Protein AF-0000000087370623 (afdb_homodimer)

Solvent-accessible surface area (backbone atoms only — not comparable to full-atom values): 69117 Å² total; per-residue (Å²): 133,81,77,73,74,70,73,73,77,68,74,74,80,70,73,78,69,72,67,78,81,62,71,71,36,22,58,56,44,45,31,29,51,69,20,48,41,69,66,36,56,54,46,58,72,67,51,77,51,55,78,74,78,71,76,76,74,76,74,75,74,69,77,74,76,78,83,73,74,78,64,74,74,72,74,70,51,60,48,44,41,46,88,53,39,34,38,62,57,31,42,25,32,41,54,42,57,48,71,51,22,52,50,28,50,50,53,48,40,74,74,40,61,67,55,59,68,39,56,29,72,63,26,43,30,25,57,29,36,7,28,46,51,65,23,58,60,35,49,54,49,52,46,49,53,33,34,71,73,53,32,69,62,40,34,40,58,55,54,66,48,50,25,74,76,42,39,37,31,66,48,31,24,64,71,44,70,50,65,67,58,27,54,53,41,51,49,54,52,35,74,68,31,70,66,59,48,32,41,38,84,73,79,25,52,8,46,46,25,49,27,42,62,66,66,35,55,71,57,33,51,49,50,44,73,74,32,80,79,44,30,52,29,13,58,70,51,28,40,35,54,47,40,22,37,74,69,33,59,69,55,35,53,50,45,48,73,75,45,62,69,59,58,76,48,37,21,62,85,53,26,46,26,29,57,32,36,15,23,24,71,46,35,53,68,36,43,51,51,50,40,72,75,40,60,69,60,62,76,45,51,25,74,69,28,43,31,27,54,40,36,5,42,75,54,66,19,53,69,38,40,49,50,46,40,68,77,38,57,72,62,59,70,44,53,27,71,64,35,38,29,42,58,35,52,26,23,46,70,44,50,43,80,44,49,62,63,45,49,59,60,37,56,75,42,55,74,58,35,43,53,57,54,56,42,52,25,71,64,30,40,31,31,62,40,32,10,48,69,50,44,32,50,65,40,42,44,61,54,50,28,42,66,66,45,70,54,64,57,51,23,72,84,46,42,9,40,48,42,51,22,48,45,62,30,75,64,71,80,47,89,66,60,25,46,40,55,47,46,37,51,48,37,53,71,69,66,46,44,69,38,97,64,90,78,79,65,64,55,76,68,59,63,68,63,50,49,50,44,48,49,60,27,42,57,52,51,47,53,51,34,51,47,47,35,49,52,34,56,52,46,70,75,54,47,61,29,43,56,28,81,62,61,48,84,87,46,88,86,48,52,50,70,36,51,57,44,63,86,39,66,41,41,52,48,18,53,51,27,29,51,49,17,28,50,27,16,49,52,12,47,54,25,38,54,50,32,58,43,81,86,50,57,67,69,55,22,50,52,24,40,55,49,15,52,53,26,39,52,44,13,55,54,28,38,44,51,18,49,41,29,34,47,40,57,27,30,49,82,70,37,57,66,60,40,50,51,41,48,50,45,47,53,53,62,46,43,53,54,54,45,51,35,42,68,66,28,54,68,43,54,41,36,21,71,48,72,31,58,68,57,22,48,50,51,30,49,49,47,34,48,53,42,45,50,71,62,45,49,62,57,52,53,50,50,51,48,49,50,47,50,59,60,60,73,97,135,77,82,70,80,75,73,79,79,69,78,78,76,72,74,71,74,70,70,80,80,61,70,68,37,66,69,56,44,50,29,27,52,70,19,47,42,68,65,37,55,54,46,58,73,68,49,75,52,51,75,76,75,70,74,81,70,79,76,75,78,70,78,73,72,75,77,75,71,76,63,73,74,70,73,66,48,60,46,42,39,44,94,56,38,33,36,64,54,30,43,25,31,40,55,38,57,45,73,52,24,50,50,26,50,51,53,49,40,75,74,40,62,67,55,58,70,40,54,28,71,65,27,44,29,26,57,29,36,7,29,51,60,63,23,56,58,34,47,54,47,52,45,50,54,33,32,72,72,54,34,69,62,41,35,41,57,55,54,65,47,50,24,72,80,46,39,37,30,67,48,32,24,63,69,43,85,50,65,67,60,27,52,52,43,51,49,54,50,34,74,68,32,71,66,59,46,32,42,38,83,69,78,27,54,7,46,46,26,50,27,44,69,71,66,35,55,69,59,34,52,50,49,43,75,76,32,79,77,45,30,51,28,13,58,71,50,29,40,36,54,49,49,23,40,73,68,33,56,66,57,35,54,51,45,47,72,74,44,62,67,58,56,73,47,39,22,63,83,54,26,46,27,29,56,31,52,17,24,38,70,48,37,52,68,37,41,50,50,50,40,70,73,40,60,38,60,63,58,40,52,26,68,69,26,44,30,25,55,40,38,6,43,76,54,67,20,54,70,38,41,49,48,47,41,69,78,38,58,70,60,59,69,45,54,28,64,63,35,37,30,43,60,35,51,27,24,47,69,45,50,43,80,46,48,63,64,47,49,58,61,37,56,74,41,57,70,57,33,41,42,56,54,56,41,52,26,73,62,30,40,30,30,62,39,32,12,49,71,51,46,34,49,66,40,43,45,62,54,52,28,43,68,52,44,68,55,55,58,50,24,74,84,45,41,8,39,49,41,51,23,45,49,63,30,76,68,72,92,51,89,73,70,36,48,41,54,46,47,39,50,49,38,53,74,68,66,46,44,68,40,86,60,67,69,83,63,69,58,76,67,58,61,67,63,48,51,50,52,48,48,61,48,40,48,60,51,45,54,52,32,49,48,45,33,49,52,34,54,52,47,68,60,57,46,74,76,43,54,28,78,60,61,49,88,86,48,90,66,49,52,48,18,24,51,64,47,59,85,38,67,42,40,51,51,17,51,49,27,28,49,49,16,26,45,27,14,48,51,14,45,54,25,37,53,49,29,39,35,72,53,41,50,66,71,56,21,51,52,24,40,55,49,15,51,54,25,37,53,47,13,55,53,28,38,42,52,17,53,36,30,38,45,35,56,64,30,46,91,80,37,55,66,63,37,50,50,41,46,51,54,43,52,56,60,49,44,56,55,55,50,52,34,43,68,68,29,55,69,44,55,44,36,22,72,47,73,32,60,67,59,24,49,52,53,33,52,51,49,36,50,54,45,47,52,72,64,46,50,64,58,52,53,52,50,52,48,51,51,48,52,59,61,63,74,99

pLDDT: mean 81.1, std 16.25, range [20.83, 96.31]

Sequence (1332 aa):
MESGGKAPSGPPKDKEAKPAVVQQHPKLLMAARKGHWTPLNVLMGATPPVVHAVPPGGLINIVIDDEEADVVDNSATTITLDVELNNVLHVVASSGDGDEFLESARGIYCKAKHLLDARNKKGDTPFHCAARAGMLKMVTHLICLAKAEGGDDRVKAALRKQNEQGETALHAALRLSDKETVRAMVHELWVADPELTRFPLASGTSPLYLAVSLGREDIAEGLHEQDPGLSYSGPNGQNVLHVAVLRSTSMTKNLLKWNKHLSKQGEQTNGSTPLHFAASCGFLETVKCLLDAEESLAYQCDNKGSFPIHEAVKEKQVSVVCTLLKICPDCAQLRDAEGKTFLHVAAKQGYAKLFPPVLQVLLQEKQMFAAIMNMQDDDGNTGLHLAVEAGILETVCFLLWDKEVMLNLSNNERETALDLSQRMRTPGVLFGLGRRVSIHKLLVHADAQYGVHSKTRIPELNEEKEEKRISDSTQTIGVVSALLVTISFAVAFTIPGGYRTDDDPKVDNIKGGMPVLVASHSLQAFIIANNLALLCSAMATISLMYAGVTTVDISMRMKAFVMSIFFLNSSARTLAAAFALGMYATLVPAAGAAVTLTVIGTTITLLDVAWFTYMTSKDQLVLRKRMGVGVALKRFTLLVLRGALACLWPYVIIAGFLAYITLWSKMESGGKAPSGPPKDKEAKPAVVQQHPKLLMAARKGHWTPLNVLMGATPPVVHAVPPGGLINIVIDDEEADVVDNSATTITLDVELNNVLHVVASSGDGDEFLESARGIYCKAKHLLDARNKKGDTPFHCAARAGMLKMVTHLICLAKAEGGDDRVKAALRKQNEQGETALHAALRLSDKETVRAMVHELWVADPELTRFPLASGTSPLYLAVSLGREDIAEGLHEQDPGLSYSGPNGQNVLHVAVLRSTSMTKNLLKWNKHLSKQGEQTNGSTPLHFAASCGFLETVKCLLDAEESLAYQCDNKGSFPIHEAVKEKQVSVVCTLLKICPDCAQLRDAEGKTFLHVAAKQGYAKLFPPVLQVLLQEKQMFAAIMNMQDDDGNTGLHLAVEAGILETVCFLLWDKEVMLNLSNNERETALDLSQRMRTPGVLFGLGRRVSIHKLLVHADAQYGVHSKTRIPELNEEKEEKRISDSTQTIGVVSALLVTISFAVAFTIPGGYRTDDDPKVDNIKGGMPVLVASHSLQAFIIANNLALLCSAMATISLMYAGVTTVDISMRMKAFVMSIFFLNSSARTLAAAFALGMYATLVPAAGAAVTLTVIGTTITLLDVAWFTYMTSKDQLVLRKRMGVGVALKRFTLLVLRGALACLWPYVIIAGFLAYITLWSK

Organism: Triticum turgidum subsp. durum (NCBI:txid4567)

Nearest PDB structures (foldseek):
  5et0-assembly1_A  TM=6.395E-01  e=2.910E-10  Mus musculus
  5et0-assembly2_C  TM=6.408E-01  e=6.650E-10  Mus musculus
  5et1-assembly2_B  TM=5.196E-01  e=4.869E-09  Mus musculus
  7ykr-assembly1_A  TM=4.433E-01  e=1.904E-09  Drosophila melanogaster
  4g8l-assembly3_C  TM=6.796E-01  e=5.020E-05  Homo sapiens

Structure (mmCIF, N/CA/C/O backbone):
data_AF-0000000087370623-model_v1
#
loop_
_entity.id
_entity.type
_entity.pdbx_description
1 polymer 'PGG domain-containing protein'
#
loop_
_atom_site.group_PDB
_atom_site.id
_atom_site.type_symbol
_atom_site.label_atom_id
_atom_site.label_alt_id
_atom_site.label_comp_id
_atom_site.label_asym_id
_atom_site.label_entity_id
_atom_site.label_seq_id
_atom_site.pdbx_PDB_ins_code
_atom_site.Cartn_x
_atom_site.Cartn_y
_atom_site.Cartn_z
_atom_site.occupancy
_atom_site.B_iso_or_equiv
_atom_site.auth_seq_id
_atom_site.auth_comp_id
_atom_site.auth_asym_id
_atom_site.auth_atom_id
_atom_site.pdbx_PDB_model_num
ATOM 1 N N . MET A 1 1 ? 5.391 -9.984 40.344 1 21.62 1 MET A N 1
ATOM 2 C CA . MET A 1 1 ? 5.996 -11.18 39.781 1 21.62 1 MET A CA 1
ATOM 3 C C . MET A 1 1 ? 5.18 -11.672 38.594 1 21.62 1 MET A C 1
ATOM 5 O O . MET A 1 1 ? 4.211 -12.414 38.75 1 21.62 1 MET A O 1
ATOM 9 N N . GLU A 1 2 ? 4.785 -10.805 37.688 1 21.69 2 GLU A N 1
ATOM 10 C CA . GLU A 1 2 ? 3.67 -10.875 36.75 1 21.69 2 GLU A CA 1
ATOM 11 C C . GLU A 1 2 ? 3.889 -11.969 35.688 1 21.69 2 GLU A C 1
ATOM 13 O O . GLU A 1 2 ? 4.93 -12.008 35.031 1 21.69 2 GLU A O 1
ATOM 18 N N . SER A 1 3 ? 3.395 -13.148 36.094 1 23.48 3 SER A N 1
ATOM 19 C CA . SER A 1 3 ? 3.43 -14.422 35.375 1 23.48 3 SER A CA 1
ATOM 20 C C . SER A 1 3 ? 3.006 -14.258 33.938 1 23.48 3 SER A C 1
ATOM 22 O O . SER A 1 3 ? 1.991 -13.617 33.656 1 23.48 3 SER A O 1
ATOM 24 N N . GLY A 1 4 ? 3.936 -14 33.031 1 26.06 4 GLY A N 1
ATOM 25 C CA . GLY A 1 4 ? 3.994 -13.836 31.578 1 26.06 4 GLY A CA 1
ATOM 26 C C . GLY A 1 4 ? 3.273 -14.93 30.828 1 26.06 4 GLY A C 1
ATOM 27 O O . GLY A 1 4 ? 3.766 -16.062 30.734 1 26.06 4 GLY A O 1
ATOM 28 N N . GLY A 1 5 ? 1.977 -15.055 31.188 1 25.7 5 GLY A N 1
ATOM 29 C CA . GLY A 1 5 ? 1.236 -16.156 30.578 1 25.7 5 GLY A CA 1
ATOM 30 C C . GLY A 1 5 ? 1.447 -16.266 29.078 1 25.7 5 GLY A C 1
ATOM 31 O O . GLY A 1 5 ? 1.329 -15.281 28.359 1 25.7 5 GLY A O 1
ATOM 32 N N . LYS A 1 6 ? 2.389 -17.047 28.734 1 27.78 6 LYS A N 1
ATOM 33 C CA . LYS A 1 6 ? 2.77 -17.438 27.391 1 27.78 6 LYS A CA 1
ATOM 34 C C . LYS A 1 6 ? 1.542 -17.797 26.547 1 27.78 6 LYS A C 1
ATOM 36 O O . LYS A 1 6 ? 0.72 -18.609 26.969 1 27.78 6 LYS A O 1
ATOM 41 N N . ALA A 1 7 ? 1.098 -16.812 25.797 1 29.14 7 ALA A N 1
ATOM 42 C CA . ALA A 1 7 ? -0.016 -17.031 24.875 1 29.14 7 ALA A CA 1
ATOM 43 C C . ALA A 1 7 ? 0.122 -18.359 24.156 1 29.14 7 ALA A C 1
ATOM 45 O O . ALA A 1 7 ? 1.219 -18.734 23.734 1 29.14 7 ALA A O 1
ATOM 46 N N . PRO A 1 8 ? -0.734 -19.312 24.547 1 28.23 8 PRO A N 1
ATOM 47 C CA . PRO A 1 8 ? -0.697 -20.672 24 1 28.23 8 PRO A CA 1
ATOM 48 C C . PRO A 1 8 ? -0.451 -20.688 22.484 1 28.23 8 PRO A C 1
ATOM 50 O O . PRO A 1 8 ? -0.753 -19.703 21.797 1 28.23 8 PRO A O 1
ATOM 53 N N . SER A 1 9 ? 0.715 -21.281 22.125 1 30.41 9 SER A N 1
ATOM 54 C CA . SER A 1 9 ? 1.142 -21.688 20.797 1 30.41 9 SER A CA 1
ATOM 55 C C . SER A 1 9 ? -0.034 -22.203 19.969 1 30.41 9 SER A C 1
ATOM 57 O O . SER A 1 9 ? -0.778 -23.078 20.422 1 30.41 9 SER A O 1
ATOM 59 N N . GLY A 1 10 ? -0.792 -21.203 19.344 1 30 10 GLY A N 1
ATOM 60 C CA . GLY A 1 10 ? -1.898 -21.641 18.5 1 30 10 GLY A CA 1
ATOM 61 C C . GLY A 1 10 ? -1.616 -22.938 17.781 1 30 10 GLY A C 1
ATOM 62 O O . GLY A 1 10 ? -0.464 -23.359 17.688 1 30 10 GLY A O 1
ATOM 63 N N . PRO A 1 11 ? -2.592 -23.828 17.875 1 31.52 11 PRO A N 1
ATOM 64 C CA . PRO A 1 11 ? -2.447 -25.172 17.297 1 31.52 11 PRO A CA 1
ATOM 65 C C . PRO A 1 11 ? -1.731 -25.156 15.945 1 31.52 11 PRO A C 1
ATOM 67 O O . PRO A 1 11 ? -1.753 -24.141 15.242 1 31.52 11 PRO A O 1
ATOM 70 N N . PRO A 1 12 ? -0.65 -25.984 15.898 1 32.19 12 PRO A N 1
ATOM 71 C CA . PRO A 1 12 ? 0.064 -26.078 14.625 1 32.19 12 PRO A CA 1
ATOM 72 C C . PRO A 1 12 ? -0.875 -26.078 13.414 1 32.19 12 PRO A C 1
ATOM 74 O O . PRO A 1 12 ? -2.02 -26.531 13.523 1 32.19 12 PRO A O 1
ATOM 77 N N . LYS A 1 13 ? -0.842 -25.078 12.617 1 32.25 13 LYS A N 1
ATOM 78 C CA . LYS A 1 13 ? -1.532 -25.109 11.328 1 32.25 13 LYS A CA 1
ATOM 79 C C . LYS A 1 13 ? -1.542 -26.516 10.75 1 32.25 13 LYS A C 1
ATOM 81 O O . LYS A 1 13 ? -0.484 -27.109 10.508 1 32.25 13 LYS A O 1
ATOM 86 N N . ASP A 1 14 ? -2.514 -27.281 11.328 1 28.83 14 ASP A N 1
ATOM 87 C CA . ASP A 1 14 ? -2.74 -28.609 10.773 1 28.83 14 ASP A CA 1
ATOM 88 C C . ASP A 1 14 ? -2.201 -28.703 9.344 1 28.83 14 ASP A C 1
ATOM 90 O O . ASP A 1 14 ? -2.039 -27.688 8.672 1 28.83 14 ASP A O 1
ATOM 94 N N . LYS A 1 15 ? -1.89 -29.969 8.922 1 32.72 15 LYS A N 1
ATOM 95 C CA . LYS A 1 15 ? -1.456 -30.672 7.719 1 32.72 15 LYS A CA 1
ATOM 96 C C . LYS A 1 15 ? -2.238 -30.188 6.496 1 32.72 15 LYS A C 1
ATOM 98 O O . LYS A 1 15 ? -3.459 -30.031 6.559 1 32.72 15 LYS A O 1
ATOM 103 N N . GLU A 1 16 ? -1.598 -29.625 5.668 1 36.19 16 GLU A N 1
ATOM 104 C CA . GLU A 1 16 ? -2.105 -29.234 4.359 1 36.19 16 GLU A CA 1
ATOM 105 C C . GLU A 1 16 ? -3.137 -30.234 3.842 1 36.19 16 GLU A C 1
ATOM 107 O O . GLU A 1 16 ? -2.824 -31.406 3.648 1 36.19 16 GLU A O 1
ATOM 112 N N . ALA A 1 17 ? -4.254 -30.312 4.344 1 36.81 17 ALA A N 1
ATOM 113 C CA . ALA A 1 17 ? -5.297 -31.125 3.729 1 36.81 17 ALA A CA 1
ATOM 114 C C . ALA A 1 17 ? -5.035 -31.312 2.236 1 36.81 17 ALA A C 1
ATOM 116 O O . ALA A 1 17 ? -4.848 -30.328 1.507 1 36.81 17 ALA A O 1
ATOM 117 N N . LYS A 1 18 ? -4.52 -32.438 1.969 1 40.59 18 LYS A N 1
ATOM 118 C CA . LYS A 1 18 ? -4.383 -32.844 0.571 1 40.59 18 LYS A CA 1
ATOM 119 C C . LYS A 1 18 ? -5.656 -32.531 -0.215 1 40.59 18 LYS A C 1
ATOM 121 O O . LYS A 1 18 ? -6.742 -32.969 0.153 1 40.59 18 LYS A O 1
ATOM 126 N N . PRO A 1 19 ? -5.703 -31.453 -0.919 1 44.84 19 PRO A N 1
ATOM 127 C CA . PRO A 1 19 ? -6.926 -31.172 -1.674 1 44.84 19 PRO A CA 1
ATOM 128 C C . PRO A 1 19 ? -7.477 -32.406 -2.393 1 44.84 19 PRO A C 1
ATOM 130 O O . PRO A 1 19 ? -6.711 -33.281 -2.789 1 44.84 19 PRO A O 1
ATOM 133 N N . ALA A 1 20 ? -8.695 -32.906 -2.1 1 45.09 20 ALA A N 1
ATOM 134 C CA . ALA A 1 20 ? -9.43 -34 -2.721 1 45.09 20 ALA A CA 1
ATOM 135 C C . ALA A 1 20 ? -9.164 -34.062 -4.223 1 45.09 20 ALA A C 1
ATOM 137 O O . ALA A 1 20 ? -9.336 -33.062 -4.93 1 45.09 20 ALA A O 1
ATOM 138 N N . VAL A 1 21 ? -8.312 -35 -4.66 1 48.62 21 VAL A N 1
ATOM 139 C CA . VAL A 1 21 ? -7.984 -35.312 -6.039 1 48.62 21 VAL A CA 1
ATOM 140 C C . VAL A 1 21 ? -9.273 -35.469 -6.852 1 48.62 21 VAL A C 1
ATOM 142 O O . VAL A 1 21 ? -10.047 -36.406 -6.625 1 48.62 21 VAL A O 1
ATOM 145 N N . VAL A 1 22 ? -9.961 -34.375 -7.035 1 55.66 22 VAL A N 1
ATOM 146 C CA . VAL A 1 22 ? -11.156 -34.469 -7.879 1 55.66 22 VAL A CA 1
ATOM 147 C C . VAL A 1 22 ? -10.773 -34.969 -9.266 1 55.66 22 VAL A C 1
ATOM 149 O O . VAL A 1 22 ? -9.742 -34.594 -9.812 1 55.66 22 VAL A O 1
ATOM 152 N N . GLN A 1 23 ? -11.219 -36.188 -9.531 1 59.66 23 GLN A N 1
ATOM 153 C CA . GLN A 1 23 ? -11.031 -36.719 -10.867 1 59.66 23 GLN A CA 1
ATOM 154 C C . GLN A 1 23 ? -11.383 -35.688 -11.938 1 59.66 23 GLN A C 1
ATOM 156 O O . GLN A 1 23 ? -12.461 -35.094 -11.906 1 59.66 23 GLN A O 1
ATOM 161 N N . GLN A 1 24 ? -10.328 -35.219 -12.695 1 70.19 24 GLN A N 1
ATOM 162 C CA . GLN A 1 24 ? -10.523 -34.156 -13.672 1 70.19 24 GLN A CA 1
ATOM 163 C C . GLN A 1 24 ? -10.961 -34.719 -15.023 1 70.19 24 GLN A C 1
ATOM 165 O O . GLN A 1 24 ? -10.586 -35.844 -15.375 1 70.19 24 GLN A O 1
ATOM 170 N N . HIS A 1 25 ? -12.008 -34.188 -15.555 1 79.94 25 HIS A N 1
ATOM 171 C CA . HIS A 1 25 ? -12.453 -34.5 -16.906 1 79.94 25 HIS A CA 1
ATOM 172 C C . HIS A 1 25 ? -12.242 -33.281 -17.828 1 79.94 25 HIS A C 1
ATOM 174 O O . HIS A 1 25 ? -13.195 -32.625 -18.219 1 79.94 25 HIS A O 1
ATOM 180 N N . PRO A 1 26 ? -11.023 -33.156 -18.312 1 84.5 26 PRO A N 1
ATOM 181 C CA . PRO A 1 26 ? -10.719 -31.969 -19.109 1 84.5 26 PRO A CA 1
ATOM 182 C C . PRO A 1 26 ? -11.5 -31.906 -20.422 1 84.5 26 PRO A C 1
ATOM 184 O O . PRO A 1 26 ? -11.891 -30.828 -20.859 1 84.5 26 PRO A O 1
ATOM 187 N N . LYS A 1 27 ? -11.758 -33.094 -21.031 1 86.12 27 LYS A N 1
ATOM 188 C CA . LYS A 1 27 ? -12.508 -33.094 -22.281 1 86.12 27 LYS A CA 1
ATOM 189 C C . LYS A 1 27 ? -13.961 -32.688 -22.062 1 86.12 27 LYS A C 1
ATOM 191 O O . LYS A 1 27 ? -14.531 -31.953 -22.875 1 86.12 27 LYS A O 1
ATOM 196 N N . LEU A 1 28 ? -14.477 -33.188 -20.984 1 85.75 28 LEU A N 1
ATOM 197 C CA . LEU A 1 28 ? -15.852 -32.812 -20.672 1 85.75 28 LEU A CA 1
ATOM 198 C C . LEU A 1 28 ? -15.961 -31.328 -20.344 1 85.75 28 LEU A C 1
ATOM 200 O O . LEU A 1 28 ? -16.922 -30.672 -20.75 1 85.75 28 LEU A O 1
ATOM 204 N N . LEU A 1 29 ? -15.008 -30.844 -19.672 1 86.5 29 LEU A N 1
ATOM 205 C CA . LEU A 1 29 ? -14.992 -29.422 -19.328 1 86.5 29 LEU A CA 1
ATOM 206 C C . LEU A 1 29 ? -14.875 -28.562 -20.578 1 86.5 29 LEU A C 1
ATOM 208 O O . LEU A 1 29 ? -15.578 -27.547 -20.719 1 86.5 29 LEU A O 1
ATOM 212 N N . MET A 1 30 ? -14.023 -28.969 -21.453 1 86.69 30 MET A N 1
ATOM 213 C CA . MET A 1 30 ? -13.852 -28.234 -22.703 1 86.69 30 MET A CA 1
ATOM 214 C C . MET A 1 30 ? -15.133 -28.25 -23.516 1 86.69 30 MET A C 1
ATOM 216 O O . MET A 1 30 ? -15.547 -27.219 -24.047 1 86.69 30 MET A O 1
ATOM 220 N N . ALA A 1 31 ? -15.711 -29.375 -23.594 1 87 31 ALA A N 1
ATOM 221 C CA . ALA A 1 31 ? -16.938 -29.5 -24.359 1 87 31 ALA A CA 1
ATOM 222 C C . ALA A 1 31 ? -18.062 -28.656 -23.766 1 87 31 ALA A C 1
ATOM 224 O O . ALA A 1 31 ? -18.844 -28.047 -24.484 1 87 31 ALA A O 1
ATOM 225 N N . ALA A 1 32 ? -18.125 -28.656 -22.5 1 87.44 32 ALA A N 1
ATOM 226 C CA . ALA A 1 32 ? -19.141 -27.875 -21.812 1 87.44 32 ALA A CA 1
ATOM 227 C C . ALA A 1 32 ? -18.938 -26.375 -22.047 1 87.44 32 ALA A C 1
ATOM 229 O O . ALA A 1 32 ? -19.891 -25.625 -22.188 1 87.44 32 ALA A O 1
ATOM 230 N N . ARG A 1 33 ? -17.734 -26 -22.125 1 87.88 33 ARG A N 1
ATOM 231 C CA . ARG A 1 33 ? -17.422 -24.578 -22.297 1 87.88 33 ARG A CA 1
ATOM 232 C C . ARG A 1 33 ? -17.609 -24.141 -23.734 1 87.88 33 ARG A C 1
ATOM 234 O O . ARG A 1 33 ? -17.938 -22.969 -24 1 87.88 33 ARG A O 1
ATOM 241 N N . LYS A 1 34 ? -17.406 -25.016 -24.656 1 86.81 34 LYS A N 1
ATOM 242 C CA . LYS A 1 34 ? -17.641 -24.703 -26.062 1 86.81 34 LYS A CA 1
ATOM 243 C C . LYS A 1 34 ? -19.125 -24.75 -26.391 1 86.81 34 LYS A C 1
ATOM 245 O O . LYS A 1 34 ? -19.594 -24.062 -27.312 1 86.81 34 LYS A O 1
ATOM 250 N N . GLY A 1 35 ? -19.922 -25.453 -25.656 1 85.81 35 GLY A N 1
ATOM 251 C CA . GLY A 1 35 ? -21.375 -25.375 -25.703 1 85.81 35 GLY A CA 1
ATOM 252 C C . GLY A 1 35 ? -21.969 -26.297 -26.75 1 85.81 35 GLY A C 1
ATOM 253 O O . GLY A 1 35 ? -23.172 -26.25 -27.016 1 85.81 35 GLY A O 1
ATOM 254 N N . HIS A 1 36 ? -21.125 -27.203 -27.406 1 86.12 36 HIS A N 1
ATOM 255 C CA . HIS A 1 36 ? -21.688 -28.109 -28.406 1 86.12 36 HIS A CA 1
ATOM 256 C C . HIS A 1 36 ? -22.312 -29.344 -27.75 1 86.12 36 HIS A C 1
ATOM 258 O O . HIS A 1 36 ? -21.656 -30.016 -26.969 1 86.12 36 HIS A O 1
ATOM 264 N N . TRP A 1 37 ? -23.562 -29.594 -28.141 1 88.38 37 TRP A N 1
ATOM 265 C CA . TRP A 1 37 ? -24.328 -30.641 -27.484 1 88.38 37 TRP A CA 1
ATOM 266 C C . TRP A 1 37 ? -23.844 -32.031 -27.875 1 88.38 37 TRP A C 1
ATOM 268 O O . TRP A 1 37 ? -23.75 -32.906 -27.047 1 88.38 37 TRP A O 1
ATOM 278 N N . THR A 1 38 ? -23.469 -32.25 -29.109 1 87.75 38 THR A N 1
ATOM 279 C CA . THR A 1 38 ? -23.141 -33.562 -29.609 1 87.75 38 THR A CA 1
ATOM 280 C C . THR A 1 38 ? -21.938 -34.156 -28.875 1 87.75 38 THR A C 1
ATOM 282 O O . THR A 1 38 ? -22.016 -35.219 -28.281 1 87.75 38 THR A O 1
ATOM 285 N N . PRO A 1 39 ? -20.906 -33.406 -28.891 1 87.75 39 PRO A N 1
ATOM 286 C CA . PRO A 1 39 ? -19.766 -33.938 -28.141 1 87.75 39 PRO A CA 1
ATOM 287 C C . PRO A 1 39 ? -20.047 -34.062 -26.641 1 87.75 39 PRO A C 1
ATOM 289 O O . PRO A 1 39 ? -19.562 -35 -26 1 87.75 39 PRO A O 1
ATOM 292 N N . LEU A 1 40 ? -20.828 -33.219 -26.125 1 88.38 40 LEU A N 1
ATOM 293 C CA . LEU A 1 40 ? -21.141 -33.25 -24.703 1 88.38 40 LEU A CA 1
ATOM 294 C C . LEU A 1 40 ? -21.969 -34.5 -24.344 1 88.38 40 LEU A C 1
ATOM 296 O O . LEU A 1 40 ? -21.734 -35.125 -23.328 1 88.38 40 LEU A O 1
ATOM 300 N N . ASN A 1 41 ? -22.922 -34.812 -25.172 1 86.25 41 ASN A N 1
ATOM 301 C CA . ASN A 1 41 ? -23.766 -35.969 -24.953 1 86.25 41 ASN A CA 1
ATOM 302 C C . ASN A 1 41 ? -22.969 -37.281 -24.984 1 86.25 41 ASN A C 1
ATOM 304 O O . ASN A 1 41 ? -23.203 -38.156 -24.156 1 86.25 41 ASN A O 1
ATOM 308 N N . VAL A 1 42 ? -22.016 -37.312 -25.812 1 85.44 42 VAL A N 1
ATOM 309 C CA . VAL A 1 42 ? -21.188 -38.5 -25.969 1 85.44 42 VAL A CA 1
ATOM 310 C C . VAL A 1 42 ? -20.281 -38.656 -24.734 1 85.44 42 VAL A C 1
ATOM 312 O O . VAL A 1 42 ? -20.156 -39.75 -24.188 1 85.44 42 VAL A O 1
ATOM 315 N N . LEU A 1 43 ? -19.719 -37.625 -24.359 1 84.56 43 LEU A N 1
ATOM 316 C CA . LEU A 1 43 ? -18.766 -37.656 -23.25 1 84.56 43 LEU A CA 1
ATOM 317 C C . LEU A 1 43 ? -19.469 -37.906 -21.922 1 84.56 43 LEU A C 1
ATOM 319 O O . LEU A 1 43 ? -18.922 -38.562 -21.031 1 84.56 43 LEU A O 1
ATOM 323 N N . MET A 1 44 ? -20.641 -37.375 -21.75 1 82 44 MET A N 1
ATOM 324 C CA . MET A 1 44 ? -21.406 -37.594 -20.531 1 82 44 MET A CA 1
ATOM 325 C C . MET A 1 44 ? -21.812 -39.062 -20.375 1 82 44 MET A C 1
ATOM 327 O O . MET A 1 44 ? -21.844 -39.562 -19.25 1 82 44 MET A O 1
ATOM 331 N N . GLY A 1 45 ? -22.109 -39.625 -21.438 1 76.62 45 GLY A N 1
ATOM 332 C CA . GLY A 1 45 ? -22.453 -41.031 -21.391 1 76.62 45 GLY A CA 1
ATOM 333 C C . GLY A 1 45 ? -21.281 -41.938 -21.078 1 76.62 45 GLY A C 1
ATOM 334 O O . GLY A 1 45 ? -21.438 -43 -20.469 1 76.62 45 GLY A O 1
ATOM 335 N N . ALA A 1 46 ? -20.094 -41.438 -21.438 1 71.25 46 ALA A N 1
ATOM 336 C CA . ALA A 1 46 ? -18.875 -42.25 -21.297 1 71.25 46 ALA A CA 1
ATOM 337 C C . ALA A 1 46 ? -18.234 -42.062 -19.922 1 71.25 46 ALA A C 1
ATOM 339 O O . ALA A 1 46 ? -17.422 -42.844 -19.5 1 71.25 46 ALA A O 1
ATOM 340 N N . THR A 1 47 ? -18.5 -41 -19.25 1 65.12 47 THR A N 1
ATOM 341 C CA . THR A 1 47 ? -17.812 -40.688 -18 1 65.12 47 THR A CA 1
ATOM 342 C C . THR A 1 47 ? -18.531 -41.312 -16.812 1 65.12 47 THR A C 1
ATOM 344 O O . THR A 1 47 ? -19.734 -41.125 -16.641 1 65.12 47 THR A O 1
ATOM 347 N N . PRO A 1 48 ? -17.812 -42.25 -16.094 1 57.84 48 PRO A N 1
ATOM 348 C CA . PRO A 1 48 ? -18.422 -42.875 -14.914 1 57.84 48 PRO A CA 1
ATOM 349 C C . PRO A 1 48 ? -18.703 -41.844 -13.805 1 57.84 48 PRO A C 1
ATOM 351 O O . PRO A 1 48 ? -17.984 -40.875 -13.656 1 57.84 48 PRO A O 1
ATOM 354 N N . PRO A 1 49 ? -19.906 -41.875 -13.141 1 53.09 49 PRO A N 1
ATOM 355 C CA . PRO A 1 49 ? -20.281 -40.938 -12.078 1 53.09 49 PRO A CA 1
ATOM 356 C C . PRO A 1 49 ? -19.328 -41 -10.883 1 53.09 49 PRO A C 1
ATOM 358 O O . PRO A 1 49 ? -18.828 -42.062 -10.547 1 53.09 49 PRO A O 1
ATOM 361 N N . VAL A 1 50 ? -18.438 -40.062 -10.625 1 50.38 50 VAL A N 1
ATOM 362 C CA . VAL A 1 50 ? -17.516 -40.062 -9.492 1 50.38 50 VAL A CA 1
ATOM 363 C C . VAL A 1 50 ? -18.297 -39.906 -8.195 1 50.38 50 VAL A C 1
ATOM 365 O O . VAL A 1 50 ? -19.125 -39 -8.07 1 50.38 50 VAL A O 1
ATOM 368 N N . VAL A 1 51 ? -18.5 -40.906 -7.355 1 41.38 51 VAL A N 1
ATOM 369 C CA . VAL A 1 51 ? -19.016 -40.875 -5.992 1 41.38 51 VAL A CA 1
ATOM 370 C C . VAL A 1 51 ? -18.109 -40 -5.125 1 41.38 51 VAL A C 1
ATOM 372 O O . VAL A 1 51 ? -16.922 -40.281 -4.984 1 41.38 51 VAL A O 1
ATOM 375 N N . HIS A 1 52 ? -18.172 -38.75 -5.102 1 41.62 52 HIS A N 1
ATOM 376 C CA . HIS A 1 52 ? -17.406 -37.938 -4.164 1 41.62 52 HIS A CA 1
ATOM 377 C C . HIS A 1 52 ? -17.562 -38.469 -2.736 1 41.62 52 HIS A C 1
ATOM 379 O O . HIS A 1 52 ? -18.688 -38.656 -2.266 1 41.62 52 HIS A O 1
ATOM 385 N N . ALA A 1 53 ? -16.688 -39.219 -2.156 1 35.47 53 ALA A N 1
ATOM 386 C CA . ALA A 1 53 ? -16.656 -39.438 -0.711 1 35.47 53 ALA A CA 1
ATOM 387 C C . ALA A 1 53 ? -16.734 -38.094 0.04 1 35.47 53 ALA A C 1
ATOM 389 O O . ALA A 1 53 ? -15.906 -37.219 -0.186 1 35.47 53 ALA A O 1
ATOM 390 N N . VAL A 1 54 ? -17.906 -37.625 0.509 1 36.94 54 VAL A N 1
ATOM 391 C CA . VAL A 1 54 ? -18.031 -36.531 1.473 1 36.94 54 VAL A CA 1
ATOM 392 C C . VAL A 1 54 ? -17.031 -36.719 2.604 1 36.94 54 VAL A C 1
ATOM 394 O O . VAL A 1 54 ? -16.891 -37.812 3.145 1 36.94 54 VAL A O 1
ATOM 397 N N . PRO A 1 55 ? -16.094 -36 2.721 1 34.28 55 PRO A N 1
ATOM 398 C CA . PRO A 1 55 ? -15.289 -36.219 3.926 1 34.28 55 PRO A CA 1
ATOM 399 C C . PRO A 1 55 ? -16.141 -36.375 5.188 1 34.28 55 PRO A C 1
ATOM 401 O O . PRO A 1 55 ? -17.25 -35.844 5.254 1 34.28 55 PRO A O 1
ATOM 404 N N . PRO A 1 56 ? -15.953 -37.438 6.098 1 30.36 56 PRO A N 1
ATOM 405 C CA . PRO A 1 56 ? -16.672 -37.719 7.336 1 30.36 56 PRO A CA 1
ATOM 406 C C . PRO A 1 56 ? -16.891 -36.469 8.203 1 30.36 56 PRO A C 1
ATOM 408 O O . PRO A 1 56 ? -17.656 -36.531 9.172 1 30.36 56 PRO A O 1
ATOM 411 N N . GLY A 1 57 ? -16.016 -35.594 8.43 1 32.38 57 GLY A N 1
ATOM 412 C CA . GLY A 1 57 ? -16.125 -34.844 9.672 1 32.38 57 GLY A CA 1
ATOM 413 C C . GLY A 1 57 ? -17.422 -34.031 9.773 1 32.38 57 GLY A C 1
ATOM 414 O O . GLY A 1 57 ? -17.859 -33.688 10.875 1 32.38 57 GLY A O 1
ATOM 415 N N . GLY A 1 58 ? -17.844 -33.094 9.062 1 27.73 58 GLY A N 1
ATOM 416 C CA . GLY A 1 58 ? -19.031 -32.438 9.602 1 27.73 58 GLY A CA 1
ATOM 417 C C . GLY A 1 58 ? -20.281 -33.281 9.508 1 27.73 58 GLY A C 1
ATOM 418 O O . GLY A 1 58 ? -20.469 -34 8.531 1 27.73 58 GLY A O 1
ATOM 419 N N . LEU A 1 59 ? -20.75 -33.75 10.664 1 26.2 59 LEU A N 1
ATOM 420 C CA . LEU A 1 59 ? -22.031 -34.344 11.062 1 26.2 59 LEU A CA 1
ATOM 421 C C . LEU A 1 59 ? -23.172 -33.656 10.305 1 26.2 59 LEU A C 1
ATOM 423 O O . LEU A 1 59 ? -23.531 -32.531 10.578 1 26.2 59 LEU A O 1
ATOM 427 N N . ILE A 1 60 ? -23.281 -33.562 9.047 1 27.28 60 ILE A N 1
ATOM 428 C CA . ILE A 1 60 ? -24.688 -33.281 8.781 1 27.28 60 ILE A CA 1
ATOM 429 C C . ILE A 1 60 ? -25.547 -34.406 9.359 1 27.28 60 ILE A C 1
ATOM 431 O O . ILE A 1 60 ? -25.422 -35.562 8.961 1 27.28 60 ILE A O 1
ATOM 435 N N . ASN A 1 61 ? -25.891 -34.312 10.672 1 27.8 61 ASN A N 1
ATOM 436 C CA . ASN A 1 61 ? -27 -35.031 11.297 1 27.8 61 ASN A CA 1
ATOM 437 C C . ASN A 1 61 ? -28.234 -35.062 10.398 1 27.8 61 ASN A C 1
ATOM 439 O O . ASN A 1 61 ? -29.031 -34.156 10.406 1 27.8 61 ASN A O 1
ATOM 443 N N . ILE A 1 62 ? -28.109 -35.438 9.164 1 26.8 62 ILE A N 1
ATOM 444 C CA . ILE A 1 62 ? -29.438 -35.719 8.594 1 26.8 62 ILE A CA 1
ATOM 445 C C . ILE A 1 62 ? -30.109 -36.812 9.375 1 26.8 62 ILE A C 1
ATOM 447 O O . ILE A 1 62 ? -29.609 -37.969 9.414 1 26.8 62 ILE A O 1
ATOM 451 N N . VAL A 1 63 ? -30.781 -36.469 10.453 1 27.56 63 VAL A N 1
ATOM 452 C CA . VAL A 1 63 ? -31.812 -37.344 11.023 1 27.56 63 VAL A CA 1
ATOM 453 C C . VAL A 1 63 ? -32.688 -37.906 9.906 1 27.56 63 VAL A C 1
ATOM 455 O O . VAL A 1 63 ? -33.375 -37.156 9.211 1 27.56 63 VAL A O 1
ATOM 458 N N . ILE A 1 64 ? -32.219 -38.938 9.219 1 26.48 64 ILE A N 1
ATOM 459 C CA . ILE A 1 64 ? -33.062 -39.781 8.398 1 26.48 64 ILE A CA 1
ATOM 460 C C . ILE A 1 64 ? -34.219 -40.344 9.25 1 26.48 64 ILE A C 1
ATOM 462 O O . ILE A 1 64 ? -34 -41.094 10.188 1 26.48 64 ILE A O 1
ATOM 466 N N . ASP A 1 65 ? -35.25 -39.562 9.586 1 26.89 65 ASP A N 1
ATOM 467 C CA . ASP A 1 65 ? -36.469 -40.281 10 1 26.89 65 ASP A CA 1
ATOM 468 C C . ASP A 1 65 ? -36.656 -41.531 9.164 1 26.89 65 ASP A C 1
ATOM 470 O O . ASP A 1 65 ? -36.125 -41.656 8.047 1 26.89 65 ASP A O 1
ATOM 474 N N . ASP A 1 66 ? -37.469 -42.688 9.672 1 27.84 66 ASP A N 1
ATOM 475 C CA . ASP A 1 66 ? -37.75 -44.094 9.477 1 27.84 66 ASP A CA 1
ATOM 476 C C . ASP A 1 66 ? -38.25 -44.344 8.062 1 27.84 66 ASP A C 1
ATOM 478 O O . ASP A 1 66 ? -38.25 -45.5 7.598 1 27.84 66 ASP A O 1
ATOM 482 N N . GLU A 1 67 ? -39.344 -43.656 7.609 1 29.52 67 GLU A N 1
ATOM 483 C CA . GLU A 1 67 ? -40.156 -44.375 6.629 1 29.52 67 GLU A CA 1
ATOM 484 C C . GLU A 1 67 ? -39.312 -44.812 5.426 1 29.52 67 GLU A C 1
ATOM 486 O O . GLU A 1 67 ? -38.406 -44.062 5.008 1 29.52 67 GLU A O 1
ATOM 491 N N . GLU A 1 68 ? -39.312 -46.188 5.043 1 30.05 68 GLU A N 1
ATOM 492 C CA . GLU A 1 68 ? -38.75 -47.156 4.102 1 30.05 68 GLU A CA 1
ATOM 493 C C . GLU A 1 68 ? -38.781 -46.625 2.676 1 30.05 68 GLU A C 1
ATOM 495 O O . GLU A 1 68 ? -38.562 -47.344 1.715 1 30.05 68 GLU A O 1
ATOM 500 N N . ALA A 1 69 ? -39.531 -45.562 2.381 1 30.92 69 ALA A N 1
ATOM 501 C CA . ALA A 1 69 ? -39.781 -45.562 0.939 1 30.92 69 ALA A CA 1
ATOM 502 C C . ALA A 1 69 ? -38.469 -45.719 0.172 1 30.92 69 ALA A C 1
ATOM 504 O O . ALA A 1 69 ? -37.406 -45.188 0.607 1 30.92 69 ALA A O 1
ATOM 505 N N . ASP A 1 70 ? -38.312 -46.812 -0.689 1 30.31 70 ASP A N 1
ATOM 506 C CA . ASP A 1 70 ? -37.344 -47.188 -1.705 1 30.31 70 ASP A CA 1
ATOM 507 C C . ASP A 1 70 ? -36.75 -45.938 -2.381 1 30.31 70 ASP A C 1
ATOM 509 O O . ASP A 1 70 ? -37.406 -45.312 -3.207 1 30.31 70 ASP A O 1
ATOM 513 N N . VAL A 1 71 ? -36.5 -45 -1.652 1 32.16 71 VAL A N 1
ATOM 514 C CA . VAL A 1 71 ? -35.844 -43.906 -2.361 1 32.16 71 VAL A CA 1
ATOM 515 C C . VAL A 1 71 ? -34.781 -44.469 -3.295 1 32.16 71 VAL A C 1
ATOM 517 O O . VAL A 1 71 ? -33.812 -45.094 -2.842 1 32.16 71 VAL A O 1
ATOM 520 N N . VAL A 1 72 ? -35.344 -45.031 -4.477 1 32.97 72 VAL A N 1
ATOM 521 C CA . VAL A 1 72 ? -34.469 -45.219 -5.621 1 32.97 72 VAL A CA 1
ATOM 522 C C . VAL A 1 72 ? -33.281 -44.281 -5.527 1 32.97 72 VAL A C 1
ATOM 524 O O . VAL A 1 72 ? -33.438 -43.062 -5.414 1 32.97 72 VAL A O 1
ATOM 527 N N . ASP A 1 73 ? -32.281 -44.719 -4.82 1 34.28 73 ASP A N 1
ATOM 528 C CA . ASP A 1 73 ? -30.906 -44.219 -4.715 1 34.28 73 ASP A CA 1
ATOM 529 C C . ASP A 1 73 ? -30.438 -43.594 -6.031 1 34.28 73 ASP A C 1
ATOM 531 O O . ASP A 1 73 ? -29.906 -44.312 -6.898 1 34.28 73 ASP A O 1
ATOM 535 N N . ASN A 1 74 ? -31.375 -43.062 -6.852 1 34.28 74 ASN A N 1
ATOM 536 C CA . ASN A 1 74 ? -30.922 -42.312 -8.008 1 34.28 74 ASN A CA 1
ATOM 537 C C . ASN A 1 74 ? -29.641 -41.562 -7.711 1 34.28 74 ASN A C 1
ATOM 539 O O . ASN A 1 74 ? -29.672 -40.406 -7.281 1 34.28 74 ASN A O 1
ATOM 543 N N . SER A 1 75 ? -28.797 -42.062 -6.926 1 39.81 75 SER A N 1
ATOM 544 C CA . SER A 1 75 ? -27.391 -41.688 -6.75 1 39.81 75 SER A CA 1
ATOM 545 C C . SER A 1 75 ? -26.828 -41.094 -8.031 1 39.81 75 SER A C 1
ATOM 547 O O . SER A 1 75 ? -26.266 -41.812 -8.859 1 39.81 75 SER A O 1
ATOM 549 N N . ALA A 1 76 ? -27.609 -40.531 -8.852 1 41 76 ALA A N 1
ATOM 550 C CA . ALA A 1 76 ? -27.25 -39.781 -10.062 1 41 76 ALA A CA 1
ATOM 551 C C . ALA A 1 76 ? -25.875 -39.156 -9.93 1 41 76 ALA A C 1
ATOM 553 O O . ALA A 1 76 ? -25.562 -38.562 -8.898 1 41 76 ALA A O 1
ATOM 554 N N . THR A 1 77 ? -24.844 -39.562 -10.742 1 49.44 77 THR A N 1
ATOM 555 C CA . THR A 1 77 ? -23.453 -39.375 -11.141 1 49.44 77 THR A CA 1
ATOM 556 C C . THR A 1 77 ? -23.125 -37.906 -11.258 1 49.44 77 THR A C 1
ATOM 558 O O . THR A 1 77 ? -23.562 -37.219 -12.195 1 49.44 77 THR A O 1
ATOM 561 N N . THR A 1 78 ? -23.328 -37.125 -10.266 1 59.28 78 THR A N 1
ATOM 562 C CA . THR A 1 78 ? -22.906 -35.75 -10.352 1 59.28 78 THR A CA 1
ATOM 563 C C . THR A 1 78 ? -21.438 -35.656 -10.773 1 59.28 78 THR A C 1
ATOM 565 O O . THR A 1 78 ? -20.547 -36.062 -10.039 1 59.28 78 THR A O 1
ATOM 568 N N . ILE A 1 79 ? -21.234 -35.719 -12.102 1 67.31 79 ILE A N 1
ATOM 569 C CA . ILE A 1 79 ? -19.891 -35.531 -12.617 1 67.31 79 ILE A CA 1
ATOM 570 C C . ILE A 1 79 ? -19.406 -34.125 -12.297 1 67.31 79 ILE A C 1
ATOM 572 O O . ILE A 1 79 ? -20.047 -33.125 -12.695 1 67.31 79 ILE A O 1
ATOM 576 N N . THR A 1 80 ? -18.562 -34 -11.297 1 74.88 80 THR A N 1
ATOM 577 C CA . THR A 1 80 ? -17.906 -32.719 -11.023 1 74.88 80 THR A CA 1
ATOM 578 C C . THR A 1 80 ? -16.734 -32.5 -11.969 1 74.88 80 THR A C 1
ATOM 580 O O . THR A 1 80 ? -15.984 -33.438 -12.258 1 74.88 80 THR A O 1
ATOM 583 N N . LEU A 1 81 ? -16.703 -31.391 -12.594 1 73.44 81 LEU A N 1
ATOM 584 C CA . LEU A 1 81 ? -15.781 -31.141 -13.695 1 73.44 81 LEU A CA 1
ATOM 585 C C . LEU A 1 81 ? -14.531 -30.422 -13.195 1 73.44 81 LEU A C 1
ATOM 587 O O . LEU A 1 81 ? -13.469 -30.531 -13.812 1 73.44 81 LEU A O 1
ATOM 591 N N . ASP A 1 82 ? -14.68 -29.625 -12.195 1 70.5 82 ASP A N 1
ATOM 592 C CA . ASP A 1 82 ? -13.547 -28.781 -11.82 1 70.5 82 ASP A CA 1
ATOM 593 C C . ASP A 1 82 ? -13.367 -28.75 -10.305 1 70.5 82 ASP A C 1
ATOM 595 O O . ASP A 1 82 ? -14.086 -29.438 -9.578 1 70.5 82 ASP A O 1
ATOM 599 N N . VAL A 1 83 ? -12.281 -28.172 -9.883 1 72.5 83 VAL A N 1
ATOM 600 C CA . VAL A 1 83 ? -11.898 -28.078 -8.484 1 72.5 83 VAL A CA 1
ATOM 601 C C . VAL A 1 83 ? -12.977 -27.328 -7.699 1 72.5 83 VAL A C 1
ATOM 603 O O . VAL A 1 83 ? -13.094 -27.484 -6.48 1 72.5 83 VAL A O 1
ATOM 606 N N . GLU A 1 84 ? -13.82 -26.531 -8.414 1 76.19 84 GLU A N 1
ATOM 607 C CA . GLU A 1 84 ? -14.906 -25.812 -7.758 1 76.19 84 GLU A CA 1
ATOM 608 C C . GLU A 1 84 ? -16.172 -26.656 -7.68 1 76.19 84 GLU A C 1
ATOM 610 O O . GLU A 1 84 ? -17.188 -26.203 -7.16 1 76.19 84 GLU A O 1
ATOM 615 N N . LEU A 1 85 ? -16.156 -27.906 -8.148 1 75.75 85 LEU A N 1
ATOM 616 C CA . LEU A 1 85 ? -17.25 -28.859 -8.109 1 75.75 85 LEU A CA 1
ATOM 617 C C . LEU A 1 85 ? -18.406 -28.406 -8.992 1 75.75 85 LEU A C 1
ATOM 619 O O . LEU A 1 85 ? -19.578 -28.531 -8.609 1 75.75 85 LEU A O 1
ATOM 623 N N . ASN A 1 86 ? -18.031 -27.734 -10.055 1 84 86 ASN A N 1
ATOM 624 C CA . ASN A 1 86 ? -19.062 -27.359 -11.023 1 84 86 ASN A CA 1
ATOM 625 C C . ASN A 1 86 ? -19.562 -28.562 -11.82 1 84 86 ASN A C 1
ATOM 627 O O . ASN A 1 86 ? -18.766 -29.422 -12.195 1 84 86 ASN A O 1
ATOM 631 N N . ASN A 1 87 ? -20.828 -28.641 -11.922 1 84.5 87 ASN A N 1
ATOM 632 C CA . ASN A 1 87 ? -21.375 -29.641 -12.828 1 84.5 87 ASN A CA 1
ATOM 633 C C . ASN A 1 87 ? -21.453 -29.125 -14.266 1 84.5 87 ASN A C 1
ATOM 635 O O . ASN A 1 87 ? -21.062 -27.984 -14.539 1 84.5 87 ASN A O 1
ATOM 639 N N . VAL A 1 88 ? -21.859 -29.922 -15.094 1 87.5 88 VAL A N 1
ATOM 640 C CA . VAL A 1 88 ? -21.859 -29.625 -16.516 1 87.5 88 VAL A CA 1
ATOM 641 C C . VAL A 1 88 ? -22.844 -28.484 -16.797 1 87.5 88 VAL A C 1
ATOM 643 O O . VAL A 1 88 ? -22.578 -27.609 -17.625 1 87.5 88 VAL A O 1
ATOM 646 N N . LEU A 1 89 ? -23.922 -28.406 -16.047 1 90.31 89 LEU A N 1
ATOM 647 C CA . LEU A 1 89 ? -24.922 -27.375 -16.297 1 90.31 89 LEU A CA 1
ATOM 648 C C . LEU A 1 89 ? -24.422 -26.016 -15.789 1 90.31 89 LEU A C 1
ATOM 650 O O . LEU A 1 89 ? -24.75 -24.984 -16.375 1 90.31 89 LEU A O 1
ATOM 654 N N . HIS A 1 90 ? -23.656 -26.031 -14.719 1 91.38 90 HIS A N 1
ATOM 655 C CA . HIS A 1 90 ? -23.047 -24.797 -14.234 1 91.38 90 HIS A CA 1
ATOM 656 C C . HIS A 1 90 ? -22.188 -24.156 -15.312 1 91.38 90 HIS A C 1
ATOM 658 O O . HIS A 1 90 ? -22.297 -22.953 -15.57 1 91.38 90 HIS A O 1
ATOM 664 N N . VAL A 1 91 ? -21.375 -24.969 -15.891 1 90.12 91 VAL A N 1
ATOM 665 C CA . VAL A 1 91 ? -20.375 -24.484 -16.828 1 90.12 91 VAL A CA 1
ATOM 666 C C . VAL A 1 91 ? -21.047 -24.031 -18.125 1 90.12 91 VAL A C 1
ATOM 668 O O . VAL A 1 91 ? -20.75 -22.953 -18.641 1 90.12 91 VAL A O 1
ATOM 671 N N . VAL A 1 92 ? -22 -24.781 -18.594 1 91.12 92 VAL A N 1
ATOM 672 C CA . VAL A 1 92 ? -22.688 -24.438 -19.844 1 91.12 92 VAL A CA 1
ATOM 673 C C . VAL A 1 92 ? -23.484 -23.156 -19.656 1 91.12 92 VAL A C 1
ATOM 675 O O . VAL A 1 92 ? -23.531 -22.297 -20.531 1 91.12 92 VAL A O 1
ATOM 678 N N . ALA A 1 93 ? -24.078 -23.031 -18.484 1 91.81 93 ALA A N 1
ATOM 679 C CA . ALA A 1 93 ? -24.922 -21.875 -18.188 1 91.81 93 ALA A CA 1
ATOM 680 C C . ALA A 1 93 ? -24.094 -20.609 -18.094 1 91.81 93 ALA A C 1
ATOM 682 O O . ALA A 1 93 ? -24.578 -19.516 -18.359 1 91.81 93 ALA A O 1
ATOM 683 N N . SER A 1 94 ? -22.828 -20.719 -17.703 1 89.31 94 SER A N 1
ATOM 684 C CA . SER A 1 94 ? -21.984 -19.547 -17.484 1 89.31 94 SER A CA 1
ATOM 685 C C . SER A 1 94 ? -21.141 -19.234 -18.719 1 89.31 94 SER A C 1
ATOM 687 O O . SER A 1 94 ? -20.516 -18.188 -18.797 1 89.31 94 SER A O 1
ATOM 689 N N . SER A 1 95 ? -21.109 -20.078 -19.703 1 87.38 95 SER A N 1
ATOM 690 C CA . SER A 1 95 ? -20.156 -19.953 -20.812 1 87.38 95 SER A CA 1
ATOM 691 C C . SER A 1 95 ? -20.781 -19.203 -21.984 1 87.38 95 SER A C 1
ATOM 693 O O . SER A 1 95 ? -20.078 -18.531 -22.75 1 87.38 95 SER A O 1
ATOM 695 N N . GLY A 1 96 ? -22.109 -19.375 -22.188 1 85.12 96 GLY A N 1
ATOM 696 C CA . GLY A 1 96 ? -22.656 -18.672 -23.344 1 85.12 96 GLY A CA 1
ATOM 697 C C . GLY A 1 96 ? -24.172 -18.625 -23.359 1 85.12 96 GLY A C 1
ATOM 698 O O . GLY A 1 96 ? -24.828 -19.344 -22.594 1 85.12 96 GLY A O 1
ATOM 699 N N . ASP A 1 97 ? -24.688 -17.703 -24.266 1 87 97 ASP A N 1
ATOM 700 C CA . ASP A 1 97 ? -26.141 -17.516 -24.438 1 87 97 ASP A CA 1
ATOM 701 C C . ASP A 1 97 ? -26.562 -17.781 -25.875 1 87 97 ASP A C 1
ATOM 703 O O . ASP A 1 97 ? -27.672 -17.422 -26.266 1 87 97 ASP A O 1
ATOM 707 N N . GLY A 1 98 ? -25.656 -18.438 -26.609 1 87.94 98 GLY A N 1
ATOM 708 C CA . GLY A 1 98 ? -25.984 -18.734 -27.984 1 87.94 98 GLY A CA 1
ATOM 709 C C . GLY A 1 98 ? -26.906 -19.938 -28.141 1 87.94 98 GLY A C 1
ATOM 710 O O . GLY A 1 98 ? -27.188 -20.625 -27.156 1 87.94 98 GLY A O 1
ATOM 711 N N . ASP A 1 99 ? -27.375 -20.203 -29.281 1 91.88 99 ASP A N 1
ATOM 712 C CA . ASP A 1 99 ? -28.328 -21.266 -29.547 1 91.88 99 ASP A CA 1
ATOM 713 C C . ASP A 1 99 ? -27.734 -22.641 -29.219 1 91.88 99 ASP A C 1
ATOM 715 O O . ASP A 1 99 ? -28.438 -23.516 -28.688 1 91.88 99 ASP A O 1
ATOM 719 N N . GLU A 1 100 ? -26.5 -22.75 -29.5 1 91.31 100 GLU A N 1
ATOM 720 C CA . GLU A 1 100 ? -25.844 -24.016 -29.219 1 91.31 100 GLU A CA 1
ATOM 721 C C . GLU A 1 100 ? -25.781 -24.297 -27.719 1 91.31 100 GLU A C 1
ATOM 723 O O . GLU A 1 100 ? -25.953 -25.438 -27.281 1 91.31 100 GLU A O 1
ATOM 728 N N . PHE A 1 101 ? -25.547 -23.281 -27.031 1 92.75 101 PHE A N 1
ATOM 729 C CA . PHE A 1 101 ? -25.484 -23.422 -25.578 1 92.75 101 PHE A CA 1
ATOM 730 C C . PHE A 1 101 ? -26.859 -23.734 -25 1 92.75 101 PHE A C 1
ATOM 732 O O . PHE A 1 101 ? -26.984 -24.531 -24.062 1 92.75 101 PHE A O 1
ATOM 739 N N . LEU A 1 102 ? -27.922 -23.141 -25.547 1 94.25 102 LEU A N 1
ATOM 740 C CA . LEU A 1 102 ? -29.281 -23.359 -25.078 1 94.25 102 LEU A CA 1
ATOM 741 C C . LEU A 1 102 ? -29.719 -24.797 -25.328 1 94.25 102 LEU A C 1
ATOM 743 O O . LEU A 1 102 ? -30.375 -25.406 -24.484 1 94.25 102 LEU A O 1
ATOM 747 N N . GLU A 1 103 ? -29.312 -25.266 -26.438 1 93.62 103 GLU A N 1
ATOM 748 C CA . GLU A 1 103 ? -29.609 -26.656 -26.781 1 93.62 103 GLU A CA 1
ATOM 749 C C . GLU A 1 103 ? -28.891 -27.625 -25.844 1 93.62 103 GLU A C 1
ATOM 751 O O . GLU A 1 103 ? -29.469 -28.641 -25.438 1 93.62 103 GLU A O 1
ATOM 756 N N . SER A 1 104 ? -27.703 -27.312 -25.609 1 93.5 104 SER A N 1
ATOM 757 C CA . SER A 1 104 ? -26.938 -28.156 -24.703 1 93.5 104 SER A CA 1
ATOM 758 C C . SER A 1 104 ? -27.547 -28.141 -23.297 1 93.5 104 SER A C 1
ATOM 760 O O . SER A 1 104 ? -27.609 -29.188 -22.641 1 93.5 104 SER A O 1
ATOM 762 N N . ALA A 1 105 ? -27.953 -26.953 -22.844 1 93.5 105 ALA A N 1
ATOM 763 C CA . ALA A 1 105 ? -28.578 -26.859 -21.516 1 93.5 105 ALA A CA 1
ATOM 764 C C . ALA A 1 105 ? -29.859 -27.672 -21.453 1 93.5 105 ALA A C 1
ATOM 766 O O . ALA A 1 105 ? -30.141 -28.344 -20.453 1 93.5 105 ALA A O 1
ATOM 767 N N . 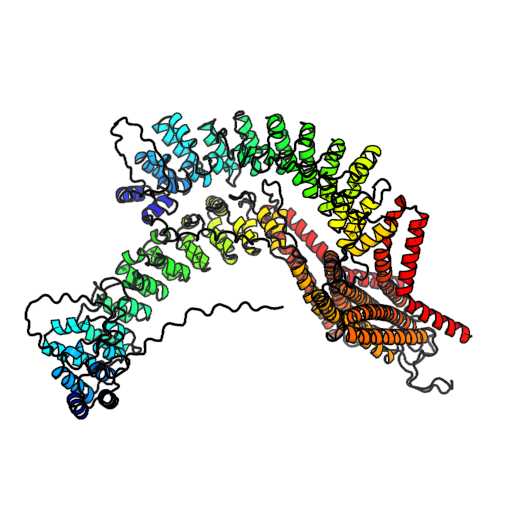ARG A 1 106 ? -30.609 -27.641 -22.547 1 92.69 106 ARG A N 1
ATOM 768 C CA . ARG A 1 106 ? -31.844 -28.438 -22.625 1 92.69 106 ARG A CA 1
ATOM 769 C C . ARG A 1 106 ? -31.547 -29.922 -22.578 1 92.69 106 ARG A C 1
ATOM 771 O O . ARG A 1 106 ? -32.219 -30.672 -21.875 1 92.69 106 ARG A O 1
ATOM 778 N N . GLY A 1 107 ? -30.531 -30.312 -23.359 1 89.94 107 GLY A N 1
ATOM 779 C CA . GLY A 1 107 ? -30.141 -31.719 -23.375 1 89.94 107 GLY A CA 1
ATOM 780 C C . GLY A 1 107 ? -29.688 -32.219 -22.016 1 89.94 107 GLY A C 1
ATOM 781 O O . GLY A 1 107 ? -30.047 -33.344 -21.609 1 89.94 107 GLY A O 1
ATOM 782 N N . ILE A 1 108 ? -28.906 -31.5 -21.328 1 90 108 ILE A N 1
ATOM 783 C CA . ILE A 1 108 ? -28.391 -31.875 -20.016 1 90 108 ILE A CA 1
ATOM 784 C C . ILE A 1 108 ? -29.547 -31.953 -19.016 1 90 108 ILE A C 1
ATOM 786 O O . ILE A 1 108 ? -29.609 -32.875 -18.203 1 90 108 ILE A O 1
ATOM 790 N N . TYR A 1 109 ? -30.438 -30.938 -19.141 1 89.38 109 TYR A N 1
ATOM 791 C CA . TYR A 1 109 ? -31.578 -30.891 -18.219 1 89.38 109 TYR A CA 1
ATOM 792 C C . TYR A 1 109 ? -32.469 -32.094 -18.406 1 89.38 109 TYR A C 1
ATOM 794 O O . TYR A 1 109 ? -32.969 -32.656 -17.422 1 89.38 109 TYR A O 1
ATOM 802 N N . CYS A 1 110 ? -32.688 -32.531 -19.641 1 87.62 110 CYS A N 1
ATOM 803 C CA . CYS A 1 110 ? -33.562 -33.656 -19.922 1 87.62 110 CYS A CA 1
ATOM 804 C C . CYS A 1 110 ? -32.969 -34.938 -19.391 1 87.62 110 CYS A C 1
ATOM 806 O O . CYS A 1 110 ? -33.688 -35.844 -18.938 1 87.62 110 CYS A O 1
ATOM 808 N N . LYS A 1 111 ? -31.672 -34.969 -19.359 1 84.94 111 LYS A N 1
ATOM 809 C CA . LYS A 1 111 ? -31 -36.156 -18.875 1 84.94 111 LYS A CA 1
ATOM 810 C C . LYS A 1 111 ? -30.922 -36.188 -17.359 1 84.94 111 LYS A C 1
ATOM 812 O O . LYS A 1 111 ? -31.016 -37.25 -16.734 1 84.94 111 LYS A O 1
ATOM 817 N N . ALA A 1 112 ? -30.672 -35.062 -16.812 1 86.94 112 ALA A N 1
ATOM 818 C CA . ALA A 1 112 ? -30.5 -34.969 -15.367 1 86.94 112 ALA A CA 1
ATOM 819 C C . ALA A 1 112 ? -31.172 -33.688 -14.836 1 86.94 112 ALA A C 1
ATOM 821 O O . ALA A 1 112 ? -30.516 -32.656 -14.688 1 86.94 112 ALA A O 1
ATOM 822 N N . LYS A 1 113 ? -32.344 -33.719 -14.398 1 87.31 113 LYS A N 1
ATOM 823 C CA . LYS A 1 113 ? -33.125 -32.594 -13.961 1 87.31 113 LYS A CA 1
ATOM 824 C C . LYS A 1 113 ? -32.625 -32.062 -12.609 1 87.31 113 LYS A C 1
ATOM 826 O O . LYS A 1 113 ? -32.75 -30.875 -12.312 1 87.31 113 LYS A O 1
ATOM 831 N N . HIS A 1 114 ? -32 -32.969 -11.844 1 86.38 114 HIS A N 1
ATOM 832 C CA . HIS A 1 114 ? -31.578 -32.594 -10.508 1 86.38 114 HIS A CA 1
ATOM 833 C C . HIS A 1 114 ? -30.375 -31.656 -10.555 1 86.38 114 HIS A C 1
ATOM 835 O O . HIS A 1 114 ? -30.031 -31 -9.562 1 86.38 114 HIS A O 1
ATOM 841 N N . LEU A 1 115 ? -29.719 -31.562 -11.719 1 89.19 115 LEU A N 1
ATOM 842 C CA . LEU A 1 115 ? -28.531 -30.734 -11.859 1 89.19 115 LEU A CA 1
ATOM 843 C C . LEU A 1 115 ? -28.875 -29.25 -11.797 1 89.19 115 LEU A C 1
ATOM 845 O O . LEU A 1 115 ? -28.016 -28.422 -11.547 1 89.19 115 LEU A O 1
ATOM 849 N N . LEU A 1 116 ? -30.125 -28.938 -12.008 1 90.31 116 LEU A N 1
ATOM 850 C CA . LEU A 1 116 ? -30.547 -27.547 -11.945 1 90.31 116 LEU A CA 1
ATOM 851 C C . LEU A 1 116 ? -30.469 -27.016 -10.516 1 90.31 116 LEU A C 1
ATOM 853 O O . LEU A 1 116 ? -30.156 -25.844 -10.289 1 90.31 116 LEU A O 1
ATOM 857 N N . ASP A 1 117 ? -30.672 -27.891 -9.562 1 88.56 117 ASP A N 1
ATOM 858 C CA . ASP A 1 117 ? -30.703 -27.5 -8.156 1 88.56 117 ASP A CA 1
ATOM 859 C C . ASP A 1 117 ? -29.375 -27.828 -7.473 1 88.56 117 ASP A C 1
ATOM 861 O O . ASP A 1 117 ? -29.188 -27.547 -6.285 1 88.56 117 ASP A O 1
ATOM 865 N N . ALA A 1 118 ? -28.5 -28.391 -8.211 1 88.75 118 ALA A N 1
ATOM 866 C CA . ALA A 1 118 ? -27.234 -28.812 -7.621 1 88.75 118 ALA A CA 1
ATOM 867 C C . ALA A 1 118 ? -26.359 -27.609 -7.293 1 88.75 118 ALA A C 1
ATOM 869 O O . ALA A 1 118 ? -26.297 -26.656 -8.062 1 88.75 118 ALA A O 1
ATOM 870 N N . ARG A 1 119 ? -25.75 -27.656 -6.152 1 89.5 119 ARG A N 1
ATOM 871 C CA . ARG A 1 119 ? -24.875 -26.578 -5.684 1 89.5 119 ARG A CA 1
ATOM 872 C C . ARG A 1 119 ? -23.406 -26.938 -5.895 1 89.5 119 ARG A C 1
ATOM 874 O O . ARG A 1 119 ? -23.031 -28.109 -5.82 1 89.5 119 ARG A O 1
ATOM 881 N N . ASN A 1 120 ? -22.656 -26 -6.203 1 87.62 120 ASN A N 1
ATOM 882 C CA . ASN A 1 120 ? -21.219 -26.219 -6.301 1 87.62 120 ASN A CA 1
ATOM 883 C C . ASN A 1 120 ? -20.516 -25.922 -4.973 1 87.62 120 ASN A C 1
ATOM 885 O O . ASN A 1 120 ? -21.156 -25.906 -3.922 1 87.62 120 ASN A O 1
ATOM 889 N N . LYS A 1 121 ? -19.172 -25.797 -5.055 1 84.31 121 LYS A N 1
ATOM 890 C CA . LYS A 1 121 ? -18.359 -25.609 -3.855 1 84.31 121 LYS A CA 1
ATOM 891 C C . LYS A 1 121 ? -18.781 -24.344 -3.113 1 84.31 121 LYS A C 1
ATOM 893 O O . LYS A 1 121 ? -18.812 -24.312 -1.882 1 84.31 121 LYS A O 1
ATOM 898 N N . LYS A 1 122 ? -19.266 -23.344 -3.838 1 86.19 122 LYS A N 1
ATOM 899 C CA . LYS A 1 122 ? -19.656 -22.062 -3.252 1 86.19 122 LYS A CA 1
ATOM 900 C C . LYS A 1 122 ? -21.156 -22 -3.021 1 86.19 122 LYS A C 1
ATOM 902 O O . LYS A 1 122 ? -21.688 -20.984 -2.596 1 86.19 122 LYS A O 1
ATOM 907 N N . GLY A 1 123 ? -21.781 -23.062 -3.297 1 88.12 123 GLY A N 1
ATOM 908 C CA . GLY A 1 123 ? -23.234 -23.109 -3.129 1 88.12 123 GLY A CA 1
ATOM 909 C C . GLY A 1 123 ? -23.984 -22.469 -4.273 1 88.12 123 GLY A C 1
ATOM 910 O O . GLY A 1 123 ? -25.188 -22.172 -4.148 1 88.12 123 GLY A O 1
ATOM 911 N N . ASP A 1 124 ? -23.359 -22.297 -5.328 1 92.12 124 ASP A N 1
ATOM 912 C CA . ASP A 1 124 ? -23.984 -21.656 -6.473 1 92.12 124 ASP A CA 1
ATOM 913 C C . ASP A 1 124 ? -24.766 -22.656 -7.312 1 92.12 124 ASP A C 1
ATOM 915 O O . ASP A 1 124 ? -24.312 -23.797 -7.496 1 92.12 124 ASP A O 1
ATOM 919 N N . THR A 1 125 ? -25.875 -22.25 -7.75 1 94.12 125 THR A N 1
ATOM 920 C CA . THR A 1 125 ? -26.656 -23.031 -8.703 1 94.12 125 THR A CA 1
ATOM 921 C C . THR A 1 125 ? -26.406 -22.547 -10.133 1 94.12 125 THR A C 1
ATOM 923 O O . THR A 1 125 ? -25.75 -21.516 -10.336 1 94.12 125 THR A O 1
ATOM 926 N N . PRO A 1 126 ? -26.812 -23.297 -11.125 1 93.81 126 PRO A N 1
ATOM 927 C CA . PRO A 1 126 ? -26.656 -22.859 -12.508 1 93.81 126 PRO A CA 1
ATOM 928 C C . PRO A 1 126 ? -27.297 -21.5 -12.766 1 93.81 126 PRO A C 1
ATOM 930 O O . PRO A 1 126 ? -26.797 -20.734 -13.602 1 93.81 126 PRO A O 1
ATOM 933 N N . PHE A 1 127 ? -28.328 -21.156 -12 1 94.38 127 PHE A N 1
ATOM 934 C CA . PHE A 1 127 ? -28.938 -19.828 -12.133 1 94.38 127 PHE A CA 1
ATOM 935 C C . PHE A 1 127 ? -27.984 -18.734 -11.68 1 94.38 127 PHE A C 1
ATOM 937 O O . PHE A 1 127 ? -27.859 -17.703 -12.336 1 94.38 127 PHE A O 1
ATOM 944 N N . HIS A 1 128 ? -27.281 -19 -10.562 1 94.06 128 HIS A N 1
ATOM 945 C CA . HIS A 1 128 ? -26.297 -18.047 -10.062 1 94.06 128 HIS A CA 1
ATOM 946 C C . HIS A 1 128 ? -25.203 -17.797 -11.094 1 94.06 128 HIS A C 1
ATOM 948 O O . HIS A 1 128 ? -24.844 -16.641 -11.359 1 94.06 128 HIS A O 1
ATOM 954 N N . CYS A 1 129 ? -24.734 -18.875 -11.641 1 91.94 129 CYS A N 1
ATOM 955 C CA . CYS A 1 129 ? -23.625 -18.797 -12.586 1 91.94 129 CYS A CA 1
ATOM 956 C C . CYS A 1 129 ? -24.047 -18.078 -13.859 1 91.94 129 CYS A C 1
ATOM 958 O O . CYS A 1 129 ? -23.312 -17.234 -14.375 1 91.94 129 CYS A O 1
ATOM 960 N N . ALA A 1 130 ? -25.203 -18.359 -14.359 1 93.06 130 ALA A N 1
ATOM 961 C CA . ALA A 1 130 ? -25.703 -17.734 -15.57 1 93.06 130 ALA A CA 1
ATOM 962 C C . ALA A 1 130 ? -25.938 -16.234 -15.352 1 93.06 130 ALA A C 1
ATOM 964 O O . ALA A 1 130 ? -25.625 -15.414 -16.219 1 93.06 130 ALA A O 1
ATOM 965 N N . ALA A 1 131 ? -26.5 -15.906 -14.211 1 92.44 131 ALA A N 1
ATOM 966 C CA . ALA A 1 131 ? -26.766 -14.508 -13.891 1 92.44 131 ALA A CA 1
ATOM 967 C C . ALA A 1 131 ? -25.469 -13.719 -13.727 1 92.44 131 ALA A C 1
ATOM 969 O O . ALA A 1 131 ? -25.375 -12.578 -14.18 1 92.44 131 ALA A O 1
ATOM 970 N N . ARG A 1 132 ? -24.516 -14.312 -13.078 1 89.81 132 ARG A N 1
ATOM 971 C CA . ARG A 1 132 ? -23.234 -13.656 -12.844 1 89.81 132 ARG A CA 1
ATOM 972 C C . ARG A 1 132 ? -22.5 -13.391 -14.156 1 89.81 132 ARG A C 1
ATOM 974 O O . ARG A 1 132 ? -21.797 -12.391 -14.289 1 89.81 132 ARG A O 1
ATOM 981 N N . ALA A 1 133 ? -22.656 -14.328 -15.062 1 88.62 133 ALA A N 1
ATOM 982 C CA . ALA A 1 133 ? -22 -14.188 -16.359 1 88.62 133 ALA A CA 1
ATOM 983 C C . ALA A 1 133 ? -22.766 -13.234 -17.266 1 88.62 133 ALA A C 1
ATOM 985 O O . ALA A 1 133 ? -22.281 -12.844 -18.328 1 88.62 133 ALA A O 1
ATOM 986 N N . GLY A 1 134 ? -23.984 -12.82 -16.922 1 88.44 134 GLY A N 1
ATOM 987 C CA . GLY A 1 134 ? -24.781 -11.883 -17.688 1 88.44 134 GLY A CA 1
ATOM 988 C C . GLY A 1 134 ? -25.5 -12.523 -18.859 1 88.44 134 GLY A C 1
ATOM 989 O O . GLY A 1 134 ? -25.734 -11.875 -19.875 1 88.44 134 GLY A O 1
ATOM 990 N N . MET A 1 135 ? -25.766 -13.797 -18.766 1 91.56 135 MET A N 1
ATOM 991 C CA . MET A 1 135 ? -26.406 -14.508 -19.844 1 91.56 135 MET A CA 1
ATOM 992 C C . MET A 1 135 ? -27.922 -14.461 -19.703 1 91.56 135 MET A C 1
ATOM 994 O O . MET A 1 135 ? -28.531 -15.359 -19.125 1 91.56 135 MET A O 1
ATOM 998 N N . LEU A 1 136 ? -28.516 -13.445 -20.297 1 92.38 136 LEU A N 1
ATOM 999 C CA . LEU A 1 136 ? -29.938 -13.172 -20.156 1 92.38 136 LEU A CA 1
ATOM 1000 C C . LEU A 1 136 ? -30.781 -14.266 -20.812 1 92.38 136 LEU A C 1
ATOM 1002 O O . LEU A 1 136 ? -31.719 -14.789 -20.219 1 92.38 136 LEU A O 1
ATOM 1006 N N . LYS A 1 137 ? -30.391 -14.711 -22.031 1 94.62 137 LYS A N 1
ATOM 1007 C CA . LYS A 1 137 ? -31.141 -15.727 -22.766 1 94.62 137 LYS A CA 1
ATOM 1008 C C . LYS A 1 137 ? -31.078 -17.078 -22.062 1 94.62 137 LYS A C 1
ATOM 1010 O O . LYS A 1 137 ? -32.062 -17.828 -22.047 1 94.62 137 LYS A O 1
ATOM 1015 N N . MET A 1 138 ? -29.906 -17.312 -21.5 1 94.56 138 MET A N 1
ATOM 1016 C CA . MET A 1 138 ? -29.734 -18.578 -20.797 1 94.56 138 MET A CA 1
ATOM 1017 C C . MET A 1 138 ? -30.625 -18.625 -19.547 1 94.56 138 MET A C 1
ATOM 1019 O O . MET A 1 138 ? -31.25 -19.641 -19.266 1 94.56 138 MET A O 1
ATOM 1023 N N . VAL A 1 139 ? -30.672 -17.516 -18.812 1 95.12 139 VAL A N 1
ATOM 1024 C CA . VAL A 1 139 ? -31.484 -17.453 -17.609 1 95.12 139 VAL A CA 1
ATOM 1025 C C . VAL A 1 139 ? -32.969 -17.641 -17.984 1 95.12 139 VAL A C 1
ATOM 1027 O O . VAL A 1 139 ? -33.688 -18.406 -17.328 1 95.12 139 VAL A O 1
ATOM 1030 N N . THR A 1 140 ? -33.438 -17 -19.031 1 94.94 140 THR A N 1
ATOM 1031 C CA . THR A 1 140 ? -34.812 -17.125 -19.5 1 94.94 140 THR A CA 1
ATOM 1032 C C . THR A 1 140 ? -35.094 -18.562 -19.953 1 94.94 140 THR A C 1
ATOM 1034 O O . THR A 1 140 ? -36.156 -19.094 -19.656 1 94.94 140 THR A O 1
ATOM 1037 N N . HIS A 1 141 ? -34.094 -19.141 -20.594 1 95.38 141 HIS A N 1
ATOM 1038 C CA . HIS A 1 141 ? -34.219 -20.5 -21.078 1 95.38 141 HIS A CA 1
ATOM 1039 C C . HIS A 1 141 ? -34.312 -21.5 -19.922 1 95.38 141 HIS A C 1
ATOM 1041 O O . HIS A 1 141 ? -35.156 -22.406 -19.953 1 95.38 141 HIS A O 1
ATOM 1047 N N . LEU A 1 142 ? -33.531 -21.344 -18.938 1 95.25 142 LEU A N 1
ATOM 1048 C CA . LEU A 1 142 ? -33.562 -22.234 -17.781 1 95.25 142 LEU A CA 1
ATOM 1049 C C . LEU A 1 142 ? -34.906 -22.094 -17.047 1 95.25 142 LEU A C 1
ATOM 1051 O O . LEU A 1 142 ? -35.406 -23.078 -16.516 1 95.25 142 LEU A O 1
ATOM 1055 N N . ILE A 1 143 ? -35.469 -20.891 -16.984 1 94.94 143 ILE A N 1
ATOM 1056 C CA . ILE A 1 143 ? -36.75 -20.656 -16.359 1 94.94 143 ILE A CA 1
ATOM 1057 C C . ILE A 1 143 ? -37.844 -21.406 -17.109 1 94.94 143 ILE A C 1
ATOM 1059 O O . ILE A 1 143 ? -38.719 -22.031 -16.5 1 94.94 143 ILE A O 1
ATOM 1063 N N . CYS A 1 144 ? -37.75 -21.375 -18.438 1 94.56 144 CYS A N 1
ATOM 1064 C CA . CYS A 1 144 ? -38.719 -22.047 -19.266 1 94.56 144 CYS A CA 1
ATOM 1065 C C . CYS A 1 144 ? -38.656 -23.562 -19.078 1 94.56 144 CYS A C 1
ATOM 1067 O O . CYS A 1 144 ? -39.688 -24.234 -19.047 1 94.56 144 CYS A O 1
ATOM 1069 N N . LEU A 1 145 ? -37.469 -24.047 -18.953 1 93.81 145 LEU A N 1
ATOM 1070 C CA . LEU A 1 145 ? -37.281 -25.484 -18.75 1 93.81 145 LEU A CA 1
ATOM 1071 C C . LEU A 1 145 ? -37.844 -25.922 -17.406 1 93.81 145 LEU A C 1
ATOM 1073 O O . LEU A 1 145 ? -38.5 -26.953 -17.312 1 93.81 145 LEU A O 1
ATOM 1077 N N . ALA A 1 146 ? -37.594 -25.172 -16.406 1 93.69 146 ALA A N 1
ATOM 1078 C CA . ALA A 1 146 ? -38.125 -25.469 -15.078 1 93.69 146 ALA A CA 1
ATOM 1079 C C . ALA A 1 146 ? -39.625 -25.359 -15.055 1 93.69 146 ALA A C 1
ATOM 1081 O O . ALA A 1 146 ? -40.312 -26.141 -14.383 1 93.69 146 ALA A O 1
ATOM 1082 N N . LYS A 1 147 ? -40.156 -24.344 -15.766 1 92.75 147 LYS A N 1
ATOM 1083 C CA . LYS A 1 147 ? -41.594 -24.156 -15.836 1 92.75 147 LYS A CA 1
ATOM 1084 C C . LYS A 1 147 ? -42.281 -25.344 -16.516 1 92.75 147 LYS A C 1
ATOM 1086 O O . LYS A 1 147 ? -43.375 -25.766 -16.109 1 92.75 147 LYS A O 1
ATOM 1091 N N . ALA A 1 148 ? -41.625 -25.875 -17.531 1 92.12 148 ALA A N 1
ATOM 1092 C CA . ALA A 1 148 ? -42.156 -27.016 -18.266 1 92.12 148 ALA A CA 1
ATOM 1093 C C . ALA A 1 148 ? -42.156 -28.266 -17.391 1 92.12 148 ALA A C 1
ATOM 1095 O O . ALA A 1 148 ? -43.031 -29.141 -17.562 1 92.12 148 ALA A O 1
ATOM 1096 N N . GLU A 1 149 ? -41.281 -28.391 -16.484 1 89.56 149 GLU A N 1
ATOM 1097 C CA . GLU A 1 149 ? -41.188 -29.562 -15.617 1 89.56 149 GLU A CA 1
ATOM 1098 C C . GLU A 1 149 ? -42.25 -29.531 -14.516 1 89.56 149 GLU A C 1
ATOM 1100 O O . GLU A 1 149 ? -43 -30.5 -14.312 1 89.56 149 GLU A O 1
ATOM 1105 N N . GLY A 1 150 ? -42.312 -28.406 -13.703 1 89.56 150 GLY A N 1
ATOM 1106 C CA . GLY A 1 150 ? -43.156 -28.391 -12.523 1 89.56 150 GLY A CA 1
ATOM 1107 C C . GLY A 1 150 ? -43.969 -27.109 -12.367 1 89.56 150 GLY A C 1
ATOM 1108 O O . GLY A 1 150 ? -44.406 -26.797 -11.266 1 89.56 150 GLY A O 1
ATOM 1109 N N . GLY A 1 151 ? -44.062 -26.406 -13.383 1 88.56 151 GLY A N 1
ATOM 1110 C CA . GLY A 1 151 ? -44.844 -25.188 -13.297 1 88.56 151 GLY A CA 1
ATOM 1111 C C . GLY A 1 151 ? -44.156 -24.062 -12.562 1 88.56 151 GLY A C 1
ATOM 1112 O O . GLY A 1 151 ? -42.906 -24.047 -12.477 1 88.56 151 GLY A O 1
ATOM 1113 N N . ASP A 1 152 ? -44.938 -23.219 -12.023 1 90.88 152 ASP A N 1
ATOM 1114 C CA . ASP A 1 152 ? -44.438 -22.031 -11.367 1 90.88 152 ASP A CA 1
ATOM 1115 C C . ASP A 1 152 ? -43.781 -22.375 -10.031 1 90.88 152 ASP A C 1
ATOM 1117 O O . ASP A 1 152 ? -42.812 -21.719 -9.617 1 90.88 152 ASP A O 1
ATOM 1121 N N . ASP A 1 153 ? -44.188 -23.438 -9.469 1 92.75 153 ASP A N 1
ATOM 1122 C CA . ASP A 1 153 ? -43.656 -23.828 -8.172 1 92.75 153 ASP A CA 1
ATOM 1123 C C . ASP A 1 153 ? -42.219 -24.359 -8.297 1 92.75 153 ASP A C 1
ATOM 1125 O O . ASP A 1 153 ? -41.406 -24.109 -7.43 1 92.75 153 ASP A O 1
ATOM 1129 N N . ARG A 1 154 ? -42 -25 -9.352 1 93.44 154 ARG A N 1
ATOM 1130 C CA . ARG A 1 154 ? -40.656 -25.516 -9.594 1 93.44 154 ARG A CA 1
ATOM 1131 C C . ARG A 1 154 ? -39.688 -24.391 -9.867 1 93.44 154 ARG A C 1
ATOM 1133 O O . ARG A 1 154 ? -38.531 -24.438 -9.414 1 93.44 154 ARG A O 1
ATOM 1140 N N . VAL A 1 155 ? -40.188 -23.422 -10.57 1 93.38 155 VAL A N 1
ATOM 1141 C CA . VAL A 1 155 ? -39.344 -22.266 -10.875 1 93.38 155 VAL A CA 1
ATOM 1142 C C . VAL A 1 155 ? -39.031 -21.516 -9.586 1 93.38 155 VAL A C 1
ATOM 1144 O O . VAL A 1 155 ? -37.875 -21.141 -9.352 1 93.38 155 VAL A O 1
ATOM 1147 N N . LYS A 1 156 ? -39.969 -21.359 -8.734 1 92.56 156 LYS A N 1
ATOM 1148 C CA . LYS A 1 156 ? -39.781 -20.672 -7.473 1 92.56 156 LYS A CA 1
ATOM 1149 C C . LYS A 1 156 ? -38.781 -21.406 -6.582 1 92.56 156 LYS A C 1
ATOM 1151 O O . LYS A 1 156 ? -37.906 -20.797 -5.965 1 92.56 156 LYS A O 1
ATOM 1156 N N . ALA A 1 157 ? -38.875 -22.656 -6.617 1 92 157 ALA A N 1
ATOM 1157 C CA . ALA A 1 157 ? -38 -23.484 -5.797 1 92 157 ALA A CA 1
ATOM 1158 C C . ALA A 1 157 ? -36.562 -23.375 -6.289 1 92 157 ALA A C 1
ATOM 1160 O O . ALA A 1 157 ? -35.625 -23.359 -5.488 1 92 157 ALA A O 1
ATOM 1161 N N . ALA A 1 158 ? -36.406 -23.297 -7.535 1 92.94 158 ALA A N 1
ATOM 1162 C CA . ALA A 1 158 ? -35.062 -23.234 -8.125 1 92.94 158 ALA A CA 1
ATOM 1163 C C . ALA A 1 158 ? -34.438 -21.859 -7.934 1 92.94 158 ALA A C 1
ATOM 1165 O O . ALA A 1 158 ? -33.25 -21.734 -7.648 1 92.94 158 ALA A O 1
ATOM 1166 N N . LEU A 1 159 ? -35.25 -20.859 -8.023 1 93.69 159 LEU A N 1
ATOM 1167 C CA . LEU A 1 159 ? -34.75 -19.5 -7.945 1 93.69 159 LEU A CA 1
ATOM 1168 C C . LEU A 1 159 ? -34.5 -19.078 -6.496 1 93.69 159 LEU A C 1
ATOM 1170 O O . LEU A 1 159 ? -33.656 -18.234 -6.227 1 93.69 159 LEU A O 1
ATOM 1174 N N . ARG A 1 160 ? -35.188 -19.656 -5.598 1 92.25 160 ARG A N 1
ATOM 1175 C CA . ARG A 1 160 ? -35.094 -19.266 -4.195 1 92.25 160 ARG A CA 1
ATOM 1176 C C . ARG A 1 160 ? -33.938 -19.969 -3.508 1 92.25 160 ARG A C 1
ATOM 1178 O O . ARG A 1 160 ? -33.625 -19.688 -2.348 1 92.25 160 ARG A O 1
ATOM 1185 N N . LYS A 1 161 ? -33.281 -20.812 -4.27 1 92.12 161 LYS A N 1
ATOM 1186 C CA . LYS A 1 161 ? -32.094 -21.469 -3.688 1 92.12 161 LYS A CA 1
ATOM 1187 C C . LYS A 1 161 ? -30.984 -20.453 -3.396 1 92.12 161 LYS A C 1
ATOM 1189 O O . LYS A 1 161 ? -30.703 -19.578 -4.215 1 92.12 161 LYS A O 1
ATOM 1194 N N . GLN A 1 162 ? -30.406 -20.547 -2.221 1 91 162 GLN A N 1
ATOM 1195 C CA . GLN A 1 162 ? -29.391 -19.609 -1.779 1 91 162 GLN A CA 1
ATOM 1196 C C . GLN A 1 162 ? -28 -20.266 -1.769 1 91 162 GLN A C 1
ATOM 1198 O O . GLN A 1 162 ? -27.891 -21.469 -1.56 1 91 162 GLN A O 1
ATOM 1203 N N . ASN A 1 163 ? -27.047 -19.547 -2.061 1 90.38 163 ASN A N 1
ATOM 1204 C CA . ASN A 1 163 ? -25.688 -20.047 -1.992 1 90.38 163 ASN A CA 1
ATOM 1205 C C . ASN A 1 163 ? -25.141 -19.984 -0.568 1 90.38 163 ASN A C 1
ATOM 1207 O O . ASN A 1 163 ? -25.891 -19.812 0.386 1 90.38 163 ASN A O 1
ATOM 1211 N N . GLU A 1 164 ? -23.797 -20.203 -0.467 1 86.81 164 GLU A N 1
ATOM 1212 C CA . GLU A 1 164 ? -23.172 -20.266 0.852 1 86.81 164 GLU A CA 1
ATOM 1213 C C . GLU A 1 164 ? -23.234 -18.906 1.554 1 86.81 164 GLU A C 1
ATOM 1215 O O . GLU A 1 164 ? -23.266 -18.844 2.783 1 86.81 164 GLU A O 1
ATOM 1220 N N . GLN A 1 165 ? -23.375 -17.875 0.797 1 85.31 165 GLN A N 1
ATOM 1221 C CA . GLN A 1 165 ? -23.453 -16.531 1.368 1 85.31 165 GLN A CA 1
ATOM 1222 C C . GLN A 1 165 ? -24.906 -16.094 1.566 1 85.31 165 GLN A C 1
ATOM 1224 O O . GLN A 1 165 ? -25.172 -14.961 1.978 1 85.31 165 GLN A O 1
ATOM 1229 N N . GLY A 1 166 ? -25.797 -16.922 1.245 1 87.5 166 GLY A N 1
ATOM 1230 C CA . GLY A 1 166 ? -27.203 -16.641 1.41 1 87.5 166 GLY A CA 1
ATOM 1231 C C . GLY A 1 166 ? -27.766 -15.773 0.298 1 87.5 166 GLY A C 1
ATOM 1232 O O . GLY A 1 166 ? -28.75 -15.047 0.501 1 87.5 166 GLY A O 1
ATOM 1233 N N . GLU A 1 167 ? -27.188 -15.852 -0.83 1 91.38 167 GLU A N 1
ATOM 1234 C CA . GLU A 1 167 ? -27.594 -15 -1.938 1 91.38 167 GLU A CA 1
ATOM 1235 C C . GLU A 1 167 ? -28.312 -15.805 -3.021 1 91.38 167 GLU A C 1
ATOM 1237 O O . GLU A 1 167 ? -28.062 -17 -3.176 1 91.38 167 GLU A O 1
ATOM 1242 N N . THR A 1 168 ? -29.156 -15.133 -3.678 1 93.81 168 THR A N 1
ATOM 1243 C CA . THR A 1 168 ? -29.875 -15.75 -4.781 1 93.81 168 THR A CA 1
ATOM 1244 C C . THR A 1 168 ? -29.328 -15.266 -6.125 1 93.81 168 THR A C 1
ATOM 1246 O O . THR A 1 168 ? -28.359 -14.508 -6.168 1 93.81 168 THR A O 1
ATOM 1249 N N . ALA A 1 169 ? -29.875 -15.766 -7.207 1 94.06 169 ALA A N 1
ATOM 1250 C CA . ALA A 1 169 ? -29.453 -15.398 -8.555 1 94.06 169 ALA A CA 1
ATOM 1251 C C . ALA A 1 169 ? -29.672 -13.914 -8.812 1 94.06 169 ALA A C 1
ATOM 1253 O O . ALA A 1 169 ? -28.953 -13.305 -9.617 1 94.06 169 ALA A O 1
ATOM 1254 N N . LEU A 1 170 ? -30.609 -13.352 -8.086 1 93.62 170 LEU A N 1
ATOM 1255 C CA . LEU A 1 170 ? -30.891 -11.922 -8.227 1 93.62 170 LEU A CA 1
ATOM 1256 C C . LEU A 1 170 ? -29.703 -11.094 -7.758 1 93.62 170 LEU A C 1
ATOM 1258 O O . LEU A 1 170 ? -29.375 -10.07 -8.359 1 93.62 170 LEU A O 1
ATOM 1262 N N . HIS A 1 171 ? -29.062 -11.5 -6.703 1 93.31 171 HIS A N 1
ATOM 1263 C CA . HIS A 1 171 ? -27.891 -10.812 -6.199 1 93.31 171 HIS A CA 1
ATOM 1264 C C . HIS A 1 171 ? -26.766 -10.805 -7.242 1 93.31 171 HIS A C 1
ATOM 1266 O O . HIS A 1 171 ? -26.125 -9.766 -7.461 1 93.31 171 HIS A O 1
ATOM 1272 N N . ALA A 1 172 ? -26.594 -11.938 -7.848 1 92.44 172 ALA A N 1
ATOM 1273 C CA . ALA A 1 172 ? -25.562 -12.055 -8.875 1 92.44 172 ALA A CA 1
ATOM 1274 C C . ALA A 1 172 ? -25.859 -11.141 -10.062 1 92.44 172 ALA A C 1
ATOM 1276 O O . ALA A 1 172 ? -24.953 -10.555 -10.648 1 92.44 172 ALA A O 1
ATOM 1277 N N . ALA A 1 173 ? -27.078 -11.023 -10.414 1 93.44 173 ALA A N 1
ATOM 1278 C CA . ALA A 1 173 ? -27.516 -10.172 -11.523 1 93.44 173 ALA A CA 1
ATOM 1279 C C . ALA A 1 173 ? -27.219 -8.703 -11.227 1 93.44 173 ALA A C 1
ATOM 1281 O O . ALA A 1 173 ? -26.891 -7.934 -12.133 1 93.44 173 ALA A O 1
ATOM 1282 N N . LEU A 1 174 ? -27.297 -8.305 -9.992 1 92.75 174 LEU A N 1
ATOM 1283 C CA . LEU A 1 174 ? -27.109 -6.918 -9.602 1 92.75 174 LEU A CA 1
ATOM 1284 C C . LEU A 1 174 ? -25.641 -6.535 -9.656 1 92.75 174 LEU A C 1
ATOM 1286 O O . LEU A 1 174 ? -25.297 -5.352 -9.727 1 92.75 174 LEU A O 1
ATOM 1290 N N . ARG A 1 175 ? -24.75 -7.516 -9.617 1 90.44 175 ARG A N 1
ATOM 1291 C CA . ARG A 1 175 ? -23.312 -7.254 -9.617 1 90.44 175 ARG A CA 1
ATOM 1292 C C . ARG A 1 175 ? -22.766 -7.137 -11.039 1 90.44 175 ARG A C 1
ATOM 1294 O O . ARG A 1 175 ? -21.562 -6.973 -11.242 1 90.44 175 ARG A O 1
ATOM 1301 N N . LEU A 1 176 ? -23.625 -7.156 -11.961 1 89.19 176 LEU A N 1
ATOM 1302 C CA . LEU A 1 176 ? -23.188 -7 -13.344 1 89.19 176 LEU A CA 1
ATOM 1303 C C . LEU A 1 176 ? -22.828 -5.547 -13.641 1 89.19 176 LEU A C 1
ATOM 1305 O O . LEU A 1 176 ? -23.328 -4.633 -12.984 1 89.19 176 LEU A O 1
ATOM 1309 N N . SER A 1 177 ? -21.922 -5.285 -14.523 1 84.38 177 SER A N 1
ATOM 1310 C CA . SER A 1 177 ? -21.391 -3.951 -14.781 1 84.38 177 SER A CA 1
ATOM 1311 C C . SER A 1 177 ? -22.344 -3.143 -15.664 1 84.38 177 SER A C 1
ATOM 1313 O O . SER A 1 177 ? -22.5 -1.937 -15.461 1 84.38 177 SER A O 1
ATOM 1315 N N . ASP A 1 178 ? -22.953 -3.795 -16.594 1 86.38 178 ASP A N 1
ATOM 1316 C CA . ASP A 1 178 ? -23.812 -3.09 -17.547 1 86.38 178 ASP A CA 1
ATOM 1317 C C . ASP A 1 178 ? -25.203 -2.836 -16.969 1 86.38 178 ASP A C 1
ATOM 1319 O O . ASP A 1 178 ? -25.922 -3.779 -16.641 1 86.38 178 ASP A O 1
ATOM 1323 N N . LYS A 1 179 ? -25.625 -1.64 -16.953 1 87.44 179 LYS A N 1
ATOM 1324 C CA . LYS A 1 179 ? -26.875 -1.222 -16.328 1 87.44 179 LYS A CA 1
ATOM 1325 C C . LYS A 1 179 ? -28.078 -1.784 -17.078 1 87.44 179 LYS A C 1
ATOM 1327 O O . LYS A 1 179 ? -29.062 -2.199 -16.453 1 87.44 179 LYS A O 1
ATOM 1332 N N . GLU A 1 180 ? -27.969 -1.805 -18.328 1 89.94 180 GLU A N 1
ATOM 1333 C CA . GLU A 1 180 ? -29.094 -2.279 -19.125 1 89.94 180 GLU A CA 1
ATOM 1334 C C . GLU A 1 180 ? -29.312 -3.779 -18.953 1 89.94 180 GLU A C 1
ATOM 1336 O O . GLU A 1 180 ? -30.438 -4.242 -18.844 1 89.94 180 GLU A O 1
ATOM 1341 N N . THR A 1 181 ? -28.188 -4.469 -18.891 1 90.19 181 THR A N 1
ATOM 1342 C CA . THR A 1 181 ? -28.281 -5.91 -18.703 1 90.19 181 THR A CA 1
ATOM 1343 C C . THR A 1 181 ? -28.828 -6.234 -17.312 1 90.19 181 THR A C 1
ATOM 1345 O O . THR A 1 181 ? -29.594 -7.188 -17.141 1 90.19 181 THR A O 1
ATOM 1348 N N . VAL A 1 182 ? -28.469 -5.406 -16.359 1 92.69 182 VAL A N 1
ATOM 1349 C CA . VAL A 1 182 ? -28.953 -5.602 -14.984 1 92.69 182 VAL A CA 1
ATOM 1350 C C . VAL A 1 182 ? -30.469 -5.398 -14.938 1 92.69 182 VAL A C 1
ATOM 1352 O O . VAL A 1 182 ? -31.188 -6.223 -14.375 1 92.69 182 VAL A O 1
ATOM 1355 N N . ARG A 1 183 ? -30.938 -4.363 -15.578 1 93.31 183 ARG A N 1
ATOM 1356 C CA . ARG A 1 183 ? -32.375 -4.059 -15.586 1 93.31 183 ARG A CA 1
ATOM 1357 C C . ARG A 1 183 ? -33.156 -5.184 -16.234 1 93.31 183 ARG A C 1
ATOM 1359 O O . ARG A 1 183 ? -34.188 -5.605 -15.719 1 93.31 183 ARG A O 1
ATOM 1366 N N . ALA A 1 184 ? -32.594 -5.648 -17.328 1 93.88 184 ALA A N 1
ATOM 1367 C CA . ALA A 1 184 ? -33.281 -6.719 -18.062 1 93.88 184 ALA A CA 1
ATOM 1368 C C . ALA A 1 184 ? -33.281 -8.008 -17.25 1 93.88 184 ALA A C 1
ATOM 1370 O O . ALA A 1 184 ? -34.312 -8.695 -17.188 1 93.88 184 ALA A O 1
ATOM 1371 N N . MET A 1 185 ? -32.156 -8.32 -16.656 1 93.94 185 MET A N 1
ATOM 1372 C CA . MET A 1 185 ? -32.031 -9.539 -15.867 1 93.94 185 MET A CA 1
ATOM 1373 C C . MET A 1 185 ? -32.938 -9.484 -14.641 1 93.94 185 MET A C 1
ATOM 1375 O O . MET A 1 185 ? -33.625 -10.461 -14.328 1 93.94 185 MET A O 1
ATOM 1379 N N . VAL A 1 186 ? -32.938 -8.375 -13.961 1 93.44 186 VAL A N 1
ATOM 1380 C CA . VAL A 1 186 ? -33.75 -8.188 -12.766 1 93.44 186 VAL A CA 1
ATOM 1381 C C . VAL A 1 186 ? -35.219 -8.305 -13.125 1 93.44 186 VAL A C 1
ATOM 1383 O O . VAL A 1 186 ? -36 -8.938 -12.398 1 93.44 186 VAL A O 1
ATOM 1386 N N . HIS A 1 187 ? -35.594 -7.766 -14.258 1 92.38 187 HIS A N 1
ATOM 1387 C CA . HIS A 1 187 ? -36.969 -7.824 -14.711 1 92.38 187 HIS A CA 1
ATOM 1388 C C . HIS A 1 187 ? -37.406 -9.258 -14.992 1 92.38 187 HIS A C 1
ATOM 1390 O O . HIS A 1 187 ? -38.5 -9.68 -14.594 1 92.38 187 HIS A O 1
ATOM 1396 N N . GLU A 1 188 ? -36.531 -10.047 -15.625 1 93.38 188 GLU A N 1
ATOM 1397 C CA . GLU A 1 188 ? -36.844 -11.438 -15.961 1 93.38 188 GLU A CA 1
ATOM 1398 C C . GLU A 1 188 ? -37 -12.289 -14.703 1 93.38 188 GLU A C 1
ATOM 1400 O O . GLU A 1 188 ? -37.875 -13.148 -14.625 1 93.38 188 GLU A O 1
ATOM 1405 N N . LEU A 1 189 ? -36.125 -12.102 -13.789 1 93.88 189 LEU A N 1
ATOM 1406 C CA . LEU A 1 189 ? -36.156 -12.883 -12.555 1 93.88 189 LEU A CA 1
ATOM 1407 C C . LEU A 1 189 ? -37.375 -12.508 -11.711 1 93.88 189 LEU A C 1
ATOM 1409 O O . LEU A 1 189 ? -37.969 -13.375 -11.07 1 93.88 189 LEU A O 1
ATOM 1413 N N . TRP A 1 190 ? -37.719 -11.281 -11.766 1 89.06 190 TRP A N 1
ATOM 1414 C CA . TRP A 1 190 ? -38.875 -10.805 -11.023 1 89.06 190 TRP A CA 1
ATOM 1415 C C . TRP A 1 190 ? -40.156 -11.359 -11.602 1 89.06 190 TRP A C 1
ATOM 1417 O O . TRP A 1 190 ? -41.062 -11.75 -10.859 1 89.06 190 TRP A O 1
ATOM 1427 N N . VAL A 1 191 ? -40.281 -11.336 -12.914 1 90.69 191 VAL A N 1
ATOM 1428 C CA . VAL A 1 191 ? -41.469 -11.859 -13.578 1 90.69 191 VAL A CA 1
ATOM 1429 C C . VAL A 1 191 ? -41.625 -13.336 -13.242 1 90.69 191 VAL A C 1
ATOM 1431 O O . VAL A 1 191 ? -42.75 -13.82 -13.062 1 90.69 191 VAL A O 1
ATOM 1434 N N . ALA A 1 192 ? -40.5 -14.016 -13.07 1 92.81 192 ALA A N 1
ATOM 1435 C CA . ALA A 1 192 ? -40.531 -15.438 -12.758 1 92.81 192 ALA A CA 1
ATOM 1436 C C . ALA A 1 192 ? -40.938 -15.664 -11.305 1 92.81 192 ALA A C 1
ATOM 1438 O O . ALA A 1 192 ? -41.719 -16.578 -11 1 92.81 192 ALA A O 1
ATOM 1439 N N . ASP A 1 193 ? -40.406 -14.906 -10.391 1 92.69 193 ASP A N 1
ATOM 1440 C CA . ASP A 1 193 ? -40.75 -14.969 -8.977 1 92.69 193 ASP A CA 1
ATOM 1441 C C . ASP A 1 193 ? -40.781 -13.57 -8.359 1 92.69 193 ASP A C 1
ATOM 1443 O O . ASP A 1 193 ? -39.75 -13.055 -7.926 1 92.69 193 ASP A O 1
ATOM 1447 N N . PRO A 1 194 ? -41.906 -13.023 -8.172 1 88.5 194 PRO A N 1
ATOM 1448 C CA . PRO A 1 194 ? -42.062 -11.672 -7.625 1 88.5 194 PRO A CA 1
ATOM 1449 C C . PRO A 1 194 ? -41.625 -11.57 -6.168 1 88.5 194 PRO A C 1
ATOM 1451 O O . PRO A 1 194 ? -41.375 -10.477 -5.664 1 88.5 194 PRO A O 1
ATOM 1454 N N . GLU A 1 195 ? -41.469 -12.695 -5.496 1 89.81 195 GLU A N 1
ATOM 1455 C CA . GLU A 1 195 ? -41.125 -12.664 -4.082 1 89.81 195 GLU A CA 1
ATOM 1456 C C . GLU A 1 195 ? -39.625 -12.93 -3.893 1 89.81 195 GLU A C 1
ATOM 1458 O O . GLU A 1 195 ? -39.156 -13.086 -2.764 1 89.81 195 GLU A O 1
ATOM 1463 N N . LEU A 1 196 ? -38.875 -12.922 -4.914 1 91.31 196 LEU A N 1
ATOM 1464 C CA . LEU A 1 196 ? -37.469 -13.219 -4.848 1 91.31 196 LEU A CA 1
ATOM 1465 C C . LEU A 1 196 ? -36.719 -12.141 -4.066 1 91.31 196 LEU A C 1
ATOM 1467 O O . LEU A 1 196 ? -35.688 -12.406 -3.465 1 91.31 196 LEU A O 1
ATOM 1471 N N . THR A 1 197 ? -37.25 -10.945 -4.051 1 90.25 197 THR A N 1
ATOM 1472 C CA . THR A 1 197 ? -36.594 -9.797 -3.424 1 90.25 197 THR A CA 1
ATOM 1473 C C . THR A 1 197 ? -36.719 -9.875 -1.903 1 90.25 197 THR A C 1
ATOM 1475 O O . THR A 1 197 ? -36.031 -9.148 -1.186 1 90.25 197 THR A O 1
ATOM 1478 N N . ARG A 1 198 ? -37.5 -10.758 -1.401 1 90.06 198 ARG A N 1
ATOM 1479 C CA . ARG A 1 198 ? -37.719 -10.883 0.037 1 90.06 198 ARG A CA 1
ATOM 1480 C C . ARG A 1 198 ? -36.625 -11.75 0.677 1 90.06 198 ARG A C 1
ATOM 1482 O O . ARG A 1 198 ? -36.5 -11.797 1.902 1 90.06 198 ARG A O 1
ATOM 1489 N N . PHE A 1 199 ? -35.812 -12.383 -0.179 1 87.12 199 PHE A N 1
ATOM 1490 C CA . PHE A 1 199 ? -34.75 -13.234 0.321 1 87.12 199 PHE A CA 1
ATOM 1491 C C . PHE A 1 199 ? -33.438 -12.461 0.417 1 87.12 199 PHE A C 1
ATOM 1493 O O . PHE A 1 199 ? -33.156 -11.617 -0.435 1 87.12 199 PHE A O 1
ATOM 1500 N N . PRO A 1 200 ? -32.625 -12.641 1.337 1 81.81 200 PRO A N 1
ATOM 1501 C CA . PRO A 1 200 ? -32.812 -13.641 2.393 1 81.81 200 PRO A CA 1
ATOM 1502 C C . PRO A 1 200 ? -33.844 -13.234 3.438 1 81.81 200 PRO A C 1
ATOM 1504 O O . PRO A 1 200 ? -34.156 -12.047 3.57 1 81.81 200 PRO A O 1
ATOM 1507 N N . LEU A 1 201 ? -34.375 -14.227 4.195 1 70.81 201 LEU A N 1
ATOM 1508 C CA . LEU A 1 201 ? -35.469 -13.984 5.105 1 70.81 201 LEU A CA 1
ATOM 1509 C C . LEU A 1 201 ? -35 -13.367 6.41 1 70.81 201 LEU A C 1
ATOM 1511 O O . LEU A 1 201 ? -35.719 -12.602 7.051 1 70.81 201 LEU A O 1
ATOM 1515 N N . ALA A 1 202 ? -33.875 -13.703 6.926 1 71.88 202 ALA A N 1
ATOM 1516 C CA . ALA A 1 202 ? -33.469 -13.227 8.242 1 71.88 202 ALA A CA 1
ATOM 1517 C C . ALA A 1 202 ? -32.25 -12.312 8.133 1 71.88 202 ALA A C 1
ATOM 1519 O O . ALA A 1 202 ? -32.344 -11.094 8.273 1 71.88 202 ALA A O 1
ATOM 1520 N N . SER A 1 203 ? -31.078 -12.953 8.195 1 78.75 203 SER A N 1
ATOM 1521 C CA . SER A 1 203 ? -29.828 -12.211 8.234 1 78.75 203 SER A CA 1
ATOM 1522 C C . SER A 1 203 ? -29.031 -12.398 6.949 1 78.75 203 SER A C 1
ATOM 1524 O O . SER A 1 203 ? -29.156 -13.422 6.273 1 78.75 203 SER A O 1
ATOM 1526 N N . GLY A 1 204 ? -28.672 -11.266 6.324 1 86.75 204 GLY A N 1
ATOM 1527 C CA . GLY A 1 204 ? -27.844 -11.336 5.121 1 86.75 204 GLY A CA 1
ATOM 1528 C C . GLY A 1 204 ? -28.047 -10.148 4.191 1 86.75 204 GLY A C 1
ATOM 1529 O O . GLY A 1 204 ? -28.812 -9.234 4.5 1 86.75 204 GLY A O 1
ATOM 1530 N N . THR A 1 205 ? -27.453 -10.203 3.096 1 91.25 205 THR A N 1
ATOM 1531 C CA . THR A 1 205 ? -27.484 -9.094 2.15 1 91.25 205 THR A CA 1
ATOM 1532 C C . THR A 1 205 ? -28.719 -9.18 1.252 1 91.25 205 THR A C 1
ATOM 1534 O O . THR A 1 205 ? -28.859 -10.133 0.478 1 91.25 205 THR A O 1
ATOM 1537 N N . SER A 1 206 ? -29.609 -8.258 1.413 1 93.19 206 SER A N 1
ATOM 1538 C CA . SER A 1 206 ? -30.781 -8.203 0.547 1 93.19 206 SER A CA 1
ATOM 1539 C C . SER A 1 206 ? -30.453 -7.594 -0.808 1 93.19 206 SER A C 1
ATOM 1541 O O . SER A 1 206 ? -29.438 -6.891 -0.942 1 93.19 206 SER A O 1
ATOM 1543 N N . PRO A 1 207 ? -31.234 -7.91 -1.836 1 93.38 207 PRO A N 1
ATOM 1544 C CA . PRO A 1 207 ? -31 -7.293 -3.145 1 93.38 207 PRO A CA 1
ATOM 1545 C C . PRO A 1 207 ? -31.109 -5.77 -3.105 1 93.38 207 PRO A C 1
ATOM 1547 O O . PRO A 1 207 ? -30.375 -5.082 -3.818 1 93.38 207 PRO A O 1
ATOM 1550 N N . LEU A 1 208 ? -31.984 -5.281 -2.234 1 93.56 208 LEU A N 1
ATOM 1551 C CA . LEU A 1 208 ? -32.125 -3.836 -2.09 1 93.56 208 LEU A CA 1
ATOM 1552 C C . LEU A 1 208 ? -30.844 -3.23 -1.526 1 93.56 208 LEU A C 1
ATOM 1554 O O . LEU A 1 208 ? -30.359 -2.213 -2.025 1 93.56 208 LEU A O 1
ATOM 1558 N N . TYR A 1 209 ? -30.312 -3.863 -0.465 1 93.56 209 TYR A N 1
ATOM 1559 C CA . TYR A 1 209 ? -29.062 -3.422 0.127 1 93.56 209 TYR A CA 1
ATOM 1560 C C . TYR A 1 209 ? -27.938 -3.398 -0.913 1 93.56 209 TYR A C 1
ATOM 1562 O O . TYR A 1 209 ? -27.188 -2.428 -0.998 1 93.56 209 TYR A O 1
ATOM 1570 N N . LEU A 1 210 ? -27.875 -4.414 -1.691 1 92.75 210 LEU A N 1
ATOM 1571 C CA . LEU A 1 210 ? -26.828 -4.539 -2.695 1 92.75 210 LEU A CA 1
ATOM 1572 C C . LEU A 1 210 ? -26.984 -3.484 -3.785 1 92.75 210 LEU A C 1
ATOM 1574 O O . LEU A 1 210 ? -26 -2.891 -4.23 1 92.75 210 LEU A O 1
ATOM 1578 N N . ALA A 1 211 ? -28.172 -3.312 -4.238 1 93.81 211 ALA A N 1
ATOM 1579 C CA . ALA A 1 211 ? -28.453 -2.314 -5.27 1 93.81 211 ALA A CA 1
ATOM 1580 C C . ALA A 1 211 ? -28.031 -0.922 -4.809 1 93.81 211 ALA A C 1
ATOM 1582 O O . ALA A 1 211 ? -27.406 -0.174 -5.562 1 93.81 211 ALA A O 1
ATOM 1583 N N . VAL A 1 212 ? -28.312 -0.596 -3.58 1 93.44 212 VAL A N 1
ATOM 1584 C CA . VAL A 1 212 ? -27.969 0.708 -3.029 1 93.44 212 VAL A CA 1
ATOM 1585 C C . VAL A 1 212 ? -26.453 0.794 -2.84 1 93.44 212 VAL A C 1
ATOM 1587 O O . VAL A 1 212 ? -25.844 1.828 -3.125 1 93.44 212 VAL A O 1
ATOM 1590 N N . SER A 1 213 ? -25.875 -0.278 -2.354 1 91.81 213 SER A N 1
ATOM 1591 C CA . SER A 1 213 ? -24.422 -0.313 -2.115 1 91.81 213 SER A CA 1
ATOM 1592 C C . SER A 1 213 ? -23.656 -0.109 -3.41 1 91.81 213 SER A C 1
ATOM 1594 O O . SER A 1 213 ? -22.562 0.468 -3.4 1 91.81 213 SER A O 1
ATOM 1596 N N . LEU A 1 214 ? -24.234 -0.547 -4.516 1 90.56 214 LEU A N 1
ATOM 1597 C CA . LEU A 1 214 ? -23.562 -0.453 -5.805 1 90.56 214 LEU A CA 1
ATOM 1598 C C . LEU A 1 214 ? -23.938 0.839 -6.523 1 90.56 214 LEU A C 1
ATOM 1600 O O . LEU A 1 214 ? -23.516 1.07 -7.656 1 90.56 214 LEU A O 1
ATOM 1604 N N . GLY A 1 215 ? -24.766 1.614 -5.922 1 88.44 215 GLY A N 1
ATOM 1605 C CA . GLY A 1 215 ? -25.094 2.926 -6.457 1 88.44 215 GLY A CA 1
ATOM 1606 C C . GLY A 1 215 ? -26.172 2.877 -7.527 1 88.44 215 GLY A C 1
ATOM 1607 O O . GLY A 1 215 ? -26.25 3.771 -8.367 1 88.44 215 GLY A O 1
ATOM 1608 N N . ARG A 1 216 ? -26.859 1.8 -7.57 1 92 216 ARG A N 1
ATOM 1609 C CA . ARG A 1 216 ? -27.922 1.66 -8.547 1 92 216 ARG A CA 1
ATOM 1610 C C . ARG A 1 216 ? -29.266 2.078 -7.949 1 92 216 ARG A C 1
ATOM 1612 O O . ARG A 1 216 ? -30.109 1.231 -7.656 1 92 216 ARG A O 1
ATOM 1619 N N . GLU A 1 217 ? -29.438 3.357 -7.863 1 92.38 217 GLU A N 1
ATOM 1620 C CA . GLU A 1 217 ? -30.609 3.91 -7.203 1 92.38 217 GLU A CA 1
ATOM 1621 C C . GLU A 1 217 ? -31.875 3.639 -8.016 1 92.38 217 GLU A C 1
ATOM 1623 O O . GLU A 1 217 ? -32.938 3.363 -7.445 1 92.38 217 GLU A O 1
ATOM 1628 N N . ASP A 1 218 ? -31.719 3.697 -9.336 1 92.94 218 ASP A N 1
ATOM 1629 C CA . ASP A 1 218 ? -32.875 3.465 -10.203 1 92.94 218 ASP A CA 1
ATOM 1630 C C . ASP A 1 218 ? -33.406 2.045 -10.039 1 92.94 218 ASP A C 1
ATOM 1632 O O . ASP A 1 218 ? -34.625 1.835 -9.969 1 92.94 218 ASP A O 1
ATOM 1636 N N . ILE A 1 219 ? -32.5 1.152 -9.922 1 93.5 219 ILE A N 1
ATOM 1637 C CA . ILE A 1 219 ? -32.875 -0.245 -9.766 1 93.5 219 ILE A CA 1
ATOM 1638 C C . ILE A 1 219 ? -33.469 -0.458 -8.375 1 93.5 219 ILE A C 1
ATOM 1640 O O . ILE A 1 219 ? -34.469 -1.184 -8.227 1 93.5 219 ILE A O 1
ATOM 1644 N N . ALA A 1 220 ? -32.875 0.176 -7.344 1 94.06 220 ALA A N 1
ATOM 1645 C CA . ALA A 1 220 ? -33.406 0.072 -5.977 1 94.06 220 ALA A CA 1
ATOM 1646 C C . ALA A 1 220 ? -34.812 0.582 -5.879 1 94.06 220 ALA A C 1
ATOM 1648 O O . ALA A 1 220 ? -35.688 -0.062 -5.266 1 94.06 220 ALA A O 1
ATOM 1649 N N . GLU A 1 221 ? -35.094 1.671 -6.539 1 94 221 GLU A N 1
ATOM 1650 C CA . GLU A 1 221 ? -36.438 2.234 -6.555 1 94 221 GLU A CA 1
ATOM 1651 C C . GLU A 1 221 ? -37.406 1.322 -7.297 1 94 221 GLU A C 1
ATOM 1653 O O . GLU A 1 221 ? -38.562 1.134 -6.859 1 94 221 GLU A O 1
ATOM 1658 N N . GLY A 1 222 ? -36.906 0.764 -8.383 1 91.94 222 GLY A N 1
ATOM 1659 C CA . GLY A 1 222 ? -37.719 -0.166 -9.141 1 91.94 222 GLY A CA 1
ATOM 1660 C C . GLY A 1 222 ? -38.062 -1.417 -8.359 1 91.94 222 GLY A C 1
ATOM 1661 O O . GLY A 1 222 ? -39.219 -1.902 -8.445 1 91.94 222 GLY A O 1
ATOM 1662 N N . LEU A 1 223 ? -37.125 -1.897 -7.574 1 92.56 223 LEU A N 1
ATOM 1663 C CA . LEU A 1 223 ? -37.375 -3.082 -6.762 1 92.56 223 LEU A CA 1
ATOM 1664 C C . LEU A 1 223 ? -38.469 -2.816 -5.723 1 92.56 223 LEU A C 1
ATOM 1666 O O . LEU A 1 223 ? -39.344 -3.658 -5.504 1 92.56 223 LEU A O 1
ATOM 1670 N N . HIS A 1 224 ? -38.406 -1.677 -5.082 1 92.25 224 HIS A N 1
ATOM 1671 C CA . HIS A 1 224 ? -39.375 -1.329 -4.039 1 92.25 224 HIS A CA 1
ATOM 1672 C C . HIS A 1 224 ? -40.75 -1.103 -4.621 1 92.25 224 HIS A C 1
ATOM 1674 O O . HIS A 1 224 ? -41.75 -1.455 -3.998 1 92.25 224 HIS A O 1
ATOM 1680 N N . GLU A 1 225 ? -40.844 -0.474 -5.809 1 91.06 225 GLU A N 1
ATOM 1681 C CA . GLU A 1 225 ? -42.094 -0.228 -6.465 1 91.06 225 GLU A CA 1
ATOM 1682 C C . GLU A 1 225 ? -42.812 -1.536 -6.82 1 91.06 225 GLU A C 1
ATOM 1684 O O . GLU A 1 225 ? -44.031 -1.636 -6.73 1 91.06 225 GLU A O 1
ATOM 1689 N N . GLN A 1 226 ? -42.062 -2.486 -7.109 1 87.19 226 GLN A N 1
ATOM 1690 C CA . GLN A 1 226 ? -42.625 -3.768 -7.543 1 87.19 226 GLN A CA 1
ATOM 1691 C C . GLN A 1 226 ? -43.062 -4.605 -6.348 1 87.19 226 GLN A C 1
ATOM 1693 O O . GLN A 1 226 ? -44.062 -5.324 -6.426 1 87.19 226 GLN A O 1
ATOM 1698 N N . ASP A 1 227 ? -42.219 -4.586 -5.293 1 89.62 227 ASP A N 1
ATOM 1699 C CA . ASP A 1 227 ? -42.562 -5.34 -4.09 1 89.62 227 ASP A CA 1
ATOM 1700 C C . ASP A 1 227 ? -42.312 -4.523 -2.83 1 89.62 227 ASP A C 1
ATOM 1702 O O . ASP A 1 227 ? -41.188 -4.492 -2.336 1 89.62 227 ASP A O 1
ATOM 1706 N N . PRO A 1 228 ? -43.312 -4.039 -2.225 1 83.25 228 PRO A N 1
ATOM 1707 C CA . PRO A 1 228 ? -43.125 -3.254 -1.003 1 83.25 228 PRO A CA 1
ATOM 1708 C C . PRO A 1 228 ? -42.719 -4.113 0.197 1 83.25 228 PRO A C 1
ATOM 1710 O O . PRO A 1 228 ? -42.219 -3.59 1.202 1 83.25 228 PRO A O 1
ATOM 1713 N N . GLY A 1 229 ? -42.969 -5.453 0.086 1 83.94 229 GLY A N 1
ATOM 1714 C CA . GLY A 1 229 ? -42.594 -6.344 1.175 1 83.94 229 GLY A CA 1
ATOM 1715 C C . GLY A 1 229 ? -41.156 -6.871 1.063 1 83.94 229 GLY A C 1
ATOM 1716 O O . GLY A 1 229 ? -40.812 -7.883 1.68 1 83.94 229 GLY A O 1
ATOM 1717 N N . LEU A 1 230 ? -40.375 -6.125 0.361 1 89.19 230 LEU A N 1
ATOM 1718 C CA . LEU A 1 230 ? -39 -6.562 0.141 1 89.19 230 LEU A CA 1
ATOM 1719 C C . LEU A 1 230 ? -38.188 -6.473 1.429 1 89.19 230 LEU A C 1
ATOM 1721 O O . LEU A 1 230 ? -38.594 -5.797 2.377 1 89.19 230 LEU A O 1
ATOM 1725 N N . SER A 1 231 ? -37.188 -7.227 1.439 1 89.44 231 SER A N 1
ATOM 1726 C CA . SER A 1 231 ? -36.312 -7.25 2.604 1 89.44 231 SER A CA 1
ATOM 1727 C C . SER A 1 231 ? -35.375 -6.055 2.607 1 89.44 231 SER A C 1
ATOM 1729 O O . SER A 1 231 ? -34.844 -5.664 1.561 1 89.44 231 SER A O 1
ATOM 1731 N N . TYR A 1 232 ? -35.156 -5.469 3.795 1 90.81 232 TYR A N 1
ATOM 1732 C CA . TYR A 1 232 ? -34.25 -4.344 3.971 1 90.81 232 TYR A CA 1
ATOM 1733 C C . TYR A 1 232 ? -32.969 -4.785 4.668 1 90.81 232 TYR A C 1
ATOM 1735 O O . TYR A 1 232 ? -32.156 -3.951 5.09 1 90.81 232 TYR A O 1
ATOM 1743 N N . SER A 1 233 ? -32.719 -6.051 4.773 1 89.69 233 SER A N 1
ATOM 1744 C CA . SER A 1 233 ? -31.641 -6.586 5.59 1 89.69 233 SER A CA 1
ATOM 1745 C C . SER A 1 233 ? -30.297 -6.434 4.883 1 89.69 233 SER A C 1
ATOM 1747 O O . SER A 1 233 ? -30.234 -6.418 3.654 1 89.69 233 SER A O 1
ATOM 1749 N N . GLY A 1 234 ? -29.25 -6.184 5.703 1 89.19 234 GLY A N 1
ATOM 1750 C CA . GLY A 1 234 ? -27.875 -6.148 5.242 1 89.19 234 GLY A CA 1
ATOM 1751 C C . GLY A 1 234 ? -26.984 -7.125 5.977 1 89.19 234 GLY A C 1
ATOM 1752 O O . GLY A 1 234 ? -27.438 -7.875 6.84 1 89.19 234 GLY A O 1
ATOM 1753 N N . PRO A 1 235 ? -25.766 -7.09 5.574 1 87.12 235 PRO A N 1
ATOM 1754 C CA . PRO A 1 235 ? -24.828 -8 6.238 1 87.12 235 PRO A CA 1
ATOM 1755 C C . PRO A 1 235 ? -24.531 -7.586 7.68 1 87.12 235 PRO A C 1
ATOM 1757 O O . PRO A 1 235 ? -24.531 -6.395 8 1 87.12 235 PRO A O 1
ATOM 1760 N N . ASN A 1 236 ? -24.297 -8.508 8.617 1 85.44 236 ASN A N 1
ATOM 1761 C CA . ASN A 1 236 ? -23.891 -8.289 10 1 85.44 236 ASN A CA 1
ATOM 1762 C C . ASN A 1 236 ? -24.891 -7.438 10.758 1 85.44 236 ASN A C 1
ATOM 1764 O O . ASN A 1 236 ? -24.5 -6.551 11.523 1 85.44 236 ASN A O 1
ATOM 1768 N N . GLY A 1 237 ? -26.109 -7.582 10.422 1 87.12 237 GLY A N 1
ATOM 1769 C CA . GLY A 1 237 ? -27.141 -6.871 11.148 1 87.12 237 GLY A CA 1
ATOM 1770 C C . GLY A 1 237 ? -27.375 -5.461 10.641 1 87.12 237 GLY A C 1
ATOM 1771 O O . GLY A 1 237 ? -28.156 -4.703 11.211 1 87.12 237 GLY A O 1
ATOM 1772 N N . GLN A 1 238 ? -26.766 -5.141 9.617 1 90.75 238 GLN A N 1
ATOM 1773 C CA . GLN A 1 238 ? -27 -3.836 9 1 90.75 238 GLN A CA 1
ATOM 1774 C C . GLN A 1 238 ? -28.312 -3.828 8.211 1 90.75 238 GLN A C 1
ATOM 1776 O O . GLN A 1 238 ? -28.859 -4.887 7.898 1 90.75 238 GLN A O 1
ATOM 1781 N N . ASN A 1 239 ? -28.812 -2.727 8.062 1 93 239 ASN A N 1
ATOM 1782 C CA . ASN A 1 239 ? -29.953 -2.547 7.156 1 93 239 ASN A CA 1
ATOM 1783 C C . ASN A 1 239 ? -29.594 -1.622 5.996 1 93 239 ASN A C 1
ATOM 1785 O O . ASN A 1 239 ? -28.484 -1.085 5.938 1 93 239 ASN A O 1
ATOM 1789 N N . VAL A 1 240 ? -30.453 -1.474 5.082 1 93.81 240 VAL A N 1
ATOM 1790 C CA . VAL A 1 240 ? -30.188 -0.761 3.836 1 93.81 240 VAL A CA 1
ATOM 1791 C C . VAL A 1 240 ? -29.922 0.712 4.129 1 93.81 240 VAL A C 1
ATOM 1793 O O . VAL A 1 240 ? -29.172 1.37 3.396 1 93.81 240 VAL A O 1
ATOM 1796 N N . LEU A 1 241 ? -30.391 1.221 5.219 1 94.88 241 LEU A N 1
ATOM 1797 C CA . LEU A 1 241 ? -30.203 2.629 5.547 1 94.88 241 LEU A CA 1
ATOM 1798 C C . LEU A 1 241 ? -28.75 2.9 5.926 1 94.88 241 LEU A C 1
ATOM 1800 O O . LEU A 1 241 ? -28.234 3.998 5.688 1 94.88 241 LEU A O 1
ATOM 1804 N N . HIS A 1 242 ? -28.062 1.955 6.5 1 93.19 242 HIS A N 1
ATOM 1805 C CA . HIS A 1 242 ? -26.656 2.096 6.852 1 93.19 242 HIS A CA 1
ATOM 1806 C C . HIS A 1 242 ? -25.812 2.412 5.625 1 93.19 242 HIS A C 1
ATOM 1808 O O . HIS A 1 242 ? -24.875 3.213 5.695 1 93.19 242 HIS A O 1
ATOM 1814 N N . VAL A 1 243 ? -26.156 1.807 4.555 1 92.25 243 VAL A N 1
ATOM 1815 C CA . VAL A 1 243 ? -25.391 2.004 3.334 1 92.25 243 VAL A CA 1
ATOM 1816 C C . VAL A 1 243 ? -25.891 3.248 2.602 1 92.25 243 VAL A C 1
ATOM 1818 O O . VAL A 1 243 ? -25.094 3.982 2.002 1 92.25 243 VAL A O 1
ATOM 1821 N N . ALA A 1 244 ? -27.156 3.426 2.617 1 93.94 244 ALA A N 1
ATOM 1822 C CA . ALA A 1 244 ? -27.766 4.551 1.897 1 93.94 244 ALA A CA 1
ATOM 1823 C C . ALA A 1 244 ? -27.203 5.879 2.408 1 93.94 244 ALA A C 1
ATOM 1825 O O . ALA A 1 244 ? -26.984 6.805 1.626 1 93.94 244 ALA A O 1
ATOM 1826 N N . VAL A 1 245 ? -26.969 5.965 3.691 1 92.69 245 VAL A N 1
ATOM 1827 C CA . VAL A 1 245 ? -26.5 7.211 4.293 1 92.69 245 VAL A CA 1
ATOM 1828 C C . VAL A 1 245 ? -25.109 7.547 3.775 1 92.69 245 VAL A C 1
ATOM 1830 O O . VAL A 1 245 ? -24.703 8.711 3.746 1 92.69 245 VAL A O 1
ATOM 1833 N N . LEU A 1 246 ? -24.391 6.559 3.324 1 89.81 246 LEU A N 1
ATOM 1834 C CA . LEU A 1 246 ? -23.016 6.758 2.859 1 89.81 246 LEU A CA 1
ATOM 1835 C C . LEU A 1 246 ? -22.984 6.973 1.35 1 89.81 246 LEU A C 1
ATOM 1837 O O . LEU A 1 246 ? -21.969 7.414 0.804 1 89.81 246 LEU A O 1
ATOM 1841 N N . ARG A 1 247 ? -24.078 6.684 0.666 1 89.5 247 ARG A N 1
ATOM 1842 C CA . ARG A 1 247 ? -24.047 6.684 -0.794 1 89.5 247 ARG A CA 1
ATOM 1843 C C . ARG A 1 247 ? -24.812 7.883 -1.355 1 89.5 247 ARG A C 1
ATOM 1845 O O . ARG A 1 247 ? -24.328 8.547 -2.273 1 89.5 247 ARG A O 1
ATOM 1852 N N . SER A 1 248 ? -26.031 8.047 -0.851 1 90.56 248 SER A N 1
ATOM 1853 C CA . SER A 1 248 ? -26.875 9.062 -1.49 1 90.56 248 SER A CA 1
ATOM 1854 C C . SER A 1 248 ? -27.875 9.648 -0.506 1 90.56 248 SER A C 1
ATOM 1856 O O . SER A 1 248 ? -28.516 8.914 0.248 1 90.56 248 SER A O 1
ATOM 1858 N N . THR A 1 249 ? -27.984 10.938 -0.624 1 92.5 249 THR A N 1
ATOM 1859 C CA . THR A 1 249 ? -28.969 11.633 0.204 1 92.5 249 THR A CA 1
ATOM 1860 C C . THR A 1 249 ? -30.375 11.359 -0.29 1 92.5 249 THR A C 1
ATOM 1862 O O . THR A 1 249 ? -31.297 11.195 0.512 1 92.5 249 THR A O 1
ATOM 1865 N N . SER A 1 250 ? -30.469 11.266 -1.6 1 93.88 250 SER A N 1
ATOM 1866 C CA . SER A 1 250 ? -31.797 11.023 -2.184 1 93.88 250 SER A CA 1
ATOM 1867 C C . SER A 1 250 ? -32.312 9.648 -1.778 1 93.88 250 SER A C 1
ATOM 1869 O O . SER A 1 250 ? -33.5 9.523 -1.405 1 93.88 250 SER A O 1
ATOM 1871 N N . MET A 1 251 ? -31.484 8.688 -1.798 1 94.31 251 MET A N 1
ATOM 1872 C CA . MET A 1 251 ? -31.906 7.336 -1.424 1 94.31 251 MET A CA 1
ATOM 1873 C C . MET A 1 251 ? -32.219 7.258 0.067 1 94.31 251 MET A C 1
ATOM 1875 O O . MET A 1 251 ? -33.094 6.508 0.48 1 94.31 251 MET A O 1
ATOM 1879 N N . THR A 1 252 ? -31.469 7.996 0.886 1 95.5 252 THR A N 1
ATOM 1880 C CA . THR A 1 252 ? -31.719 8.055 2.32 1 95.5 252 THR A CA 1
ATOM 1881 C C . THR A 1 252 ? -33.125 8.602 2.604 1 95.5 252 THR A C 1
ATOM 1883 O O . THR A 1 252 ? -33.844 8.031 3.398 1 95.5 252 THR A O 1
ATOM 1886 N N . LYS A 1 253 ? -33.469 9.633 1.896 1 94.62 253 LYS A N 1
ATOM 1887 C CA . LYS A 1 253 ? -34.812 10.234 2.061 1 94.62 253 LYS A CA 1
ATOM 1888 C C . LYS A 1 253 ? -35.906 9.273 1.652 1 94.62 253 LYS A C 1
ATOM 1890 O O . LYS A 1 253 ? -36.906 9.133 2.354 1 94.62 253 LYS A O 1
ATOM 1895 N N . ASN A 1 254 ? -35.719 8.562 0.565 1 94.44 254 ASN A N 1
ATOM 1896 C CA . ASN A 1 254 ? -36.719 7.598 0.081 1 94.44 254 ASN A CA 1
ATOM 1897 C C . ASN A 1 254 ? -36.906 6.453 1.068 1 94.44 254 ASN A C 1
ATOM 1899 O O . ASN A 1 254 ? -38.031 6.062 1.356 1 94.44 254 ASN A O 1
ATOM 1903 N N . LEU A 1 255 ? -35.812 5.984 1.605 1 95.06 255 LEU A N 1
ATOM 1904 C CA . LEU A 1 255 ? -35.875 4.848 2.518 1 95.06 255 LEU A CA 1
ATOM 1905 C C . LEU A 1 255 ? -36.562 5.234 3.822 1 95.06 255 LEU A C 1
ATOM 1907 O O . LEU A 1 255 ? -37.281 4.43 4.41 1 95.06 255 LEU A O 1
ATOM 1911 N N . LEU A 1 256 ? -36.344 6.488 4.281 1 94.81 256 LEU A N 1
ATOM 1912 C CA . LEU A 1 256 ? -37 6.977 5.488 1 94.81 256 LEU A CA 1
ATOM 1913 C C . LEU A 1 256 ? -38.5 7.113 5.273 1 94.81 256 LEU A C 1
ATOM 1915 O O . LEU A 1 256 ? -39.281 6.891 6.199 1 94.81 256 LEU A O 1
ATOM 1919 N N . LYS A 1 257 ? -38.875 7.445 4.016 1 93.31 257 LYS A N 1
ATOM 1920 C CA . LYS A 1 257 ? -40.312 7.535 3.666 1 93.31 257 LYS A CA 1
ATOM 1921 C C . LYS A 1 257 ? -40.938 6.152 3.596 1 93.31 257 LYS A C 1
ATOM 1923 O O . LYS A 1 257 ? -42.094 5.973 3.994 1 93.31 257 LYS A O 1
ATOM 1928 N N . TRP A 1 258 ? -40.156 5.145 3.139 1 93.56 258 TRP A N 1
ATOM 1929 C CA . TRP A 1 258 ? -40.656 3.787 2.963 1 93.56 258 TRP A CA 1
ATOM 1930 C C . TRP A 1 258 ? -40.781 3.08 4.309 1 93.56 258 TRP A C 1
ATOM 1932 O O . TRP A 1 258 ? -41.75 2.354 4.535 1 93.56 258 TRP A O 1
ATOM 1942 N N . ASN A 1 259 ? -39.75 3.225 5.18 1 92.31 259 ASN A N 1
ATOM 1943 C CA . ASN A 1 259 ? -39.719 2.564 6.48 1 92.31 259 ASN A CA 1
ATOM 1944 C C . ASN A 1 259 ? -38.938 3.387 7.504 1 92.31 259 ASN A C 1
ATOM 1946 O O . ASN A 1 259 ? -37.719 3.295 7.574 1 92.31 259 ASN A O 1
ATOM 1950 N N . LYS A 1 260 ? -39.531 4.012 8.391 1 88.94 260 LYS A N 1
ATOM 1951 C CA . LYS A 1 260 ? -38.906 4.914 9.367 1 88.94 260 LYS A CA 1
ATOM 1952 C C . LYS A 1 260 ? -38.219 4.133 10.477 1 88.94 260 LYS A C 1
ATOM 1954 O O . LYS A 1 260 ? -37.312 4.648 11.141 1 88.94 260 LYS A O 1
ATOM 1959 N N . HIS A 1 261 ? -38.531 2.928 10.656 1 91.56 261 HIS A N 1
ATOM 1960 C CA . HIS A 1 261 ? -38.031 2.135 11.766 1 91.56 261 HIS A CA 1
ATOM 1961 C C . HIS A 1 261 ? -36.594 1.701 11.5 1 91.56 261 HIS A C 1
ATOM 1963 O O . HIS A 1 261 ? -35.875 1.307 12.422 1 91.56 261 HIS A O 1
ATOM 1969 N N . LEU A 1 262 ? -36.156 1.785 10.32 1 93.12 262 LEU A N 1
ATOM 1970 C CA . LEU A 1 262 ? -34.812 1.365 9.938 1 93.12 262 LEU A CA 1
ATOM 1971 C C . LEU A 1 262 ? -33.75 2.256 10.594 1 93.12 262 LEU A C 1
ATOM 1973 O O . LEU A 1 262 ? -32.625 1.823 10.82 1 93.12 262 LEU A O 1
ATOM 1977 N N . SER A 1 263 ? -34.125 3.461 10.922 1 93.31 263 SER A N 1
ATOM 1978 C CA . SER A 1 263 ? -33.188 4.441 11.438 1 93.31 263 SER A CA 1
ATOM 1979 C C . SER A 1 263 ? -32.781 4.113 12.867 1 93.31 263 SER A C 1
ATOM 1981 O O . SER A 1 263 ? -31.688 4.488 13.312 1 93.31 263 SER A O 1
ATOM 1983 N N . LYS A 1 264 ? -33.531 3.393 13.594 1 92.38 264 LYS A N 1
ATOM 1984 C CA . LYS A 1 264 ? -33.281 3.123 15.008 1 92.38 264 LYS A CA 1
ATOM 1985 C C . LYS A 1 264 ? -32.562 1.797 15.195 1 92.38 264 LYS A C 1
ATOM 1987 O O . LYS A 1 264 ? -32.062 1.507 16.281 1 92.38 264 LYS A O 1
ATOM 1992 N N . GLN A 1 265 ? -32.469 1.057 14.117 1 90.5 265 GLN A N 1
ATOM 1993 C CA . GLN A 1 265 ? -31.859 -0.264 14.227 1 90.5 265 GLN A CA 1
ATOM 1994 C C . GLN A 1 265 ? -30.344 -0.183 14.078 1 90.5 265 GLN A C 1
ATOM 1996 O O . GLN A 1 265 ? -29.828 0.408 13.125 1 90.5 265 GLN A O 1
ATOM 2001 N N . GLY A 1 266 ? -29.594 -0.775 15.094 1 87.5 266 GLY A N 1
ATOM 2002 C CA . GLY A 1 266 ? -28.141 -0.824 15.047 1 87.5 266 GLY A CA 1
ATOM 2003 C C . GLY A 1 266 ? -27.609 -2.117 14.461 1 87.5 266 GLY A C 1
ATOM 2004 O O . GLY A 1 266 ? -28.297 -3.141 14.469 1 87.5 266 GLY A O 1
ATOM 2005 N N . GLU A 1 267 ? -26.484 -2.023 13.93 1 86.62 267 GLU A N 1
ATOM 2006 C CA . GLU A 1 267 ? -25.844 -3.225 13.398 1 86.62 267 GLU A CA 1
ATOM 2007 C C . GLU A 1 267 ? -25.438 -4.172 14.516 1 86.62 267 GLU A C 1
ATOM 2009 O O . GLU A 1 267 ? -25.516 -3.816 15.695 1 86.62 267 GLU A O 1
ATOM 2014 N N . GLN A 1 268 ? -25.062 -5.297 14.164 1 83.75 268 GLN A N 1
ATOM 2015 C CA . GLN A 1 268 ? -24.859 -6.371 15.133 1 83.75 268 GLN A CA 1
ATOM 2016 C C . GLN A 1 268 ? -23.5 -6.246 15.812 1 83.75 268 GLN A C 1
ATOM 2018 O O . GLN A 1 268 ? -23.359 -6.555 17 1 83.75 268 GLN A O 1
ATOM 2023 N N . THR A 1 269 ? -22.484 -5.809 15.203 1 83.12 269 THR A N 1
ATOM 2024 C CA . THR A 1 269 ? -21.125 -5.832 15.734 1 83.12 269 THR A CA 1
ATOM 2025 C C . THR A 1 269 ? -20.938 -4.754 16.797 1 83.12 269 THR A C 1
ATOM 2027 O O . THR A 1 269 ? -20.609 -5.059 17.938 1 83.12 269 THR A O 1
ATOM 2030 N N . ASN A 1 270 ? -21.219 -3.543 16.5 1 86.56 270 ASN A N 1
ATOM 2031 C CA . ASN A 1 270 ? -20.984 -2.424 17.406 1 86.56 270 ASN A CA 1
ATOM 2032 C C . ASN A 1 270 ? -22.281 -1.752 17.828 1 86.56 270 ASN A C 1
ATOM 2034 O O . ASN A 1 270 ? -22.297 -0.89 18.703 1 86.56 270 ASN A O 1
ATOM 2038 N N . GLY A 1 271 ? -23.391 -2.176 17.203 1 90.5 271 GLY A N 1
ATOM 2039 C CA . GLY A 1 271 ? -24.672 -1.547 17.516 1 90.5 271 GLY A CA 1
ATOM 2040 C C . GLY A 1 271 ? -24.797 -0.149 16.938 1 90.5 271 GLY A C 1
ATOM 2041 O O . GLY A 1 271 ? -25.562 0.67 17.438 1 90.5 271 GLY A O 1
ATOM 2042 N N . SER A 1 272 ? -24.047 0.136 15.969 1 92.44 272 SER A N 1
ATOM 2043 C CA . SER A 1 272 ? -24.047 1.469 15.375 1 92.44 272 SER A CA 1
ATOM 2044 C C . SER A 1 272 ? -25.266 1.685 14.492 1 92.44 272 SER A C 1
ATOM 2046 O O . SER A 1 272 ? -25.609 0.83 13.672 1 92.44 272 SER A O 1
ATOM 2048 N N . THR A 1 273 ? -25.938 2.758 14.734 1 94.56 273 THR A N 1
ATOM 2049 C CA . THR A 1 273 ? -27.094 3.145 13.938 1 94.56 273 THR A CA 1
ATOM 2050 C C . THR A 1 273 ? -26.656 3.859 12.664 1 94.56 273 THR A C 1
ATOM 2052 O O . THR A 1 273 ? -25.484 4.211 12.516 1 94.56 273 THR A O 1
ATOM 2055 N N . PRO A 1 274 ? -27.578 4.016 11.695 1 94.25 274 PRO A N 1
ATOM 2056 C CA . PRO A 1 274 ? -27.234 4.738 10.469 1 94.25 274 PRO A CA 1
ATOM 2057 C C . PRO A 1 274 ? -26.703 6.148 10.75 1 94.25 274 PRO A C 1
ATOM 2059 O O . PRO A 1 274 ? -25.812 6.629 10.039 1 94.25 274 PRO A O 1
ATOM 2062 N N . LEU A 1 275 ? -27.156 6.734 11.828 1 95.25 275 LEU A N 1
ATOM 2063 C CA . LEU A 1 275 ? -26.672 8.062 12.18 1 95.25 275 LEU A CA 1
ATOM 2064 C C . LEU A 1 275 ? -25.203 8.008 12.617 1 95.25 275 LEU A C 1
ATOM 2066 O O . LEU A 1 275 ? -24.422 8.914 12.312 1 95.25 275 LEU A O 1
ATOM 2070 N N . HIS A 1 276 ? -24.875 6.969 13.312 1 94.25 276 HIS A N 1
ATOM 2071 C CA . HIS A 1 276 ? -23.469 6.773 13.672 1 94.25 276 HIS A CA 1
ATOM 2072 C C . HIS A 1 276 ? -22.578 6.73 12.438 1 94.25 276 HIS A C 1
ATOM 2074 O O . HIS A 1 276 ? -21.516 7.352 12.406 1 94.25 276 HIS A O 1
ATOM 2080 N N . PHE A 1 277 ? -23.078 6.031 11.406 1 92 277 PHE A N 1
ATOM 2081 C CA . PHE A 1 277 ? -22.312 5.887 10.172 1 92 277 PHE A CA 1
ATOM 2082 C C . PHE A 1 277 ? -22.172 7.227 9.469 1 92 277 PHE A C 1
ATOM 2084 O O . PHE A 1 277 ? -21.078 7.602 9.047 1 92 277 PHE A O 1
ATOM 2091 N N . ALA A 1 278 ? -23.266 7.879 9.336 1 93.06 278 ALA A N 1
ATOM 2092 C CA . ALA A 1 278 ? -23.266 9.18 8.672 1 93.06 278 ALA A CA 1
ATOM 2093 C C . ALA A 1 278 ? -22.359 10.172 9.406 1 93.06 278 ALA A C 1
ATOM 2095 O O . ALA A 1 278 ? -21.625 10.93 8.773 1 93.06 278 ALA A O 1
ATOM 2096 N N . ALA A 1 279 ? -22.406 10.133 10.719 1 93 279 ALA A N 1
ATOM 2097 C CA . ALA A 1 279 ? -21.594 11.039 11.547 1 93 279 ALA A CA 1
ATOM 2098 C C . ALA A 1 279 ? -20.109 10.727 11.422 1 93 279 ALA A C 1
ATOM 2100 O O . ALA A 1 279 ? -19.281 11.633 11.359 1 93 279 ALA A O 1
ATOM 2101 N N . SER A 1 280 ? -19.812 9.477 11.375 1 90.69 280 SER A N 1
ATOM 2102 C CA . SER A 1 280 ? -18.422 9.039 11.305 1 90.69 280 SER A CA 1
ATOM 2103 C C . SER A 1 280 ? -17.797 9.383 9.953 1 90.69 280 SER A C 1
ATOM 2105 O O . SER A 1 280 ? -16.625 9.719 9.867 1 90.69 280 SER A O 1
ATOM 2107 N N . CYS A 1 281 ? -18.609 9.344 8.938 1 88.19 281 CYS A N 1
ATOM 2108 C CA . CYS A 1 281 ? -18.078 9.547 7.598 1 88.19 281 CYS A CA 1
ATOM 2109 C C . CYS A 1 281 ? -18.219 11 7.168 1 88.19 281 CYS A C 1
ATOM 2111 O O . CYS A 1 281 ? -17.719 11.398 6.113 1 88.19 281 CYS A O 1
ATOM 2113 N N . GLY A 1 282 ? -18.938 11.828 7.883 1 89.31 282 GLY A N 1
ATOM 2114 C CA . GLY A 1 282 ? -18.969 13.266 7.652 1 89.31 282 GLY A CA 1
ATOM 2115 C C . GLY A 1 282 ? -20 13.68 6.613 1 89.31 282 GLY A C 1
ATOM 2116 O O . GLY A 1 282 ? -19.812 14.688 5.922 1 89.31 282 GLY A O 1
ATOM 2117 N N . PHE A 1 283 ? -20.984 12.914 6.34 1 91 283 PHE A N 1
ATOM 2118 C CA . PHE A 1 283 ? -22.031 13.266 5.391 1 91 283 PHE A CA 1
ATOM 2119 C C . PHE A 1 283 ? -23.078 14.164 6.043 1 91 283 PHE A C 1
ATOM 2121 O O . PHE A 1 283 ? -24.094 13.68 6.551 1 91 283 PHE A O 1
ATOM 2128 N N . LEU A 1 284 ? -22.859 15.414 5.914 1 94.25 284 LEU A N 1
ATOM 2129 C CA . LEU A 1 284 ? -23.641 16.422 6.617 1 94.25 284 LEU A CA 1
ATOM 2130 C C . LEU A 1 284 ? -25.094 16.391 6.188 1 94.25 284 LEU A C 1
ATOM 2132 O O . LEU A 1 284 ? -26 16.453 7.023 1 94.25 284 LEU A O 1
ATOM 2136 N N . GLU A 1 285 ? -25.359 16.281 4.902 1 94.62 285 GLU A N 1
ATOM 2137 C CA . GLU A 1 285 ? -26.719 16.328 4.375 1 94.62 285 GLU A CA 1
ATOM 2138 C C . GLU A 1 285 ? -27.547 15.125 4.852 1 94.62 285 GLU A C 1
ATOM 2140 O O . GLU A 1 285 ? -28.719 15.266 5.176 1 94.62 285 GLU A O 1
ATOM 2145 N N . THR A 1 286 ? -26.891 14.031 4.891 1 95.25 286 THR A N 1
ATOM 2146 C CA . THR A 1 286 ? -27.594 12.836 5.336 1 95.25 286 THR A CA 1
ATOM 2147 C C . THR A 1 286 ? -27.859 12.891 6.84 1 95.25 286 THR A C 1
ATOM 2149 O O . THR A 1 286 ? -28.891 12.398 7.316 1 95.25 286 THR A O 1
ATOM 2152 N N . VAL A 1 287 ? -26.891 13.43 7.582 1 96.19 287 VAL A N 1
ATOM 2153 C CA . VAL A 1 287 ? -27.078 13.609 9.016 1 96.19 287 VAL A CA 1
ATOM 2154 C C . VAL A 1 287 ? -28.297 14.5 9.273 1 96.19 287 VAL A C 1
ATOM 2156 O O . VAL A 1 287 ? -29.156 14.164 10.094 1 96.19 287 VAL A O 1
ATOM 2159 N N . LYS A 1 288 ? -28.438 15.539 8.523 1 95.75 288 LYS A N 1
ATOM 2160 C CA . LYS A 1 288 ? -29.562 16.453 8.656 1 95.75 288 LYS A CA 1
ATOM 2161 C C . LYS A 1 288 ? -30.875 15.766 8.305 1 95.75 288 LYS A C 1
ATOM 2163 O O . LYS A 1 288 ? -31.891 15.945 8.984 1 95.75 288 LYS A O 1
ATOM 2168 N N . CYS A 1 289 ? -30.812 14.945 7.301 1 94.69 289 CYS A N 1
ATOM 2169 C CA . CYS A 1 289 ? -32 14.219 6.855 1 94.69 289 CYS A CA 1
ATOM 2170 C C . CYS A 1 289 ? -32.5 13.266 7.934 1 94.69 289 CYS A C 1
ATOM 2172 O O . CYS A 1 289 ? -33.688 13.18 8.195 1 94.69 289 CYS A O 1
ATOM 2174 N N . LEU A 1 290 ? -31.578 12.594 8.539 1 96.19 290 LEU A N 1
ATOM 2175 C CA . LEU A 1 290 ? -31.922 11.625 9.578 1 96.19 290 LEU A CA 1
ATOM 2176 C C . LEU A 1 290 ? -32.5 12.336 10.805 1 96.19 290 LEU A C 1
ATOM 2178 O O . LEU A 1 290 ? -33.5 11.883 11.375 1 96.19 290 LEU A O 1
ATOM 2182 N N . LEU A 1 291 ? -31.891 13.438 11.18 1 95.44 291 LEU A N 1
ATOM 2183 C CA . LEU A 1 291 ? -32.312 14.18 12.359 1 95.44 291 LEU A CA 1
ATOM 2184 C C . LEU A 1 291 ? -33.656 14.867 12.109 1 95.44 291 LEU A C 1
ATOM 2186 O O . LEU A 1 291 ? -34.469 15.031 13.031 1 95.44 291 LEU A O 1
ATOM 2190 N N . ASP A 1 292 ? -33.875 15.297 10.859 1 94.06 292 ASP A N 1
ATOM 2191 C CA . ASP A 1 292 ? -35.156 15.898 10.492 1 94.06 292 ASP A CA 1
ATOM 2192 C C . ASP A 1 292 ? -36.281 14.875 10.602 1 94.06 292 ASP A C 1
ATOM 2194 O O . ASP A 1 292 ? -37.406 15.219 10.961 1 94.06 292 ASP A O 1
ATOM 2198 N N . ALA A 1 293 ? -35.938 13.672 10.273 1 92.56 293 ALA A N 1
ATOM 2199 C CA . ALA A 1 293 ? -36.938 12.602 10.375 1 92.56 293 ALA A CA 1
ATOM 2200 C C . ALA A 1 293 ? -37.219 12.242 11.828 1 92.56 293 ALA A C 1
ATOM 2202 O O . ALA A 1 293 ? -38.375 12.055 12.219 1 92.56 293 ALA A O 1
ATOM 2203 N N . GLU A 1 294 ? -36.125 12.102 12.633 1 93.5 294 GLU A N 1
ATOM 2204 C CA . GLU A 1 294 ? -36.281 11.758 14.047 1 93.5 294 GLU A CA 1
ATOM 2205 C C . GLU A 1 294 ? -35.094 12.289 14.859 1 93.5 294 GLU A C 1
ATOM 2207 O O . GLU A 1 294 ? -34 11.703 14.844 1 93.5 294 GLU A O 1
ATOM 2212 N N . GLU A 1 295 ? -35.281 13.148 15.68 1 93.31 295 GLU A N 1
ATOM 2213 C CA . GLU A 1 295 ? -34.25 13.797 16.469 1 93.31 295 GLU A CA 1
ATOM 2214 C C . GLU A 1 295 ? -33.719 12.859 17.562 1 93.31 295 GLU A C 1
ATOM 2216 O O . GLU A 1 295 ? -32.594 13 18.016 1 93.31 295 GLU A O 1
ATOM 2221 N N . SER A 1 296 ? -34.531 11.945 18 1 93.5 296 SER A N 1
ATOM 2222 C CA . SER A 1 296 ? -34.188 11.039 19.094 1 93.5 296 SER A CA 1
ATOM 2223 C C . SER A 1 296 ? -33 10.148 18.703 1 93.5 296 SER A C 1
ATOM 2225 O O . SER A 1 296 ? -32.344 9.555 19.562 1 93.5 296 SER A O 1
ATOM 2227 N N . LEU A 1 297 ? -32.688 10.117 17.453 1 94.44 297 LEU A N 1
ATOM 2228 C CA . LEU A 1 297 ? -31.594 9.289 16.953 1 94.44 297 LEU A CA 1
ATOM 2229 C C . LEU A 1 297 ? -30.25 9.773 17.516 1 94.44 297 LEU A C 1
ATOM 2231 O O . LEU A 1 297 ? -29.312 8.984 17.656 1 94.44 297 LEU A O 1
ATOM 2235 N N . ALA A 1 298 ? -30.156 11.031 17.766 1 95.06 298 ALA A N 1
ATOM 2236 C CA . ALA A 1 298 ? -28.922 11.609 18.281 1 95.06 298 ALA A CA 1
ATOM 2237 C C . ALA A 1 298 ? -28.625 11.117 19.688 1 95.06 298 ALA A C 1
ATOM 2239 O O . ALA A 1 298 ? -27.484 11.172 20.156 1 95.06 298 ALA A O 1
ATOM 2240 N N . TYR A 1 299 ? -29.641 10.617 20.375 1 95.31 299 TYR A N 1
ATOM 2241 C CA . TYR A 1 299 ? -29.516 10.234 21.781 1 95.31 299 TYR A CA 1
ATOM 2242 C C . TYR A 1 299 ? -29.453 8.719 21.922 1 95.31 299 TYR A C 1
ATOM 2244 O O . TYR A 1 299 ? -29.625 8.18 23.016 1 95.31 299 TYR A O 1
ATOM 2252 N N . GLN A 1 300 ? -29.297 8.039 20.844 1 93.62 300 GLN A N 1
ATOM 2253 C CA . GLN A 1 300 ? -29.125 6.594 20.875 1 93.62 300 GLN A CA 1
ATOM 2254 C C . GLN A 1 300 ? -27.656 6.203 20.812 1 93.62 300 GLN A C 1
ATOM 2256 O O . GLN A 1 300 ? -26.938 6.617 19.906 1 93.62 300 GLN A O 1
ATOM 2261 N N . CYS A 1 301 ? -27.156 5.457 21.781 1 93 301 CYS A N 1
ATOM 2262 C CA . CYS A 1 301 ? -25.75 5.055 21.828 1 93 301 CYS A CA 1
ATOM 2263 C C . CYS A 1 301 ? -25.578 3.656 21.234 1 93 301 CYS A C 1
ATOM 2265 O O . CYS A 1 301 ? -26.547 2.918 21.078 1 93 301 CYS A O 1
ATOM 2267 N N . ASP A 1 302 ? -24.484 3.365 20.859 1 91.81 302 ASP A N 1
ATOM 2268 C CA . ASP A 1 302 ? -24.156 2.031 20.359 1 91.81 302 ASP A CA 1
ATOM 2269 C C . ASP A 1 302 ? -23.812 1.093 21.516 1 91.81 302 ASP A C 1
ATOM 2271 O O . ASP A 1 302 ? -24.078 1.403 22.688 1 91.81 302 ASP A O 1
ATOM 2275 N N . ASN A 1 303 ? -23.344 -0.071 21.203 1 90.62 303 ASN A N 1
ATOM 2276 C CA . ASN A 1 303 ? -23.062 -1.086 22.219 1 90.62 303 ASN A CA 1
ATOM 2277 C C . ASN A 1 303 ? -21.891 -0.687 23.109 1 90.62 303 ASN A C 1
ATOM 2279 O O . ASN A 1 303 ? -21.734 -1.193 24.219 1 90.62 303 ASN A O 1
ATOM 2283 N N . LYS A 1 304 ? -21.047 0.19 22.672 1 87.62 304 LYS A N 1
ATOM 2284 C CA . LYS A 1 304 ? -19.906 0.674 23.438 1 87.62 304 LYS A CA 1
ATOM 2285 C C . LYS A 1 304 ? -20.266 1.949 24.203 1 87.62 304 LYS A C 1
ATOM 2287 O O . LYS A 1 304 ? -19.422 2.527 24.891 1 87.62 304 LYS A O 1
ATOM 2292 N N . GLY A 1 305 ? -21.453 2.369 24.047 1 92.75 305 GLY A N 1
ATOM 2293 C CA . GLY A 1 305 ? -21.922 3.559 24.734 1 92.75 305 GLY A CA 1
ATOM 2294 C C . GLY A 1 305 ? -21.594 4.844 24 1 92.75 305 GLY A C 1
ATOM 2295 O O . GLY A 1 305 ? -21.766 5.938 24.547 1 92.75 305 GLY A O 1
ATOM 2296 N N . SER A 1 306 ? -21.156 4.727 22.828 1 93.88 306 SER A N 1
ATOM 2297 C CA . SER A 1 306 ? -20.797 5.906 22.047 1 93.88 306 SER A CA 1
ATOM 2298 C C . SER A 1 306 ? -22 6.477 21.312 1 93.88 306 SER A C 1
ATOM 2300 O O . SER A 1 306 ? -22.766 5.73 20.719 1 93.88 306 SER A O 1
ATOM 2302 N N . PHE A 1 307 ? -22.188 7.727 21.438 1 96.31 307 PHE A N 1
ATOM 2303 C CA . PHE A 1 307 ? -23.234 8.43 20.703 1 96.31 307 PHE A CA 1
ATOM 2304 C C . PHE A 1 307 ? -22.703 8.938 19.375 1 96.31 307 PHE A C 1
ATOM 2306 O O . PHE A 1 307 ? -21.5 8.977 19.141 1 96.31 307 PHE A O 1
ATOM 2313 N N . PRO A 1 308 ? -23.609 9.312 18.438 1 95 308 PRO A N 1
ATOM 2314 C CA . PRO A 1 308 ? -23.156 9.797 17.125 1 95 308 PRO A CA 1
ATOM 2315 C C . PRO A 1 308 ? -22.188 10.961 17.234 1 95 308 PRO A C 1
ATOM 2317 O O . PRO A 1 308 ? -21.25 11.062 16.438 1 95 308 PRO A O 1
ATOM 2320 N N . ILE A 1 309 ? -22.297 11.766 18.234 1 95.5 309 ILE A N 1
ATOM 2321 C CA . ILE A 1 309 ? -21.406 12.914 18.391 1 95.5 309 ILE A CA 1
ATOM 2322 C C . ILE A 1 309 ? -20 12.438 18.719 1 95.5 309 ILE A C 1
ATOM 2324 O O . ILE A 1 309 ? -19.016 13.016 18.266 1 95.5 309 ILE A O 1
ATOM 2328 N N . HIS A 1 310 ? -19.906 11.406 19.531 1 94.81 310 HIS A N 1
ATOM 2329 C CA . HIS A 1 310 ? -18.609 10.836 19.859 1 94.81 310 HIS A CA 1
ATOM 2330 C C . HIS A 1 310 ? -17.922 10.289 18.609 1 94.81 310 HIS A C 1
ATOM 2332 O O . HIS A 1 310 ? -16.719 10.5 18.422 1 94.81 310 HIS A O 1
ATOM 2338 N N . GLU A 1 311 ? -18.75 9.641 17.797 1 92.69 311 GLU A N 1
ATOM 2339 C CA . GLU A 1 311 ? -18.188 9.055 16.578 1 92.69 311 GLU A CA 1
ATOM 2340 C C . GLU A 1 311 ? -17.734 10.148 15.609 1 92.69 311 GLU A C 1
ATOM 2342 O O . GLU A 1 311 ? -16.734 9.984 14.906 1 92.69 311 GLU A O 1
ATOM 2347 N N . ALA A 1 312 ? -18.484 11.141 15.516 1 93.38 312 ALA A N 1
ATOM 2348 C CA . ALA A 1 312 ? -18.141 12.266 14.648 1 93.38 312 ALA A CA 1
ATOM 2349 C C . ALA A 1 312 ? -16.797 12.867 15.055 1 93.38 312 ALA A C 1
ATOM 2351 O O . ALA A 1 312 ? -15.984 13.227 14.195 1 93.38 312 ALA A O 1
ATOM 2352 N N . VAL A 1 313 ? -16.5 12.969 16.344 1 93.62 313 VAL A N 1
ATOM 2353 C CA . VAL A 1 313 ? -15.25 13.539 16.844 1 93.62 313 VAL A CA 1
ATOM 2354 C C . VAL A 1 313 ? -14.102 12.562 16.609 1 93.62 313 VAL A C 1
ATOM 2356 O O . VAL A 1 313 ? -13 12.969 16.234 1 93.62 313 VAL A O 1
ATOM 2359 N N . LYS A 1 314 ? -14.43 11.312 16.859 1 90.25 314 LYS A N 1
ATOM 2360 C CA . LYS A 1 314 ? -13.406 10.289 16.672 1 90.25 314 LYS A CA 1
ATOM 2361 C C . LYS A 1 314 ? -12.867 10.305 15.234 1 90.25 314 LYS A C 1
ATOM 2363 O O . LYS A 1 314 ? -11.672 10.102 15.016 1 90.25 314 LYS A O 1
ATOM 2368 N N . GLU A 1 315 ? -13.805 10.578 14.352 1 89.19 315 GLU A N 1
ATOM 2369 C CA . GLU A 1 315 ? -13.406 10.586 12.945 1 89.19 315 GLU A CA 1
ATOM 2370 C C . GLU A 1 315 ? -13.117 12 12.461 1 89.19 315 GLU A C 1
ATOM 2372 O O . GLU A 1 315 ? -13 12.242 11.258 1 89.19 315 GLU A O 1
ATOM 2377 N N . LYS A 1 316 ? -13.133 13 13.305 1 89.56 316 LYS A N 1
ATOM 2378 C CA . LYS A 1 316 ? -12.688 14.367 13.062 1 89.56 316 LYS A CA 1
ATOM 2379 C C . LYS A 1 316 ? -13.609 15.078 12.07 1 89.56 316 LYS A C 1
ATOM 2381 O O . LYS A 1 316 ? -13.133 15.727 11.133 1 89.56 316 LYS A O 1
ATOM 2386 N N . GLN A 1 317 ? -14.844 14.859 12.258 1 92.38 317 GLN A N 1
ATOM 2387 C CA . GLN A 1 317 ? -15.844 15.539 11.43 1 92.38 317 GLN A CA 1
ATOM 2388 C C . GLN A 1 317 ? -16.406 16.766 12.148 1 92.38 317 GLN A C 1
ATOM 2390 O O . GLN A 1 317 ? -17.438 16.672 12.812 1 92.38 317 GLN A O 1
ATOM 2395 N N . VAL A 1 318 ? -15.773 17.906 11.906 1 93.62 318 VAL A N 1
ATOM 2396 C CA . VAL A 1 318 ? -16.062 19.125 12.641 1 93.62 318 VAL A CA 1
ATOM 2397 C C . VAL A 1 318 ? -17.453 19.641 12.258 1 93.62 318 VAL A C 1
ATOM 2399 O O . VAL A 1 318 ? -18.234 20.047 13.117 1 93.62 318 VAL A O 1
ATOM 2402 N N . SER A 1 319 ? -17.75 19.531 10.961 1 94.31 319 SER A N 1
ATOM 2403 C CA . SER A 1 319 ? -19.016 20.078 10.477 1 94.31 319 SER A CA 1
ATOM 2404 C C . SER A 1 319 ? -20.188 19.297 11.055 1 94.31 319 SER A C 1
ATOM 2406 O O . SER A 1 319 ? -21.219 19.891 11.391 1 94.31 319 SER A O 1
ATOM 2408 N N . VAL A 1 320 ? -20.016 18 11.195 1 95.62 320 VAL A N 1
ATOM 2409 C CA . VAL A 1 320 ? -21.078 17.156 11.719 1 95.62 320 VAL A CA 1
ATOM 2410 C C . VAL A 1 320 ? -21.281 17.438 13.203 1 95.62 320 VAL A C 1
ATOM 2412 O O . VAL A 1 320 ? -22.422 17.5 13.688 1 95.62 320 VAL A O 1
ATOM 2415 N N . VAL A 1 321 ? -20.203 17.641 13.938 1 95.62 321 VAL A N 1
ATOM 2416 C CA . VAL A 1 321 ? -20.281 17.938 15.367 1 95.62 321 VAL A CA 1
ATOM 2417 C C . VAL A 1 321 ? -21.031 19.25 15.586 1 95.62 321 VAL A C 1
ATOM 2419 O O . VAL A 1 321 ? -21.938 19.312 16.422 1 95.62 321 VAL A O 1
ATOM 2422 N N . CYS A 1 322 ? -20.703 20.203 14.82 1 94.19 322 CYS A N 1
ATOM 2423 C CA . CYS A 1 322 ? -21.359 21.516 14.945 1 94.19 322 CYS A CA 1
ATOM 2424 C C . CYS A 1 322 ? -22.844 21.422 14.609 1 94.19 322 CYS A C 1
ATOM 2426 O O . CYS A 1 322 ? -23.672 22.031 15.289 1 94.19 322 CYS A O 1
ATOM 2428 N N . THR A 1 323 ? -23.141 20.625 13.617 1 94.62 323 THR A N 1
ATOM 2429 C CA . THR A 1 323 ? -24.531 20.469 13.211 1 94.62 323 THR A CA 1
ATOM 2430 C C . THR A 1 323 ? -25.328 19.766 14.305 1 94.62 323 THR A C 1
ATOM 2432 O O . THR A 1 323 ? -26.469 20.156 14.609 1 94.62 323 THR A O 1
ATOM 2435 N N . LEU A 1 324 ? -24.75 18.734 14.875 1 95.56 324 LEU A N 1
ATOM 2436 C CA . LEU A 1 324 ? -25.406 18.016 15.953 1 95.56 324 LEU A CA 1
ATOM 2437 C C . LEU A 1 324 ? -25.656 18.922 17.156 1 95.56 324 LEU A C 1
ATOM 2439 O O . LEU A 1 324 ? -26.734 18.891 17.75 1 95.56 324 LEU A O 1
ATOM 2443 N N . LEU A 1 325 ? -24.703 19.797 17.453 1 92.75 325 LEU A N 1
ATOM 2444 C CA . LEU A 1 325 ? -24.812 20.703 18.578 1 92.75 325 LEU A CA 1
ATOM 2445 C C . LEU A 1 325 ? -25.828 21.812 18.312 1 92.75 325 LEU A C 1
ATOM 2447 O O . LEU A 1 325 ? -26.484 22.312 19.234 1 92.75 325 LEU A O 1
ATOM 2451 N N . LYS A 1 326 ? -25.984 22.172 17.094 1 91.06 326 LYS A N 1
ATOM 2452 C CA . LYS A 1 326 ? -26.938 23.203 16.719 1 91.06 326 LYS A CA 1
ATOM 2453 C C . LYS A 1 326 ? -28.375 22.672 16.812 1 91.06 326 LYS A C 1
ATOM 2455 O O . LYS A 1 326 ? -29.266 23.359 17.281 1 91.06 326 LYS A O 1
ATOM 2460 N N . ILE A 1 327 ? -28.562 21.469 16.344 1 92.56 327 ILE A N 1
ATOM 2461 C CA . ILE A 1 327 ? -29.891 20.875 16.312 1 92.56 327 ILE A CA 1
ATOM 2462 C C . ILE A 1 327 ? -30.266 20.359 17.703 1 92.56 327 ILE A C 1
ATOM 2464 O O . ILE A 1 327 ? -31.391 20.547 18.156 1 92.56 327 ILE A O 1
ATOM 2468 N N . CYS A 1 328 ? -29.25 19.703 18.328 1 92.31 328 CYS A N 1
ATOM 2469 C CA . CYS A 1 328 ? -29.438 19.156 19.672 1 92.31 328 CYS A CA 1
ATOM 2470 C C . CYS A 1 328 ? -28.344 19.641 20.609 1 92.31 328 CYS A C 1
ATOM 2472 O O . CYS A 1 328 ? -27.406 18.906 20.906 1 92.31 328 CYS A O 1
ATOM 2474 N N . PRO A 1 329 ? -28.469 20.766 21.219 1 88.19 329 PRO A N 1
ATOM 2475 C CA . PRO A 1 329 ? -27.422 21.312 22.078 1 88.19 329 PRO A CA 1
ATOM 2476 C C . PRO A 1 329 ? -27.141 20.453 23.297 1 88.19 329 PRO A C 1
ATOM 2478 O O . PRO A 1 329 ? -26.016 20.422 23.797 1 88.19 329 PRO A O 1
ATOM 2481 N N . ASP A 1 330 ? -28.078 19.703 23.75 1 88.44 330 ASP A N 1
ATOM 2482 C CA . ASP A 1 330 ? -27.906 18.891 24.953 1 88.44 330 ASP A CA 1
ATOM 2483 C C . ASP A 1 330 ? -27.047 17.672 24.688 1 88.44 330 ASP A C 1
ATOM 2485 O O . ASP A 1 330 ? -26.609 16.984 25.625 1 88.44 330 ASP A O 1
ATOM 2489 N N . CYS A 1 331 ? -26.75 17.438 23.422 1 91.31 331 CYS A N 1
ATOM 2490 C CA . CYS A 1 331 ? -25.906 16.312 23.062 1 91.31 331 CYS A CA 1
ATOM 2491 C C . CYS A 1 331 ? -24.484 16.531 23.562 1 91.31 331 CYS A C 1
ATOM 2493 O O . CYS A 1 331 ? -23.703 15.57 23.688 1 91.31 331 CYS A O 1
ATOM 2495 N N . ALA A 1 332 ? -24.172 17.719 23.922 1 90.12 332 ALA A N 1
ATOM 2496 C CA . ALA A 1 332 ? -22.828 18.062 24.391 1 90.12 332 ALA A CA 1
ATOM 2497 C C . ALA A 1 332 ? -22.562 17.438 25.75 1 90.12 332 ALA A C 1
ATOM 2499 O O . ALA A 1 332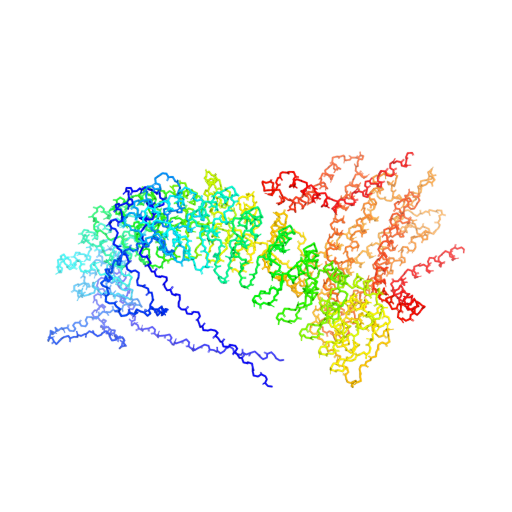 ? -21.406 17.203 26.125 1 90.12 332 ALA A O 1
ATOM 2500 N N . GLN A 1 333 ? -23.594 17.141 26.484 1 91.44 333 GLN A N 1
ATOM 2501 C CA . GLN A 1 333 ? -23.438 16.641 27.844 1 91.44 333 GLN A CA 1
ATOM 2502 C C . GLN A 1 333 ? -23.5 15.117 27.875 1 91.44 333 GLN A C 1
ATOM 2504 O O . GLN A 1 333 ? -23.312 14.5 28.922 1 91.44 333 GLN A O 1
ATOM 2509 N N . LEU A 1 334 ? -23.688 14.531 26.734 1 93.94 334 LEU A N 1
ATOM 2510 C CA . LEU A 1 334 ? -23.797 13.078 26.672 1 93.94 334 LEU A CA 1
ATOM 2511 C C . LEU A 1 334 ? -22.438 12.43 26.969 1 93.94 334 LEU A C 1
ATOM 2513 O O . LEU A 1 334 ? -21.406 12.93 26.547 1 93.94 334 LEU A O 1
ATOM 2517 N N . ARG A 1 335 ? -22.484 11.336 27.734 1 94.56 335 ARG A N 1
ATOM 2518 C CA . ARG A 1 335 ? -21.266 10.617 28.125 1 94.56 335 ARG A CA 1
ATOM 2519 C C . ARG A 1 335 ? -21.281 9.195 27.562 1 94.56 335 ARG A C 1
ATOM 2521 O O . ARG A 1 335 ? -22.328 8.547 27.516 1 94.56 335 ARG A O 1
ATOM 2528 N N . ASP A 1 336 ? -20.203 8.742 27.141 1 93.5 336 ASP A N 1
ATOM 2529 C CA . ASP A 1 336 ? -20.078 7.367 26.656 1 93.5 336 ASP A CA 1
ATOM 2530 C C . ASP A 1 336 ? -19.906 6.387 27.812 1 93.5 336 ASP A C 1
ATOM 2532 O O . ASP A 1 336 ? -20.109 6.746 28.984 1 93.5 336 ASP A O 1
ATOM 2536 N N . ALA A 1 337 ? -19.609 5.145 27.531 1 92.81 337 ALA A N 1
ATOM 2537 C CA . ALA A 1 337 ? -19.5 4.09 28.547 1 92.81 337 ALA A CA 1
ATOM 2538 C C . ALA A 1 337 ? -18.359 4.371 29.516 1 92.81 337 ALA A C 1
ATOM 2540 O O . ALA A 1 337 ? -18.391 3.926 30.656 1 92.81 337 ALA A O 1
ATOM 2541 N N . GLU A 1 338 ? -17.375 5.125 29.141 1 93.56 338 GLU A N 1
ATOM 2542 C CA . GLU A 1 338 ? -16.234 5.461 30 1 93.56 338 GLU A CA 1
ATOM 2543 C C . GLU A 1 338 ? -16.438 6.816 30.672 1 93.56 338 GLU A C 1
ATOM 2545 O O . GLU A 1 338 ? -15.516 7.34 31.297 1 93.56 338 GLU A O 1
ATOM 2550 N N . GLY A 1 339 ? -17.562 7.379 30.438 1 94.12 339 GLY A N 1
ATOM 2551 C CA . GLY A 1 339 ? -17.875 8.664 31.047 1 94.12 339 GLY A CA 1
ATOM 2552 C C . GLY A 1 339 ? -17.312 9.844 30.281 1 94.12 339 GLY A C 1
ATOM 2553 O O . GLY A 1 339 ? -17.219 10.953 30.812 1 94.12 339 GLY A O 1
ATOM 2554 N N . LYS A 1 340 ? -16.922 9.594 29.125 1 94.94 340 LYS A N 1
ATOM 2555 C CA . LYS A 1 340 ? -16.266 10.648 28.344 1 94.94 340 LYS A CA 1
ATOM 2556 C C . LYS A 1 340 ? -17.297 11.398 27.484 1 94.94 340 LYS A C 1
ATOM 2558 O O . LYS A 1 340 ? -18.172 10.797 26.891 1 94.94 340 LYS A O 1
ATOM 2563 N N . THR A 1 341 ? -17.234 12.672 27.531 1 94.5 341 THR A N 1
ATOM 2564 C CA . THR A 1 341 ? -18 13.508 26.609 1 94.5 341 THR A CA 1
ATOM 2565 C C . THR A 1 341 ? -17.281 13.625 25.266 1 94.5 341 THR A C 1
ATOM 2567 O O . THR A 1 341 ? -16.172 13.102 25.109 1 94.5 341 THR A O 1
ATOM 2570 N N . PHE A 1 342 ? -17.953 14.32 24.266 1 93.56 342 PHE A N 1
ATOM 2571 C CA . PHE A 1 342 ? -17.328 14.492 22.969 1 93.56 342 PHE A CA 1
ATOM 2572 C C . PHE A 1 342 ? -16.047 15.312 23.078 1 93.56 342 PHE A C 1
ATOM 2574 O O . PHE A 1 342 ? -15.086 15.094 22.344 1 93.56 342 PHE A O 1
ATOM 2581 N N . LEU A 1 343 ? -15.969 16.188 24.109 1 92.38 343 LEU A N 1
ATOM 2582 C CA . LEU A 1 343 ? -14.797 17.031 24.328 1 92.38 343 LEU A CA 1
ATOM 2583 C C . LEU A 1 343 ? -13.625 16.203 24.859 1 92.38 343 LEU A C 1
ATOM 2585 O O . LEU A 1 343 ? -12.477 16.453 24.5 1 92.38 343 LEU A O 1
ATOM 2589 N N . HIS A 1 344 ? -13.914 15.32 25.734 1 94.06 344 HIS A N 1
ATOM 2590 C CA . HIS A 1 344 ? -12.875 14.438 26.25 1 94.06 344 HIS A CA 1
ATOM 2591 C C . HIS A 1 344 ? -12.219 13.648 25.109 1 94.06 344 HIS A C 1
ATOM 2593 O O . HIS A 1 344 ? -10.992 13.531 25.062 1 94.06 344 HIS A O 1
ATOM 2599 N N . VAL A 1 345 ? -13.094 13.188 24.281 1 93.88 345 VAL A N 1
ATOM 2600 C CA . VAL A 1 345 ? -12.602 12.383 23.172 1 93.88 345 VAL A CA 1
ATOM 2601 C C . VAL A 1 345 ? -11.75 13.242 22.234 1 93.88 345 VAL A C 1
ATOM 2603 O O . VAL A 1 345 ? -10.688 12.812 21.781 1 93.88 345 VAL A O 1
ATOM 2606 N N . ALA A 1 346 ? -12.195 14.359 21.922 1 93.5 346 ALA A N 1
ATOM 2607 C CA . ALA A 1 346 ? -11.469 15.289 21.062 1 93.5 346 ALA A CA 1
ATOM 2608 C C . ALA A 1 346 ? -10.117 15.648 21.672 1 93.5 346 ALA A C 1
ATOM 2610 O O . ALA A 1 346 ? -9.109 15.727 20.969 1 93.5 346 ALA A O 1
ATOM 2611 N N . ALA A 1 347 ? -10.094 15.93 22.953 1 92.62 347 ALA A N 1
ATOM 2612 C CA . ALA A 1 347 ? -8.875 16.297 23.656 1 92.62 347 ALA A CA 1
ATOM 2613 C C . ALA A 1 347 ? -7.875 15.141 23.672 1 92.62 347 ALA A C 1
ATOM 2615 O O . ALA A 1 347 ? -6.676 15.344 23.469 1 92.62 347 ALA A O 1
ATOM 2616 N N . LYS A 1 348 ? -8.391 14.023 23.875 1 92.69 348 LYS A N 1
ATOM 2617 C CA . LYS A 1 348 ? -7.535 12.844 23.922 1 92.69 348 LYS A CA 1
ATOM 2618 C C . LYS A 1 348 ? -6.898 12.57 22.562 1 92.69 348 LYS A C 1
ATOM 2620 O O . LYS A 1 348 ? -5.738 12.164 22.484 1 92.69 348 LYS A O 1
ATOM 2625 N N . GLN A 1 349 ? -7.656 12.781 21.547 1 88.81 349 GLN A N 1
ATOM 2626 C CA . GLN A 1 349 ? -7.152 12.547 20.188 1 88.81 349 GLN A CA 1
ATOM 2627 C C . GLN A 1 349 ? -6.281 13.711 19.719 1 88.81 349 GLN A C 1
ATOM 2629 O O . GLN A 1 349 ? -5.535 13.578 18.75 1 88.81 349 GLN A O 1
ATOM 2634 N N . GLY A 1 350 ? -6.363 14.789 20.422 1 87.06 350 GLY A N 1
ATOM 2635 C CA . GLY A 1 350 ? -5.566 15.945 20.031 1 87.06 350 GLY A CA 1
ATOM 2636 C C . GLY A 1 350 ? -6.098 16.656 18.812 1 87.06 350 GLY A C 1
ATOM 2637 O O . GLY A 1 350 ? -5.32 17.125 17.969 1 87.06 350 GLY A O 1
ATOM 2638 N N . TYR A 1 351 ? -7.332 16.641 18.625 1 86.5 351 TYR A N 1
ATOM 2639 C CA . TYR A 1 351 ? -7.934 17.297 17.453 1 86.5 351 TYR A CA 1
ATOM 2640 C C . TYR A 1 351 ? -8.211 18.766 17.75 1 86.5 351 TYR A C 1
ATOM 2642 O O . TYR A 1 351 ? -9.359 19.141 18 1 86.5 351 TYR A O 1
ATOM 2650 N N . ALA A 1 352 ? -7.336 19.562 17.453 1 87 352 ALA A N 1
ATOM 2651 C CA . ALA A 1 352 ? -7.367 20.969 17.844 1 87 352 ALA A CA 1
ATOM 2652 C C . ALA A 1 352 ? -8.336 21.766 16.969 1 87 352 ALA A C 1
ATOM 2654 O O . ALA A 1 352 ? -8.945 22.734 17.422 1 87 352 ALA A O 1
ATOM 2655 N N . LYS A 1 353 ? -8.594 21.344 15.773 1 87.94 353 LYS A N 1
ATOM 2656 C CA . LYS A 1 353 ? -9.391 22.094 14.82 1 87.94 353 LYS A CA 1
ATOM 2657 C C . LYS A 1 353 ? -10.867 22.094 15.219 1 87.94 353 LYS A C 1
ATOM 2659 O O . LYS A 1 353 ? -11.641 22.922 14.742 1 87.94 353 LYS A O 1
ATOM 2664 N N . LEU A 1 354 ? -11.18 21.25 16.062 1 90.44 354 LEU A N 1
ATOM 2665 C CA . LEU A 1 354 ? -12.57 21.094 16.484 1 90.44 354 LEU A CA 1
ATOM 2666 C C . LEU A 1 354 ? -12.953 22.188 17.484 1 90.44 354 LEU A C 1
ATOM 2668 O O . LEU A 1 354 ? -14.117 22.578 17.547 1 90.44 354 LEU A O 1
ATOM 2672 N N . PHE A 1 355 ? -12.055 22.781 18.188 1 87.31 355 PHE A N 1
ATOM 2673 C CA . PHE A 1 355 ? -12.352 23.547 19.391 1 87.31 355 PHE A CA 1
ATOM 2674 C C . PHE A 1 355 ? -12.844 24.938 19.031 1 87.31 355 PHE A C 1
ATOM 2676 O O . PHE A 1 355 ? -13.836 25.422 19.594 1 87.31 355 PHE A O 1
ATOM 2683 N N . PRO A 1 356 ? -12.305 25.484 18 1 87.12 356 PRO A N 1
ATOM 2684 C CA . PRO A 1 356 ? -12.766 26.844 17.734 1 87.12 356 PRO A CA 1
ATOM 2685 C C . PRO A 1 356 ? -14.234 26.906 17.312 1 87.12 356 PRO A C 1
ATOM 2687 O O . PRO A 1 356 ? -15.016 27.641 17.922 1 87.12 356 PRO A O 1
ATOM 2690 N N . PRO A 1 357 ? -14.625 26.141 16.391 1 88.94 357 PRO A N 1
ATOM 2691 C CA . PRO A 1 357 ? -16.031 26.203 16.016 1 88.94 357 PRO A CA 1
ATOM 2692 C C . PRO A 1 357 ? -16.969 25.719 17.109 1 88.94 357 PRO A C 1
ATOM 2694 O O . PRO A 1 357 ? -18.078 26.234 17.266 1 88.94 357 PRO A O 1
ATOM 2697 N N . VAL A 1 358 ? -16.594 24.734 17.828 1 87.5 358 VAL A N 1
ATOM 2698 C CA . VAL A 1 358 ? -17.422 24.156 18.875 1 87.5 358 VAL A CA 1
ATOM 2699 C C . VAL A 1 358 ? -17.578 25.141 20.031 1 87.5 358 VAL A C 1
ATOM 2701 O O . VAL A 1 358 ? -18.656 25.281 20.594 1 87.5 358 VAL A O 1
ATOM 2704 N N . LEU A 1 359 ? -16.453 25.812 20.344 1 83.12 359 LEU A N 1
ATOM 2705 C CA . LEU A 1 359 ? -16.5 26.797 21.406 1 83.12 359 LEU A CA 1
ATOM 2706 C C . LEU A 1 359 ? -17.422 27.969 21.031 1 83.12 359 LEU A C 1
ATOM 2708 O O . LEU A 1 359 ? -18.109 28.516 21.906 1 83.12 359 LEU A O 1
ATOM 2712 N N . GLN A 1 360 ? -17.469 28.234 19.797 1 84.25 360 GLN A N 1
ATOM 2713 C CA . GLN A 1 360 ? -18.344 29.312 19.328 1 84.25 360 GLN A CA 1
ATOM 2714 C C . GLN A 1 360 ? -19.812 28.922 19.469 1 84.25 360 GLN A C 1
ATOM 2716 O O . GLN A 1 360 ? -20.641 29.766 19.828 1 84.25 360 GLN A O 1
ATOM 2721 N N . VAL A 1 361 ? -20.078 27.703 19.25 1 85.38 361 VAL A N 1
ATOM 2722 C CA . VAL A 1 361 ? -21.453 27.219 19.344 1 85.38 361 VAL A CA 1
ATOM 2723 C C . VAL A 1 361 ? -21.844 27.109 20.812 1 85.38 361 VAL A C 1
ATOM 2725 O O . VAL A 1 361 ? -22.969 27.469 21.188 1 85.38 361 VAL A O 1
ATOM 2728 N N . LEU A 1 362 ? -20.953 26.672 21.672 1 83.5 362 LEU A N 1
ATOM 2729 C CA . LEU A 1 362 ? -21.25 26.438 23.078 1 83.5 362 LEU A CA 1
ATOM 2730 C C . LEU A 1 362 ? -21.297 27.734 23.859 1 83.5 362 LEU A C 1
ATOM 2732 O O . LEU A 1 362 ? -22.016 27.844 24.859 1 83.5 362 LEU A O 1
ATOM 2736 N N . LEU A 1 363 ? -20.516 28.734 23.469 1 77.88 363 LEU A N 1
ATOM 2737 C CA . LEU A 1 363 ? -20.438 30.016 24.156 1 77.88 363 LEU A CA 1
ATOM 2738 C C . LEU A 1 363 ? -21.781 30.75 24.062 1 77.88 363 LEU A C 1
ATOM 2740 O O . LEU A 1 363 ? -22.047 31.656 24.859 1 77.88 363 LEU A O 1
ATOM 2744 N N . GLN A 1 364 ? -22.562 30.375 23.062 1 79.12 364 GLN A N 1
ATOM 2745 C CA . GLN A 1 364 ? -23.891 30.984 22.969 1 79.12 364 GLN A CA 1
ATOM 2746 C C . GLN A 1 364 ? -24.734 30.609 24.188 1 79.12 364 GLN A C 1
ATOM 2748 O O . GLN A 1 364 ? -25.609 31.375 24.578 1 79.12 364 GLN A O 1
ATOM 2753 N N . GLU A 1 365 ? -24.406 29.547 24.797 1 77.75 365 GLU A N 1
ATOM 2754 C CA . GLU A 1 365 ? -25.031 29.125 26.047 1 77.75 365 GLU A CA 1
ATOM 2755 C C . GLU A 1 365 ? -24 29.062 27.172 1 77.75 365 GLU A C 1
ATOM 2757 O O . GLU A 1 365 ? -23.438 28 27.453 1 77.75 365 GLU A O 1
ATOM 2762 N N . LYS A 1 366 ? -23.703 30.172 27.875 1 71.62 366 LYS A N 1
ATOM 2763 C CA . LYS A 1 366 ? -22.609 30.359 28.812 1 71.62 366 LYS A CA 1
ATOM 2764 C C . LYS A 1 366 ? -22.672 29.328 29.938 1 71.62 366 LYS A C 1
ATOM 2766 O O . LYS A 1 366 ? -21.641 28.766 30.328 1 71.62 366 LYS A O 1
ATOM 2771 N N . GLN A 1 367 ? -23.828 29.188 30.469 1 75.69 367 GLN A N 1
ATOM 2772 C CA . GLN A 1 367 ? -23.938 28.297 31.625 1 75.69 367 GLN A CA 1
ATOM 2773 C C . GLN A 1 367 ? -23.609 26.859 31.234 1 75.69 367 GLN A C 1
ATOM 2775 O O . GLN A 1 367 ? -22.938 26.141 31.984 1 75.69 367 GLN A O 1
ATOM 2780 N N . MET A 1 368 ? -23.953 26.547 30.125 1 80.12 368 MET A N 1
ATOM 2781 C CA . MET A 1 368 ? -23.734 25.188 29.656 1 80.12 368 MET A CA 1
ATOM 2782 C C . MET A 1 368 ? -22.266 24.969 29.281 1 80.12 368 MET A C 1
ATOM 2784 O O . MET A 1 368 ? -21.719 23.891 29.5 1 80.12 368 MET A O 1
ATOM 2788 N N . PHE A 1 369 ? -21.719 26.047 28.969 1 82.62 369 PHE A N 1
ATOM 2789 C CA . PHE A 1 369 ? -20.328 25.984 28.531 1 82.62 369 PHE A CA 1
ATOM 2790 C C . PHE A 1 369 ? -19.422 25.594 29.688 1 82.62 369 PHE A C 1
ATOM 2792 O O . PHE A 1 369 ? -18.625 24.656 29.578 1 82.62 369 PHE A O 1
ATOM 2799 N N . ALA A 1 370 ? -19.516 26.25 30.781 1 84.25 370 ALA A N 1
ATOM 2800 C CA . ALA A 1 370 ? -18.641 26.016 31.938 1 84.25 370 ALA A CA 1
ATOM 2801 C C . ALA A 1 370 ? -18.828 24.594 32.469 1 84.25 370 ALA A C 1
ATOM 2803 O O . ALA A 1 370 ? -17.844 23.938 32.844 1 84.25 370 ALA A O 1
ATOM 2804 N N . ALA A 1 371 ? -20 24.156 32.438 1 86.31 371 ALA A N 1
ATOM 2805 C CA . ALA A 1 371 ? -20.312 22.828 32.969 1 86.31 371 ALA A CA 1
ATOM 2806 C C . ALA A 1 371 ? -19.734 21.734 32.062 1 86.31 371 ALA A C 1
ATOM 2808 O O . ALA A 1 371 ? -19.172 20.75 32.562 1 86.31 371 ALA A O 1
ATOM 2809 N N . ILE A 1 372 ? -19.797 21.906 30.844 1 87.44 372 ILE A N 1
ATOM 2810 C CA . ILE A 1 372 ? -19.344 20.906 29.891 1 87.44 372 ILE A CA 1
ATOM 2811 C C . ILE A 1 372 ? -17.828 20.828 29.891 1 87.44 372 ILE A C 1
ATOM 2813 O O . ILE A 1 372 ? -17.25 19.734 29.812 1 87.44 372 ILE A O 1
ATOM 2817 N N . MET A 1 373 ? -17.219 21.938 30.031 1 87.62 373 MET A N 1
ATOM 2818 C CA . MET A 1 373 ? -15.758 21.984 29.969 1 87.62 373 MET A CA 1
ATOM 2819 C C . MET A 1 373 ? -15.133 21.375 31.219 1 87.62 373 MET A C 1
ATOM 2821 O O . MET A 1 373 ? -14.016 20.859 31.156 1 87.62 373 MET A O 1
ATOM 2825 N N . ASN A 1 374 ? -15.789 21.453 32.312 1 91.38 374 ASN A N 1
ATOM 2826 C CA . ASN A 1 374 ? -15.219 20.969 33.594 1 91.38 374 ASN A CA 1
ATOM 2827 C C . ASN A 1 374 ? -15.773 19.609 33.969 1 91.38 374 ASN A C 1
ATOM 2829 O O . ASN A 1 374 ? -15.57 19.141 35.094 1 91.38 374 ASN A O 1
ATOM 2833 N N . MET A 1 375 ? -16.484 18.984 33.062 1 92.31 375 MET A N 1
ATOM 2834 C CA . MET A 1 375 ? -17 17.656 33.312 1 92.31 375 MET A CA 1
ATOM 2835 C C . MET A 1 375 ? -15.859 16.641 33.438 1 92.31 375 MET A C 1
ATOM 2837 O O . MET A 1 375 ? -14.859 16.734 32.719 1 92.31 375 MET A O 1
ATOM 2841 N N . GLN A 1 376 ? -15.984 15.734 34.312 1 94.5 376 GLN A N 1
ATOM 2842 C CA . GLN A 1 376 ? -14.953 14.727 34.531 1 94.5 376 GLN A CA 1
ATOM 2843 C C . GLN A 1 376 ? -15.414 13.344 34.062 1 94.5 376 GLN A C 1
ATOM 2845 O O . GLN A 1 376 ? -16.594 13 34.219 1 94.5 376 GLN A O 1
ATOM 2850 N N . ASP A 1 377 ? -14.578 12.617 33.5 1 94.62 377 ASP A N 1
ATOM 2851 C CA . ASP A 1 377 ? -14.898 11.258 33.062 1 94.62 377 ASP A CA 1
ATOM 2852 C C . ASP A 1 377 ? -14.844 10.289 34.25 1 94.62 377 ASP A C 1
ATOM 2854 O O . ASP A 1 377 ? -14.828 10.711 35.406 1 94.62 377 ASP A O 1
ATOM 2858 N N . ASP A 1 378 ? -14.977 9.039 34 1 94.25 378 ASP A N 1
ATOM 2859 C CA . ASP A 1 378 ? -15.039 8.039 35.062 1 94.25 378 ASP A CA 1
ATOM 2860 C C . ASP A 1 378 ? -13.727 7.965 35.812 1 94.25 378 ASP A C 1
ATOM 2862 O O . ASP A 1 378 ? -13.711 7.586 37 1 94.25 378 ASP A O 1
ATOM 2866 N N . ASP A 1 379 ? -12.633 8.336 35.219 1 94.31 379 ASP A N 1
ATOM 2867 C CA . ASP A 1 379 ? -11.328 8.352 35.875 1 94.31 379 ASP A CA 1
ATOM 2868 C C . ASP A 1 379 ? -11.062 9.711 36.531 1 94.31 379 ASP A C 1
ATOM 2870 O O . ASP A 1 379 ? -9.977 9.938 37.062 1 94.31 379 ASP A O 1
ATOM 2874 N N . GLY A 1 380 ? -11.977 10.562 36.406 1 94.06 380 GLY A N 1
ATOM 2875 C CA . GLY A 1 380 ? -11.859 11.883 37 1 94.06 380 GLY A CA 1
ATOM 2876 C C . GLY A 1 380 ? -11.109 12.875 36.125 1 94.06 380 GLY A C 1
ATOM 2877 O O . GLY A 1 380 ? -10.719 13.945 36.594 1 94.06 380 GLY A O 1
ATOM 2878 N N . ASN A 1 381 ? -10.852 12.5 34.969 1 95 381 ASN A N 1
ATOM 2879 C CA . ASN A 1 381 ? -10.109 13.383 34.062 1 95 381 ASN A CA 1
ATOM 2880 C C . ASN A 1 381 ? -11.023 14.414 33.438 1 95 381 ASN A C 1
ATOM 2882 O O . ASN A 1 381 ? -12.164 14.109 33.062 1 95 381 ASN A O 1
ATOM 2886 N N . THR A 1 382 ? -10.57 15.602 33.406 1 94.31 382 THR A N 1
ATOM 2887 C CA . THR A 1 382 ? -11.25 16.656 32.656 1 94.31 382 THR A CA 1
ATOM 2888 C C . THR A 1 382 ? -10.688 16.734 31.234 1 94.31 382 THR A C 1
ATOM 2890 O O . THR A 1 382 ? -9.742 16.031 30.891 1 94.31 382 THR A O 1
ATOM 2893 N N . GLY A 1 383 ? -11.336 17.516 30.375 1 92.38 383 GLY A N 1
ATOM 2894 C CA . GLY A 1 383 ? -10.805 17.734 29.047 1 92.38 383 GLY A CA 1
ATOM 2895 C C . GLY A 1 383 ? -9.383 18.25 29.047 1 92.38 383 GLY A C 1
ATOM 2896 O O . GLY A 1 383 ? -8.578 17.859 28.188 1 92.38 383 GLY A O 1
ATOM 2897 N N . LEU A 1 384 ? -9.016 19.031 30.031 1 93.38 384 LEU A N 1
ATOM 2898 C CA . LEU A 1 384 ? -7.672 19.594 30.141 1 93.38 384 LEU A CA 1
ATOM 2899 C C . LEU A 1 384 ? -6.656 18.516 30.484 1 93.38 384 LEU A C 1
ATOM 2901 O O . LEU A 1 384 ? -5.559 18.484 29.922 1 93.38 384 LEU A O 1
ATOM 2905 N N . HIS A 1 385 ? -7.016 17.641 31.391 1 94.31 385 HIS A N 1
ATOM 2906 C CA . HIS A 1 385 ? -6.141 16.531 31.734 1 94.31 385 HIS A CA 1
ATOM 2907 C C . HIS A 1 385 ? -5.77 15.727 30.484 1 94.31 385 HIS A C 1
ATOM 2909 O O . HIS A 1 385 ? -4.59 15.453 30.25 1 94.31 385 HIS A O 1
ATOM 2915 N N . LEU A 1 386 ? -6.773 15.422 29.766 1 94.5 386 LEU A N 1
ATOM 2916 C CA . LEU A 1 386 ? -6.578 14.578 28.594 1 94.5 386 LEU A CA 1
ATOM 2917 C C . LEU A 1 386 ? -5.801 15.32 27.5 1 94.5 386 LEU A C 1
ATOM 2919 O O . LEU A 1 386 ? -5.008 14.711 26.781 1 94.5 386 LEU A O 1
ATOM 2923 N N . ALA A 1 387 ? -6.066 16.531 27.312 1 93.69 387 ALA A N 1
ATOM 2924 C CA . ALA A 1 387 ? -5.324 17.344 26.344 1 93.69 387 ALA A CA 1
ATOM 2925 C C . ALA A 1 387 ? -3.84 17.375 26.703 1 93.69 387 ALA A C 1
ATOM 2927 O O . ALA A 1 387 ? -2.986 17.297 25.812 1 93.69 387 ALA A O 1
ATOM 2928 N N . VAL A 1 388 ? -3.547 17.547 27.969 1 93.44 388 VAL A N 1
ATOM 2929 C CA . VAL A 1 388 ? -2.164 17.578 28.438 1 93.44 388 VAL A CA 1
ATOM 2930 C C . VAL A 1 388 ? -1.512 16.219 28.203 1 93.44 388 VAL A C 1
ATOM 2932 O O . VAL A 1 388 ? -0.35 16.141 27.797 1 93.44 388 VAL A O 1
ATOM 2935 N N . GLU A 1 389 ? -2.279 15.258 28.469 1 91.62 389 GLU A N 1
ATOM 2936 C CA . GLU A 1 389 ? -1.76 13.914 28.25 1 91.62 389 GLU A CA 1
ATOM 2937 C C . GLU A 1 389 ? -1.486 13.656 26.781 1 91.62 389 GLU A C 1
ATOM 2939 O O . GLU A 1 389 ? -0.513 12.992 26.422 1 91.62 389 GLU A O 1
ATOM 2944 N N . ALA A 1 390 ? -2.391 14.055 25.938 1 89.62 390 ALA A N 1
ATOM 2945 C CA . ALA A 1 390 ? -2.203 13.898 24.5 1 89.62 390 ALA A CA 1
ATOM 2946 C C . ALA A 1 390 ? -1.007 14.703 24 1 89.62 390 ALA A C 1
ATOM 2948 O O . ALA A 1 390 ? -0.354 14.328 23.031 1 89.62 390 ALA A O 1
ATOM 2949 N N . GLY A 1 391 ? -0.78 15.852 24.625 1 88 391 GLY A N 1
ATOM 2950 C CA . GLY A 1 391 ? 0.424 16.609 24.328 1 88 391 GLY A CA 1
ATOM 2951 C C . GLY A 1 391 ? 0.274 17.531 23.141 1 88 391 GLY A C 1
ATOM 2952 O O . GLY A 1 391 ? 1.253 17.844 22.453 1 88 391 GLY A O 1
ATOM 2953 N N . ILE A 1 392 ? -0.895 17.828 22.797 1 85.62 392 ILE A N 1
ATOM 2954 C CA . ILE A 1 392 ? -1.114 18.766 21.703 1 85.62 392 ILE A CA 1
ATOM 2955 C C . ILE A 1 392 ? -1.316 20.172 22.266 1 85.62 392 ILE A C 1
ATOM 2957 O O . ILE A 1 392 ? -2.318 20.438 22.938 1 85.62 392 ILE A O 1
ATOM 2961 N N . LEU A 1 393 ? -0.417 21.031 21.922 1 87.12 393 LEU A N 1
ATOM 2962 C CA . LEU A 1 393 ? -0.356 22.375 22.484 1 87.12 393 LEU A CA 1
ATOM 2963 C C . LEU A 1 393 ? -1.581 23.188 22.094 1 87.12 393 LEU A C 1
ATOM 2965 O O . LEU A 1 393 ? -2.145 23.922 22.906 1 87.12 393 LEU A O 1
ATOM 2969 N N . GLU A 1 394 ? -2.018 23.031 20.891 1 87.81 394 GLU A N 1
ATOM 2970 C CA . GLU A 1 394 ? -3.131 23.828 20.391 1 87.81 394 GLU A CA 1
ATOM 2971 C C . GLU A 1 394 ? -4.414 23.547 21.156 1 87.81 394 GLU A C 1
ATOM 2973 O O . GLU A 1 394 ? -5.176 24.469 21.469 1 87.81 394 GLU A O 1
ATOM 2978 N N . THR A 1 395 ? -4.586 22.312 21.453 1 89.75 395 THR A N 1
ATOM 2979 C CA . THR A 1 395 ? -5.781 21.922 22.188 1 89.75 395 THR A CA 1
ATOM 2980 C C . THR A 1 395 ? -5.75 22.5 23.609 1 89.75 395 THR A C 1
ATOM 2982 O O . THR A 1 395 ? -6.766 22.984 24.109 1 89.75 395 THR A O 1
ATOM 2985 N N . VAL A 1 396 ? -4.625 22.5 24.25 1 91.62 396 VAL A N 1
ATOM 2986 C CA . VAL A 1 396 ? -4.473 23.016 25.609 1 91.62 396 VAL A CA 1
ATOM 2987 C C . VAL A 1 396 ? -4.684 24.531 25.609 1 91.62 396 VAL A C 1
ATOM 2989 O O . VAL A 1 396 ? -5.301 25.078 26.531 1 91.62 396 VAL A O 1
ATOM 2992 N N . CYS A 1 397 ? -4.223 25.141 24.562 1 89.69 397 CYS A N 1
ATOM 2993 C CA . CYS A 1 397 ? -4.359 26.594 24.453 1 89.69 397 CYS A CA 1
ATOM 2994 C C . CYS A 1 397 ? -5.828 27 24.359 1 89.69 397 CYS A C 1
ATOM 2996 O O . CYS A 1 397 ? -6.242 27.984 24.969 1 89.69 397 CYS A O 1
ATOM 2998 N N . PHE A 1 398 ? -6.57 26.25 23.703 1 88.25 398 PHE A N 1
ATOM 2999 C CA . PHE A 1 398 ? -7.984 26.562 23.562 1 88.25 398 PHE A CA 1
ATOM 3000 C C . PHE A 1 398 ? -8.719 26.375 24.875 1 88.25 398 PHE A C 1
ATOM 3002 O O . PHE A 1 398 ? -9.656 27.125 25.188 1 88.25 398 PHE A O 1
ATOM 3009 N N . LEU A 1 399 ? -8.312 25.391 25.609 1 88.75 399 LEU A N 1
ATOM 3010 C CA . LEU A 1 399 ? -8.977 25.125 26.875 1 88.75 399 LEU A CA 1
ATOM 3011 C C . LEU A 1 399 ? -8.555 26.125 27.938 1 88.75 399 LEU A C 1
ATOM 3013 O O . LEU A 1 399 ? -9.328 26.438 28.859 1 88.75 399 LEU A O 1
ATOM 3017 N N . LEU A 1 400 ? -7.367 26.641 27.812 1 89.81 400 LEU A N 1
ATOM 3018 C CA . LEU A 1 400 ? -6.848 27.594 28.797 1 89.81 400 LEU A CA 1
ATOM 3019 C C . LEU A 1 400 ? -7.367 29 28.516 1 89.81 400 LEU A C 1
ATOM 3021 O O . LEU A 1 400 ? -7.297 29.875 29.391 1 89.81 400 LEU A O 1
ATOM 3025 N N . TRP A 1 401 ? -7.848 29.156 27.391 1 84 401 TRP A N 1
ATOM 3026 C CA . TRP A 1 401 ? -8.266 30.484 26.938 1 84 401 TRP A CA 1
ATOM 3027 C C . TRP A 1 401 ? -9.391 31.016 27.812 1 84 401 TRP A C 1
ATOM 3029 O O . TRP A 1 401 ? -9.422 32.219 28.125 1 84 401 TRP A O 1
ATOM 3039 N N . ASP A 1 402 ? -10.211 30.172 28.188 1 81.81 402 ASP A N 1
ATOM 3040 C CA . ASP A 1 402 ? -11.391 30.625 28.938 1 81.81 402 ASP A CA 1
ATOM 3041 C C . ASP A 1 402 ? -11.172 30.484 30.438 1 81.81 402 ASP A C 1
ATOM 3043 O O . ASP A 1 402 ? -10.617 29.484 30.906 1 81.81 402 ASP A O 1
ATOM 3047 N N . LYS A 1 403 ? -11.625 31.484 31.203 1 84.19 403 LYS A N 1
ATOM 3048 C CA . LYS A 1 403 ? -11.438 31.531 32.656 1 84.19 403 LYS A CA 1
ATOM 3049 C C . LYS A 1 403 ? -12.359 30.531 33.375 1 84.19 403 LYS A C 1
ATOM 3051 O O . LYS A 1 403 ? -12.109 30.156 34.5 1 84.19 403 LYS A O 1
ATOM 3056 N N . GLU A 1 404 ? -13.352 30.141 32.656 1 84.81 404 GLU A N 1
ATOM 3057 C CA . GLU A 1 404 ? -14.344 29.266 33.281 1 84.81 404 GLU A CA 1
ATOM 3058 C C . GLU A 1 404 ? -13.82 27.844 33.406 1 84.81 404 GLU A C 1
ATOM 3060 O O . GLU A 1 404 ? -14.375 27.031 34.156 1 84.81 404 GLU A O 1
ATOM 3065 N N . VAL A 1 405 ? -12.789 27.547 32.719 1 88.81 405 VAL A N 1
ATOM 3066 C CA . VAL A 1 405 ? -12.195 26.219 32.812 1 88.81 405 VAL A CA 1
ATOM 3067 C C . VAL A 1 405 ? -11.359 26.125 34.094 1 88.81 405 VAL A C 1
ATOM 3069 O O . VAL A 1 405 ? -10.43 26.906 34.281 1 88.81 405 VAL A O 1
ATOM 3072 N N . MET A 1 406 ? -11.664 25.203 34.906 1 90.06 406 MET A N 1
ATOM 3073 C CA . MET A 1 406 ? -10.953 25.016 36.156 1 90.06 406 MET A CA 1
ATOM 3074 C C . MET A 1 406 ? -9.641 24.266 35.938 1 90.06 406 MET A C 1
ATOM 3076 O O . MET A 1 406 ? -9.641 23.156 35.406 1 90.06 406 MET A O 1
ATOM 3080 N N . LEU A 1 407 ? -8.609 24.828 36.406 1 91.69 407 LEU A N 1
ATOM 3081 C CA . LEU A 1 407 ? -7.289 24.266 36.156 1 91.69 407 LEU A CA 1
ATOM 3082 C C . LEU A 1 407 ? -6.891 23.312 37.25 1 91.69 407 LEU A C 1
ATOM 3084 O O . LEU A 1 407 ? -6.074 22.406 37.031 1 91.69 407 LEU A O 1
ATOM 3088 N N . ASN A 1 408 ? -7.434 23.484 38.438 1 90.81 408 ASN A N 1
ATOM 3089 C CA . ASN A 1 408 ? -6.898 22.781 39.594 1 90.81 408 ASN A CA 1
ATOM 3090 C C . ASN A 1 408 ? -7.805 21.625 40.031 1 90.81 408 ASN A C 1
ATOM 3092 O O . ASN A 1 408 ? -7.781 21.203 41.188 1 90.81 408 ASN A O 1
ATOM 3096 N N . LEU A 1 409 ? -8.617 21.141 39.125 1 92.12 409 LEU A N 1
ATOM 3097 C CA . LEU A 1 409 ? -9.406 19.953 39.438 1 92.12 409 LEU A CA 1
ATOM 3098 C C . LEU A 1 409 ? -8.523 18.703 39.438 1 92.12 409 LEU A C 1
ATOM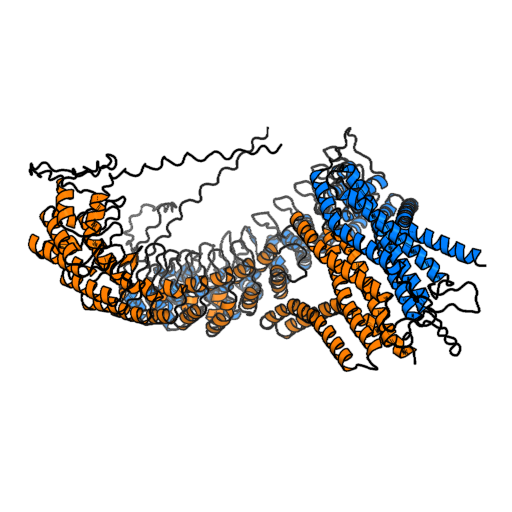 3100 O O . LEU A 1 409 ? -7.641 18.547 38.594 1 92.12 409 LEU A O 1
ATOM 3104 N N . SER A 1 410 ? -8.641 17.922 40.375 1 91.88 410 SER A N 1
ATOM 3105 C CA . SER A 1 410 ? -7.836 16.703 40.5 1 91.88 410 SER A CA 1
ATOM 3106 C C . SER A 1 410 ? -8.594 15.492 40 1 91.88 410 SER A C 1
ATOM 3108 O O . SER A 1 410 ? -9.82 15.422 40.094 1 91.88 410 SER A O 1
ATOM 3110 N N . ASN A 1 411 ? -7.934 14.617 39.406 1 92.62 411 ASN A N 1
ATOM 3111 C CA . ASN A 1 411 ? -8.539 13.367 38.938 1 92.62 411 ASN A CA 1
ATOM 3112 C C . ASN A 1 411 ? -8.555 12.32 40.062 1 92.62 411 ASN A C 1
ATOM 3114 O O . ASN A 1 411 ? -8.336 12.648 41.219 1 92.62 411 ASN A O 1
ATOM 3118 N N . ASN A 1 412 ? -8.93 11.125 39.719 1 91.81 412 ASN A N 1
ATOM 3119 C CA . ASN A 1 412 ? -9.055 10.086 40.719 1 91.81 412 ASN A CA 1
ATOM 3120 C C . ASN A 1 412 ? -7.695 9.711 41.312 1 91.81 412 ASN A C 1
ATOM 3122 O O . ASN A 1 412 ? -7.621 9.227 42.438 1 91.81 412 ASN A O 1
ATOM 3126 N N . GLU A 1 413 ? -6.672 9.914 40.625 1 87.75 413 GLU A N 1
ATOM 3127 C CA . GLU A 1 413 ? -5.32 9.68 41.125 1 87.75 413 GLU A CA 1
ATOM 3128 C C . GLU A 1 413 ? -4.781 10.898 41.875 1 87.75 413 GLU A C 1
ATOM 3130 O O . GLU A 1 413 ? -3.596 10.945 42.219 1 87.75 413 GLU A O 1
ATOM 3135 N N . ARG A 1 414 ? -5.578 11.93 41.969 1 88.25 414 ARG A N 1
ATOM 3136 C CA . ARG A 1 414 ? -5.254 13.148 42.719 1 88.25 414 ARG A CA 1
ATOM 3137 C C . ARG A 1 414 ? -4.215 13.984 41.969 1 88.25 414 ARG A C 1
ATOM 3139 O O . ARG A 1 414 ? -3.346 14.594 42.594 1 88.25 414 ARG A O 1
ATOM 3146 N N . GLU A 1 415 ? -4.258 13.828 40.688 1 90.94 415 GLU A N 1
ATOM 3147 C CA . GLU A 1 415 ? -3.336 14.594 39.875 1 90.94 415 GLU A CA 1
ATOM 3148 C C . GLU A 1 415 ? -4.051 15.75 39.188 1 90.94 415 GLU A C 1
ATOM 3150 O O . GLU A 1 415 ? -5.164 15.586 38.688 1 90.94 415 GLU A O 1
ATOM 3155 N N . THR A 1 416 ? -3.428 16.875 39.281 1 92.69 416 THR A N 1
ATOM 3156 C CA . THR A 1 416 ? -3.926 18.016 38.531 1 92.69 416 THR A CA 1
ATOM 3157 C C . THR A 1 416 ? -3.316 18.047 37.125 1 92.69 416 THR A C 1
ATOM 3159 O O . THR A 1 416 ? -2.451 17.234 36.812 1 92.69 416 THR A O 1
ATOM 3162 N N . ALA A 1 417 ? -3.807 18.984 36.312 1 93.12 417 ALA A N 1
ATOM 3163 C CA . ALA A 1 417 ? -3.264 19.094 34.969 1 93.12 417 ALA A CA 1
ATOM 3164 C C . ALA A 1 417 ? -1.777 19.438 35 1 93.12 417 ALA A C 1
ATOM 3166 O O . ALA A 1 417 ? -1.013 18.984 34.125 1 93.12 417 ALA A O 1
ATOM 3167 N N . LEU A 1 418 ? -1.35 20.203 35.938 1 91.44 418 LEU A N 1
ATOM 3168 C CA . LEU A 1 418 ? 0.056 20.562 36.062 1 91.44 418 LEU A CA 1
ATOM 3169 C C . LEU A 1 418 ? 0.898 19.359 36.438 1 91.44 418 LEU A C 1
ATOM 3171 O O . LEU A 1 418 ? 2.021 19.188 35.969 1 91.44 418 LEU A O 1
ATOM 3175 N N . ASP A 1 419 ? 0.388 18.562 37.344 1 90.62 419 ASP A N 1
ATOM 3176 C CA . ASP A 1 419 ? 1.091 17.344 37.719 1 90.62 419 ASP A CA 1
ATOM 3177 C C . ASP A 1 419 ? 1.315 16.438 36.5 1 90.62 419 ASP A C 1
ATOM 3179 O O . ASP A 1 419 ? 2.398 15.883 36.344 1 90.62 419 ASP A O 1
ATOM 3183 N N . LEU A 1 420 ? 0.315 16.297 35.719 1 90.62 420 LEU A N 1
ATOM 3184 C CA . LEU A 1 420 ? 0.398 15.461 34.531 1 90.62 420 LEU A CA 1
ATOM 3185 C C . LEU A 1 420 ? 1.412 16.031 33.562 1 90.62 420 LEU A C 1
ATOM 3187 O O . LEU A 1 420 ? 2.129 15.273 32.875 1 90.62 420 LEU A O 1
ATOM 3191 N N . SER A 1 421 ? 1.372 17.328 33.344 1 90.94 421 SER A N 1
ATOM 3192 C CA . SER A 1 421 ? 2.312 17.969 32.438 1 90.94 421 SER A CA 1
ATOM 3193 C C . SER A 1 421 ? 3.754 17.734 32.875 1 90.94 421 SER A C 1
ATOM 3195 O O . SER A 1 421 ? 4.645 17.578 32.031 1 90.94 421 SER A O 1
ATOM 3197 N N . GLN A 1 422 ? 3.986 17.75 34.156 1 87.56 422 GLN A N 1
ATOM 3198 C CA . GLN A 1 422 ? 5.328 17.516 34.656 1 87.56 422 GLN A CA 1
ATOM 3199 C C . GLN A 1 422 ? 5.754 16.062 34.469 1 87.56 422 GLN A C 1
ATOM 3201 O O . GLN A 1 422 ? 6.914 15.797 34.125 1 87.56 422 GLN A O 1
ATOM 3206 N N . ARG A 1 423 ? 4.82 15.273 34.656 1 85.62 423 ARG A N 1
ATOM 3207 C CA . ARG A 1 423 ? 5.113 13.852 34.469 1 85.62 423 ARG A CA 1
ATOM 3208 C C . ARG A 1 423 ? 5.41 13.539 33 1 85.62 423 ARG A C 1
ATOM 3210 O O . ARG A 1 423 ? 6.238 12.672 32.719 1 85.62 423 ARG A O 1
ATOM 3217 N N . MET A 1 424 ? 4.746 14.227 32.125 1 85.69 424 MET A N 1
ATOM 3218 C CA . MET A 1 424 ? 4.875 13.922 30.719 1 85.69 424 MET A CA 1
ATOM 3219 C C . MET A 1 424 ? 5.996 14.734 30.078 1 85.69 424 MET A C 1
ATOM 3221 O O . MET A 1 424 ? 6.285 14.578 28.891 1 85.69 424 MET A O 1
ATOM 3225 N N . ARG A 1 425 ? 6.566 15.539 30.781 1 81.31 425 ARG A N 1
ATOM 3226 C CA . ARG A 1 425 ? 7.629 16.391 30.25 1 81.31 425 ARG A CA 1
ATOM 3227 C C . ARG A 1 425 ? 8.844 15.562 29.859 1 81.31 425 ARG A C 1
ATOM 3229 O O . ARG A 1 425 ? 9.25 14.648 30.578 1 81.31 425 ARG A O 1
ATOM 3236 N N . THR A 1 426 ? 9.242 15.641 28.625 1 73.38 426 THR A N 1
ATOM 3237 C CA . THR A 1 426 ? 10.43 14.953 28.156 1 73.38 426 THR A CA 1
ATOM 3238 C C . THR A 1 426 ? 11.695 15.68 28.609 1 73.38 426 THR A C 1
ATOM 3240 O O . THR A 1 426 ? 11.891 16.844 28.266 1 73.38 426 THR A O 1
ATOM 3243 N N . PRO A 1 427 ? 12.484 14.867 29.359 1 73.62 427 PRO A N 1
ATOM 3244 C CA . PRO A 1 427 ? 13.742 15.5 29.766 1 73.62 427 PRO A CA 1
ATOM 3245 C C . PRO A 1 427 ? 14.766 15.547 28.641 1 73.62 427 PRO A C 1
ATOM 3247 O O . PRO A 1 427 ? 14.727 14.719 27.734 1 73.62 427 PRO A O 1
ATOM 3250 N N . GLY A 1 428 ? 15.477 16.688 28.453 1 73.38 428 GLY A N 1
ATOM 3251 C CA . GLY A 1 428 ? 16.516 16.812 27.453 1 73.38 428 GLY A CA 1
ATOM 3252 C C . GLY A 1 428 ? 16.609 18.203 26.859 1 73.38 428 GLY A C 1
ATOM 3253 O O . GLY A 1 428 ? 16.047 19.156 27.391 1 73.38 428 GLY A O 1
ATOM 3254 N N . VAL A 1 429 ? 17.5 18.188 25.906 1 72.62 429 VAL A N 1
ATOM 3255 C CA . VAL A 1 429 ? 17.734 19.469 25.25 1 72.62 429 VAL A CA 1
ATOM 3256 C C . VAL A 1 429 ? 16.578 19.781 24.297 1 72.62 429 VAL A C 1
ATOM 3258 O O . VAL A 1 429 ? 16.328 19.031 23.359 1 72.62 429 VAL A O 1
ATOM 3261 N N . LEU A 1 430 ? 15.633 20.625 24.859 1 70.44 430 LEU A N 1
ATOM 3262 C CA . LEU A 1 430 ? 14.531 21.062 24 1 70.44 430 LEU A CA 1
ATOM 3263 C C . LEU A 1 430 ? 14.633 22.547 23.688 1 70.44 430 LEU A C 1
ATOM 3265 O O . LEU A 1 430 ? 15.109 23.328 24.516 1 70.44 430 LEU A O 1
ATOM 3269 N N . PHE A 1 431 ? 14.992 23.047 22.594 1 66.94 431 PHE A N 1
ATOM 3270 C CA . PHE A 1 431 ? 15.148 24.438 22.203 1 66.94 431 PHE A CA 1
ATOM 3271 C C . PHE A 1 431 ? 13.844 25.203 22.375 1 66.94 431 PHE A C 1
ATOM 3273 O O . PHE A 1 431 ? 13.492 26.031 21.531 1 66.94 431 PHE A O 1
ATOM 3280 N N . GLY A 1 432 ? 13.133 24.875 23.516 1 64.38 432 GLY A N 1
ATOM 3281 C CA . GLY A 1 432 ? 11.922 25.594 23.828 1 64.38 432 GLY A CA 1
ATOM 3282 C C . GLY A 1 432 ? 10.781 25.297 22.875 1 64.38 432 GLY A C 1
ATOM 3283 O O . GLY A 1 432 ? 9.688 25.844 23.016 1 64.38 432 GLY A O 1
ATOM 3284 N N . LEU A 1 433 ? 11.055 24.516 21.953 1 69.5 433 LEU A N 1
ATOM 3285 C CA . LEU A 1 433 ? 10.008 24.266 20.969 1 69.5 433 LEU A CA 1
ATOM 3286 C C . LEU A 1 433 ? 9.336 22.922 21.234 1 69.5 433 LEU A C 1
ATOM 3288 O O . LEU A 1 433 ? 8.539 22.453 20.422 1 69.5 433 LEU A O 1
ATOM 3292 N N . GLY A 1 434 ? 9.68 22.516 22.328 1 74.69 434 GLY A N 1
ATOM 3293 C CA . GLY A 1 434 ? 8.992 21.281 22.672 1 74.69 434 GLY A CA 1
ATOM 3294 C C . GLY A 1 434 ? 7.551 21.484 23.109 1 74.69 434 GLY A C 1
ATOM 3295 O O . GLY A 1 434 ? 7.266 22.359 23.922 1 74.69 434 GLY A O 1
ATOM 3296 N N . ARG A 1 435 ? 6.645 20.812 22.594 1 79.19 435 ARG A N 1
ATOM 3297 C CA . ARG A 1 435 ? 5.223 20.969 22.875 1 79.19 435 ARG A CA 1
ATOM 3298 C C . ARG A 1 435 ? 4.91 20.703 24.344 1 79.19 435 ARG A C 1
ATOM 3300 O O . ARG A 1 435 ? 4.18 21.469 24.969 1 79.19 435 ARG A O 1
ATOM 3307 N N . ARG A 1 436 ? 5.578 19.734 24.828 1 84.69 436 ARG A N 1
ATOM 3308 C CA . ARG A 1 436 ? 5.266 19.328 26.203 1 84.69 436 ARG A CA 1
ATOM 3309 C C . ARG A 1 436 ? 5.84 20.328 27.203 1 84.69 436 ARG A C 1
ATOM 3311 O O . ARG A 1 436 ? 5.246 20.578 28.25 1 84.69 436 ARG A O 1
ATOM 3318 N N . VAL A 1 437 ? 6.961 20.891 26.844 1 83.25 437 VAL A N 1
ATOM 3319 C CA . VAL A 1 437 ? 7.559 21.891 27.719 1 83.25 437 VAL A CA 1
ATOM 3320 C C . VAL A 1 437 ? 6.734 23.172 27.672 1 83.25 437 VAL A C 1
ATOM 3322 O O . VAL A 1 437 ? 6.539 23.828 28.703 1 83.25 437 VAL A O 1
ATOM 3325 N N . SER A 1 438 ? 6.297 23.469 26.516 1 85.38 438 SER A N 1
ATOM 3326 C CA . SER A 1 438 ? 5.469 24.656 26.359 1 85.38 438 SER A CA 1
ATOM 3327 C C . SER A 1 438 ? 4.16 24.531 27.141 1 85.38 438 SER A C 1
ATOM 3329 O O . SER A 1 438 ? 3.676 25.5 27.719 1 85.38 438 SER A O 1
ATOM 3331 N N . ILE A 1 439 ? 3.629 23.344 27.156 1 90.31 439 ILE A N 1
ATOM 3332 C CA . ILE A 1 439 ? 2.391 23.078 27.875 1 90.31 439 ILE A CA 1
ATOM 3333 C C . ILE A 1 439 ? 2.619 23.281 29.375 1 90.31 439 ILE A C 1
ATOM 3335 O O . ILE A 1 439 ? 1.811 23.922 30.047 1 90.31 439 ILE A O 1
ATOM 3339 N N . HIS A 1 440 ? 3.688 22.812 29.828 1 89.19 440 HIS A N 1
ATOM 3340 C CA . HIS A 1 440 ? 3.998 22.953 31.25 1 89.19 440 HIS A CA 1
ATOM 3341 C C . HIS A 1 440 ? 4.203 24.406 31.625 1 89.19 440 HIS A C 1
ATOM 3343 O O . HIS A 1 440 ? 3.688 24.859 32.656 1 89.19 440 HIS A O 1
ATOM 3349 N N . LYS A 1 441 ? 4.938 25.094 30.844 1 87 441 LYS A N 1
ATOM 3350 C CA . LYS A 1 441 ? 5.191 26.516 31.094 1 87 441 LYS A CA 1
ATOM 3351 C C . LYS A 1 441 ? 3.896 27.312 31.094 1 87 441 LYS A C 1
ATOM 3353 O O . LYS A 1 441 ? 3.715 28.219 31.906 1 87 441 LYS A O 1
ATOM 3358 N N . LEU A 1 442 ? 3.061 26.953 30.234 1 89.69 442 LEU A N 1
ATOM 3359 C CA . LEU A 1 442 ? 1.792 27.656 30.125 1 89.69 442 LEU A CA 1
ATOM 3360 C C . LEU A 1 442 ? 0.923 27.438 31.344 1 89.69 442 LEU A C 1
ATOM 3362 O O . LEU A 1 442 ? 0.27 28.359 31.828 1 89.69 442 LEU A O 1
ATOM 3366 N N . LEU A 1 443 ? 0.901 26.25 31.766 1 91.62 443 LEU A N 1
ATOM 3367 C CA . LEU A 1 443 ? 0.097 25.938 32.938 1 91.62 443 LEU A CA 1
ATOM 3368 C C . LEU A 1 443 ? 0.649 26.625 34.188 1 91.62 443 LEU A C 1
ATOM 3370 O O . LEU A 1 443 ? -0.115 27.094 35.031 1 91.62 443 LEU A O 1
ATOM 3374 N N . VAL A 1 444 ? 1.931 26.672 34.281 1 89 444 VAL A N 1
ATOM 3375 C CA . VAL A 1 444 ? 2.559 27.359 35.406 1 89 444 VAL A CA 1
ATOM 3376 C C . VAL A 1 444 ? 2.244 28.859 35.344 1 89 444 VAL A C 1
ATOM 3378 O O . VAL A 1 444 ? 1.932 29.469 36.375 1 89 444 VAL A O 1
ATOM 3381 N N . HIS A 1 445 ? 2.326 29.359 34.156 1 88.44 445 HIS A N 1
ATOM 3382 C CA . HIS A 1 445 ? 2.074 30.797 33.969 1 88.44 445 HIS A CA 1
ATOM 3383 C C . HIS A 1 445 ? 0.603 31.125 34.219 1 88.44 445 HIS A C 1
ATOM 3385 O O . HIS A 1 445 ? 0.262 32.25 34.531 1 88.44 445 HIS A O 1
ATOM 3391 N N . ALA A 1 446 ? -0.284 30.188 33.969 1 90.19 446 ALA A N 1
ATOM 3392 C CA . ALA A 1 446 ? -1.71 30.375 34.219 1 90.19 446 ALA A CA 1
ATOM 3393 C C . ALA A 1 446 ? -2.027 30.219 35.719 1 90.19 446 ALA A C 1
ATOM 3395 O O . ALA A 1 446 ? -3.188 30.312 36.125 1 90.19 446 ALA A O 1
ATOM 3396 N N . ASP A 1 447 ? -1.074 30.031 36.5 1 86.75 447 ASP A N 1
ATOM 3397 C CA . ASP A 1 447 ? -1.181 29.922 37.969 1 86.75 447 ASP A CA 1
ATOM 3398 C C . ASP A 1 447 ? -1.871 28.625 38.344 1 86.75 447 ASP A C 1
ATOM 3400 O O . ASP A 1 447 ? -2.734 28.625 39.25 1 86.75 447 ASP A O 1
ATOM 3404 N N . ALA A 1 448 ? -1.586 27.609 37.531 1 91.12 448 ALA A N 1
ATOM 3405 C CA . ALA A 1 448 ? -2.084 26.297 37.938 1 91.12 448 ALA A CA 1
ATOM 3406 C C . ALA A 1 448 ? -1.318 25.75 39.125 1 91.12 448 ALA A C 1
ATOM 3408 O O . ALA A 1 448 ? -0.15 26.094 39.344 1 91.12 448 ALA A O 1
ATOM 3409 N N . GLN A 1 449 ? -1.985 24.984 39.906 1 88.88 449 GLN A N 1
ATOM 3410 C CA . GLN A 1 449 ? -1.366 24.484 41.125 1 88.88 449 GLN A CA 1
ATOM 3411 C C . GLN A 1 449 ? -1.229 22.969 41.094 1 88.88 449 GLN A C 1
ATOM 3413 O O . GLN A 1 449 ? -2.002 22.281 40.438 1 88.88 449 GLN A O 1
ATOM 3418 N N . TYR A 1 450 ? -0.139 22.5 41.719 1 87 450 TYR A N 1
ATOM 3419 C CA . TYR A 1 450 ? 0.09 21.062 41.844 1 87 450 TYR A CA 1
ATOM 3420 C C . TYR A 1 450 ? -0.926 20.422 42.781 1 87 450 TYR A C 1
ATOM 3422 O O . TYR A 1 450 ? -1.503 21.109 43.625 1 87 450 TYR A O 1
ATOM 3430 N N . GLY A 1 451 ? -1.137 19.172 42.469 1 80.94 451 GLY A N 1
ATOM 3431 C CA . GLY A 1 451 ? -1.985 18.422 43.375 1 80.94 451 GLY A CA 1
ATOM 3432 C C . GLY A 1 451 ? -1.344 18.188 44.75 1 80.94 451 GLY A C 1
ATOM 3433 O O . GLY A 1 451 ? -0.162 18.484 44.938 1 80.94 451 GLY A O 1
ATOM 3434 N N . VAL A 1 452 ? -2.238 17.859 45.719 1 79.69 452 VAL A N 1
ATOM 3435 C CA . VAL A 1 452 ? -1.768 17.672 47.094 1 79.69 452 VAL A CA 1
ATOM 3436 C C . VAL A 1 452 ? -1.112 16.297 47.219 1 79.69 452 VAL A C 1
ATOM 3438 O O . VAL A 1 452 ? -1.752 15.336 47.656 1 79.69 452 VAL A O 1
ATOM 3441 N N . HIS A 1 453 ? 0.082 16.125 46.531 1 74.44 453 HIS A N 1
ATOM 3442 C CA . HIS A 1 453 ? 0.854 14.898 46.656 1 74.44 453 HIS A CA 1
ATOM 3443 C C . HIS A 1 453 ? 2.332 15.195 46.875 1 74.44 453 HIS A C 1
ATOM 3445 O O . HIS A 1 453 ? 2.799 16.297 46.594 1 74.44 453 HIS A O 1
ATOM 3451 N N . SER A 1 454 ? 3.113 14.422 47.656 1 62.19 454 SER A N 1
ATOM 3452 C CA . SER A 1 454 ? 4.504 14.68 48.031 1 62.19 454 SER A CA 1
ATOM 3453 C C . SER A 1 454 ? 5.383 14.75 46.781 1 62.19 454 SER A C 1
ATOM 3455 O O . SER A 1 454 ? 6.301 15.57 46.719 1 62.19 454 SER A O 1
ATOM 3457 N N . LYS A 1 455 ? 5.738 13.57 46 1 58.38 455 LYS A N 1
ATOM 3458 C CA . LYS A 1 455 ? 6.828 13.453 45.031 1 58.38 455 LYS A CA 1
ATOM 3459 C C . LYS A 1 455 ? 6.312 13.602 43.594 1 58.38 455 LYS A C 1
ATOM 3461 O O . LYS A 1 455 ? 5.344 12.945 43.219 1 58.38 455 LYS A O 1
ATOM 3466 N N . THR A 1 456 ? 6.488 14.727 43.031 1 61.09 456 THR A N 1
ATOM 3467 C CA . THR A 1 456 ? 6.203 14.789 41.594 1 61.09 456 THR A CA 1
ATOM 3468 C C . THR A 1 456 ? 7.191 13.93 40.812 1 61.09 456 THR A C 1
ATOM 3470 O O . THR A 1 456 ? 8.398 14.008 41.031 1 61.09 456 THR A O 1
ATOM 3473 N N . ARG A 1 457 ? 6.77 12.711 40.25 1 64.88 457 ARG A N 1
ATOM 3474 C CA . ARG A 1 457 ? 7.602 11.82 39.438 1 64.88 457 ARG A CA 1
ATOM 3475 C C . ARG A 1 457 ? 8.203 12.555 38.25 1 64.88 457 ARG A C 1
ATOM 3477 O O . ARG A 1 457 ? 7.477 12.984 37.344 1 64.88 457 ARG A O 1
ATOM 3484 N N . ILE A 1 458 ? 9.344 13.203 38.406 1 69.81 458 ILE A N 1
ATOM 3485 C CA . ILE A 1 458 ? 10.086 13.789 37.312 1 69.81 458 ILE A CA 1
ATOM 3486 C C . ILE A 1 458 ? 10.727 12.68 36.469 1 69.81 458 ILE A C 1
ATOM 3488 O O . ILE A 1 458 ? 11.406 11.805 37.031 1 69.81 458 ILE A O 1
ATOM 3492 N N . PRO A 1 459 ? 10.312 12.672 35.25 1 75.75 459 PRO A N 1
ATOM 3493 C CA . PRO A 1 459 ? 10.898 11.633 34.406 1 75.75 459 PRO A CA 1
ATOM 3494 C C . PRO A 1 459 ? 12.43 11.695 34.344 1 75.75 459 PRO A C 1
ATOM 3496 O O . PRO A 1 459 ? 13.008 12.781 34.375 1 75.75 459 PRO A O 1
ATOM 3499 N N . GLU A 1 460 ? 13.078 10.531 34.469 1 77.38 460 GLU A N 1
ATOM 3500 C CA . GLU A 1 460 ? 14.531 10.438 34.375 1 77.38 460 GLU A CA 1
ATOM 3501 C C . GLU A 1 460 ? 15.008 10.484 32.938 1 77.38 460 GLU A C 1
ATOM 3503 O O . GLU A 1 460 ? 14.328 9.992 32.031 1 77.38 460 GLU A O 1
ATOM 3508 N N . LEU A 1 461 ? 16.031 11.242 32.75 1 78.5 461 LEU A N 1
ATOM 3509 C CA . LEU A 1 461 ? 16.625 11.375 31.406 1 78.5 461 LEU A CA 1
ATOM 3510 C C . LEU A 1 461 ? 17.203 10.047 30.938 1 78.5 461 LEU A C 1
ATOM 3512 O O . LEU A 1 461 ? 17.938 9.383 31.672 1 78.5 461 LEU A O 1
ATOM 3516 N N . ASN A 1 462 ? 16.719 9.578 29.875 1 77.88 462 ASN A N 1
ATOM 3517 C CA . ASN A 1 462 ? 17.375 8.461 29.203 1 77.88 462 ASN A CA 1
ATOM 3518 C C . ASN A 1 462 ? 18.672 8.891 28.531 1 77.88 462 ASN A C 1
ATOM 3520 O O . ASN A 1 462 ? 18.656 9.461 27.438 1 77.88 462 ASN A O 1
ATOM 3524 N N . GLU A 1 463 ? 19.766 8.562 29.109 1 78.25 463 GLU A N 1
ATOM 3525 C CA . GLU A 1 463 ? 21.062 9.062 28.672 1 78.25 463 GLU A CA 1
ATOM 3526 C C . GLU A 1 463 ? 21.438 8.5 27.297 1 78.25 463 GLU A C 1
ATOM 3528 O O . GLU A 1 463 ? 22 9.211 26.453 1 78.25 463 GLU A O 1
ATOM 3533 N N . GLU A 1 464 ? 21.078 7.301 27.031 1 77.31 464 GLU A N 1
ATOM 3534 C CA . GLU A 1 464 ? 21.453 6.676 25.766 1 77.31 464 GLU A CA 1
ATOM 3535 C C . GLU A 1 464 ? 20.719 7.309 24.594 1 77.31 464 GLU A C 1
ATOM 3537 O O . GLU A 1 464 ? 21.297 7.551 23.531 1 77.31 464 GLU A O 1
ATOM 3542 N N . LYS A 1 465 ? 19.531 7.512 24.844 1 77.88 465 LYS A N 1
ATOM 3543 C CA . LYS A 1 465 ? 18.734 8.109 23.766 1 77.88 465 LYS A CA 1
ATOM 3544 C C . LYS A 1 465 ? 19.172 9.547 23.5 1 77.88 465 LYS A C 1
ATOM 3546 O O . LYS A 1 465 ? 19.219 9.984 22.359 1 77.88 465 LYS A O 1
ATOM 3551 N N . GLU A 1 466 ? 19.516 10.188 24.578 1 80.62 466 GLU A N 1
ATOM 3552 C CA . GLU A 1 466 ? 19.938 11.578 24.422 1 80.62 466 GLU A CA 1
ATOM 3553 C C . GLU A 1 466 ? 21.297 11.672 23.75 1 80.62 466 GLU A C 1
ATOM 3555 O O . GLU A 1 466 ? 21.531 12.586 22.953 1 80.62 466 GLU A O 1
ATOM 3560 N N . GLU A 1 467 ? 22.094 10.75 24.047 1 77.12 467 GLU A N 1
ATOM 3561 C CA . GLU A 1 467 ? 23.406 10.734 23.406 1 77.12 467 GLU A CA 1
ATOM 3562 C C . GLU A 1 467 ? 23.297 10.492 21.906 1 77.12 467 GLU A C 1
ATOM 3564 O O . GLU A 1 467 ? 24.016 11.117 21.125 1 77.12 467 GLU A O 1
ATOM 3569 N N . LYS A 1 468 ? 22.453 9.695 21.594 1 76.69 468 LYS A N 1
ATOM 3570 C CA . LYS A 1 468 ? 22.266 9.406 20.188 1 76.69 468 LYS A CA 1
ATOM 3571 C C . LYS A 1 468 ? 21.672 10.609 19.453 1 76.69 468 LYS A C 1
ATOM 3573 O O . LYS A 1 468 ? 22.047 10.914 18.312 1 76.69 468 LYS A O 1
ATOM 3578 N N . ARG A 1 469 ? 20.844 11.227 20.109 1 77.44 469 ARG A N 1
ATOM 3579 C CA . ARG A 1 469 ? 20.219 12.398 19.516 1 77.44 469 ARG A CA 1
ATOM 3580 C C . ARG A 1 469 ? 21.234 13.508 19.266 1 77.44 469 ARG A C 1
ATOM 3582 O O . ARG A 1 469 ? 21.219 14.148 18.203 1 77.44 469 ARG A O 1
ATOM 3589 N N . ILE A 1 470 ? 22.062 13.688 20.25 1 77 470 ILE A N 1
ATOM 3590 C CA . ILE A 1 470 ? 23.062 14.742 20.141 1 77 470 ILE A CA 1
ATOM 3591 C C . ILE A 1 470 ? 24.078 14.383 19.047 1 77 470 ILE A C 1
ATOM 3593 O O . ILE A 1 470 ? 24.469 15.234 18.25 1 77 470 ILE A O 1
ATOM 3597 N N . SER A 1 471 ? 24.359 13.133 18.922 1 77 471 SER A N 1
ATOM 3598 C CA . SER A 1 471 ? 25.344 12.695 17.938 1 77 471 SER A CA 1
ATOM 3599 C C . SER A 1 471 ? 24.797 12.836 16.516 1 77 471 SER A C 1
ATOM 3601 O O . SER A 1 471 ? 25.5 13.258 15.609 1 77 471 SER A O 1
ATOM 3603 N N . ASP A 1 472 ? 23.609 12.586 16.375 1 76.06 472 ASP A N 1
ATOM 3604 C CA . ASP A 1 472 ? 22.984 12.695 15.055 1 76.06 472 ASP A CA 1
ATOM 3605 C C . ASP A 1 472 ? 22.844 14.156 14.641 1 76.06 472 ASP A C 1
ATOM 3607 O O . ASP A 1 472 ? 23.016 14.492 13.469 1 76.06 472 ASP A O 1
ATOM 3611 N N . SER A 1 473 ? 22.625 14.938 15.602 1 77.44 473 SER A N 1
ATOM 3612 C CA . SER A 1 473 ? 22.422 16.359 15.312 1 77.44 473 SER A CA 1
ATOM 3613 C C . SER A 1 473 ? 23.75 17.062 15.07 1 77.44 473 SER A C 1
ATOM 3615 O O . SER A 1 473 ? 23.812 18.016 14.297 1 77.44 473 SER A O 1
ATOM 3617 N N . THR A 1 474 ? 24.766 16.609 15.711 1 76.38 474 THR A N 1
ATOM 3618 C CA . THR A 1 474 ? 26.062 17.266 15.617 1 76.38 474 THR A CA 1
ATOM 3619 C C . THR A 1 474 ? 26.641 17.125 14.211 1 76.38 474 THR A C 1
ATOM 3621 O O . THR A 1 474 ? 27.359 18.016 13.742 1 76.38 474 THR A O 1
ATOM 3624 N N . GLN A 1 475 ? 26.219 16.172 13.508 1 75.19 475 GLN A N 1
ATOM 3625 C CA . GLN A 1 475 ? 26.734 15.984 12.156 1 75.19 475 GLN A CA 1
ATOM 3626 C C . GLN A 1 475 ? 26.172 17.047 11.203 1 75.19 475 GLN A C 1
ATOM 3628 O O . GLN A 1 475 ? 26.922 17.656 10.445 1 75.19 475 GLN A O 1
ATOM 3633 N N . THR A 1 476 ? 24.984 17.312 11.359 1 75.12 476 THR A N 1
ATOM 3634 C CA . THR A 1 476 ? 24.375 18.312 10.492 1 75.12 476 THR A CA 1
ATOM 3635 C C . THR A 1 476 ? 24.844 19.719 10.883 1 75.12 476 THR A C 1
ATOM 3637 O O . THR A 1 476 ? 25.188 20.531 10.016 1 75.12 476 THR A O 1
ATOM 3640 N N . ILE A 1 477 ? 24.906 19.953 12.133 1 80.5 477 ILE A N 1
ATOM 3641 C CA . ILE A 1 477 ? 25.297 21.266 12.625 1 80.5 477 ILE A CA 1
ATOM 3642 C C . ILE A 1 477 ? 26.781 21.5 12.352 1 80.5 477 ILE A C 1
ATOM 3644 O O . ILE A 1 477 ? 27.188 22.641 12.062 1 80.5 477 ILE A O 1
ATOM 3648 N N . GLY A 1 478 ? 27.453 20.375 12.367 1 78.69 478 GLY A N 1
ATOM 3649 C CA . GLY A 1 478 ? 28.875 20.484 12.078 1 78.69 478 GLY A CA 1
ATOM 3650 C C . GLY A 1 478 ? 29.172 20.938 10.664 1 78.69 478 GLY A C 1
ATOM 3651 O O . GLY A 1 478 ? 30.047 21.766 10.438 1 78.69 478 GLY A O 1
ATOM 3652 N N . VAL A 1 479 ? 28.406 20.578 9.75 1 81.19 479 VAL A N 1
ATOM 3653 C CA . VAL A 1 479 ? 28.594 20.984 8.359 1 81.19 479 VAL A CA 1
ATOM 3654 C C . VAL A 1 479 ? 28.297 22.469 8.203 1 81.19 479 VAL A C 1
ATOM 3656 O O . VAL A 1 479 ? 29.031 23.188 7.512 1 81.19 479 VAL A O 1
ATOM 3659 N N . VAL A 1 480 ? 27.359 22.875 8.867 1 82.62 480 VAL A N 1
ATOM 3660 C CA . VAL A 1 480 ? 26.969 24.281 8.758 1 82.62 480 VAL A CA 1
ATOM 3661 C C . VAL A 1 480 ? 28.031 25.156 9.438 1 82.62 480 VAL A C 1
ATOM 3663 O O . VAL A 1 480 ? 28.391 26.219 8.922 1 82.62 480 VAL A O 1
ATOM 3666 N N . SER A 1 481 ? 28.469 24.641 10.547 1 81.31 481 SER A N 1
ATOM 3667 C CA . SER A 1 481 ? 29.5 25.391 11.25 1 81.31 481 SER A CA 1
ATOM 3668 C C . SER A 1 481 ? 30.766 25.516 10.422 1 81.31 481 SER A C 1
ATOM 3670 O O . SER A 1 481 ? 31.359 26.594 10.32 1 81.31 481 SER A O 1
ATOM 3672 N N . ALA A 1 482 ? 31.094 24.438 9.781 1 82.06 482 ALA A N 1
ATOM 3673 C CA . ALA A 1 482 ? 32.281 24.453 8.938 1 82.06 482 ALA A CA 1
ATOM 3674 C C . ALA A 1 482 ? 32.094 25.391 7.754 1 82.06 482 ALA A C 1
ATOM 3676 O O . ALA A 1 482 ? 33.062 26.078 7.352 1 82.06 482 ALA A O 1
ATOM 3677 N N . LEU A 1 483 ? 30.984 25.453 7.32 1 84.88 483 LEU A N 1
ATOM 3678 C CA . LEU A 1 483 ? 30.672 26.344 6.203 1 84.88 483 LEU A CA 1
ATOM 3679 C C . LEU A 1 483 ? 30.812 27.797 6.613 1 84.88 483 LEU A C 1
ATOM 3681 O O . LEU A 1 483 ? 31.406 28.609 5.887 1 84.88 483 LEU A O 1
ATOM 3685 N N . LEU A 1 484 ? 30.359 28.125 7.727 1 86.81 484 LEU A N 1
ATOM 3686 C CA . LEU A 1 484 ? 30.359 29.5 8.18 1 86.81 484 LEU A CA 1
ATOM 3687 C C . LEU A 1 484 ? 31.781 29.969 8.477 1 86.81 484 LEU A C 1
ATOM 3689 O O . LEU A 1 484 ? 32.156 31.109 8.156 1 86.81 484 LEU A O 1
ATOM 3693 N N . VAL A 1 485 ? 32.562 29.047 9 1 76.69 485 VAL A N 1
ATOM 3694 C CA . VAL A 1 485 ? 33.938 29.391 9.273 1 76.69 485 VAL A CA 1
ATOM 3695 C C . VAL A 1 485 ? 34.688 29.609 7.965 1 76.69 485 VAL A C 1
ATOM 3697 O O . VAL A 1 485 ? 35.469 30.562 7.836 1 76.69 485 VAL A O 1
ATOM 3700 N N . THR A 1 486 ? 34.312 28.828 7.012 1 82.38 486 THR A N 1
ATOM 3701 C CA . THR A 1 486 ? 35.031 28.891 5.738 1 82.38 486 THR A CA 1
ATOM 3702 C C . THR A 1 486 ? 34.688 30.156 4.984 1 82.38 486 THR A C 1
ATOM 3704 O O . THR A 1 486 ? 35.562 30.859 4.488 1 82.38 486 THR A O 1
ATOM 3707 N N . ILE A 1 487 ? 33.469 30.484 4.953 1 86.44 487 ILE A N 1
ATOM 3708 C CA . ILE A 1 487 ? 33 31.656 4.215 1 86.44 487 ILE A CA 1
ATOM 3709 C C . ILE A 1 487 ? 33.531 32.906 4.883 1 86.44 487 ILE A C 1
ATOM 3711 O O . ILE A 1 487 ? 34.062 33.812 4.211 1 86.44 487 ILE A O 1
ATOM 3715 N N . SER A 1 488 ? 33.406 32.969 6.238 1 80.94 488 SER A N 1
ATOM 3716 C CA . SER A 1 488 ? 33.844 34.156 6.957 1 80.94 488 SER A CA 1
ATOM 3717 C C . SER A 1 488 ? 35.344 34.375 6.867 1 80.94 488 SER A C 1
ATOM 3719 O O . SER A 1 488 ? 35.812 35.5 6.77 1 80.94 488 SER A O 1
ATOM 3721 N N . PHE A 1 489 ? 36.062 33.281 6.832 1 68.38 489 PHE A N 1
ATOM 3722 C CA . PHE A 1 489 ? 37.5 33.406 6.715 1 68.38 489 PHE A CA 1
ATOM 3723 C C . PHE A 1 489 ? 37.906 33.812 5.309 1 68.38 489 PHE A C 1
ATOM 3725 O O . PHE A 1 489 ? 38.781 34.688 5.137 1 68.38 489 PHE A O 1
ATOM 3732 N N . ALA A 1 490 ? 37.219 33.344 4.293 1 79.25 490 ALA A N 1
ATOM 3733 C CA . ALA A 1 490 ? 37.562 33.625 2.906 1 79.25 490 ALA A CA 1
ATOM 3734 C C . ALA A 1 490 ? 37.25 35.094 2.559 1 79.25 490 ALA A C 1
ATOM 3736 O O . ALA A 1 490 ? 38.031 35.75 1.888 1 79.25 490 ALA A O 1
ATOM 3737 N N . VAL A 1 491 ? 36.25 35.594 3.027 1 82.69 491 VAL A N 1
ATOM 3738 C CA . VAL A 1 491 ? 35.812 36.938 2.65 1 82.69 491 VAL A CA 1
ATOM 3739 C C . VAL A 1 491 ? 36.656 38 3.391 1 82.69 491 VAL A C 1
ATOM 3741 O O . VAL A 1 491 ? 36.719 39.125 2.963 1 82.69 491 VAL A O 1
ATOM 3744 N N . ALA A 1 492 ? 37.281 37.562 4.48 1 72.25 492 ALA A N 1
ATOM 3745 C CA . ALA A 1 492 ? 38.156 38.5 5.227 1 72.25 492 ALA A CA 1
ATOM 3746 C C . ALA A 1 492 ? 39.312 39 4.363 1 72.25 492 ALA A C 1
ATOM 3748 O O . ALA A 1 492 ? 39.75 40.125 4.527 1 72.25 492 ALA A O 1
ATOM 3749 N N . PHE A 1 493 ? 39.656 38.219 3.344 1 70.06 493 PHE A N 1
ATOM 3750 C CA . PHE A 1 493 ? 40.812 38.562 2.537 1 70.06 493 PHE A CA 1
ATOM 3751 C C . PHE A 1 493 ? 40.375 38.875 1.103 1 70.06 493 PHE A C 1
ATOM 3753 O O . PHE A 1 493 ? 41.188 39.375 0.311 1 70.06 493 PHE A O 1
ATOM 3760 N N . THR A 1 494 ? 39.125 38.5 0.701 1 78.81 494 THR A N 1
ATOM 3761 C CA . THR A 1 494 ? 38.531 38.938 -0.561 1 78.81 494 THR A CA 1
ATOM 3762 C C . THR A 1 494 ? 37.594 40.156 -0.34 1 78.81 494 THR A C 1
ATOM 3764 O O . THR A 1 494 ? 36.406 40.062 -0.561 1 78.81 494 THR A O 1
ATOM 3767 N N . ILE A 1 495 ? 38.219 41.188 0.056 1 74.12 495 ILE A N 1
ATOM 3768 C CA . ILE A 1 495 ? 37.5 42.375 0.519 1 74.12 495 ILE A CA 1
ATOM 3769 C C . ILE A 1 495 ? 36.719 43 -0.638 1 74.12 495 ILE A C 1
ATOM 3771 O O . ILE A 1 495 ? 37.219 43.062 -1.767 1 74.12 495 ILE A O 1
ATOM 3775 N N . PRO A 1 496 ? 35.531 43.375 -0.377 1 77.31 496 PRO A N 1
ATOM 3776 C CA . PRO A 1 496 ? 34.719 44.062 -1.403 1 77.31 496 PRO A CA 1
ATOM 3777 C C . PRO A 1 496 ? 35.406 45.344 -1.899 1 77.31 496 PRO A C 1
ATOM 3779 O O . PRO A 1 496 ? 35.812 46.188 -1.093 1 77.31 496 PRO A O 1
ATOM 3782 N N . GLY A 1 497 ? 35.531 45.531 -3.146 1 77.5 497 GLY A N 1
ATOM 3783 C CA . GLY A 1 497 ? 36.125 46.719 -3.736 1 77.5 497 GLY A CA 1
ATOM 3784 C C . GLY A 1 497 ? 37.562 46.5 -4.199 1 77.5 497 GLY A C 1
ATOM 3785 O O . GLY A 1 497 ? 38.094 47.281 -4.992 1 77.5 497 GLY A O 1
ATOM 3786 N N . GLY A 1 498 ? 38.188 45.438 -3.756 1 76.75 498 GLY A N 1
ATOM 3787 C CA . GLY A 1 498 ? 39.531 45.125 -4.203 1 76.75 498 GLY A CA 1
ATOM 3788 C C . GLY A 1 498 ? 40.594 45.906 -3.482 1 76.75 498 GLY A C 1
ATOM 3789 O O . GLY A 1 498 ? 40.312 46.656 -2.535 1 76.75 498 GLY A O 1
ATOM 3790 N N . TYR A 1 499 ? 41.812 45.719 -3.812 1 74.69 499 TYR A N 1
ATOM 3791 C CA . TYR A 1 499 ? 42.969 46.375 -3.215 1 74.69 499 TYR A CA 1
ATOM 3792 C C . TYR A 1 499 ? 43.562 47.406 -4.156 1 74.69 499 TYR A C 1
ATOM 3794 O O . TYR A 1 499 ? 43.438 47.281 -5.379 1 74.69 499 TYR A O 1
ATOM 3802 N N . ARG A 1 500 ? 44.062 48.469 -3.539 1 75.81 500 ARG A N 1
ATOM 3803 C CA . ARG A 1 500 ? 44.781 49.469 -4.312 1 75.81 500 ARG A CA 1
ATOM 3804 C C . ARG A 1 500 ? 46.094 48.938 -4.84 1 75.81 500 ARG A C 1
ATOM 3806 O O . ARG A 1 500 ? 46.812 48.219 -4.137 1 75.81 500 ARG A O 1
ATOM 3813 N N . THR A 1 501 ? 46.281 49 -6.117 1 69.31 501 THR A N 1
ATOM 3814 C CA . THR A 1 501 ? 47.5 48.469 -6.723 1 69.31 501 THR A CA 1
ATOM 3815 C C . THR A 1 501 ? 48.656 49.469 -6.574 1 69.31 501 THR A C 1
ATOM 3817 O O . THR A 1 501 ? 49.812 49.062 -6.469 1 69.31 501 THR A O 1
ATOM 3820 N N . ASP A 1 502 ? 48.406 50.844 -6.684 1 65.81 502 ASP A N 1
ATOM 3821 C CA . ASP A 1 502 ? 49.5 51.812 -6.75 1 65.81 502 ASP A CA 1
ATOM 3822 C C . ASP A 1 502 ? 49.438 52.75 -5.559 1 65.81 502 ASP A C 1
ATOM 3824 O O . ASP A 1 502 ? 48.406 52.938 -4.93 1 65.81 502 ASP A O 1
ATOM 3828 N N . ASP A 1 503 ? 50.625 53.219 -4.949 1 59.66 503 ASP A N 1
ATOM 3829 C CA . ASP A 1 503 ? 50.75 54.219 -3.893 1 59.66 503 ASP A CA 1
ATOM 3830 C C . ASP A 1 503 ? 50.25 55.594 -4.371 1 59.66 503 ASP A C 1
ATOM 3832 O O . ASP A 1 503 ? 50.469 55.938 -5.535 1 59.66 503 ASP A O 1
ATOM 3836 N N . ASP A 1 504 ? 49.219 56.125 -3.99 1 56.84 504 ASP A N 1
ATOM 3837 C CA . ASP A 1 504 ? 48.844 57.469 -4.371 1 56.84 504 ASP A CA 1
ATOM 3838 C C . ASP A 1 504 ? 49.875 58.5 -3.859 1 56.84 504 ASP A C 1
ATOM 3840 O O . ASP A 1 504 ? 50.125 58.562 -2.656 1 56.84 504 ASP A O 1
ATOM 3844 N N . PRO A 1 505 ? 50.688 59.031 -4.707 1 56.19 505 PRO A N 1
ATOM 3845 C CA . PRO A 1 505 ? 51.719 59.969 -4.285 1 56.19 505 PRO A CA 1
ATOM 3846 C C . PRO A 1 505 ? 51.156 61.156 -3.49 1 56.19 505 PRO A C 1
ATOM 3848 O O . PRO A 1 505 ? 51.906 61.812 -2.756 1 56.19 505 PRO A O 1
ATOM 3851 N N . LYS A 1 506 ? 50 61.594 -3.662 1 60 506 LYS A N 1
ATOM 3852 C CA . LYS A 1 506 ? 49.562 62.875 -3.074 1 60 506 LYS A CA 1
ATOM 3853 C C . LYS A 1 506 ? 49.031 62.656 -1.659 1 60 506 LYS A C 1
ATOM 3855 O O . LYS A 1 506 ? 48.844 63.625 -0.918 1 60 506 LYS A O 1
ATOM 3860 N N . VAL A 1 507 ? 48.531 61.469 -1.416 1 54.84 507 VAL A N 1
ATOM 3861 C CA . VAL A 1 507 ? 47.938 61.344 -0.085 1 54.84 507 VAL A CA 1
ATOM 3862 C C . VAL A 1 507 ? 48.75 60.344 0.731 1 54.84 507 VAL A C 1
ATOM 3864 O O . VAL A 1 507 ? 48.938 59.188 0.311 1 54.84 507 VAL A O 1
ATOM 3867 N N . ASP A 1 508 ? 49.594 60.781 1.585 1 53.69 508 ASP A N 1
ATOM 3868 C CA . ASP A 1 508 ? 50.562 60.125 2.424 1 53.69 508 ASP A CA 1
ATOM 3869 C C . ASP A 1 508 ? 50.031 58.812 3.023 1 53.69 508 ASP A C 1
ATOM 3871 O O . ASP A 1 508 ? 50.781 57.875 3.238 1 53.69 508 ASP A O 1
ATOM 3875 N N . ASN A 1 509 ? 48.75 58.688 3.314 1 58 509 ASN A N 1
ATOM 3876 C CA . ASN A 1 509 ? 48.312 57.594 4.168 1 58 509 ASN A CA 1
ATOM 3877 C C . ASN A 1 509 ? 47.688 56.469 3.359 1 58 509 ASN A C 1
ATOM 3879 O O . ASN A 1 509 ? 47.188 55.5 3.926 1 58 509 ASN A O 1
ATOM 3883 N N . ILE A 1 510 ? 47.625 56.562 2.086 1 62.97 510 ILE A N 1
ATOM 3884 C CA . ILE A 1 510 ? 46.969 55.531 1.291 1 62.97 510 ILE A CA 1
ATOM 3885 C C . ILE A 1 510 ? 48.031 54.781 0.476 1 62.97 510 ILE A C 1
ATOM 3887 O O . ILE A 1 510 ? 48.594 55.344 -0.463 1 62.97 510 ILE A O 1
ATOM 3891 N N . LYS A 1 511 ? 48.469 53.719 1.021 1 61.41 511 LYS A N 1
ATOM 3892 C CA . LYS A 1 511 ? 49.531 52.906 0.407 1 61.41 511 LYS A CA 1
ATOM 3893 C C . LYS A 1 511 ? 48.938 51.75 -0.41 1 61.41 511 LYS A C 1
ATOM 3895 O O . LYS A 1 511 ? 47.781 51.406 -0.241 1 61.41 511 LYS A O 1
ATOM 3900 N N . GLY A 1 512 ? 49.688 51.281 -1.27 1 65.62 512 GLY A N 1
ATOM 3901 C CA . GLY A 1 512 ? 49.375 50.094 -2.041 1 65.62 512 GLY A CA 1
ATOM 3902 C C . GLY A 1 512 ? 49.156 48.875 -1.178 1 65.62 512 GLY A C 1
ATOM 3903 O O . GLY A 1 512 ? 49.844 48.688 -0.167 1 65.62 512 GLY A O 1
ATOM 3904 N N . GLY A 1 513 ? 48.125 48.062 -1.434 1 66.06 513 GLY A N 1
ATOM 3905 C CA . GLY A 1 513 ? 47.75 46.906 -0.661 1 66.06 513 GLY A CA 1
ATOM 3906 C C . GLY A 1 513 ? 46.562 47.125 0.256 1 66.06 513 GLY A C 1
ATOM 3907 O O . GLY A 1 513 ? 46 46.156 0.785 1 66.06 513 GLY A O 1
ATOM 3908 N N . MET A 1 514 ? 46.281 48.406 0.427 1 72.69 514 MET A N 1
ATOM 3909 C CA . MET A 1 514 ? 45.125 48.75 1.237 1 72.69 514 MET A CA 1
ATOM 3910 C C . MET A 1 514 ? 43.844 48.625 0.415 1 72.69 514 MET A C 1
ATOM 3912 O O . MET A 1 514 ? 43.844 48.844 -0.799 1 72.69 514 MET A O 1
ATOM 3916 N N . PRO A 1 515 ? 42.844 48.281 1.119 1 76 515 PRO A N 1
ATOM 3917 C CA . PRO A 1 515 ? 41.562 48.25 0.381 1 76 515 PRO A CA 1
ATOM 3918 C C . PRO A 1 515 ? 41.188 49.594 -0.19 1 76 515 PRO A C 1
ATOM 3920 O O . PRO A 1 515 ? 41.406 50.625 0.449 1 76 515 PRO A O 1
ATOM 3923 N N . VAL A 1 516 ? 40.656 49.625 -1.362 1 78.31 516 VAL A N 1
ATOM 3924 C CA . VAL A 1 516 ? 40.312 50.844 -2.084 1 78.31 516 VAL A CA 1
ATOM 3925 C C . VAL A 1 516 ? 39.312 51.656 -1.291 1 78.31 516 VAL A C 1
ATOM 3927 O O . VAL A 1 516 ? 39.375 52.875 -1.234 1 78.31 516 VAL A O 1
ATOM 3930 N N . LEU A 1 517 ? 38.469 50.938 -0.533 1 77.81 517 LEU A N 1
ATOM 3931 C CA . LEU A 1 517 ? 37.375 51.625 0.136 1 77.81 517 LEU A CA 1
ATOM 3932 C C . LEU A 1 517 ? 37.594 51.688 1.64 1 77.81 517 LEU A C 1
ATOM 3934 O O . LEU A 1 517 ? 36.656 51.75 2.422 1 77.81 517 LEU A O 1
ATOM 3938 N N . VAL A 1 518 ? 38.812 51.688 2.047 1 72.06 518 VAL A N 1
ATOM 3939 C CA . VAL A 1 518 ? 39.156 51.594 3.461 1 72.06 518 VAL A CA 1
ATOM 3940 C C . VAL A 1 518 ? 38.594 52.781 4.211 1 72.06 518 VAL A C 1
ATOM 3942 O O . VAL A 1 518 ? 38.25 52.688 5.395 1 72.06 518 VAL A O 1
ATOM 3945 N N . ALA A 1 519 ? 38.406 53.938 3.545 1 70.44 519 ALA A N 1
ATOM 3946 C CA . ALA A 1 519 ? 37.969 55.156 4.211 1 70.44 519 ALA A CA 1
ATOM 3947 C C . ALA A 1 519 ? 36.438 55.188 4.34 1 70.44 519 ALA A C 1
ATOM 3949 O O . ALA A 1 519 ? 35.875 55.969 5.117 1 70.44 519 ALA A O 1
ATOM 3950 N N . SER A 1 520 ? 35.844 54.281 3.703 1 79 520 SER A N 1
ATOM 3951 C CA . SER A 1 520 ? 34.406 54.219 3.76 1 79 520 SER A CA 1
ATOM 3952 C C . SER A 1 520 ? 33.906 53.562 5.047 1 79 520 SER A C 1
ATOM 3954 O O . SER A 1 520 ? 34.438 52.531 5.465 1 79 520 SER A O 1
ATOM 3956 N N . HIS A 1 521 ? 32.969 54.156 5.734 1 80.38 521 HIS A N 1
ATOM 3957 C CA . HIS A 1 521 ? 32.406 53.656 6.977 1 80.38 521 HIS A CA 1
ATOM 3958 C C . HIS A 1 521 ? 31.719 52.312 6.746 1 80.38 521 HIS A C 1
ATOM 3960 O O . HIS A 1 521 ? 31.703 51.469 7.637 1 80.38 521 HIS A O 1
ATOM 3966 N N . SER A 1 522 ? 31.234 52.156 5.609 1 82.12 522 SER A N 1
ATOM 3967 C CA . SER A 1 522 ? 30.531 50.906 5.316 1 82.12 522 SER A CA 1
ATOM 3968 C C . SER A 1 522 ? 31.5 49.719 5.23 1 82.12 522 SER A C 1
ATOM 3970 O O . SER A 1 522 ? 31.172 48.625 5.656 1 82.12 522 SER A O 1
ATOM 3972 N N . LEU A 1 523 ? 32.656 49.938 4.734 1 83.12 523 LEU A N 1
ATOM 3973 C CA . LEU A 1 523 ? 33.625 48.844 4.66 1 83.12 523 LEU A CA 1
ATOM 3974 C C . LEU A 1 523 ? 34.156 48.5 6.047 1 83.12 523 LEU A C 1
ATOM 3976 O O . LEU A 1 523 ? 34.406 47.344 6.344 1 83.12 523 LEU A O 1
ATOM 3980 N N . GLN A 1 524 ? 34.406 49.531 6.871 1 81.19 524 GLN A N 1
ATOM 3981 C CA . GLN A 1 524 ? 34.844 49.25 8.234 1 81.19 524 GLN A CA 1
ATOM 3982 C C . GLN A 1 524 ? 33.812 48.438 9 1 81.19 524 GLN A C 1
ATOM 3984 O O . GLN A 1 524 ? 34.156 47.531 9.758 1 81.19 524 GLN A O 1
ATOM 3989 N N . ALA A 1 525 ? 32.625 48.781 8.797 1 84.06 525 ALA A N 1
ATOM 3990 C CA . ALA A 1 525 ? 31.547 48.031 9.43 1 84.06 525 ALA A CA 1
ATOM 3991 C C . ALA A 1 525 ? 31.516 46.594 8.906 1 84.06 525 ALA A C 1
ATOM 3993 O O . ALA A 1 525 ? 31.188 45.656 9.641 1 84.06 525 ALA A O 1
ATOM 3994 N N . PHE A 1 526 ? 31.781 46.406 7.672 1 87 526 PHE A N 1
ATOM 3995 C CA . PHE A 1 526 ? 31.859 45.062 7.078 1 87 526 PHE A CA 1
ATOM 3996 C C . PHE A 1 526 ? 32.938 44.25 7.762 1 87 526 PHE A C 1
ATOM 3998 O O . PHE A 1 526 ? 32.719 43.062 8.086 1 87 526 PHE A O 1
ATOM 4005 N N . ILE A 1 527 ? 34.094 44.844 7.914 1 81.25 527 ILE A N 1
ATOM 4006 C CA . ILE A 1 527 ? 35.219 44.125 8.508 1 81.25 527 ILE A CA 1
ATOM 4007 C C . ILE A 1 527 ? 34.875 43.719 9.93 1 81.25 527 ILE A C 1
ATOM 4009 O O . ILE A 1 527 ? 35.156 42.562 10.344 1 81.25 527 ILE A O 1
ATOM 4013 N N . ILE A 1 528 ? 34.219 44.531 10.664 1 82.19 528 ILE A N 1
ATOM 4014 C CA . ILE A 1 528 ? 33.844 44.219 12.031 1 82.19 528 ILE A CA 1
ATOM 4015 C C . ILE A 1 528 ? 32.812 43.094 12.039 1 82.19 528 ILE A C 1
ATOM 4017 O O . ILE A 1 528 ? 32.875 42.156 12.836 1 82.19 528 ILE A O 1
ATOM 4021 N N . ALA A 1 529 ? 31.859 43.219 11.258 1 88.62 529 ALA A N 1
ATOM 4022 C CA . ALA A 1 529 ? 30.797 42.219 11.188 1 88.62 529 ALA A CA 1
ATOM 4023 C C . ALA A 1 529 ? 31.344 40.844 10.789 1 88.62 529 ALA A C 1
ATOM 4025 O O . ALA A 1 529 ? 30.969 39.844 11.359 1 88.62 529 ALA A O 1
ATOM 4026 N N . ASN A 1 530 ? 32.25 40.844 9.812 1 87.81 530 ASN A N 1
ATOM 4027 C CA . ASN A 1 530 ? 32.844 39.594 9.367 1 87.81 530 ASN A CA 1
ATOM 4028 C C . ASN A 1 530 ? 33.719 38.969 10.445 1 87.81 530 ASN A C 1
ATOM 4030 O O . ASN A 1 530 ? 33.719 37.75 10.617 1 87.81 530 ASN A O 1
ATOM 4034 N N . ASN A 1 531 ? 34.531 39.844 11.094 1 82.31 531 ASN A N 1
ATOM 4035 C CA . ASN A 1 531 ? 35.344 39.312 12.172 1 82.31 531 ASN A CA 1
ATOM 4036 C C . ASN A 1 531 ? 34.531 38.75 13.312 1 82.31 531 ASN A C 1
ATOM 4038 O O . ASN A 1 531 ? 34.875 37.75 13.914 1 82.31 531 ASN A O 1
ATOM 4042 N N . LEU A 1 532 ? 33.5 39.406 13.602 1 85.25 532 LEU A N 1
ATOM 4043 C CA . LEU A 1 532 ? 32.562 38.906 14.633 1 85.25 532 LEU A CA 1
ATOM 4044 C C . LEU A 1 532 ? 31.938 37.594 14.195 1 85.25 532 LEU A C 1
ATOM 4046 O O . LEU A 1 532 ? 31.75 36.688 15.016 1 85.25 532 LEU A O 1
ATOM 4050 N N . ALA A 1 533 ? 31.547 37.469 13 1 90.06 533 ALA A N 1
ATOM 4051 C CA . ALA A 1 533 ? 30.984 36.25 12.469 1 90.06 533 ALA A CA 1
ATOM 4052 C C . ALA A 1 533 ? 31.984 35.094 12.57 1 90.06 533 ALA A C 1
ATOM 4054 O O . ALA A 1 533 ? 31.625 33.969 12.906 1 90.06 533 ALA A O 1
ATOM 4055 N N . LEU A 1 534 ? 33.219 35.406 12.234 1 82.69 534 LEU A N 1
ATOM 4056 C CA . LEU A 1 534 ? 34.25 34.375 12.312 1 82.69 534 LEU A CA 1
ATOM 4057 C C . LEU A 1 534 ? 34.469 33.969 13.758 1 82.69 534 LEU A C 1
ATOM 4059 O O . LEU A 1 534 ? 34.688 32.781 14.039 1 82.69 534 LEU A O 1
ATOM 4063 N N . LEU A 1 535 ? 34.5 34.906 14.648 1 81.94 535 LEU A N 1
ATOM 4064 C CA . LEU A 1 535 ? 34.656 34.562 16.062 1 81.94 535 LEU A CA 1
ATOM 4065 C C . LEU A 1 535 ? 33.531 33.688 16.562 1 81.94 535 LEU A C 1
ATOM 4067 O O . LEU A 1 535 ? 33.781 32.688 17.234 1 81.94 535 LEU A O 1
ATOM 4071 N N . CYS A 1 536 ? 32.406 34.031 16.297 1 88.12 536 CYS A N 1
ATOM 4072 C CA . CYS A 1 536 ? 31.234 33.281 16.734 1 88.12 536 CYS A CA 1
ATOM 4073 C C . CYS A 1 536 ? 31.25 31.891 16.109 1 88.12 536 CYS A C 1
ATOM 4075 O O . CYS A 1 536 ? 30.906 30.906 16.766 1 88.12 536 CYS A O 1
ATOM 4077 N N . SER A 1 537 ? 31.547 31.797 14.875 1 89.06 537 SER A N 1
ATOM 4078 C CA . SER A 1 537 ? 31.578 30.484 14.227 1 89.06 537 SER A CA 1
ATOM 4079 C C . SER A 1 537 ? 32.688 29.609 14.797 1 89.06 537 SER A C 1
ATOM 4081 O O . SER A 1 537 ? 32.531 28.391 14.922 1 89.06 537 SER A O 1
ATOM 4083 N N . ALA A 1 538 ? 33.812 30.188 15.102 1 81.19 538 ALA A N 1
ATOM 4084 C CA . ALA A 1 538 ? 34.906 29.438 15.727 1 81.19 538 ALA A CA 1
ATOM 4085 C C . ALA A 1 538 ? 34.5 28.922 17.109 1 81.19 538 ALA A C 1
ATOM 4087 O O . ALA A 1 538 ? 34.781 27.781 17.469 1 81.19 538 ALA A O 1
ATOM 4088 N N . MET A 1 539 ? 33.844 29.766 17.844 1 81.81 539 MET A N 1
ATOM 4089 C CA . MET A 1 539 ? 33.344 29.359 19.172 1 81.81 539 MET A CA 1
ATOM 4090 C C . MET A 1 539 ? 32.312 28.234 19.047 1 81.81 539 MET A C 1
ATOM 4092 O O . MET A 1 539 ? 32.281 27.328 19.875 1 81.81 539 MET A O 1
ATOM 4096 N N . ALA A 1 540 ? 31.531 28.359 18.047 1 88.75 540 ALA A N 1
ATOM 4097 C CA . ALA A 1 540 ? 30.531 27.328 17.812 1 88.75 540 ALA A CA 1
ATOM 4098 C C . ALA A 1 540 ? 31.203 25.984 17.484 1 88.75 540 ALA A C 1
ATOM 4100 O O . ALA A 1 540 ? 30.781 24.938 17.969 1 88.75 540 ALA A O 1
ATOM 4101 N N . THR A 1 541 ? 32.219 26 16.703 1 83.81 541 THR A N 1
ATOM 4102 C CA . THR A 1 541 ? 32.938 24.781 16.312 1 83.81 541 THR A CA 1
ATOM 4103 C C . THR A 1 541 ? 33.656 24.156 17.516 1 83.81 541 THR A C 1
ATOM 4105 O O . THR A 1 541 ? 33.656 22.938 17.672 1 83.81 541 THR A O 1
ATOM 4108 N N . ILE A 1 542 ? 34.156 24.984 18.312 1 77.69 542 ILE A N 1
ATOM 4109 C CA . ILE A 1 542 ? 34.812 24.484 19.516 1 77.69 542 ILE A CA 1
ATOM 4110 C C . ILE A 1 542 ? 33.812 23.828 20.438 1 77.69 542 ILE A C 1
ATOM 4112 O O . ILE A 1 542 ? 34.031 22.734 20.969 1 77.69 542 ILE A O 1
ATOM 4116 N N . SER A 1 543 ? 32.781 24.438 20.609 1 83.25 543 SER A N 1
ATOM 4117 C CA . SER A 1 543 ? 31.719 23.875 21.453 1 83.25 543 SER A CA 1
ATOM 4118 C C . SER A 1 543 ? 31.188 22.578 20.859 1 83.25 543 SER A C 1
ATOM 4120 O O . SER A 1 543 ? 30.844 21.656 21.609 1 83.25 543 SER A O 1
ATOM 4122 N N . LEU A 1 544 ? 31.109 22.531 19.578 1 84.56 544 LEU A N 1
ATOM 4123 C CA . LEU A 1 544 ? 30.609 21.328 18.906 1 84.56 544 LEU A CA 1
ATOM 4124 C C . LEU A 1 544 ? 31.578 20.172 19.094 1 84.56 544 LEU A C 1
ATOM 4126 O O . LEU A 1 544 ? 31.156 19.016 19.172 1 84.56 544 LEU A O 1
ATOM 4130 N N . MET A 1 545 ? 32.812 20.453 19.109 1 76.69 545 MET A N 1
ATOM 4131 C CA . MET A 1 545 ? 33.812 19.406 19.359 1 76.69 545 MET A CA 1
ATOM 4132 C C . MET A 1 545 ? 33.625 18.781 20.734 1 76.69 545 MET A C 1
ATOM 4134 O O . MET A 1 545 ? 33.781 17.578 20.891 1 76.69 545 MET A O 1
ATOM 4138 N N . TYR A 1 546 ? 33.188 19.641 21.641 1 73.69 546 TYR A N 1
ATOM 4139 C CA . TYR A 1 546 ? 32.938 19.125 22.984 1 73.69 546 TYR A CA 1
ATOM 4140 C C . TYR A 1 546 ? 31.625 18.328 23 1 73.69 546 TYR A C 1
ATOM 4142 O O . TYR A 1 546 ? 31.516 17.328 23.703 1 73.69 546 TYR A O 1
ATOM 4150 N N . ALA A 1 547 ? 30.688 18.703 22.234 1 79 547 ALA A N 1
ATOM 4151 C CA . ALA A 1 547 ? 29.391 18.031 22.188 1 79 547 ALA A CA 1
ATOM 4152 C C . ALA A 1 547 ? 29.516 16.703 21.438 1 79 547 ALA A C 1
ATOM 4154 O O . ALA A 1 547 ? 28.766 15.75 21.719 1 79 547 ALA A O 1
ATOM 4155 N N . GLY A 1 548 ? 30.328 16.578 20.469 1 73.75 548 GLY A N 1
ATOM 4156 C CA . GLY A 1 548 ? 30.453 15.406 19.609 1 73.75 548 GLY A CA 1
ATOM 4157 C C . GLY A 1 548 ? 31.297 14.305 20.203 1 73.75 548 GLY A C 1
ATOM 4158 O O . GLY A 1 548 ? 31.141 13.133 19.859 1 73.75 548 GLY A O 1
ATOM 4159 N N . VAL A 1 549 ? 32.219 14.727 21.094 1 61.94 549 VAL A N 1
ATOM 4160 C CA . VAL A 1 549 ? 33.094 13.742 21.688 1 61.94 549 VAL A CA 1
ATOM 4161 C C . VAL A 1 549 ? 32.375 12.977 22.797 1 61.94 549 VAL A C 1
ATOM 4163 O O . VAL A 1 549 ? 31.875 13.578 23.75 1 61.94 549 VAL A O 1
ATOM 4166 N N . THR A 1 550 ? 32.125 11.664 22.609 1 67.31 550 THR A N 1
ATOM 4167 C CA . THR A 1 550 ? 31.312 10.781 23.438 1 67.31 550 THR A CA 1
ATOM 4168 C C . THR A 1 550 ? 31.969 10.539 24.797 1 67.31 550 THR A C 1
ATOM 4170 O O . THR A 1 550 ? 31.328 10.008 25.719 1 67.31 550 THR A O 1
ATOM 4173 N N . THR A 1 551 ? 33.156 10.977 25.016 1 60.97 551 THR A N 1
ATOM 4174 C CA . THR A 1 551 ? 33.812 10.688 26.281 1 60.97 551 THR A CA 1
ATOM 4175 C C . THR A 1 551 ? 33.469 11.734 27.328 1 60.97 551 THR A C 1
ATOM 4177 O O . THR A 1 551 ? 33.781 11.57 28.516 1 60.97 551 THR A O 1
ATOM 4180 N N . VAL A 1 552 ? 32.75 12.719 27.016 1 62.81 552 VAL A N 1
ATOM 4181 C CA . VAL A 1 552 ? 32.344 13.789 27.922 1 62.81 552 VAL A CA 1
ATOM 4182 C C . VAL A 1 552 ? 31 13.477 28.562 1 62.81 552 VAL A C 1
ATOM 4184 O O . VAL A 1 552 ? 30.188 12.75 27.984 1 62.81 552 VAL A O 1
ATOM 4187 N N . ASP A 1 553 ? 30.922 13.922 29.859 1 75.06 553 ASP A N 1
ATOM 4188 C CA . ASP A 1 553 ? 29.672 13.727 30.578 1 75.06 553 ASP A CA 1
ATOM 4189 C C . ASP A 1 553 ? 28.5 14.281 29.797 1 75.06 553 ASP A C 1
ATOM 4191 O O . ASP A 1 553 ? 28.641 15.242 29.047 1 75.06 553 ASP A O 1
ATOM 4195 N N . ILE A 1 554 ? 27.438 13.625 29.938 1 80.94 554 ILE A N 1
ATOM 4196 C CA . ILE A 1 554 ? 26.25 13.945 29.141 1 80.94 554 ILE A CA 1
ATOM 4197 C C . ILE A 1 554 ? 25.766 15.352 29.469 1 80.94 554 ILE A C 1
ATOM 4199 O O . ILE A 1 554 ? 25.281 16.078 28.594 1 80.94 554 ILE A O 1
ATOM 4203 N N . SER A 1 555 ? 25.906 15.719 30.719 1 78.62 555 SER A N 1
ATOM 4204 C CA . SER A 1 555 ? 25.453 17.062 31.094 1 78.62 555 SER A CA 1
ATOM 4205 C C . SER A 1 555 ? 26.281 18.141 30.406 1 78.62 555 SER A C 1
ATOM 4207 O O . SER A 1 555 ? 25.75 19.156 29.953 1 78.62 555 SER A O 1
ATOM 4209 N N . MET A 1 556 ? 27.453 17.922 30.328 1 76.81 556 MET A N 1
ATOM 4210 C CA . MET A 1 556 ? 28.344 18.875 29.656 1 76.81 556 MET A CA 1
ATOM 4211 C C . MET A 1 556 ? 28.109 18.844 28.141 1 76.81 556 MET A C 1
ATOM 4213 O O . MET A 1 556 ? 28.188 19.891 27.484 1 76.81 556 MET A O 1
ATOM 4217 N N . ARG A 1 557 ? 27.922 17.766 27.672 1 81.25 557 ARG A N 1
ATOM 4218 C CA . ARG A 1 557 ? 27.672 17.656 26.234 1 81.25 557 ARG A CA 1
ATOM 4219 C C . ARG A 1 557 ? 26.422 18.438 25.844 1 81.25 557 ARG A C 1
ATOM 4221 O O . ARG A 1 557 ? 26.391 19.078 24.797 1 81.25 557 ARG A O 1
ATOM 4228 N N . MET A 1 558 ? 25.531 18.328 26.719 1 82.88 558 MET A N 1
ATOM 4229 C CA . MET A 1 558 ? 24.266 19.031 26.438 1 82.88 558 MET A CA 1
ATOM 4230 C C . MET A 1 558 ? 24.469 20.547 26.469 1 82.88 558 MET A C 1
ATOM 4232 O O . MET A 1 558 ? 23.984 21.25 25.594 1 82.88 558 MET A O 1
ATOM 4236 N N . LYS A 1 559 ? 25.156 20.984 27.438 1 80.75 559 LYS A N 1
ATOM 4237 C CA . LYS A 1 559 ? 25.422 22.422 27.547 1 80.75 559 LYS A CA 1
ATOM 4238 C C . LYS A 1 559 ? 26.25 22.906 26.359 1 80.75 559 LYS A C 1
ATOM 4240 O O . LYS A 1 559 ? 26 23.984 25.812 1 80.75 559 LYS A O 1
ATOM 4245 N N . ALA A 1 560 ? 27.234 22.109 26.047 1 80.5 560 ALA A N 1
ATOM 4246 C CA . ALA A 1 560 ? 28.078 22.469 24.906 1 80.5 560 ALA A CA 1
ATOM 4247 C C . ALA A 1 560 ? 27.266 22.5 23.609 1 80.5 560 ALA A C 1
ATOM 4249 O O . ALA A 1 560 ? 27.516 23.344 22.75 1 80.5 560 ALA A O 1
ATOM 4250 N N . PHE A 1 561 ? 26.438 21.688 23.516 1 85.62 561 PHE A N 1
ATOM 4251 C CA . PHE A 1 561 ? 25.594 21.609 22.328 1 85.62 561 PHE A CA 1
ATOM 4252 C C . PHE A 1 561 ? 24.719 22.859 22.219 1 85.62 561 PHE A C 1
ATOM 4254 O O . PHE A 1 561 ? 24.609 23.453 21.141 1 85.62 561 PHE A O 1
ATOM 4261 N N . VAL A 1 562 ? 24.125 23.219 23.344 1 82.44 562 VAL A N 1
ATOM 4262 C CA . VAL A 1 562 ? 23.25 24.391 23.359 1 82.44 562 VAL A CA 1
ATOM 4263 C C . VAL A 1 562 ? 24.078 25.641 23.047 1 82.44 562 VAL A C 1
ATOM 4265 O O . VAL A 1 562 ? 23.641 26.5 22.281 1 82.44 562 VAL A O 1
ATOM 4268 N N . MET A 1 563 ? 25.219 25.688 23.562 1 83.06 563 MET A N 1
ATOM 4269 C CA . MET A 1 563 ? 26.094 26.812 23.312 1 83.06 563 MET A CA 1
ATOM 4270 C C . MET A 1 563 ? 26.516 26.875 21.844 1 83.06 563 MET A C 1
ATOM 4272 O O . MET A 1 563 ? 26.625 27.953 21.266 1 83.06 563 MET A O 1
ATOM 4276 N N . SER A 1 564 ? 26.766 25.75 21.328 1 84.69 564 SER A N 1
ATOM 4277 C CA . SER A 1 564 ? 27.172 25.719 19.922 1 84.69 564 SER A CA 1
ATOM 4278 C C . SER A 1 564 ? 26.062 26.266 19.016 1 84.69 564 SER A C 1
ATOM 4280 O O . SER A 1 564 ? 26.344 27 18.062 1 84.69 564 SER A O 1
ATOM 4282 N N . ILE A 1 565 ? 24.875 25.969 19.281 1 84.38 565 ILE A N 1
ATOM 4283 C CA . ILE A 1 565 ? 23.766 26.438 18.469 1 84.38 565 ILE A CA 1
ATOM 4284 C C . ILE A 1 565 ? 23.594 27.953 18.625 1 84.38 565 ILE A C 1
ATOM 4286 O O . ILE A 1 565 ? 23.297 28.656 17.656 1 84.38 565 ILE A O 1
ATOM 4290 N N . PHE A 1 566 ? 23.828 28.438 19.812 1 84.81 566 PHE A N 1
ATOM 4291 C CA . PHE A 1 566 ? 23.734 29.875 20.078 1 84.81 566 PHE A CA 1
ATOM 4292 C C . PHE A 1 566 ? 24.75 30.641 19.25 1 84.81 566 PHE A C 1
ATOM 4294 O O . PHE A 1 566 ? 24.406 31.625 18.578 1 84.81 566 PHE A O 1
ATOM 4301 N N . PHE A 1 567 ? 25.875 30.172 19.266 1 85.56 567 PHE A N 1
ATOM 4302 C CA . PHE A 1 567 ? 26.938 30.859 18.562 1 85.56 567 PHE A CA 1
ATOM 4303 C C . PHE A 1 567 ? 26.781 30.688 17.047 1 85.56 567 PHE A C 1
ATOM 4305 O O . PHE A 1 567 ? 27.109 31.578 16.281 1 85.56 567 PHE A O 1
ATOM 4312 N N . LEU A 1 568 ? 26.344 29.578 16.656 1 87.12 568 LEU A N 1
ATOM 4313 C CA . LEU A 1 568 ? 26.141 29.328 15.242 1 87.12 568 LEU A CA 1
ATOM 4314 C C . LEU A 1 568 ? 25.094 30.281 14.664 1 87.12 568 LEU A C 1
ATOM 4316 O O . LEU A 1 568 ? 25.297 30.859 13.594 1 87.12 568 LEU A O 1
ATOM 4320 N N . ASN A 1 569 ? 24.062 30.438 15.391 1 87.12 569 ASN A N 1
ATOM 4321 C CA . ASN A 1 569 ? 23.016 31.359 14.961 1 87.12 569 ASN A CA 1
ATOM 4322 C C . ASN A 1 569 ? 23.516 32.812 14.938 1 87.12 569 ASN A C 1
ATOM 4324 O O . ASN A 1 569 ? 23.172 33.562 14.031 1 87.12 569 ASN A O 1
ATOM 4328 N N . SER A 1 570 ? 24.234 33.125 15.891 1 86.31 570 SER A N 1
ATOM 4329 C CA . SER A 1 570 ? 24.797 34.469 15.945 1 86.31 570 SER A CA 1
ATOM 4330 C C . SER A 1 570 ? 25.734 34.719 14.773 1 86.31 570 SER A C 1
ATOM 4332 O O . SER A 1 570 ? 25.75 35.812 14.188 1 86.31 570 SER A O 1
ATOM 4334 N N . SER A 1 571 ? 26.484 33.688 14.453 1 86.44 571 SER A N 1
ATOM 4335 C CA . SER A 1 571 ? 27.422 33.812 13.336 1 86.44 571 SER A CA 1
ATOM 4336 C C . SER A 1 571 ? 26.672 33.969 12.008 1 86.44 571 SER A C 1
ATOM 4338 O O . SER A 1 571 ? 27.031 34.812 11.188 1 86.44 571 SER A O 1
ATOM 4340 N N . ALA A 1 572 ? 25.703 33.219 11.812 1 86.94 572 ALA A N 1
ATOM 4341 C CA . ALA A 1 572 ? 24.922 33.281 10.57 1 86.94 572 ALA A CA 1
ATOM 4342 C C . ALA A 1 572 ? 24.266 34.625 10.398 1 86.94 572 ALA A C 1
ATOM 4344 O O . ALA A 1 572 ? 24.266 35.188 9.305 1 86.94 572 ALA A O 1
ATOM 4345 N N . ARG A 1 573 ? 23.797 35.219 11.391 1 86.75 573 ARG A N 1
ATOM 4346 C CA . ARG A 1 573 ? 23.125 36.5 11.328 1 86.75 573 ARG A CA 1
ATOM 4347 C C . ARG A 1 573 ? 24.141 37.625 11.086 1 86.75 573 ARG A C 1
ATOM 4349 O O . ARG A 1 573 ? 23.859 38.562 10.328 1 86.75 573 ARG A O 1
ATOM 4356 N N . THR A 1 574 ? 25.219 37.531 11.789 1 86.56 574 THR A N 1
ATOM 4357 C CA . THR A 1 574 ? 26.25 38.531 11.609 1 86.56 574 THR A CA 1
ATOM 4358 C C . THR A 1 574 ? 26.844 38.469 10.203 1 86.56 574 THR A C 1
ATOM 4360 O O . THR A 1 574 ? 27.188 39.5 9.625 1 86.56 574 THR A O 1
ATOM 4363 N N . LEU A 1 575 ? 26.891 37.25 9.688 1 87 575 LEU A N 1
ATOM 4364 C CA . LEU A 1 575 ? 27.406 37.062 8.328 1 87 575 LEU A CA 1
ATOM 4365 C C . LEU A 1 575 ? 26.438 37.688 7.312 1 87 575 LEU A C 1
ATOM 4367 O O . LEU A 1 575 ? 26.875 38.219 6.297 1 87 575 LEU A O 1
ATOM 4371 N N . ALA A 1 576 ? 25.203 37.562 7.547 1 86.81 576 ALA A N 1
ATOM 4372 C CA . ALA A 1 576 ? 24.203 38.188 6.68 1 86.81 576 ALA A CA 1
ATOM 4373 C C . ALA A 1 576 ? 24.344 39.719 6.695 1 86.81 576 ALA A C 1
ATOM 4375 O O . ALA A 1 576 ? 24.203 40.375 5.656 1 86.81 576 ALA A O 1
ATOM 4376 N N . ALA A 1 577 ? 24.609 40.25 7.844 1 85.31 577 ALA A N 1
ATOM 4377 C CA . ALA A 1 577 ? 24.844 41.688 7.945 1 85.31 577 ALA A CA 1
ATOM 4378 C C . ALA A 1 577 ? 26.109 42.094 7.211 1 85.31 577 ALA A C 1
ATOM 4380 O O . ALA A 1 577 ? 26.141 43.156 6.555 1 85.31 577 ALA A O 1
ATOM 4381 N N . ALA A 1 578 ? 27.125 41.25 7.352 1 85.25 578 ALA A N 1
ATOM 4382 C CA . ALA A 1 578 ? 28.375 41.531 6.645 1 85.25 578 ALA A CA 1
ATOM 4383 C C . ALA A 1 578 ? 28.172 41.531 5.137 1 85.25 578 ALA A C 1
ATOM 4385 O O . ALA A 1 578 ? 28.75 42.344 4.422 1 85.25 578 ALA A O 1
ATOM 4386 N N . PHE A 1 579 ? 27.375 40.656 4.73 1 85.88 579 PHE A N 1
ATOM 4387 C CA . PHE A 1 579 ? 27.078 40.562 3.307 1 85.88 579 PHE A CA 1
ATOM 4388 C C . PHE A 1 579 ? 26.359 41.812 2.824 1 85.88 579 PHE A C 1
ATOM 4390 O O . PHE A 1 579 ? 26.703 42.375 1.778 1 85.88 579 PHE A O 1
ATOM 4397 N N . ALA A 1 580 ? 25.406 42.281 3.521 1 85.88 580 ALA A N 1
ATOM 4398 C CA . ALA A 1 580 ? 24.656 43.5 3.145 1 85.88 580 ALA A CA 1
ATOM 4399 C C . ALA A 1 580 ? 25.562 44.719 3.162 1 85.88 580 ALA A C 1
ATOM 4401 O O . ALA A 1 580 ? 25.5 45.562 2.256 1 85.88 580 ALA A O 1
ATOM 4402 N N . LEU A 1 581 ? 26.391 44.844 4.164 1 83.69 581 LEU A N 1
ATOM 4403 C CA . LEU A 1 581 ? 27.281 46 4.293 1 83.69 581 LEU A CA 1
ATOM 4404 C C . LEU A 1 581 ? 28.359 45.969 3.201 1 83.69 581 LEU A C 1
ATOM 4406 O O . LEU A 1 581 ? 28.719 47.031 2.676 1 83.69 581 LEU A O 1
ATOM 4410 N N . GLY A 1 582 ? 28.812 44.75 2.879 1 82 582 GLY A N 1
ATOM 4411 C CA . GLY A 1 582 ? 29.766 44.656 1.797 1 82 582 GLY A CA 1
ATOM 4412 C C . GLY A 1 582 ? 29.203 45.062 0.448 1 82 582 GLY A C 1
ATOM 4413 O O . GLY A 1 582 ? 29.859 45.781 -0.312 1 82 582 GLY A O 1
ATOM 4414 N N . MET A 1 583 ? 28.078 44.656 0.156 1 83.31 583 MET A N 1
ATOM 4415 C CA . MET A 1 583 ? 27.438 45 -1.104 1 83.31 583 MET A CA 1
ATOM 4416 C C . MET A 1 583 ? 27.109 46.5 -1.148 1 83.31 583 MET A C 1
ATOM 4418 O O . MET A 1 583 ? 27.219 47.125 -2.201 1 83.31 583 MET A O 1
ATOM 4422 N N . TYR A 1 584 ? 26.719 46.969 -0.005 1 82.81 584 TYR A N 1
ATOM 4423 C CA . TYR A 1 584 ? 26.438 48.406 0.077 1 82.81 584 TYR A CA 1
ATOM 4424 C C . TYR A 1 584 ? 27.703 49.219 -0.181 1 82.81 584 TYR A C 1
ATOM 4426 O O . TYR A 1 584 ? 27.656 50.25 -0.882 1 82.81 584 TYR A O 1
ATOM 4434 N N . ALA A 1 585 ? 28.766 48.875 0.279 1 80.31 585 ALA A N 1
ATOM 4435 C CA . ALA A 1 585 ? 30.016 49.594 0.14 1 80.31 585 ALA A CA 1
ATOM 4436 C C . ALA A 1 585 ? 30.484 49.594 -1.312 1 80.31 585 ALA A C 1
ATOM 4438 O O . ALA A 1 585 ? 31.031 50.594 -1.783 1 80.31 585 ALA A O 1
ATOM 4439 N N . THR A 1 586 ? 30.141 48.562 -2.051 1 80.31 586 THR A N 1
ATOM 4440 C CA . THR A 1 586 ? 30.672 48.469 -3.398 1 80.31 586 THR A CA 1
ATOM 4441 C C . THR A 1 586 ? 29.688 49 -4.43 1 80.31 586 THR A C 1
ATOM 4443 O O . THR A 1 586 ? 30.094 49.531 -5.473 1 80.31 586 THR A O 1
ATOM 4446 N N . LEU A 1 587 ? 28.375 48.938 -4.137 1 77 587 LEU A N 1
ATOM 4447 C CA . LEU A 1 587 ? 27.422 49.156 -5.219 1 77 587 LEU A CA 1
ATOM 4448 C C . LEU A 1 587 ? 26.672 50.469 -5.012 1 77 587 LEU A C 1
ATOM 4450 O O . LEU A 1 587 ? 26 50.938 -5.934 1 77 587 LEU A O 1
ATOM 4454 N N . VAL A 1 588 ? 26.531 51.031 -3.818 1 69.12 588 VAL A N 1
ATOM 4455 C CA . VAL A 1 588 ? 25.609 52.125 -3.494 1 69.12 588 VAL A CA 1
ATOM 4456 C C . VAL A 1 588 ? 25.797 53.281 -4.492 1 69.12 588 VAL A C 1
ATOM 4458 O O . VAL A 1 588 ? 24.828 53.812 -4.996 1 69.12 588 VAL A O 1
ATOM 4461 N N . PRO A 1 589 ? 27.016 53.594 -4.938 1 64.06 589 PRO A N 1
ATOM 4462 C CA . PRO A 1 589 ? 27.062 54.781 -5.812 1 64.06 589 PRO A CA 1
ATOM 4463 C C . PRO A 1 589 ? 26.484 54.5 -7.199 1 64.06 589 PRO A C 1
ATOM 4465 O O . PRO A 1 589 ? 25.984 55.406 -7.859 1 64.06 589 PRO A O 1
ATOM 4468 N N . ALA A 1 590 ? 26.297 53.219 -7.633 1 66.44 590 ALA A N 1
ATOM 4469 C CA . ALA A 1 590 ? 25.938 52.969 -9.023 1 66.44 590 ALA A CA 1
ATOM 4470 C C . ALA A 1 590 ? 24.656 52.156 -9.117 1 66.44 590 ALA A C 1
ATOM 4472 O O . ALA A 1 590 ? 23.875 52.312 -10.055 1 66.44 590 ALA A O 1
ATOM 4473 N N . ALA A 1 591 ? 24.359 51.281 -8.148 1 72.19 591 ALA A N 1
ATOM 4474 C CA . ALA A 1 591 ? 23.234 50.375 -8.289 1 72.19 591 ALA A CA 1
ATOM 4475 C C . ALA A 1 591 ? 22.375 50.344 -7.023 1 72.19 591 ALA A C 1
ATOM 4477 O O . ALA A 1 591 ? 22.422 49.406 -6.246 1 72.19 591 ALA A O 1
ATOM 4478 N N . GLY A 1 592 ? 21.516 51.344 -6.781 1 72.56 592 GLY A N 1
ATOM 4479 C CA . GLY A 1 592 ? 20.703 51.531 -5.586 1 72.56 592 GLY A CA 1
ATOM 4480 C C . GLY A 1 592 ? 19.641 50.438 -5.445 1 72.56 592 GLY A C 1
ATOM 4481 O O . GLY A 1 592 ? 19.359 49.969 -4.336 1 72.56 592 GLY A O 1
ATOM 4482 N N . ALA A 1 593 ? 19.172 49.969 -6.562 1 74.69 593 ALA A N 1
ATOM 4483 C CA . ALA A 1 593 ? 18.078 49 -6.516 1 74.69 593 ALA A CA 1
ATOM 4484 C C . ALA A 1 593 ? 18.594 47.625 -6.055 1 74.69 593 ALA A C 1
ATOM 4486 O O . ALA A 1 593 ? 17.922 46.938 -5.266 1 74.69 593 ALA A O 1
ATOM 4487 N N . ALA A 1 594 ? 19.781 47.281 -6.527 1 71.75 594 ALA A N 1
ATOM 4488 C CA . ALA A 1 594 ? 20.359 46 -6.137 1 71.75 594 ALA A CA 1
ATOM 4489 C C . ALA A 1 594 ? 20.703 45.969 -4.648 1 71.75 594 ALA A C 1
ATOM 4491 O O . ALA A 1 594 ? 20.5 44.969 -3.973 1 71.75 594 ALA A O 1
ATOM 4492 N N . VAL A 1 595 ? 21.094 47.094 -4.223 1 77.81 595 VAL A N 1
ATOM 4493 C CA . VAL A 1 595 ? 21.453 47.219 -2.812 1 77.81 595 VAL A CA 1
ATOM 4494 C C . VAL A 1 595 ? 20.188 47.156 -1.953 1 77.81 595 VAL A C 1
ATOM 4496 O O . VAL A 1 595 ? 20.172 46.469 -0.919 1 77.81 595 VAL A O 1
ATOM 4499 N N . THR A 1 596 ? 19.156 47.719 -2.412 1 78.44 596 THR A N 1
ATOM 4500 C CA . THR A 1 596 ? 17.906 47.719 -1.652 1 78.44 596 THR A CA 1
ATOM 4501 C C . THR A 1 596 ? 17.328 46.281 -1.586 1 78.44 596 THR A C 1
ATOM 4503 O O . THR A 1 596 ? 16.859 45.875 -0.534 1 78.44 596 THR A O 1
ATOM 4506 N N . LEU A 1 597 ? 17.531 45.594 -2.623 1 74.38 597 LEU A N 1
ATOM 4507 C CA . LEU A 1 597 ? 17 44.219 -2.652 1 74.38 597 LEU A CA 1
ATOM 4508 C C . LEU A 1 597 ? 17.828 43.312 -1.755 1 74.38 597 LEU A C 1
ATOM 4510 O O . LEU A 1 597 ? 17.281 42.375 -1.14 1 74.38 597 LEU A O 1
ATOM 4514 N N . THR A 1 598 ? 19.062 43.594 -1.714 1 78.81 598 THR A N 1
ATOM 4515 C CA . THR A 1 598 ? 19.922 42.812 -0.839 1 78.81 598 THR A CA 1
ATOM 4516 C C . THR A 1 598 ? 19.594 43.062 0.627 1 78.81 598 THR A C 1
ATOM 4518 O O . THR A 1 598 ? 19.562 42.156 1.441 1 78.81 598 THR A O 1
ATOM 4521 N N . VAL A 1 599 ? 19.297 44.312 0.845 1 79.69 599 VAL A N 1
ATOM 4522 C CA . VAL A 1 599 ? 18.969 44.688 2.221 1 79.69 599 VAL A CA 1
ATOM 4523 C C . VAL A 1 599 ? 17.625 44.062 2.604 1 79.69 599 VAL A C 1
ATOM 4525 O O . VAL A 1 599 ? 17.453 43.531 3.709 1 79.69 599 VAL A O 1
ATOM 4528 N N . ILE A 1 600 ? 16.781 44 1.709 1 76.06 600 ILE A N 1
ATOM 4529 C CA . ILE A 1 600 ? 15.484 43.375 1.957 1 76.06 600 ILE A CA 1
ATOM 4530 C C . ILE A 1 600 ? 15.656 41.875 2.146 1 76.06 600 ILE A C 1
ATOM 4532 O O . ILE A 1 600 ? 15.047 41.281 3.039 1 76.06 600 ILE A O 1
ATOM 4536 N N . GLY A 1 601 ? 16.516 41.344 1.389 1 76.88 601 GLY A N 1
ATOM 4537 C CA . GLY A 1 601 ? 16.781 39.906 1.513 1 76.88 601 GLY A CA 1
ATOM 4538 C C . GLY A 1 601 ? 17.375 39.531 2.859 1 76.88 601 GLY A C 1
ATOM 4539 O O . GLY A 1 601 ? 16.953 38.531 3.459 1 76.88 601 GLY A O 1
ATOM 4540 N N . THR A 1 602 ? 18.266 40.281 3.299 1 79.69 602 THR A N 1
ATOM 4541 C CA . THR A 1 602 ? 18.875 40 4.594 1 79.69 602 THR A CA 1
ATOM 4542 C C . THR A 1 602 ? 17.875 40.219 5.723 1 79.69 602 THR A C 1
ATOM 4544 O O . THR A 1 602 ? 17.906 39.5 6.723 1 79.69 602 THR A O 1
ATOM 4547 N N . THR A 1 603 ? 16.969 41.094 5.48 1 78.88 603 THR A N 1
ATOM 4548 C CA . THR A 1 603 ? 15.938 41.312 6.496 1 78.88 603 THR A CA 1
ATOM 4549 C C . THR A 1 603 ? 14.977 40.125 6.543 1 78.88 603 THR A C 1
ATOM 4551 O O . THR A 1 603 ? 14.469 39.781 7.613 1 78.88 603 THR A O 1
ATOM 4554 N N . ILE A 1 604 ? 14.891 39.438 5.48 1 75.56 604 ILE A N 1
ATOM 4555 C CA . ILE A 1 604 ? 14.008 38.281 5.418 1 75.56 604 ILE A CA 1
ATOM 4556 C C . ILE A 1 604 ? 14.609 37.125 6.215 1 75.56 604 ILE A C 1
ATOM 4558 O O . ILE A 1 604 ? 13.883 36.375 6.863 1 75.56 604 ILE A O 1
ATOM 4562 N N . THR A 1 605 ? 15.883 37.125 6.262 1 74.81 605 THR A N 1
ATOM 4563 C CA . THR A 1 605 ? 16.516 36.094 7.059 1 74.81 605 THR A CA 1
ATOM 4564 C C . THR A 1 605 ? 16.297 36.344 8.547 1 74.81 605 THR A C 1
ATOM 4566 O O . THR A 1 605 ? 16.344 35.406 9.352 1 74.81 605 THR A O 1
ATOM 4569 N N . LEU A 1 606 ? 16 37.656 8.836 1 77.31 606 LEU A N 1
ATOM 4570 C CA . LEU A 1 606 ? 15.727 37.969 10.227 1 77.31 606 LEU A CA 1
ATOM 4571 C C . LEU A 1 606 ? 14.297 37.594 10.602 1 77.31 606 LEU A C 1
ATOM 4573 O O . LEU A 1 606 ? 13.945 37.562 11.789 1 77.31 606 LEU A O 1
ATOM 4577 N N . LEU A 1 607 ? 13.625 37.156 9.555 1 77.75 607 LEU A N 1
ATOM 4578 C CA . LEU A 1 607 ? 12.273 36.688 9.812 1 77.75 607 LEU A CA 1
ATOM 4579 C C . LEU A 1 607 ? 12.297 35.406 10.625 1 77.75 607 LEU A C 1
ATOM 4581 O O . LEU A 1 607 ? 11.344 35.094 11.352 1 77.75 607 LEU A O 1
ATOM 4585 N N . ASP A 1 608 ? 13.438 34.781 10.578 1 78 608 ASP A N 1
ATOM 4586 C CA . ASP A 1 608 ? 13.586 33.562 11.391 1 78 608 ASP A CA 1
ATOM 4587 C C . ASP A 1 608 ? 13.57 33.906 12.883 1 78 608 ASP A C 1
ATOM 4589 O O . ASP A 1 608 ? 13 33.156 13.688 1 78 608 ASP A O 1
ATOM 4593 N N . VAL A 1 609 ? 14.188 35.031 13.133 1 80.38 609 VAL A N 1
ATOM 4594 C CA . VAL A 1 609 ? 14.203 35.469 14.523 1 80.38 609 VAL A CA 1
ATOM 4595 C C . VAL A 1 609 ? 12.789 35.875 14.961 1 80.38 609 VAL A C 1
ATOM 4597 O O . VAL A 1 609 ? 12.359 35.5 16.062 1 80.38 609 VAL A O 1
ATOM 4600 N N . ALA A 1 610 ? 12.172 36.562 14.047 1 80.31 610 ALA A N 1
ATOM 4601 C CA . ALA A 1 610 ? 10.797 36.938 14.352 1 80.31 610 ALA A CA 1
ATOM 4602 C C . ALA A 1 610 ? 9.906 35.719 14.5 1 80.31 610 ALA A C 1
ATOM 4604 O O . ALA A 1 610 ? 9.07 35.656 15.406 1 80.31 610 ALA A O 1
ATOM 4605 N N . TRP A 1 611 ? 10.195 34.844 13.719 1 77 611 TRP A N 1
ATOM 4606 C CA . TRP A 1 611 ? 9.414 33.594 13.766 1 77 611 TRP A CA 1
ATOM 4607 C C . TRP A 1 611 ? 9.703 32.844 15.047 1 77 611 TRP A C 1
ATOM 4609 O O . TRP A 1 611 ? 8.773 32.344 15.695 1 77 611 TRP A O 1
ATOM 4619 N N . PHE A 1 612 ? 10.914 32.656 15.344 1 77.19 612 PHE A N 1
ATOM 4620 C CA . PHE A 1 612 ? 11.305 31.906 16.531 1 77.19 612 PHE A CA 1
ATOM 4621 C C . PHE A 1 612 ? 10.766 32.594 17.797 1 77.19 612 PHE A C 1
ATOM 4623 O O . PHE A 1 612 ? 10.219 31.906 18.672 1 77.19 612 PHE A O 1
ATOM 4630 N N . THR A 1 613 ? 10.969 33.906 17.891 1 81 613 THR A N 1
ATOM 4631 C CA . THR A 1 613 ? 10.508 34.625 19.078 1 81 613 THR A CA 1
ATOM 4632 C C . THR A 1 613 ? 8.984 34.594 19.156 1 81 613 THR A C 1
ATOM 4634 O O . THR A 1 613 ? 8.422 34.469 20.25 1 81 613 THR A O 1
ATOM 4637 N N . TYR A 1 614 ? 8.453 34.688 18.016 1 80.44 614 TYR A N 1
ATOM 4638 C CA . TYR A 1 614 ? 6.992 34.625 18 1 80.44 614 TYR A CA 1
ATOM 4639 C C . TYR A 1 614 ? 6.504 33.25 18.422 1 80.44 614 TYR A C 1
ATOM 4641 O O . TYR A 1 614 ? 5.57 33.125 19.203 1 80.44 614 TYR A O 1
ATOM 4649 N N . MET A 1 615 ? 7.121 32.25 17.906 1 77.06 615 MET A N 1
ATOM 4650 C CA . MET A 1 615 ? 6.695 30.891 18.172 1 77.06 615 MET A CA 1
ATOM 4651 C C . MET A 1 615 ? 6.891 30.531 19.641 1 77.06 615 MET A C 1
ATOM 4653 O O . MET A 1 615 ? 6.109 29.766 20.219 1 77.06 615 MET A O 1
ATOM 4657 N N . THR A 1 616 ? 7.828 31.078 20.219 1 77.25 616 THR A N 1
ATOM 4658 C CA . THR A 1 616 ? 8.102 30.766 21.609 1 77.25 616 THR A CA 1
ATOM 4659 C C . THR A 1 616 ? 7.234 31.609 22.547 1 77.25 616 THR A C 1
ATOM 4661 O O . THR A 1 616 ? 7.012 31.234 23.703 1 77.25 616 THR A O 1
ATOM 4664 N N . SER A 1 617 ? 6.691 32.75 22.031 1 84.19 617 SER A N 1
ATOM 4665 C CA . SER A 1 617 ? 6 33.656 22.938 1 84.19 617 SER A CA 1
ATOM 4666 C C . SER A 1 617 ? 4.512 33.75 22.625 1 84.19 617 SER A C 1
ATOM 4668 O O . SER A 1 617 ? 3.717 34.188 23.453 1 84.19 617 SER A O 1
ATOM 4670 N N . LYS A 1 618 ? 4.133 33.312 21.484 1 82.62 618 LYS A N 1
ATOM 4671 C CA . LYS A 1 618 ? 2.754 33.5 21.047 1 82.62 618 LYS A CA 1
ATOM 4672 C C . LYS A 1 618 ? 1.776 32.781 21.984 1 82.62 618 LYS A C 1
ATOM 4674 O O . LYS A 1 618 ? 0.651 33.25 22.172 1 82.62 618 LYS A O 1
ATOM 4679 N N . ASP A 1 619 ? 2.275 31.781 22.578 1 83.69 619 ASP A N 1
ATOM 4680 C CA . ASP A 1 619 ? 1.373 30.969 23.406 1 83.69 619 ASP A CA 1
ATOM 4681 C C . ASP A 1 619 ? 0.979 31.719 24.672 1 83.69 619 ASP A C 1
ATOM 4683 O O . ASP A 1 619 ? -0.056 31.422 25.281 1 83.69 619 ASP A O 1
ATOM 4687 N N . GLN A 1 620 ? 1.764 32.656 24.984 1 83.88 620 GLN A N 1
ATOM 4688 C CA . GLN A 1 620 ? 1.454 33.438 26.188 1 83.88 620 GLN A CA 1
ATOM 4689 C C . GLN A 1 620 ? 0.257 34.344 25.969 1 83.88 620 GLN A C 1
ATOM 4691 O O . GLN A 1 620 ? -0.408 34.75 26.938 1 83.88 620 GLN A O 1
ATOM 4696 N N . LEU A 1 621 ? 0.001 34.625 24.781 1 85.81 621 LEU A N 1
ATOM 4697 C CA . LEU A 1 621 ? -1.097 35.531 24.469 1 85.81 621 LEU A CA 1
ATOM 4698 C C . LEU A 1 621 ? -2.443 34.844 24.688 1 85.81 621 LEU A C 1
ATOM 4700 O O . LEU A 1 621 ? -3.471 35.5 24.797 1 85.81 621 LEU A O 1
ATOM 4704 N N . VAL A 1 622 ? -2.393 33.562 24.719 1 86.75 622 VAL A N 1
ATOM 4705 C CA . VAL A 1 622 ? -3.625 32.812 24.922 1 86.75 622 VAL A CA 1
ATOM 4706 C C . VAL A 1 622 ? -4.168 33.062 26.328 1 86.75 622 VAL A C 1
ATOM 4708 O O . VAL A 1 622 ? -5.375 32.938 26.562 1 86.75 622 VAL A O 1
ATOM 4711 N N . LEU A 1 623 ? -3.34 33.469 27.219 1 88.06 623 LEU A N 1
ATOM 4712 C CA . LEU A 1 623 ? -3.732 33.656 28.609 1 88.06 623 LEU A CA 1
ATOM 4713 C C . LEU A 1 623 ? -4.312 35.062 28.828 1 88.06 623 LEU A C 1
ATOM 4715 O O . LEU A 1 623 ? -4.613 35.438 29.953 1 88.06 623 LEU A O 1
ATOM 4719 N N . ARG A 1 624 ? -4.59 35.812 27.781 1 86.5 624 ARG A N 1
ATOM 4720 C CA . ARG A 1 624 ? -5.047 37.188 27.891 1 86.5 624 ARG A CA 1
ATOM 4721 C C . ARG A 1 624 ? -6.418 37.281 28.562 1 86.5 624 ARG A C 1
ATOM 4723 O O . ARG A 1 624 ? -6.664 38.156 29.375 1 86.5 624 ARG A O 1
ATOM 4730 N N . LYS A 1 625 ? -7.312 36.344 28.188 1 83.12 625 LYS A N 1
ATOM 4731 C CA . LYS A 1 625 ? -8.672 36.375 28.734 1 83.12 625 LYS A CA 1
ATOM 4732 C C . LYS A 1 625 ? -8.695 35.875 30.156 1 83.12 625 LYS A C 1
ATOM 4734 O O . LYS A 1 625 ? -9.523 36.281 30.969 1 83.12 625 LYS A O 1
ATOM 4739 N N . ARG A 1 626 ? -7.789 35.062 30.469 1 86.06 626 ARG A N 1
ATOM 4740 C CA . ARG A 1 626 ? -7.785 34.438 31.781 1 86.06 626 ARG A CA 1
ATOM 4741 C C . ARG A 1 626 ? -7.059 35.312 32.812 1 86.06 626 ARG A C 1
ATOM 4743 O O . ARG A 1 626 ? -7.539 35.5 33.906 1 86.06 626 ARG A O 1
ATOM 4750 N N . MET A 1 627 ? -5.922 35.812 32.469 1 86.06 627 MET A N 1
ATOM 4751 C CA . MET A 1 627 ? -5.09 36.562 33.438 1 86.06 627 MET A CA 1
ATOM 4752 C C . MET A 1 627 ? -5.234 38.062 33.25 1 86.06 627 MET A C 1
ATOM 4754 O O . MET A 1 627 ? -4.867 38.844 34.125 1 86.06 627 MET A O 1
ATOM 4758 N N . GLY A 1 628 ? -5.828 38.5 32.188 1 85.81 628 GLY A N 1
ATOM 4759 C CA . GLY A 1 628 ? -5.902 39.906 31.875 1 85.81 628 GLY A CA 1
ATOM 4760 C C . GLY A 1 628 ? -4.996 40.312 30.734 1 85.81 628 GLY A C 1
ATOM 4761 O O . GLY A 1 628 ? -3.914 39.75 30.562 1 85.81 628 GLY A O 1
ATOM 4762 N N . VAL A 1 629 ? -5.332 41.25 30.016 1 87.31 629 VAL A N 1
ATOM 4763 C CA . VAL A 1 629 ? -4.621 41.688 28.828 1 87.31 629 VAL A CA 1
ATOM 4764 C C . VAL A 1 629 ? -3.289 42.312 29.234 1 87.31 629 VAL A C 1
ATOM 4766 O O . VAL A 1 629 ? -2.271 42.094 28.562 1 87.31 629 VAL A O 1
ATOM 4769 N N . GLY A 1 630 ? -3.223 43 30.328 1 87.94 630 GLY A N 1
ATOM 4770 C CA . GLY A 1 630 ? -2.004 43.688 30.75 1 87.94 630 GLY A CA 1
ATOM 4771 C C . GLY A 1 630 ? -0.901 42.719 31.141 1 87.94 630 GLY A C 1
ATOM 4772 O O . GLY A 1 630 ? 0.241 42.875 30.703 1 87.94 630 GLY A O 1
ATOM 4773 N N . VAL A 1 631 ? -1.24 41.688 31.922 1 86.69 631 VAL A N 1
ATOM 4774 C CA . VAL A 1 631 ? -0.252 40.75 32.406 1 86.69 631 VAL A CA 1
ATOM 4775 C C . VAL A 1 631 ? 0.256 39.875 31.25 1 86.69 631 VAL A C 1
ATOM 4777 O O . VAL A 1 631 ? 1.456 39.625 31.141 1 86.69 631 VAL A O 1
ATOM 4780 N N . ALA A 1 632 ? -0.614 39.5 30.453 1 87.38 632 ALA A N 1
ATOM 4781 C CA . ALA A 1 632 ? -0.242 38.625 29.328 1 87.38 632 ALA A CA 1
ATOM 4782 C C . ALA A 1 632 ? 0.657 39.375 28.344 1 87.38 632 ALA A C 1
ATOM 4784 O O . ALA A 1 632 ? 1.628 38.844 27.828 1 87.38 632 ALA A O 1
ATOM 4785 N N . LEU A 1 633 ? 0.334 40.656 28.141 1 88 633 LEU A N 1
ATOM 4786 C CA . LEU A 1 633 ? 1.128 41.469 27.219 1 88 633 LEU A CA 1
ATOM 4787 C C . LEU A 1 633 ? 2.506 41.75 27.797 1 88 633 LEU A C 1
ATOM 4789 O O . LEU A 1 633 ? 3.498 41.812 27.062 1 88 633 LEU A O 1
ATOM 4793 N N . LYS A 1 634 ? 2.512 42 29.047 1 88.5 634 LYS A N 1
ATOM 4794 C CA . LYS A 1 634 ? 3.797 42.25 29.703 1 88.5 634 LYS A CA 1
ATOM 4795 C C . LYS A 1 634 ? 4.703 41.031 29.594 1 88.5 634 LYS A C 1
ATOM 4797 O O . LYS A 1 634 ? 5.891 41.156 29.281 1 88.5 634 LYS A O 1
ATOM 4802 N N . ARG A 1 635 ? 4.188 39.969 29.828 1 86.81 635 ARG A N 1
ATOM 4803 C CA . ARG A 1 635 ? 4.977 38.75 29.75 1 86.81 635 ARG A CA 1
ATOM 4804 C C . ARG A 1 635 ? 5.398 38.438 28.312 1 86.81 635 ARG A C 1
ATOM 4806 O O . ARG A 1 635 ? 6.52 38 28.062 1 86.81 635 ARG A O 1
ATOM 4813 N N . PHE A 1 636 ? 4.457 38.625 27.5 1 88.44 636 PHE A N 1
ATOM 4814 C CA . PHE A 1 636 ? 4.762 38.469 26.078 1 88.44 636 PHE A CA 1
ATOM 4815 C C . PHE A 1 636 ? 5.91 39.375 25.656 1 88.44 636 PHE A C 1
ATOM 4817 O O . PHE A 1 636 ? 6.859 38.906 25.016 1 88.44 636 PHE A O 1
ATOM 4824 N N . THR A 1 637 ? 5.797 40.594 26.031 1 88.69 637 THR A N 1
ATOM 4825 C CA . THR A 1 637 ? 6.812 41.562 25.641 1 88.69 637 THR A CA 1
ATOM 4826 C C . THR A 1 637 ? 8.156 41.219 26.281 1 88.69 637 THR A C 1
ATOM 4828 O O . THR A 1 637 ? 9.203 41.375 25.656 1 88.69 637 THR A O 1
ATOM 4831 N N . LEU A 1 638 ? 8.125 40.75 27.453 1 87.56 638 LEU A N 1
ATOM 4832 C CA . LEU A 1 638 ? 9.359 40.375 28.141 1 87.56 638 LEU A CA 1
ATOM 4833 C C . LEU A 1 638 ? 10.023 39.188 27.453 1 87.56 638 LEU A C 1
ATOM 4835 O O . LEU A 1 638 ? 11.242 39.156 27.297 1 87.56 638 LEU A O 1
ATOM 4839 N N . LEU A 1 639 ? 9.258 38.281 27.109 1 86.12 639 LEU A N 1
ATOM 4840 C CA . LEU A 1 639 ? 9.805 37.094 26.438 1 86.12 639 LEU A CA 1
ATOM 4841 C C . LEU A 1 639 ? 10.328 37.438 25.047 1 86.12 639 LEU A C 1
ATOM 4843 O O . LEU A 1 639 ? 11.352 36.906 24.625 1 86.12 639 LEU A O 1
ATOM 4847 N N . VAL A 1 640 ? 9.617 38.281 24.469 1 87.44 640 VAL A N 1
ATOM 4848 C CA . VAL A 1 640 ? 10.047 38.719 23.141 1 87.44 640 VAL A CA 1
ATOM 4849 C C . VAL A 1 640 ? 11.352 39.5 23.25 1 87.44 640 VAL A C 1
ATOM 4851 O O . VAL A 1 640 ? 12.273 39.281 22.469 1 87.44 640 VAL A O 1
ATOM 4854 N N . LEU A 1 641 ? 11.367 40.344 24.25 1 86.5 641 LEU A N 1
ATOM 4855 C CA . LEU A 1 641 ? 12.562 41.156 24.438 1 86.5 641 LEU A CA 1
ATOM 4856 C C . LEU A 1 641 ? 13.758 40.281 24.797 1 86.5 641 LEU A C 1
ATOM 4858 O O . LEU A 1 641 ? 14.867 40.5 24.297 1 86.5 641 LEU A O 1
ATOM 4862 N N . ARG A 1 642 ? 13.539 39.375 25.609 1 83.81 642 ARG A N 1
ATOM 4863 C CA . ARG A 1 642 ? 14.609 38.469 25.984 1 83.81 642 ARG A CA 1
ATOM 4864 C C . ARG A 1 642 ? 15.07 37.656 24.797 1 83.81 642 ARG A C 1
ATOM 4866 O O . ARG A 1 642 ? 16.266 37.438 24.594 1 83.81 642 ARG A O 1
ATOM 4873 N N . GLY A 1 643 ? 14.156 37.188 24.094 1 84.06 643 GLY A N 1
ATOM 4874 C CA . GLY A 1 643 ? 14.492 36.438 22.891 1 84.06 643 GLY A CA 1
ATOM 4875 C C . GLY A 1 643 ? 15.195 37.281 21.828 1 84.06 643 GLY A C 1
ATOM 4876 O O . GLY A 1 643 ? 16.172 36.844 21.219 1 84.06 643 GLY A O 1
ATOM 4877 N N . ALA A 1 644 ? 14.672 38.438 21.688 1 85.31 644 ALA A N 1
ATOM 4878 C CA . ALA A 1 644 ? 15.266 39.344 20.719 1 85.31 644 ALA A CA 1
ATOM 4879 C C . ALA A 1 644 ? 16.688 39.75 21.125 1 85.31 644 ALA A C 1
ATOM 4881 O O . ALA A 1 644 ? 17.594 39.812 20.281 1 85.31 644 ALA A O 1
ATOM 4882 N N . LEU A 1 645 ? 16.828 39.969 22.391 1 82.44 645 LEU A N 1
ATOM 4883 C CA . LEU A 1 645 ? 18.156 40.344 22.875 1 82.44 645 LEU A CA 1
ATOM 4884 C C . LEU A 1 645 ? 19.141 39.188 22.688 1 82.44 645 LEU A C 1
ATOM 4886 O O . LEU A 1 645 ? 20.297 39.438 22.344 1 82.44 645 LEU A O 1
ATOM 4890 N N . ALA A 1 646 ? 18.688 38.062 22.875 1 83.88 646 ALA A N 1
ATOM 4891 C CA . ALA A 1 646 ? 19.531 36.875 22.734 1 83.88 646 ALA A CA 1
ATOM 4892 C C . ALA A 1 646 ? 19.891 36.625 21.281 1 83.88 646 ALA A C 1
ATOM 4894 O O . ALA A 1 646 ? 20.984 36.125 20.969 1 83.88 646 ALA A O 1
ATOM 4895 N N . CYS A 1 647 ? 19.078 37.094 20.422 1 84.56 647 CYS A N 1
ATOM 4896 C CA . CYS A 1 647 ? 19.312 36.781 19.016 1 84.56 647 CYS A CA 1
ATOM 4897 C C . CYS A 1 647 ? 19.984 37.969 18.312 1 84.56 647 CYS A C 1
ATOM 4899 O O . CYS A 1 647 ? 20.734 37.781 17.344 1 84.56 647 CYS A O 1
ATOM 4901 N N . LEU A 1 648 ? 19.75 39.25 18.812 1 86.62 648 LEU A N 1
ATOM 4902 C CA . LEU A 1 648 ? 20.188 40.406 18.047 1 86.62 648 LEU A CA 1
ATOM 4903 C C . LEU A 1 648 ? 21.391 41.062 18.734 1 86.62 648 LEU A C 1
ATOM 4905 O O . LEU A 1 648 ? 21.781 42.188 18.359 1 86.62 648 LEU A O 1
ATOM 4909 N N . TRP A 1 649 ? 22.047 40.438 19.641 1 85.25 649 TRP A N 1
ATOM 4910 C CA . TRP A 1 649 ? 23.172 41.062 20.344 1 85.25 649 TRP A CA 1
ATOM 4911 C C . TRP A 1 649 ? 24.297 41.375 19.391 1 85.25 649 TRP A C 1
ATOM 4913 O O . TRP A 1 649 ? 24.969 42.406 19.531 1 85.25 649 TRP A O 1
ATOM 4923 N N . PRO A 1 650 ? 24.531 40.594 18.266 1 85.12 650 PRO A N 1
ATOM 4924 C CA . PRO A 1 650 ? 25.609 40.969 17.344 1 85.12 650 PRO A CA 1
ATOM 4925 C C . PRO A 1 650 ? 25.328 42.281 16.609 1 85.12 650 PRO A C 1
ATOM 4927 O O . PRO A 1 650 ? 26.25 43.031 16.328 1 85.12 650 PRO A O 1
ATOM 4930 N N . TYR A 1 651 ? 24.141 42.531 16.359 1 85.94 651 TYR A N 1
ATOM 4931 C CA . TYR A 1 651 ? 23.797 43.781 15.648 1 85.94 651 TYR A CA 1
ATOM 4932 C C . TYR A 1 651 ? 23.969 45 16.531 1 85.94 651 TYR A C 1
ATOM 4934 O O . TYR A 1 651 ? 24.25 46.094 16.047 1 85.94 651 TYR A O 1
ATOM 4942 N N . VAL A 1 652 ? 23.812 44.812 17.859 1 84.69 652 VAL A N 1
ATOM 4943 C CA . VAL A 1 652 ? 24.047 45.875 18.812 1 84.69 652 VAL A CA 1
ATOM 4944 C C . VAL A 1 652 ? 25.531 46.25 18.828 1 84.69 652 VAL A C 1
ATOM 4946 O O . VAL A 1 652 ? 25.891 47.438 18.906 1 84.69 652 VAL A O 1
ATOM 4949 N N . ILE A 1 653 ? 26.312 45.281 18.703 1 80.06 653 ILE A N 1
ATOM 4950 C CA . ILE A 1 653 ? 27.766 45.5 18.703 1 80.06 653 ILE A CA 1
ATOM 4951 C C . ILE A 1 653 ? 28.156 46.219 17.406 1 80.06 653 ILE A C 1
ATOM 4953 O O . ILE A 1 653 ? 28.938 47.188 17.438 1 80.06 653 ILE A O 1
ATOM 4957 N N . ILE A 1 654 ? 27.625 45.781 16.297 1 84.44 654 ILE A N 1
ATOM 4958 C CA . ILE A 1 654 ? 27.953 46.375 15.008 1 84.44 654 ILE A CA 1
ATOM 4959 C C . ILE A 1 654 ? 27.453 47.844 14.969 1 84.44 654 ILE A C 1
ATOM 4961 O O . ILE A 1 654 ? 28.188 48.719 14.523 1 84.44 654 ILE A O 1
ATOM 4965 N N . ALA A 1 655 ? 26.281 48.062 15.453 1 85.06 655 ALA A N 1
ATOM 4966 C CA . ALA A 1 655 ? 25.719 49.438 15.477 1 85.06 655 ALA A CA 1
ATOM 4967 C C . ALA A 1 655 ? 26.5 50.312 16.422 1 85.06 655 ALA A C 1
ATOM 4969 O O . ALA A 1 655 ? 26.703 51.5 16.156 1 85.06 655 ALA A O 1
ATOM 4970 N N . GLY A 1 656 ? 26.906 49.812 17.562 1 79.94 656 GLY A N 1
ATOM 4971 C CA . GLY A 1 656 ? 27.719 50.562 18.5 1 79.94 656 GLY A CA 1
ATOM 4972 C C . GLY A 1 656 ? 29.031 51.031 17.906 1 79.94 656 GLY A C 1
ATOM 4973 O O . GLY A 1 656 ? 29.453 52.156 18.094 1 79.94 656 GLY A O 1
ATOM 4974 N N . PHE A 1 657 ? 29.625 50.156 17.125 1 77.25 657 PHE A N 1
ATOM 4975 C CA . PHE A 1 657 ? 30.891 50.469 16.484 1 77.25 657 PHE A CA 1
ATOM 4976 C C . PHE A 1 657 ? 30.688 51.5 15.375 1 77.25 657 PHE A C 1
ATOM 4978 O O . PHE A 1 657 ? 31.516 52.406 15.203 1 77.25 657 PHE A O 1
ATOM 4985 N N . LEU A 1 658 ? 29.656 51.344 14.602 1 81.38 658 LEU A N 1
ATOM 4986 C CA . LEU A 1 658 ? 29.359 52.281 13.547 1 81.38 658 LEU A CA 1
ATOM 4987 C C . LEU A 1 658 ? 29.109 53.688 14.133 1 81.38 658 LEU A C 1
ATOM 4989 O O . LEU A 1 658 ? 29.531 54.688 13.562 1 81.38 658 LEU A O 1
ATOM 4993 N N . ALA A 1 659 ? 28.484 53.656 15.234 1 80.06 659 ALA A N 1
ATOM 4994 C CA . ALA A 1 659 ? 28.25 54.938 15.914 1 80.06 659 ALA A CA 1
ATOM 4995 C C . ALA A 1 659 ? 29.562 55.531 16.422 1 80.06 659 ALA A C 1
ATOM 4997 O O . ALA A 1 659 ? 29.766 56.75 16.344 1 80.06 659 ALA A O 1
ATOM 4998 N N . TYR A 1 660 ? 30.406 54.688 16.828 1 72.56 660 TYR A N 1
ATOM 4999 C CA . TYR A 1 660 ? 31.703 55.125 17.328 1 72.56 660 TYR A CA 1
ATOM 5000 C C . TYR A 1 660 ? 32.531 55.75 16.203 1 72.56 660 TYR A C 1
ATOM 5002 O O . TYR A 1 660 ? 33.125 56.812 16.375 1 72.56 660 TYR A O 1
ATOM 5010 N N . ILE A 1 661 ? 32.5 55.094 15.031 1 75.44 661 ILE A N 1
ATOM 5011 C CA . ILE A 1 661 ? 33.312 55.562 13.906 1 75.44 661 ILE A CA 1
ATOM 5012 C C . ILE A 1 661 ? 32.75 56.875 13.359 1 75.44 661 ILE A C 1
ATOM 5014 O O . ILE A 1 661 ? 33.5 57.781 13 1 75.44 661 ILE A O 1
ATOM 5018 N N . THR A 1 662 ? 31.484 56.938 13.328 1 74.38 662 THR A N 1
ATOM 5019 C CA . THR A 1 662 ? 30.844 58.156 12.797 1 74.38 662 THR A CA 1
ATOM 5020 C C . THR A 1 662 ? 31.062 59.312 13.75 1 74.38 662 THR A C 1
ATOM 5022 O O . THR A 1 662 ? 31.219 60.469 13.305 1 74.38 662 THR A O 1
ATOM 5025 N N . LEU A 1 663 ? 31.016 59.094 14.984 1 68.19 663 LEU A N 1
ATOM 5026 C CA . LEU A 1 663 ? 31.172 60.156 15.961 1 68.19 663 LEU A CA 1
ATOM 5027 C C . LEU A 1 663 ? 32.625 60.594 16.062 1 68.19 663 LEU A C 1
ATOM 5029 O O . LEU A 1 663 ? 32.938 61.781 16.219 1 68.19 663 LEU A O 1
ATOM 5033 N N . TRP A 1 664 ? 33.5 59.656 16 1 57.53 664 TRP A N 1
ATOM 5034 C CA . TRP A 1 664 ? 34.875 60 16.172 1 57.53 664 TRP A CA 1
ATOM 5035 C C . TRP A 1 664 ? 35.5 60.5 14.852 1 57.53 664 TRP A C 1
ATOM 5037 O O . TRP A 1 664 ? 36.5 61.188 14.844 1 57.53 664 TRP A O 1
ATOM 5047 N N . SER A 1 665 ? 35.062 60 13.711 1 54.75 665 SER A N 1
ATOM 5048 C CA . SER A 1 665 ? 35.625 60.531 12.461 1 54.75 665 SER A CA 1
ATOM 5049 C C . SER A 1 665 ? 35.156 61.969 12.211 1 54.75 665 SER A C 1
ATOM 5051 O O . SER A 1 665 ? 35.531 62.562 11.211 1 54.75 665 SER A O 1
ATOM 5053 N N . LYS A 1 666 ? 34.281 62.531 12.961 1 47.12 666 LYS A N 1
ATOM 5054 C CA . LYS A 1 666 ? 34.125 64 12.883 1 47.12 666 LYS A CA 1
ATOM 5055 C C . LYS A 1 666 ? 35.188 64.688 13.719 1 47.12 666 LYS A C 1
ATOM 5057 O O . LYS A 1 666 ? 35.5 64.25 14.828 1 47.12 666 LYS A O 1
ATOM 5062 N N . MET B 1 1 ? 22.516 -4.656 32.344 1 20.83 1 MET B N 1
ATOM 5063 C CA . MET B 1 1 ? 23.359 -5.824 32.125 1 20.83 1 MET B CA 1
ATOM 5064 C C . MET B 1 1 ? 22.719 -6.785 31.125 1 20.83 1 MET B C 1
ATOM 5066 O O . MET B 1 1 ? 21.5 -6.973 31.125 1 20.83 1 MET B O 1
ATOM 5070 N N . GLU B 1 2 ? 23.391 -7.055 29.969 1 21.97 2 GLU B N 1
ATOM 5071 C CA . GLU B 1 2 ? 23.359 -7.723 28.672 1 21.97 2 GLU B CA 1
ATOM 5072 C C . GLU B 1 2 ? 23.172 -9.227 28.828 1 21.97 2 GLU B C 1
ATOM 5074 O O . GLU B 1 2 ? 23.609 -10.008 27.984 1 21.97 2 GLU B O 1
ATOM 5079 N N . SER B 1 3 ? 22.516 -9.617 29.984 1 25.14 3 SER B N 1
ATOM 5080 C CA . SER B 1 3 ? 22.828 -11.039 30.109 1 25.14 3 SER B CA 1
ATOM 5081 C C . SER B 1 3 ? 22.344 -11.82 28.891 1 25.14 3 SER B C 1
ATOM 5083 O O . SER B 1 3 ? 21.219 -11.609 28.422 1 25.14 3 SER B O 1
ATOM 5085 N N . GLY B 1 4 ? 23.266 -12.211 28 1 25.53 4 GLY B N 1
ATOM 5086 C CA . GLY B 1 4 ? 23.484 -12.992 26.797 1 25.53 4 GLY B CA 1
ATOM 5087 C C . GLY B 1 4 ? 22.922 -14.398 26.891 1 25.53 4 GLY B C 1
ATOM 5088 O O . GLY B 1 4 ? 23.375 -15.211 27.688 1 25.53 4 GLY B O 1
ATOM 5089 N N . GLY B 1 5 ? 21.594 -14.508 26.969 1 25.39 5 GLY B N 1
ATOM 5090 C CA . GLY B 1 5 ? 21.016 -15.836 27.094 1 25.39 5 GLY B CA 1
ATOM 5091 C C . GLY B 1 5 ? 21.625 -16.844 26.125 1 25.39 5 GLY B C 1
ATOM 5092 O O . GLY B 1 5 ? 21.75 -16.562 24.938 1 25.39 5 GLY B O 1
ATOM 5093 N N . LYS B 1 6 ? 22.578 -17.625 26.609 1 27.34 6 LYS B N 1
ATOM 5094 C CA . LYS B 1 6 ? 23.359 -18.688 26 1 27.34 6 LYS B CA 1
ATOM 5095 C C . LYS B 1 6 ? 22.469 -19.656 25.234 1 27.34 6 LYS B C 1
ATOM 5097 O O . LYS B 1 6 ? 21.453 -20.125 25.766 1 27.34 6 LYS B O 1
ATOM 5102 N N . ALA B 1 7 ? 22.453 -19.547 23.938 1 27.45 7 ALA B N 1
ATOM 5103 C CA . ALA B 1 7 ? 21.781 -20.359 22.922 1 27.45 7 ALA B CA 1
ATOM 5104 C C . ALA B 1 7 ? 22 -21.844 23.172 1 27.45 7 ALA B C 1
ATOM 5106 O O . ALA B 1 7 ? 23.125 -22.281 23.391 1 27.45 7 ALA B O 1
ATOM 5107 N N . PRO B 1 8 ? 21.016 -22.531 23.859 1 30.64 8 PRO B N 1
ATOM 5108 C CA . PRO B 1 8 ? 21.234 -23.953 24.203 1 30.64 8 PRO B CA 1
ATOM 5109 C C . PRO B 1 8 ? 21.812 -24.75 23.047 1 30.64 8 PRO B C 1
ATOM 5111 O O . PRO B 1 8 ? 21.562 -24.438 21.875 1 30.64 8 PRO B O 1
ATOM 5114 N N . SER B 1 9 ? 23.141 -25.156 23.188 1 31.3 9 SER B N 1
ATOM 5115 C CA . SER B 1 9 ? 23.953 -25.984 22.312 1 31.3 9 SER B CA 1
ATOM 5116 C C . SER B 1 9 ? 23.188 -27.203 21.812 1 31.3 9 SER B C 1
ATOM 5118 O O . SER B 1 9 ? 22.469 -27.844 22.578 1 31.3 9 SER B O 1
ATOM 5120 N N . GLY B 1 10 ? 22.562 -27.141 20.547 1 30.69 10 GLY B N 1
ATOM 5121 C CA . GLY B 1 10 ? 21.906 -28.219 19.828 1 30.69 10 GLY B CA 1
ATOM 5122 C C . GLY B 1 10 ? 22.578 -29.562 20.031 1 30.69 10 GLY B C 1
ATOM 5123 O O . GLY B 1 10 ? 23.719 -29.641 20.484 1 30.69 10 GLY B O 1
ATOM 5124 N N . PRO B 1 11 ? 21.734 -30.625 20.281 1 35.34 11 PRO B N 1
ATOM 5125 C CA . PRO B 1 11 ? 22.234 -31.969 20.578 1 35.34 11 PRO B CA 1
ATOM 5126 C C . PRO B 1 11 ? 23.438 -32.344 19.703 1 35.34 11 PRO B C 1
ATOM 5128 O O . PRO B 1 11 ? 23.609 -31.812 18.609 1 35.34 11 PRO B O 1
ATOM 5131 N N . PRO B 1 12 ? 24.531 -32.719 20.438 1 33.56 12 PRO B N 1
ATOM 5132 C CA . PRO B 1 12 ? 25.75 -33.062 19.688 1 33.56 12 PRO B CA 1
ATOM 5133 C C . PRO B 1 12 ? 25.453 -33.875 18.422 1 33.56 12 PRO B C 1
ATOM 5135 O O . PRO B 1 12 ? 24.453 -34.594 18.375 1 33.56 12 PRO B O 1
ATOM 5138 N N . LYS B 1 13 ? 25.812 -33.344 17.234 1 30.39 13 LYS B N 1
ATOM 5139 C CA . LYS B 1 13 ? 25.922 -34.031 15.938 1 30.39 13 LYS B CA 1
ATOM 5140 C C . LYS B 1 13 ? 26.375 -35.469 16.125 1 30.39 13 LYS B C 1
ATOM 5142 O O . LYS B 1 13 ? 27.375 -35.75 16.781 1 30.39 13 LYS B O 1
ATOM 5147 N N . ASP B 1 14 ? 25.312 -36.344 16.281 1 30.17 14 ASP B N 1
ATOM 5148 C CA . ASP B 1 14 ? 25.594 -37.781 16.281 1 30.17 14 ASP B CA 1
ATOM 5149 C C . ASP B 1 14 ? 26.906 -38.094 15.594 1 30.17 14 ASP B C 1
ATOM 5151 O O . ASP B 1 14 ? 27.297 -37.406 14.633 1 30.17 14 ASP B O 1
ATOM 5155 N N . LYS B 1 15 ? 27.812 -38.781 16.297 1 32.62 15 LYS B N 1
ATOM 5156 C CA . LYS B 1 15 ? 29.125 -39.312 15.93 1 32.62 15 LYS B CA 1
ATOM 5157 C C . LYS B 1 15 ? 29.141 -39.781 14.477 1 32.62 15 LYS B C 1
ATOM 5159 O O . LYS B 1 15 ? 28.219 -40.469 14.023 1 32.62 15 LYS B O 1
ATOM 5164 N N . GLU B 1 16 ? 29.781 -39.031 13.688 1 33.69 16 GLU B N 1
ATOM 5165 C CA . GLU B 1 16 ? 30.156 -39.406 12.32 1 33.69 16 GLU B CA 1
ATOM 5166 C C . GLU B 1 16 ? 30.344 -40.906 12.18 1 33.69 16 GLU B C 1
ATOM 5168 O O . GLU B 1 16 ? 31.109 -41.5 12.938 1 33.69 16 GLU B O 1
ATOM 5173 N N . ALA B 1 17 ? 29.375 -41.75 12.086 1 34.62 17 ALA B N 1
ATOM 5174 C CA . ALA B 1 17 ? 29.641 -43.125 11.758 1 34.62 17 ALA B CA 1
ATOM 5175 C C . ALA B 1 17 ? 31 -43.281 11.078 1 34.62 17 ALA B C 1
ATOM 5177 O O . ALA B 1 17 ? 31.281 -42.625 10.086 1 34.62 17 ALA B O 1
ATOM 5178 N N . LYS B 1 18 ? 31.906 -43.625 11.945 1 38.56 18 LYS B N 1
ATOM 5179 C CA . LYS B 1 18 ? 33.25 -43.875 11.422 1 38.56 18 LYS B CA 1
ATOM 5180 C C . LYS B 1 18 ? 33.188 -44.656 10.102 1 38.56 18 LYS B C 1
ATOM 5182 O O . LYS B 1 18 ? 32.469 -45.625 9.984 1 38.56 18 LYS B O 1
ATOM 5187 N N . PRO B 1 19 ? 33.562 -44.094 9.023 1 40.16 19 PRO B N 1
ATOM 5188 C CA . PRO B 1 19 ? 33.562 -44.781 7.734 1 40.16 19 PRO B CA 1
ATOM 5189 C C . PRO B 1 19 ? 34.094 -46.188 7.828 1 40.16 19 PRO B C 1
ATOM 5191 O O . PRO B 1 19 ? 34.938 -46.5 8.688 1 40.16 19 PRO B O 1
ATOM 5194 N N . ALA B 1 20 ? 33.344 -47.281 7.672 1 42.72 20 ALA B N 1
ATOM 5195 C CA . ALA B 1 20 ? 33.875 -48.656 7.578 1 42.72 20 ALA B CA 1
ATOM 5196 C C . ALA B 1 20 ? 35.281 -48.656 6.996 1 42.72 20 ALA B C 1
ATOM 5198 O O . ALA B 1 20 ? 35.531 -48.094 5.926 1 42.72 20 ALA B O 1
ATOM 5199 N N . VAL B 1 21 ? 36.312 -48.688 7.832 1 45.72 21 VAL B N 1
ATOM 5200 C CA . VAL B 1 21 ? 37.719 -48.781 7.5 1 45.72 21 VAL B CA 1
ATOM 5201 C C . VAL B 1 21 ? 37.938 -49.906 6.484 1 45.72 21 VAL B C 1
ATOM 5203 O O . VAL B 1 21 ? 37.75 -51.062 6.801 1 45.72 21 VAL B O 1
ATOM 5206 N N . VAL B 1 22 ? 37.438 -49.875 5.262 1 53.5 22 VAL B N 1
ATOM 5207 C CA . VAL B 1 22 ? 37.719 -50.812 4.191 1 53.5 22 VAL B CA 1
ATOM 5208 C C . VAL B 1 22 ? 39.219 -51 4.07 1 53.5 22 VAL B C 1
ATOM 5210 O O . VAL B 1 22 ? 40 -50.031 4.156 1 53.5 22 VAL B O 1
ATOM 5213 N N . GLN B 1 23 ? 39.781 -52.062 4.531 1 55.66 23 GLN B N 1
ATOM 5214 C CA . GLN B 1 23 ? 41.188 -52.406 4.348 1 55.66 23 GLN B CA 1
ATOM 5215 C C . GLN B 1 23 ? 41.625 -52.125 2.924 1 55.66 23 GLN B C 1
ATOM 5217 O O . GLN B 1 23 ? 41.031 -52.625 1.961 1 55.66 23 GLN B O 1
ATOM 5222 N N . GLN B 1 24 ? 42.344 -51.031 2.748 1 61.16 24 GLN B N 1
ATOM 5223 C CA . GLN B 1 24 ? 42.844 -50.562 1.46 1 61.16 24 GLN B CA 1
ATOM 5224 C C . GLN B 1 24 ? 43.969 -51.469 0.959 1 61.16 24 GLN B C 1
ATOM 5226 O O . GLN B 1 24 ? 44.812 -51.906 1.746 1 61.16 24 GLN B O 1
ATOM 5231 N N . HIS B 1 25 ? 43.781 -52.062 -0.099 1 73.56 25 HIS B N 1
ATOM 5232 C CA . HIS B 1 25 ? 44.844 -52.812 -0.769 1 73.56 25 HIS B CA 1
ATOM 5233 C C . HIS B 1 25 ? 45.438 -52 -1.919 1 73.56 25 HIS B C 1
ATOM 5235 O O . HIS B 1 25 ? 45.156 -52.281 -3.086 1 73.56 25 HIS B O 1
ATOM 5241 N N . PRO B 1 26 ? 46.375 -51.156 -1.612 1 78.06 26 PRO B N 1
ATOM 5242 C CA . PRO B 1 26 ? 46.875 -50.219 -2.643 1 78.06 26 PRO B CA 1
ATOM 5243 C C . PRO B 1 26 ? 47.594 -50.969 -3.775 1 78.06 26 PRO B C 1
ATOM 5245 O O . PRO B 1 26 ? 47.5 -50.531 -4.934 1 78.06 26 PRO B O 1
ATOM 5248 N N . LYS B 1 27 ? 48.281 -52.062 -3.387 1 78.06 27 LYS B N 1
ATOM 5249 C CA . LYS B 1 27 ? 49 -52.781 -4.426 1 78.06 27 LYS B CA 1
ATOM 5250 C C . LYS B 1 27 ? 48.062 -53.469 -5.387 1 78.06 27 LYS B C 1
ATOM 5252 O O . LYS B 1 27 ? 48.281 -53.5 -6.598 1 78.06 27 LYS B O 1
ATOM 5257 N N . LEU B 1 28 ? 47.094 -53.938 -4.781 1 80.69 28 LEU B N 1
ATOM 5258 C CA . LEU B 1 28 ? 46.062 -54.594 -5.613 1 80.69 28 LEU B CA 1
ATOM 5259 C C . LEU B 1 28 ? 45.344 -53.594 -6.484 1 80.69 28 LEU B C 1
ATOM 5261 O O . LEU B 1 28 ? 45.062 -53.844 -7.656 1 80.69 28 LEU B O 1
ATOM 5265 N N . LEU B 1 29 ? 45.125 -52.469 -5.992 1 82.44 29 LEU B N 1
ATOM 5266 C CA . LEU B 1 29 ? 44.438 -51.406 -6.727 1 82.44 29 LEU B CA 1
ATOM 5267 C C . LEU B 1 29 ? 45.312 -50.906 -7.879 1 82.44 29 LEU B C 1
ATOM 5269 O O . LEU B 1 29 ? 44.812 -50.688 -8.984 1 82.44 29 LEU B O 1
ATOM 5273 N N . MET B 1 30 ? 46.562 -50.812 -7.559 1 82.94 30 MET B N 1
ATOM 5274 C CA . MET B 1 30 ? 47.5 -50.375 -8.594 1 82.94 30 MET B CA 1
ATOM 5275 C C . MET B 1 30 ? 47.594 -51.406 -9.719 1 82.94 30 MET B C 1
ATOM 5277 O O . MET B 1 30 ? 47.562 -51.031 -10.898 1 82.94 30 MET B O 1
ATOM 5281 N N . ALA B 1 31 ? 47.625 -52.594 -9.32 1 82.62 31 ALA B N 1
ATOM 5282 C CA . ALA B 1 31 ? 47.75 -53.625 -10.32 1 82.62 31 ALA B CA 1
ATOM 5283 C C . ALA B 1 31 ? 46.469 -53.719 -11.172 1 82.62 31 ALA B C 1
ATOM 5285 O O . ALA B 1 31 ? 46.531 -53.938 -12.383 1 82.62 31 ALA B O 1
ATOM 5286 N N . ALA B 1 32 ? 45.406 -53.5 -10.547 1 83.62 32 ALA B N 1
ATOM 5287 C CA . ALA B 1 32 ? 44.125 -53.531 -11.258 1 83.62 32 ALA B CA 1
ATOM 5288 C C . ALA B 1 32 ? 44.031 -52.375 -12.234 1 83.62 32 ALA B C 1
ATOM 5290 O O . ALA B 1 32 ? 43.469 -52.531 -13.336 1 83.62 32 ALA B O 1
ATOM 5291 N N . ARG B 1 33 ? 44.531 -51.281 -11.891 1 86.56 33 ARG B N 1
ATOM 5292 C CA . ARG B 1 33 ? 44.438 -50.094 -12.734 1 86.56 33 ARG B CA 1
ATOM 5293 C C . ARG B 1 33 ? 45.406 -50.156 -13.906 1 86.56 33 ARG B C 1
ATOM 5295 O O . ARG B 1 33 ? 45.156 -49.625 -14.977 1 86.56 33 ARG B O 1
ATOM 5302 N N . LYS B 1 34 ? 46.5 -50.875 -13.688 1 85.81 34 LYS B N 1
ATOM 5303 C CA . LYS B 1 34 ? 47.469 -51.031 -14.766 1 85.81 34 LYS B CA 1
ATOM 5304 C C . LYS B 1 34 ? 47.062 -52.156 -15.719 1 85.81 34 LYS B C 1
ATOM 5306 O O . LYS B 1 34 ? 47.469 -52.156 -16.891 1 85.81 34 LYS B O 1
ATOM 5311 N N . GLY B 1 35 ? 46.312 -53.031 -15.281 1 81.38 35 GLY B N 1
ATOM 5312 C CA . GLY B 1 35 ? 45.625 -54 -16.156 1 81.38 35 GLY B CA 1
ATOM 5313 C C . GLY B 1 35 ? 46.469 -55.25 -16.422 1 81.38 35 GLY B C 1
ATOM 5314 O O . GLY B 1 35 ? 46.094 -56.062 -17.281 1 81.38 35 GLY B O 1
ATOM 5315 N N . HIS B 1 36 ? 47.656 -55.438 -15.75 1 83 36 HIS B N 1
ATOM 5316 C CA . HIS B 1 36 ? 48.438 -56.625 -16 1 83 36 HIS B CA 1
ATOM 5317 C C . HIS B 1 36 ? 47.938 -57.812 -15.195 1 83 36 HIS B C 1
ATOM 5319 O O . HIS B 1 36 ? 47.75 -57.688 -13.977 1 83 36 HIS B O 1
ATOM 5325 N N . TRP B 1 37 ? 47.781 -58.906 -15.883 1 84.44 37 TRP B N 1
ATOM 5326 C CA . TRP B 1 37 ? 47.125 -60.094 -15.273 1 84.44 37 TRP B CA 1
ATOM 5327 C C . TRP B 1 37 ? 48.094 -60.781 -14.312 1 84.44 37 TRP B C 1
ATOM 5329 O O . TRP B 1 37 ? 47.688 -61.219 -13.227 1 84.44 37 TRP B O 1
ATOM 5339 N N . THR B 1 38 ? 49.375 -60.875 -14.656 1 84.06 38 THR B N 1
ATOM 5340 C CA . THR B 1 38 ? 50.312 -61.688 -13.883 1 84.06 38 THR B CA 1
ATOM 5341 C C . THR B 1 38 ? 50.438 -61.156 -12.453 1 84.06 38 THR B C 1
ATOM 5343 O O . THR B 1 38 ? 50.219 -61.906 -11.492 1 84.06 38 THR B O 1
ATOM 5346 N N . PRO B 1 39 ? 50.688 -59.875 -12.344 1 82.75 39 PRO B N 1
ATOM 5347 C CA . PRO B 1 39 ? 50.781 -59.375 -10.977 1 82.75 39 PRO B CA 1
ATOM 5348 C C . PRO B 1 39 ? 49.438 -59.438 -10.25 1 82.75 39 PRO B C 1
ATOM 5350 O O . PRO B 1 39 ? 49.375 -59.656 -9.039 1 82.75 39 PRO B O 1
ATOM 5353 N N . LEU B 1 40 ? 48.375 -59.25 -10.945 1 84.25 40 LEU B N 1
ATOM 5354 C CA . LEU B 1 40 ? 47.062 -59.25 -10.352 1 84.25 40 LEU B CA 1
ATOM 5355 C C . LEU B 1 40 ? 46.688 -60.625 -9.82 1 84.25 40 LEU B C 1
ATOM 5357 O O . LEU B 1 40 ? 46.125 -60.75 -8.734 1 84.25 40 LEU B O 1
ATOM 5361 N N . ASN B 1 41 ? 47.031 -61.688 -10.602 1 81.69 41 ASN B N 1
ATOM 5362 C CA . ASN B 1 41 ? 46.75 -63.062 -10.195 1 81.69 41 ASN B CA 1
ATOM 5363 C C . ASN B 1 41 ? 47.5 -63.438 -8.93 1 81.69 41 ASN B C 1
ATOM 5365 O O . ASN B 1 41 ? 46.969 -64.125 -8.055 1 81.69 41 ASN B O 1
ATOM 5369 N N . VAL B 1 42 ? 48.719 -62.938 -8.844 1 79.75 42 VAL B N 1
ATOM 5370 C CA . VAL B 1 42 ? 49.562 -63.25 -7.691 1 79.75 42 VAL B CA 1
ATOM 5371 C C . VAL B 1 42 ? 49 -62.531 -6.453 1 79.75 42 VAL B C 1
ATOM 5373 O O . VAL B 1 42 ? 48.906 -63.156 -5.379 1 79.75 42 VAL B O 1
ATOM 5376 N N . LEU B 1 43 ? 48.625 -61.344 -6.684 1 80.12 43 LEU B N 1
ATOM 5377 C CA . LEU B 1 43 ? 48.188 -60.531 -5.551 1 80.12 43 LEU B CA 1
ATOM 5378 C C . LEU B 1 43 ? 46.812 -61 -5.082 1 80.12 43 LEU B C 1
ATOM 5380 O O . LEU B 1 43 ? 46.5 -60.938 -3.889 1 80.12 43 LEU B O 1
ATOM 5384 N N . MET B 1 44 ? 45.969 -61.406 -5.938 1 76.25 44 MET B N 1
ATOM 5385 C CA . MET B 1 44 ? 44.625 -61.906 -5.586 1 76.25 44 MET B CA 1
ATOM 5386 C C . MET B 1 44 ? 44.688 -63.188 -4.785 1 76.25 44 MET B C 1
ATOM 5388 O O . MET B 1 44 ? 43.875 -63.438 -3.898 1 76.25 44 MET B O 1
ATOM 5392 N N . GLY B 1 45 ? 45.625 -64.062 -5.156 1 70.94 45 GLY B N 1
ATOM 5393 C CA . GLY B 1 45 ? 45.812 -65.312 -4.426 1 70.94 45 GLY B CA 1
ATOM 5394 C C . GLY B 1 45 ? 46.375 -65.062 -3.033 1 70.94 45 GLY B C 1
ATOM 5395 O O . GLY B 1 45 ? 46.094 -65.875 -2.123 1 70.94 45 GLY B O 1
ATOM 5396 N N . ALA B 1 46 ? 47.219 -64 -2.898 1 64.56 46 ALA B N 1
ATOM 5397 C CA . ALA B 1 46 ? 47.906 -63.719 -1.631 1 64.56 46 ALA B CA 1
ATOM 5398 C C . ALA B 1 46 ? 47 -62.906 -0.69 1 64.56 46 ALA B C 1
ATOM 5400 O O . ALA B 1 46 ? 47.281 -62.812 0.507 1 64.56 46 ALA B O 1
ATOM 5401 N N . THR B 1 47 ? 46.094 -62.125 -1.204 1 60.41 47 THR B N 1
ATOM 5402 C CA . THR B 1 47 ? 45.312 -61.219 -0.362 1 60.41 47 THR B CA 1
ATOM 5403 C C . THR B 1 47 ? 44.156 -61.969 0.303 1 60.41 47 THR B C 1
ATOM 5405 O O . THR B 1 47 ? 43.375 -62.625 -0.372 1 60.41 47 THR B O 1
ATOM 5408 N N . PRO B 1 48 ? 44.156 -62.125 1.606 1 54.38 48 PRO B N 1
ATOM 5409 C CA . PRO B 1 48 ? 43.062 -62.812 2.332 1 54.38 48 PRO B CA 1
ATOM 5410 C C . PRO B 1 48 ? 41.719 -62.188 2.094 1 54.38 48 PRO B C 1
ATOM 5412 O O . PRO B 1 48 ? 41.625 -60.969 1.896 1 54.38 48 PRO B O 1
ATOM 5415 N N . PRO B 1 49 ? 40.656 -62.875 1.686 1 51.34 49 PRO B N 1
ATOM 5416 C CA . PRO B 1 49 ? 39.312 -62.375 1.447 1 51.34 49 PRO B CA 1
ATOM 5417 C C . PRO B 1 49 ? 38.781 -61.562 2.623 1 51.34 49 PRO B C 1
ATOM 5419 O O . PRO B 1 49 ? 38.938 -61.938 3.779 1 51.34 49 PRO B O 1
ATOM 5422 N N . VAL B 1 50 ? 38.906 -60.281 2.65 1 45.84 50 VAL B N 1
ATOM 5423 C CA . VAL B 1 50 ? 38.344 -59.5 3.75 1 45.84 50 VAL B CA 1
ATOM 5424 C C . VAL B 1 50 ? 36.844 -59.75 3.854 1 45.84 50 VAL B C 1
ATOM 5426 O O . VAL B 1 50 ? 36.094 -59.625 2.871 1 45.84 50 VAL B O 1
ATOM 5429 N N . VAL B 1 51 ? 36.344 -60.594 4.699 1 40.88 51 VAL B N 1
ATOM 5430 C CA . VAL B 1 51 ? 34.938 -60.781 5.062 1 40.88 51 VAL B CA 1
ATOM 5431 C C . VAL B 1 51 ? 34.344 -59.438 5.508 1 40.88 51 VAL B C 1
ATOM 5433 O O . VAL B 1 51 ? 34.844 -58.812 6.445 1 40.88 51 VAL B O 1
ATOM 5436 N N . HIS B 1 52 ? 33.938 -58.531 4.629 1 39.38 52 HIS B N 1
ATOM 5437 C CA . HIS B 1 52 ? 33.219 -57.375 5.117 1 39.38 52 HIS B CA 1
ATOM 5438 C C . HIS B 1 52 ? 32.156 -57.781 6.137 1 39.38 52 HIS B C 1
ATOM 5440 O O . HIS B 1 52 ? 31.359 -58.688 5.879 1 39.38 52 HIS B O 1
ATOM 5446 N N . ALA B 1 53 ? 32.375 -57.719 7.398 1 33.97 53 ALA B N 1
ATOM 5447 C CA . ALA B 1 53 ? 31.359 -57.781 8.438 1 33.97 53 ALA B CA 1
ATOM 5448 C C . ALA B 1 53 ? 30.156 -56.906 8.07 1 33.97 53 ALA B C 1
ATOM 5450 O O . ALA B 1 53 ? 30.297 -55.719 7.781 1 33.97 53 ALA B O 1
ATOM 5451 N N . VAL B 1 54 ? 29.094 -57.406 7.418 1 36.06 54 VAL B N 1
ATOM 5452 C CA . VAL B 1 54 ? 27.812 -56.719 7.336 1 36.06 54 VAL B CA 1
ATOM 5453 C C . VAL B 1 54 ? 27.484 -56.062 8.672 1 36.06 54 VAL B C 1
ATOM 5455 O O . VAL B 1 54 ? 27.625 -56.688 9.727 1 36.06 54 VAL B O 1
ATOM 5458 N N . PRO B 1 55 ? 27.547 -54.812 8.797 1 35.19 55 PRO B N 1
ATOM 5459 C CA . PRO B 1 55 ? 27.094 -54.312 10.086 1 35.19 55 PRO B CA 1
ATOM 5460 C C . PRO B 1 55 ? 25.797 -54.969 10.57 1 35.19 55 PRO B C 1
ATOM 5462 O O . PRO B 1 55 ? 25 -55.438 9.758 1 35.19 55 PRO B O 1
ATOM 5465 N N . PRO B 1 56 ? 25.703 -55.625 11.797 1 32.22 56 PRO B N 1
ATOM 5466 C CA . PRO B 1 56 ? 24.531 -56.312 12.359 1 32.22 56 PRO B CA 1
ATOM 5467 C C . PRO B 1 56 ? 23.234 -55.531 12.117 1 32.22 56 PRO B C 1
ATOM 5469 O O . PRO B 1 56 ? 22.156 -56.031 12.453 1 32.22 56 PRO B O 1
ATOM 5472 N N . GLY B 1 57 ? 23.188 -54.219 12.156 1 33.41 57 GLY B N 1
ATOM 5473 C CA . GLY B 1 57 ? 21.891 -53.625 12.453 1 33.41 57 GLY B CA 1
ATOM 5474 C C . GLY B 1 57 ? 20.828 -53.969 11.43 1 33.41 57 GLY B C 1
ATOM 5475 O O . GLY B 1 57 ? 19.641 -54.062 11.766 1 33.41 57 GLY B O 1
ATOM 5476 N N . GLY B 1 58 ? 20.75 -53.531 10.25 1 29.25 58 GLY B N 1
ATOM 5477 C CA . GLY B 1 58 ? 19.469 -53.656 9.578 1 29.25 58 GLY B CA 1
ATOM 5478 C C . GLY B 1 58 ? 19.141 -55.094 9.188 1 29.25 58 GLY B C 1
ATOM 5479 O O . GLY B 1 58 ? 20.016 -55.812 8.734 1 29.25 58 GLY B O 1
ATOM 5480 N N . LEU B 1 59 ? 18.203 -55.75 9.922 1 27.25 59 LEU B N 1
ATOM 5481 C CA . LEU B 1 59 ? 17.469 -57 9.789 1 27.25 59 LEU B CA 1
ATOM 5482 C C . LEU B 1 59 ? 17.156 -57.312 8.32 1 27.25 59 LEU B C 1
ATOM 5484 O O . LEU B 1 59 ? 16.281 -56.656 7.734 1 27.25 59 LEU B O 1
ATOM 5488 N N . ILE B 1 60 ? 18.047 -57.375 7.402 1 27.77 60 ILE B N 1
ATOM 5489 C CA . ILE B 1 60 ? 17.5 -58.031 6.219 1 27.77 60 ILE B CA 1
ATOM 5490 C C . ILE B 1 60 ? 17.016 -59.438 6.59 1 27.77 60 ILE B C 1
ATOM 5492 O O . ILE B 1 60 ? 17.797 -60.281 7.035 1 27.77 60 ILE B O 1
ATOM 5496 N N . ASN B 1 61 ? 15.758 -59.594 7.098 1 28.61 61 ASN B N 1
ATOM 5497 C CA . ASN B 1 61 ? 15.008 -60.812 7.285 1 28.61 61 ASN B CA 1
ATOM 5498 C C . ASN B 1 61 ? 15.195 -61.781 6.102 1 28.61 61 ASN B C 1
ATOM 5500 O O . ASN B 1 61 ? 14.5 -61.656 5.09 1 28.61 61 ASN B O 1
ATOM 5504 N N . ILE B 1 62 ? 16.375 -62.062 5.691 1 27.14 62 ILE B N 1
ATOM 5505 C CA . ILE B 1 62 ? 16.438 -63.188 4.734 1 27.14 62 ILE B CA 1
ATOM 5506 C C . ILE B 1 62 ? 15.883 -64.438 5.375 1 27.14 62 ILE B C 1
ATOM 5508 O O . ILE B 1 62 ? 16.438 -64.938 6.359 1 27.14 62 ILE B O 1
ATOM 5512 N N . VAL B 1 63 ? 14.57 -64.625 5.402 1 28 63 VAL B N 1
ATOM 5513 C CA . VAL B 1 63 ? 13.969 -65.938 5.68 1 28 63 VAL B CA 1
ATOM 5514 C C . VAL B 1 63 ? 14.711 -67 4.91 1 28 63 VAL B C 1
ATOM 5516 O O . VAL B 1 63 ? 14.695 -67 3.676 1 28 63 VAL B O 1
ATOM 5519 N N . ILE B 1 64 ? 15.844 -67.438 5.438 1 26.78 64 ILE B N 1
ATOM 5520 C CA . ILE B 1 64 ? 16.531 -68.688 4.992 1 26.78 64 ILE B CA 1
ATOM 5521 C C . ILE B 1 64 ? 15.617 -69.875 5.172 1 26.78 64 ILE B C 1
ATOM 5523 O O . ILE B 1 64 ? 15.266 -70.25 6.301 1 26.78 64 ILE B O 1
ATOM 5527 N N . ASP B 1 65 ? 14.586 -70.062 4.363 1 27.5 65 ASP B N 1
ATOM 5528 C CA . ASP B 1 65 ? 14.031 -71.438 4.367 1 27.5 65 ASP B CA 1
ATOM 5529 C C . ASP B 1 65 ? 15.141 -72.438 4.453 1 27.5 65 ASP B C 1
ATOM 5531 O O . ASP B 1 65 ? 16.281 -72.188 4.074 1 27.5 65 ASP B O 1
ATOM 5535 N N . ASP B 1 66 ? 14.898 -73.688 5.164 1 28.31 66 ASP B N 1
ATOM 5536 C CA . ASP B 1 66 ? 15.617 -74.812 5.695 1 28.31 66 ASP B CA 1
ATOM 5537 C C . ASP B 1 66 ? 16.438 -75.5 4.605 1 28.31 66 ASP B C 1
ATOM 5539 O O . ASP B 1 66 ? 17.125 -76.5 4.867 1 28.31 66 ASP B O 1
ATOM 5543 N N . GLU B 1 67 ? 15.922 -75.625 3.375 1 28.75 67 GLU B N 1
ATOM 5544 C CA . GLU B 1 67 ? 16.594 -76.688 2.676 1 28.75 67 GLU B CA 1
ATOM 5545 C C . GLU B 1 67 ? 18.109 -76.562 2.727 1 28.75 67 GLU B C 1
ATOM 5547 O O . GLU B 1 67 ? 18.609 -75.438 2.77 1 28.75 67 GLU B O 1
ATOM 5552 N N . GLU B 1 68 ? 18.875 -77.688 3.139 1 29.17 68 GLU B N 1
ATOM 5553 C CA . GLU B 1 68 ? 20.297 -78 3.34 1 29.17 68 GLU B CA 1
ATOM 5554 C C . GLU B 1 68 ? 21.156 -77.438 2.215 1 29.17 68 GLU B C 1
ATOM 5556 O O . GLU B 1 68 ? 22.141 -78 1.814 1 29.17 68 GLU B O 1
ATOM 5561 N N . ALA B 1 69 ? 20.625 -76.688 1.167 1 26.69 69 ALA B N 1
ATOM 5562 C CA . ALA B 1 69 ? 21.641 -76.625 0.115 1 26.69 69 ALA B CA 1
ATOM 5563 C C . ALA B 1 69 ? 22.953 -76.062 0.662 1 26.69 69 ALA B C 1
ATOM 5565 O O . ALA B 1 69 ? 22.969 -75.125 1.483 1 26.69 69 ALA B O 1
ATOM 5566 N N . ASP B 1 70 ? 23.953 -77.125 0.837 1 29.75 70 ASP B N 1
ATOM 5567 C CA . ASP B 1 70 ? 25.375 -76.875 0.998 1 29.75 70 ASP B CA 1
ATOM 5568 C C . ASP B 1 70 ? 25.766 -75.562 0.299 1 29.75 70 ASP B C 1
ATOM 5570 O O . ASP B 1 70 ? 25.953 -75.562 -0.918 1 29.75 70 ASP B O 1
ATOM 5574 N N . VAL B 1 71 ? 24.938 -74.688 0.397 1 31.52 71 VAL B N 1
ATOM 5575 C CA . VAL B 1 71 ? 25.484 -73.438 -0.171 1 31.52 71 VAL B CA 1
ATOM 5576 C C . VAL B 1 71 ? 26.922 -73.25 0.315 1 31.52 71 VAL B C 1
ATOM 5578 O O . VAL B 1 71 ? 27.156 -73.125 1.518 1 31.52 71 VAL B O 1
ATOM 5581 N N . VAL B 1 72 ? 27.859 -74.125 -0.346 1 32.16 72 VAL B N 1
ATOM 5582 C CA . VAL B 1 72 ? 29.25 -73.75 -0.314 1 32.16 72 VAL B CA 1
ATOM 5583 C C . VAL B 1 72 ? 29.328 -72.188 -0.144 1 32.16 72 VAL B C 1
ATOM 5585 O O . VAL B 1 72 ? 28.75 -71.438 -0.923 1 32.16 72 VAL B O 1
ATOM 5588 N N . ASP B 1 73 ? 29.25 -71.75 1.086 1 33.81 73 ASP B N 1
ATOM 5589 C CA . ASP B 1 73 ? 29.688 -70.5 1.575 1 33.81 73 ASP B CA 1
ATOM 5590 C C . ASP B 1 73 ? 30.875 -69.938 0.772 1 33.81 73 ASP B C 1
ATOM 5592 O O . ASP B 1 73 ? 32.031 -70.25 1.106 1 33.81 73 ASP B O 1
ATOM 5596 N N . ASN B 1 74 ? 31.016 -70.438 -0.525 1 33.28 74 ASN B N 1
ATOM 5597 C CA . ASN B 1 74 ? 31.984 -69.625 -1.303 1 33.28 74 ASN B CA 1
ATOM 5598 C C . ASN B 1 74 ? 31.953 -68.188 -0.92 1 33.28 74 ASN B C 1
ATOM 5600 O O . ASN B 1 74 ? 31.188 -67.375 -1.481 1 33.28 74 ASN B O 1
ATOM 5604 N N . SER B 1 75 ? 31.859 -67.875 0.349 1 38.41 75 SER B N 1
ATOM 5605 C CA . SER B 1 75 ? 32.219 -66.562 0.902 1 38.41 75 SER B CA 1
ATOM 5606 C C . SER B 1 75 ? 33.25 -65.875 0.052 1 38.41 75 SER B C 1
ATOM 5608 O O . SER B 1 75 ? 34.469 -66.125 0.222 1 38.41 75 SER B O 1
ATOM 5610 N N . ALA B 1 76 ? 33.25 -66.125 -1.241 1 38 76 ALA B N 1
ATOM 5611 C CA . ALA B 1 76 ? 34.062 -65.438 -2.242 1 38 76 ALA B CA 1
ATOM 5612 C C . ALA B 1 76 ? 34.438 -64.062 -1.785 1 38 76 ALA B C 1
ATOM 5614 O O . ALA B 1 76 ? 33.594 -63.312 -1.294 1 38 76 ALA B O 1
ATOM 5615 N N . THR B 1 77 ? 35.656 -63.938 -1.366 1 45.62 77 THR B N 1
ATOM 5616 C CA . THR B 1 77 ? 36.594 -62.844 -1.043 1 45.62 77 THR B CA 1
ATOM 5617 C C . THR B 1 77 ? 36.312 -61.594 -1.87 1 45.62 77 THR B C 1
ATOM 5619 O O . THR B 1 77 ? 36.594 -61.562 -3.066 1 45.62 77 THR B O 1
ATOM 5622 N N . THR B 1 78 ? 35.125 -61.156 -1.853 1 53.62 78 THR B N 1
ATOM 5623 C CA . THR B 1 78 ? 34.938 -59.844 -2.51 1 53.62 78 THR B CA 1
ATOM 5624 C C . THR B 1 78 ? 35.938 -58.844 -1.963 1 53.62 78 THR B C 1
ATOM 5626 O O . THR B 1 78 ? 35.875 -58.438 -0.8 1 53.62 78 THR B O 1
ATOM 5629 N N . ILE B 1 79 ? 37.156 -59 -2.314 1 58.12 79 ILE B N 1
ATOM 5630 C CA . ILE B 1 79 ? 38.156 -58 -1.953 1 58.12 79 ILE B CA 1
ATOM 5631 C C . ILE B 1 79 ? 37.75 -56.625 -2.449 1 58.12 79 ILE B C 1
ATOM 5633 O O . ILE B 1 79 ? 37.5 -56.438 -3.645 1 58.12 79 ILE B O 1
ATOM 5637 N N . THR B 1 80 ? 37.188 -55.812 -1.577 1 65.88 80 THR B N 1
ATOM 5638 C CA . THR B 1 80 ? 36.906 -54.438 -1.903 1 65.88 80 THR B CA 1
ATOM 5639 C C . THR B 1 80 ? 38.188 -53.594 -1.877 1 65.88 80 THR B C 1
ATOM 5641 O O . THR B 1 80 ? 39 -53.75 -0.982 1 65.88 80 THR B O 1
ATOM 5644 N N . LEU B 1 81 ? 38.469 -52.938 -2.922 1 67.5 81 LEU B N 1
ATOM 5645 C CA . LEU B 1 81 ? 39.75 -52.281 -3.148 1 67.5 81 LEU B CA 1
ATOM 5646 C C . LEU B 1 81 ? 39.75 -50.844 -2.658 1 67.5 81 LEU B C 1
ATOM 5648 O O . LEU B 1 81 ? 40.781 -50.281 -2.318 1 67.5 81 LEU B O 1
ATOM 5652 N N . ASP B 1 82 ? 38.594 -50.219 -2.752 1 65.44 82 ASP B N 1
ATOM 5653 C CA . ASP B 1 82 ? 38.562 -48.781 -2.479 1 65.44 82 ASP B CA 1
ATOM 5654 C C . ASP B 1 82 ? 37.344 -48.406 -1.621 1 65.44 82 ASP B C 1
ATOM 5656 O O . ASP B 1 82 ? 36.562 -49.281 -1.234 1 65.44 82 ASP B O 1
ATOM 5660 N N . VAL B 1 83 ? 37.344 -47.188 -1.153 1 64.31 83 VAL B N 1
ATOM 5661 C CA . VAL B 1 83 ? 36.312 -46.625 -0.281 1 64.31 83 VAL B CA 1
ATOM 5662 C C . VAL B 1 83 ? 34.969 -46.75 -0.955 1 64.31 83 VAL B C 1
ATOM 5664 O O . VAL B 1 83 ? 33.938 -46.781 -0.279 1 64.31 83 VAL B O 1
ATOM 5667 N N . GLU B 1 84 ? 34.969 -46.875 -2.273 1 73.06 84 GLU B N 1
ATOM 5668 C CA . GLU B 1 84 ? 33.688 -47 -3.008 1 73.06 84 GLU B CA 1
ATOM 5669 C C . GLU B 1 84 ? 33.25 -48.469 -3.113 1 73.06 84 GLU B C 1
ATOM 5671 O O . GLU B 1 84 ? 32.219 -48.75 -3.695 1 73.06 84 GLU B O 1
ATOM 5676 N N . LEU B 1 85 ? 34.062 -49.406 -2.432 1 71.62 85 LEU B N 1
ATOM 5677 C CA . LEU B 1 85 ? 33.781 -50.844 -2.375 1 71.62 85 LEU B CA 1
ATOM 5678 C C . LEU B 1 85 ? 33.875 -51.469 -3.764 1 71.62 85 LEU B C 1
ATOM 5680 O O . LEU B 1 85 ? 33.094 -52.344 -4.102 1 71.62 85 LEU B O 1
ATOM 5684 N N . ASN B 1 86 ? 34.688 -50.875 -4.582 1 81.56 86 ASN B N 1
ATOM 5685 C CA . ASN B 1 86 ? 34.906 -51.469 -5.895 1 81.56 86 ASN B CA 1
ATOM 5686 C C . ASN B 1 86 ? 35.688 -52.781 -5.789 1 81.56 86 ASN B C 1
ATOM 5688 O O . ASN B 1 86 ? 36.594 -52.906 -4.984 1 81.56 86 ASN B O 1
ATOM 5692 N N . ASN B 1 87 ? 35.188 -53.75 -6.504 1 82.06 87 ASN B N 1
ATOM 5693 C CA . ASN B 1 87 ? 35.969 -54.969 -6.613 1 82.06 87 ASN B CA 1
ATOM 5694 C C . ASN B 1 87 ? 37 -54.906 -7.73 1 82.06 87 ASN B C 1
ATOM 5696 O O . ASN B 1 87 ? 37.094 -53.875 -8.422 1 82.06 87 ASN B O 1
ATOM 5700 N N . VAL B 1 88 ? 37.75 -55.875 -7.82 1 83.31 88 VAL B N 1
ATOM 5701 C CA . VAL B 1 88 ? 38.875 -55.875 -8.773 1 83.31 88 VAL B CA 1
ATOM 5702 C C . VAL B 1 88 ? 38.312 -55.781 -10.195 1 83.31 88 VAL B C 1
ATOM 5704 O O . VAL B 1 88 ? 38.906 -55.125 -11.047 1 83.31 88 VAL B O 1
ATOM 5707 N N . LEU B 1 89 ? 37.156 -56.344 -10.406 1 87.38 89 LEU B N 1
ATOM 5708 C CA . LEU B 1 89 ? 36.594 -56.312 -11.75 1 87.38 89 LEU B CA 1
ATOM 5709 C C . LEU B 1 89 ? 36.031 -54.938 -12.102 1 87.38 89 LEU B C 1
ATOM 5711 O O . LEU B 1 89 ? 36.094 -54.531 -13.258 1 87.38 89 LEU B O 1
ATOM 5715 N N . HIS B 1 90 ? 35.531 -54.25 -11.156 1 90.31 90 HIS B N 1
ATOM 5716 C CA . HIS B 1 90 ? 35.062 -52.875 -11.367 1 90.31 90 HIS B CA 1
ATOM 5717 C C . HIS B 1 90 ? 36.188 -52 -11.883 1 90.31 90 HIS B C 1
ATOM 5719 O O . HIS B 1 90 ? 36 -51.25 -12.859 1 90.31 90 HIS B O 1
ATOM 5725 N N . VAL B 1 91 ? 37.312 -52.125 -11.227 1 87.44 91 VAL B N 1
ATOM 5726 C CA . VAL B 1 91 ? 38.438 -51.25 -11.492 1 87.44 91 VAL B CA 1
ATOM 5727 C C . VAL B 1 91 ? 39.062 -51.625 -12.844 1 87.44 91 VAL B C 1
ATOM 5729 O O . VAL B 1 91 ? 39.344 -50.75 -13.656 1 87.44 91 VAL B O 1
ATOM 5732 N N . VAL B 1 92 ? 39.188 -52.844 -13.078 1 88.44 92 VAL B N 1
ATOM 5733 C CA . VAL B 1 92 ? 39.812 -53.25 -14.336 1 88.44 92 VAL B CA 1
ATOM 5734 C C . VAL B 1 92 ? 38.906 -52.875 -15.508 1 88.44 92 VAL B C 1
ATOM 5736 O O . VAL B 1 92 ? 39.375 -52.438 -16.547 1 88.44 92 VAL B O 1
ATOM 5739 N N . ALA B 1 93 ? 37.625 -53.031 -15.273 1 90.31 93 ALA B N 1
ATOM 5740 C CA . ALA B 1 93 ? 36.688 -52.781 -16.344 1 90.31 93 ALA B CA 1
ATOM 5741 C C . ALA B 1 93 ? 36.625 -51.281 -16.672 1 90.31 93 ALA B C 1
ATOM 5743 O O . ALA B 1 93 ? 36.344 -50.906 -17.812 1 90.31 93 ALA B O 1
ATOM 5744 N N . SER B 1 94 ? 36.906 -50.406 -15.734 1 89.88 94 SER B N 1
ATOM 5745 C CA . SER B 1 94 ? 36.812 -48.969 -15.938 1 89.88 94 SER B CA 1
ATOM 5746 C C . SER B 1 94 ? 38.156 -48.375 -16.359 1 89.88 94 SER B C 1
ATOM 5748 O O . SER B 1 94 ? 38.219 -47.219 -16.797 1 89.88 94 SER B O 1
ATOM 5750 N N . SER B 1 95 ? 39.219 -49.094 -16.25 1 88.5 95 SER B N 1
ATOM 5751 C CA . SER B 1 95 ? 40.531 -48.531 -16.422 1 88.5 95 SER B CA 1
ATOM 5752 C C . SER B 1 95 ? 41.031 -48.656 -17.859 1 88.5 95 SER B C 1
ATOM 5754 O O . SER B 1 95 ? 41.812 -47.844 -18.344 1 88.5 95 SER B O 1
ATOM 5756 N N . GLY B 1 96 ? 40.594 -49.656 -18.547 1 86.19 96 GLY B N 1
ATOM 5757 C CA . GLY B 1 96 ? 41.125 -49.75 -19.891 1 86.19 96 GLY B CA 1
ATOM 5758 C C . GLY B 1 96 ? 40.375 -50.719 -20.781 1 86.19 96 GLY B C 1
ATOM 5759 O O . GLY B 1 96 ? 39.625 -51.562 -20.281 1 86.19 96 GLY B O 1
ATOM 5760 N N . ASP B 1 97 ? 40.656 -50.625 -22.172 1 85.88 97 ASP B N 1
ATOM 5761 C CA . ASP B 1 97 ? 40.031 -51.469 -23.188 1 85.88 97 ASP B CA 1
ATOM 5762 C C . ASP B 1 97 ? 41.094 -52.188 -24 1 85.88 97 ASP B C 1
ATOM 5764 O O . ASP B 1 97 ? 40.812 -52.781 -25.047 1 85.88 97 ASP B O 1
ATOM 5768 N N . GLY B 1 98 ? 42.344 -52.219 -23.484 1 88 98 GLY B N 1
ATOM 5769 C CA . GLY B 1 98 ? 43.438 -52.875 -24.188 1 88 98 GLY B CA 1
ATOM 5770 C C . GLY B 1 98 ? 43.438 -54.375 -23.969 1 88 98 GLY B C 1
ATOM 5771 O O . GLY B 1 98 ? 42.719 -54.906 -23.141 1 88 98 GLY B O 1
ATOM 5772 N N . ASP B 1 99 ? 44.312 -55.094 -24.688 1 90.25 99 ASP B N 1
ATOM 5773 C CA . ASP B 1 99 ? 44.344 -56.562 -24.656 1 90.25 99 ASP B CA 1
ATOM 5774 C C . ASP B 1 99 ? 44.75 -57.062 -23.266 1 90.25 99 ASP B C 1
ATOM 5776 O O . ASP B 1 99 ? 44.25 -58.062 -22.797 1 90.25 99 ASP B O 1
ATOM 5780 N N . GLU B 1 100 ? 45.625 -56.25 -22.641 1 88.69 100 GLU B N 1
ATOM 5781 C CA . GLU B 1 100 ? 46.062 -56.656 -21.312 1 88.69 100 GLU B CA 1
ATOM 5782 C C . GLU B 1 100 ? 44.906 -56.594 -20.312 1 88.69 100 GLU B C 1
ATOM 5784 O O . GLU B 1 100 ? 44.781 -57.438 -19.438 1 88.69 100 GLU B O 1
ATOM 5789 N N . PHE B 1 101 ? 44.156 -55.562 -20.484 1 91.38 101 PHE B N 1
ATOM 5790 C CA . PHE B 1 101 ? 43.031 -55.375 -19.578 1 91.38 101 PHE B CA 1
ATOM 5791 C C . PHE B 1 101 ? 41.969 -56.469 -19.828 1 91.38 101 PHE B C 1
ATOM 5793 O O . PHE B 1 101 ? 41.344 -56.969 -18.875 1 91.38 101 PHE B O 1
ATOM 5800 N N . LEU B 1 102 ? 41.719 -56.906 -21.031 1 91.88 102 LEU B N 1
ATOM 5801 C CA . LEU B 1 102 ? 40.75 -57.906 -21.391 1 91.88 102 LEU B CA 1
ATOM 5802 C C . LEU B 1 102 ? 41.125 -59.25 -20.828 1 91.88 102 LEU B C 1
ATOM 5804 O O . LEU B 1 102 ? 40.281 -60 -20.344 1 91.88 102 LEU B O 1
ATOM 5808 N N . GLU B 1 103 ? 42.438 -59.5 -20.938 1 90.94 103 GLU B N 1
ATOM 5809 C CA . GLU B 1 103 ? 42.938 -60.75 -20.391 1 90.94 103 GLU B CA 1
ATOM 5810 C C . GLU B 1 103 ? 42.781 -60.812 -18.875 1 90.94 103 GLU B C 1
ATOM 5812 O O . GLU B 1 103 ? 42.438 -61.844 -18.312 1 90.94 103 GLU B O 1
ATOM 5817 N N . SER B 1 104 ? 43.062 -59.656 -18.344 1 90.38 104 SER B N 1
ATOM 5818 C CA . SER B 1 104 ? 42.906 -59.562 -16.891 1 90.38 104 SER B CA 1
ATOM 5819 C C . SER B 1 104 ? 41.469 -59.781 -16.469 1 90.38 104 SER B C 1
ATOM 5821 O O . SER B 1 104 ? 41.188 -60.438 -15.469 1 90.38 104 SER B O 1
ATOM 5823 N N . ALA B 1 105 ? 40.531 -59.156 -17.172 1 90.62 105 ALA B N 1
ATOM 5824 C CA . ALA B 1 105 ? 39.094 -59.312 -16.875 1 90.62 105 ALA B CA 1
ATOM 5825 C C . ALA B 1 105 ? 38.656 -60.75 -17.016 1 90.62 105 ALA B C 1
ATOM 5827 O O . ALA B 1 105 ? 37.875 -61.25 -16.203 1 90.62 105 ALA B O 1
ATOM 5828 N N . ARG B 1 106 ? 39.188 -61.438 -18.062 1 90.38 106 ARG B N 1
ATOM 5829 C CA . ARG B 1 106 ? 38.875 -62.844 -18.266 1 90.38 106 ARG B CA 1
ATOM 5830 C C . ARG B 1 106 ? 39.406 -63.688 -17.109 1 90.38 106 ARG B C 1
ATOM 5832 O O . ARG B 1 106 ? 38.719 -64.562 -16.609 1 90.38 106 ARG B O 1
ATOM 5839 N N . GLY B 1 107 ? 40.656 -63.406 -16.75 1 86.44 107 GLY B N 1
ATOM 5840 C CA . GLY B 1 107 ? 41.25 -64.125 -15.633 1 86.44 107 GLY B CA 1
ATOM 5841 C C . GLY B 1 107 ? 40.5 -63.969 -14.336 1 86.44 107 GLY B C 1
ATOM 5842 O O . GLY B 1 107 ? 40.281 -64.938 -13.609 1 86.44 107 GLY B O 1
ATOM 5843 N N . ILE B 1 108 ? 40.031 -62.75 -14.062 1 87.06 108 ILE B N 1
ATOM 5844 C CA . ILE B 1 108 ? 39.312 -62.469 -12.828 1 87.06 108 ILE B CA 1
ATOM 5845 C C . ILE B 1 108 ? 37.938 -63.156 -12.859 1 87.06 108 ILE B C 1
ATOM 5847 O O . ILE B 1 108 ? 37.5 -63.719 -11.859 1 87.06 108 ILE B O 1
ATOM 5851 N N . TYR B 1 109 ? 37.281 -63.094 -14.008 1 86.88 109 TYR B N 1
ATOM 5852 C CA . TYR B 1 109 ? 35.969 -63.688 -14.18 1 86.88 109 TYR B CA 1
ATOM 5853 C C . TYR B 1 109 ? 36 -65.188 -13.984 1 86.88 109 TYR B C 1
ATOM 5855 O O . TYR B 1 109 ? 35.125 -65.75 -13.383 1 86.88 109 TYR B O 1
ATOM 5863 N N . CYS B 1 110 ? 37.094 -65.875 -14.523 1 84.62 110 CYS B N 1
ATOM 5864 C CA . CYS B 1 110 ? 37.25 -67.312 -14.406 1 84.62 110 CYS B CA 1
ATOM 5865 C C . CYS B 1 110 ? 37.469 -67.75 -12.961 1 84.62 110 CYS B C 1
ATOM 5867 O O . CYS B 1 110 ? 37 -68.812 -12.539 1 84.62 110 CYS B O 1
ATOM 5869 N N . LYS B 1 111 ? 38.062 -66.812 -12.273 1 81.62 111 LYS B N 1
ATOM 5870 C CA . LYS B 1 111 ? 38.312 -67.125 -10.875 1 81.62 111 LYS B CA 1
ATOM 5871 C C . LYS B 1 111 ? 37.094 -66.875 -10.008 1 81.62 111 LYS B C 1
ATOM 5873 O O . LYS B 1 111 ? 36.812 -67.625 -9.055 1 81.62 111 LYS B O 1
ATOM 5878 N N . ALA B 1 112 ? 36.438 -65.812 -10.312 1 83.69 112 ALA B N 1
ATOM 5879 C CA . ALA B 1 112 ? 35.312 -65.375 -9.508 1 83.69 112 ALA B CA 1
ATOM 5880 C C . ALA B 1 112 ? 34.188 -64.875 -10.398 1 83.69 112 ALA B C 1
ATOM 5882 O O . ALA B 1 112 ? 34.094 -63.688 -10.656 1 83.69 112 ALA B O 1
ATOM 5883 N N . LYS B 1 113 ? 33.25 -65.625 -10.758 1 84.62 113 LYS B N 1
ATOM 5884 C CA . LYS B 1 113 ? 32.188 -65.312 -11.695 1 84.62 113 LYS B CA 1
ATOM 5885 C C . LYS B 1 113 ? 31.141 -64.375 -11.047 1 84.62 113 LYS B C 1
ATOM 5887 O O . LYS B 1 113 ? 30.5 -63.594 -11.727 1 84.62 113 LYS B O 1
ATOM 5892 N N . HIS B 1 114 ? 31.094 -64.5 -9.727 1 83.44 114 HIS B N 1
ATOM 5893 C CA . HIS B 1 114 ? 30.078 -63.719 -9.016 1 83.44 114 HIS B CA 1
ATOM 5894 C C . HIS B 1 114 ? 30.422 -62.219 -8.969 1 83.44 114 HIS B C 1
ATOM 5896 O O . HIS B 1 114 ? 29.562 -61.406 -8.672 1 83.44 114 HIS B O 1
ATOM 5902 N N . LEU B 1 115 ? 31.641 -61.844 -9.336 1 86.12 115 LEU B N 1
ATOM 5903 C CA . LEU B 1 115 ? 32.094 -60.469 -9.273 1 86.12 115 LEU B CA 1
ATOM 5904 C C . LEU B 1 115 ? 31.469 -59.656 -10.391 1 86.12 115 LEU B C 1
ATOM 5906 O O . LEU B 1 115 ? 31.438 -58.406 -10.312 1 86.12 115 LEU B O 1
ATOM 5910 N N . LEU B 1 116 ? 30.969 -60.312 -11.383 1 87.12 116 LEU B N 1
ATOM 5911 C CA . LEU B 1 116 ? 30.328 -59.625 -12.477 1 87.12 116 LEU B CA 1
ATOM 5912 C C . LEU B 1 116 ? 29.016 -58.969 -12.016 1 87.12 116 LEU B C 1
ATOM 5914 O O . LEU B 1 116 ? 28.656 -57.875 -12.461 1 87.12 116 LEU B O 1
ATOM 5918 N N . ASP B 1 117 ? 28.375 -59.594 -11.102 1 85.19 117 ASP B N 1
ATOM 5919 C CA . ASP B 1 117 ? 27.078 -59.125 -10.625 1 85.19 117 ASP B CA 1
ATOM 5920 C C . ASP B 1 117 ? 27.219 -58.344 -9.32 1 85.19 117 ASP B C 1
ATOM 5922 O O . ASP B 1 117 ? 26.234 -57.844 -8.781 1 85.19 117 ASP B O 1
ATOM 5926 N N . ALA B 1 118 ? 28.406 -58.25 -8.844 1 84.69 118 ALA B N 1
ATOM 5927 C CA . ALA B 1 118 ? 28.625 -57.594 -7.559 1 84.69 118 ALA B CA 1
ATOM 5928 C C . ALA B 1 118 ? 28.453 -56.094 -7.688 1 84.69 118 ALA B C 1
ATOM 5930 O O . ALA B 1 118 ? 28.875 -55.5 -8.68 1 84.69 118 ALA B O 1
ATOM 5931 N N . ARG B 1 119 ? 27.734 -55.469 -6.727 1 87.5 119 ARG B N 1
ATOM 5932 C CA . ARG B 1 119 ? 27.469 -54.062 -6.703 1 87.5 119 ARG B CA 1
ATOM 5933 C C . ARG B 1 119 ? 28.422 -53.312 -5.77 1 87.5 119 ARG B C 1
ATOM 5935 O O . ARG B 1 119 ? 28.859 -53.875 -4.758 1 87.5 119 ARG B O 1
ATOM 5942 N N . ASN B 1 120 ? 28.812 -52.25 -6.184 1 85.25 120 ASN B N 1
ATOM 5943 C CA . ASN B 1 120 ? 29.625 -51.406 -5.297 1 85.25 120 ASN B CA 1
ATOM 5944 C C . ASN B 1 120 ? 28.766 -50.531 -4.387 1 85.25 120 ASN B C 1
ATOM 5946 O O . ASN B 1 120 ? 27.578 -50.844 -4.188 1 85.25 120 ASN B O 1
ATOM 5950 N N . LYS B 1 121 ? 29.359 -49.562 -3.828 1 81.25 121 LYS B N 1
ATOM 5951 C CA . LYS B 1 121 ? 28.688 -48.688 -2.865 1 81.25 121 LYS B CA 1
ATOM 5952 C C . LYS B 1 121 ? 27.516 -47.938 -3.518 1 81.25 121 LYS B C 1
ATOM 5954 O O . LYS B 1 121 ? 26.453 -47.812 -2.91 1 81.25 121 LYS B O 1
ATOM 5959 N N . LYS B 1 122 ? 27.656 -47.531 -4.75 1 86.25 122 LYS B N 1
ATOM 5960 C CA . LYS B 1 122 ? 26.625 -46.812 -5.477 1 86.25 122 LYS B CA 1
ATOM 5961 C C . LYS B 1 122 ? 25.703 -47.781 -6.23 1 86.25 122 LYS B C 1
ATOM 5963 O O . LYS B 1 122 ? 24.781 -47.344 -6.934 1 86.25 122 LYS B O 1
ATOM 5968 N N . GLY B 1 123 ? 26.016 -49.062 -5.98 1 86.5 123 GLY B N 1
ATOM 5969 C CA . GLY B 1 123 ? 25.219 -50.094 -6.641 1 86.5 123 GLY B CA 1
ATOM 5970 C C . GLY B 1 123 ? 25.641 -50.344 -8.07 1 86.5 123 GLY B C 1
ATOM 5971 O O . GLY B 1 123 ? 24.891 -50.969 -8.844 1 86.5 123 GLY B O 1
ATOM 5972 N N . ASP B 1 124 ? 26.734 -49.906 -8.43 1 91.31 124 ASP B N 1
ATOM 5973 C CA . ASP B 1 124 ? 27.203 -50.062 -9.797 1 91.31 124 ASP B CA 1
ATOM 5974 C C . ASP B 1 124 ? 27.812 -51.438 -10.016 1 91.31 124 ASP B C 1
ATOM 5976 O O . ASP B 1 124 ? 28.5 -51.969 -9.133 1 91.31 124 ASP B O 1
ATOM 5980 N N . THR B 1 125 ? 27.531 -52 -11.102 1 92.06 125 THR B N 1
ATOM 5981 C CA . THR B 1 125 ? 28.172 -53.25 -11.539 1 92.06 125 THR B CA 1
ATOM 5982 C C . THR B 1 125 ? 29.344 -52.969 -12.469 1 92.06 125 THR B C 1
ATOM 5984 O O . THR B 1 125 ? 29.547 -51.812 -12.875 1 92.06 125 THR B O 1
ATOM 5987 N N . PRO B 1 126 ? 30.203 -53.969 -12.695 1 91 126 PRO B N 1
ATOM 5988 C CA . PRO B 1 126 ? 31.312 -53.75 -13.617 1 91 126 PRO B CA 1
ATOM 5989 C C . PRO B 1 126 ? 30.859 -53.281 -15 1 91 126 PRO B C 1
ATOM 5991 O O . PRO B 1 126 ? 31.562 -52.531 -15.672 1 91 126 PRO B O 1
ATOM 5994 N N . PHE B 1 127 ? 29.641 -53.625 -15.367 1 92.81 127 PHE B N 1
ATOM 5995 C CA . PHE B 1 127 ? 29.094 -53.125 -16.625 1 92.81 127 PHE B CA 1
ATOM 5996 C C . PHE B 1 127 ? 28.875 -51.625 -16.578 1 92.81 127 PHE B C 1
ATOM 5998 O O . PHE B 1 127 ? 29.188 -50.906 -17.531 1 92.81 127 PHE B O 1
ATOM 6005 N N . HIS B 1 128 ? 28.344 -51.125 -15.477 1 93.19 128 HIS B N 1
ATOM 6006 C CA . HIS B 1 128 ? 28.125 -49.719 -15.289 1 93.19 128 HIS B CA 1
ATOM 6007 C C . HIS B 1 128 ? 29.438 -48.938 -15.398 1 93.19 128 HIS B C 1
ATOM 6009 O O . HIS B 1 128 ? 29.5 -47.906 -16.094 1 93.19 128 HIS B O 1
ATOM 6015 N N . CYS B 1 129 ? 30.438 -49.469 -14.742 1 91.19 129 CYS B N 1
ATOM 6016 C CA . CYS B 1 129 ? 31.734 -48.781 -14.68 1 91.19 129 CYS B CA 1
ATOM 6017 C C . CYS B 1 129 ? 32.406 -48.781 -16.047 1 91.19 129 CYS B C 1
ATOM 6019 O O . CYS B 1 129 ? 32.969 -47.781 -16.469 1 91.19 129 CYS B O 1
ATOM 6021 N N . ALA B 1 130 ? 32.312 -49.844 -16.719 1 92.12 130 ALA B N 1
ATOM 6022 C CA . ALA B 1 130 ? 32.906 -49.938 -18.047 1 92.12 130 ALA B CA 1
ATOM 6023 C C . ALA B 1 130 ? 32.219 -49.031 -19.031 1 92.12 130 ALA B C 1
ATOM 6025 O O . ALA B 1 130 ? 32.875 -48.344 -19.844 1 92.12 130 ALA B O 1
ATOM 6026 N N . ALA B 1 131 ? 30.906 -49.031 -18.984 1 92.5 131 ALA B N 1
ATOM 6027 C CA . ALA B 1 131 ? 30.125 -48.188 -19.875 1 92.5 131 ALA B CA 1
ATOM 6028 C C . ALA B 1 131 ? 30.359 -46.688 -19.594 1 92.5 131 ALA B C 1
ATOM 6030 O O . ALA B 1 131 ? 30.484 -45.906 -20.516 1 92.5 131 ALA B O 1
ATOM 6031 N N . ARG B 1 132 ? 30.422 -46.312 -18.359 1 90.81 132 ARG B N 1
ATOM 6032 C CA . ARG B 1 132 ? 30.641 -44.938 -17.953 1 90.81 132 ARG B CA 1
ATOM 6033 C C . ARG B 1 132 ? 32 -44.438 -18.406 1 90.81 132 ARG B C 1
ATOM 6035 O O . ARG B 1 132 ? 32.156 -43.25 -18.75 1 90.81 132 ARG B O 1
ATOM 6042 N N . ALA B 1 133 ? 32.969 -45.344 -18.375 1 91 133 ALA B N 1
ATOM 6043 C CA . ALA B 1 133 ? 34.344 -45 -18.797 1 91 133 ALA B CA 1
ATOM 6044 C C . ALA B 1 133 ? 34.469 -45 -20.312 1 91 133 ALA B C 1
ATOM 6046 O O . ALA B 1 133 ? 35.469 -44.531 -20.859 1 91 133 ALA B O 1
ATOM 6047 N N . GLY B 1 134 ? 33.469 -45.5 -21 1 91 134 GLY B N 1
ATOM 6048 C CA . GLY B 1 134 ? 33.469 -45.5 -22.453 1 91 134 GLY B CA 1
ATOM 6049 C C . GLY B 1 134 ? 34.281 -46.625 -23.047 1 91 134 GLY B C 1
ATOM 6050 O O . GLY B 1 134 ? 34.844 -46.5 -24.141 1 91 134 GLY B O 1
ATOM 6051 N N . MET B 1 135 ? 34.438 -47.688 -22.344 1 92.38 135 MET B N 1
ATOM 6052 C CA . MET B 1 135 ? 35.25 -48.812 -22.797 1 92.38 135 MET B CA 1
ATOM 6053 C C . MET B 1 135 ? 34.406 -49.812 -23.578 1 92.38 135 MET B C 1
ATOM 6055 O O . MET B 1 135 ? 33.875 -50.781 -23.016 1 92.38 135 MET B O 1
ATOM 6059 N N . LEU B 1 136 ? 34.312 -49.625 -24.859 1 92.62 136 LEU B N 1
ATOM 6060 C CA . LEU B 1 136 ? 33.438 -50.375 -25.734 1 92.62 136 LEU B CA 1
ATOM 6061 C C . LEU B 1 136 ? 33.875 -51.844 -25.844 1 92.62 136 LEU B C 1
ATOM 6063 O O . LEU B 1 136 ? 33.094 -52.75 -25.703 1 92.62 136 LEU B O 1
ATOM 6067 N N . LYS B 1 137 ? 35.219 -52.062 -25.969 1 93.75 137 LYS B N 1
ATOM 6068 C CA . LYS B 1 137 ? 35.75 -53.438 -26.109 1 93.75 137 LYS B CA 1
ATOM 6069 C C . LYS B 1 137 ? 35.562 -54.219 -24.828 1 93.75 137 LYS B C 1
ATOM 6071 O O . LYS B 1 137 ? 35.281 -55.438 -24.859 1 93.75 137 LYS B O 1
ATOM 6076 N N . MET B 1 138 ? 35.781 -53.469 -23.781 1 93.19 138 MET B N 1
ATOM 6077 C CA . MET B 1 138 ? 35.625 -54.125 -22.484 1 93.19 138 MET B CA 1
ATOM 6078 C C . MET B 1 138 ? 34.156 -54.594 -22.281 1 93.19 138 MET B C 1
ATOM 6080 O O . MET B 1 138 ? 33.938 -55.688 -21.812 1 93.19 138 MET B O 1
ATOM 6084 N N . VAL B 1 139 ? 33.219 -53.75 -22.641 1 93.5 139 VAL B N 1
ATOM 6085 C CA . VAL B 1 139 ? 31.812 -54.094 -22.484 1 93.5 139 VAL B CA 1
ATOM 6086 C C . VAL B 1 139 ? 31.469 -55.281 -23.375 1 93.5 139 VAL B C 1
ATOM 6088 O O . VAL B 1 139 ? 30.797 -56.219 -22.938 1 93.5 139 VAL B O 1
ATOM 6091 N N . THR B 1 140 ? 31.953 -55.281 -24.609 1 93.19 140 THR B N 1
ATOM 6092 C CA . THR B 1 140 ? 31.719 -56.375 -25.516 1 93.19 140 THR B CA 1
ATOM 6093 C C . THR B 1 140 ? 32.344 -57.656 -24.984 1 93.19 140 THR B C 1
ATOM 6095 O O . THR B 1 140 ? 31.75 -58.75 -25.078 1 93.19 140 THR B O 1
ATOM 6098 N N . HIS B 1 141 ? 33.562 -57.469 -24.391 1 93.62 141 HIS B N 1
ATOM 6099 C CA . HIS B 1 141 ? 34.281 -58.594 -23.828 1 93.62 141 HIS B CA 1
ATOM 6100 C C . HIS B 1 141 ? 33.531 -59.219 -22.641 1 93.62 141 HIS B C 1
ATOM 6102 O O . HIS B 1 141 ? 33.406 -60.438 -22.531 1 93.62 141 HIS B O 1
ATOM 6108 N N . LEU B 1 142 ? 33.031 -58.375 -21.812 1 92.94 142 LEU B N 1
ATOM 6109 C CA . LEU B 1 142 ? 32.312 -58.844 -20.641 1 92.94 142 LEU B CA 1
ATOM 6110 C C . LEU B 1 142 ? 31.016 -59.562 -21.062 1 92.94 142 LEU B C 1
ATOM 6112 O O . LEU B 1 142 ? 30.594 -60.531 -20.422 1 92.94 142 LEU B O 1
ATOM 6116 N N . ILE B 1 143 ? 30.359 -59.125 -22.125 1 93.06 143 ILE B N 1
ATOM 6117 C CA . ILE B 1 143 ? 29.156 -59.75 -22.656 1 93.06 143 ILE B CA 1
ATOM 6118 C C . ILE B 1 143 ? 29.469 -61.156 -23.172 1 93.06 143 ILE B C 1
ATOM 6120 O O . ILE B 1 143 ? 28.719 -62.094 -22.922 1 93.06 143 ILE B O 1
ATOM 6124 N N . CYS B 1 144 ? 30.641 -61.25 -23.812 1 92.5 144 CYS B N 1
ATOM 6125 C CA . CYS B 1 144 ? 31.047 -62.531 -24.359 1 92.5 144 CYS B CA 1
ATOM 6126 C C . CYS B 1 144 ? 31.344 -63.531 -23.234 1 92.5 144 CYS B C 1
ATOM 6128 O O . CYS B 1 144 ? 31.016 -64.688 -23.344 1 92.5 144 CYS B O 1
ATOM 6130 N N . LEU B 1 145 ? 31.953 -63 -22.203 1 91.38 145 LEU B N 1
ATOM 6131 C CA . LEU B 1 145 ? 32.281 -63.875 -21.078 1 91.38 145 LEU B CA 1
ATOM 6132 C C . LEU B 1 145 ? 31 -64.375 -20.391 1 91.38 145 LEU B C 1
ATOM 6134 O O . LEU B 1 145 ? 30.906 -65.562 -20.031 1 91.38 145 LEU B O 1
ATOM 6138 N N . ALA B 1 146 ? 30.062 -63.5 -20.234 1 91.5 146 ALA B N 1
ATOM 6139 C CA . ALA B 1 146 ? 28.797 -63.875 -19.609 1 91.5 146 ALA B CA 1
ATOM 6140 C C . ALA B 1 146 ? 28 -64.812 -20.5 1 91.5 146 ALA B C 1
ATOM 6142 O O . ALA B 1 146 ? 27.344 -65.75 -20.016 1 91.5 146 ALA B O 1
ATOM 6143 N N . LYS B 1 147 ? 28.078 -64.625 -21.828 1 91.31 147 LYS B N 1
ATOM 6144 C CA . LYS B 1 147 ? 27.391 -65.438 -22.781 1 91.31 147 LYS B CA 1
ATOM 6145 C C . LYS B 1 147 ? 27.969 -66.875 -22.75 1 91.31 147 LYS B C 1
ATOM 6147 O O . LYS B 1 147 ? 27.219 -67.875 -22.859 1 91.31 147 LYS B O 1
ATOM 6152 N N . ALA B 1 148 ? 29.297 -66.938 -22.562 1 90.31 148 ALA B N 1
ATOM 6153 C CA . ALA B 1 148 ? 29.969 -68.25 -22.5 1 90.31 148 ALA B CA 1
ATOM 6154 C C . ALA B 1 148 ? 29.594 -69 -21.234 1 90.31 148 ALA B C 1
ATOM 6156 O O . ALA B 1 148 ? 29.562 -70.25 -21.219 1 90.31 148 ALA B O 1
ATOM 6157 N N . GLU B 1 149 ? 29.281 -68.312 -20.25 1 88.06 149 GLU B N 1
ATOM 6158 C CA . GLU B 1 149 ? 28.938 -68.938 -18.969 1 88.06 149 GLU B CA 1
ATOM 6159 C C . GLU B 1 149 ? 27.516 -69.5 -18.984 1 88.06 149 GLU B C 1
ATOM 6161 O O . GLU B 1 149 ? 27.281 -70.688 -18.641 1 88.06 149 GLU B O 1
ATOM 6166 N N . GLY B 1 150 ? 26.531 -68.625 -19.312 1 88.06 150 GLY B N 1
ATOM 6167 C CA . GLY B 1 150 ? 25.141 -69.062 -19.156 1 88.06 150 GLY B CA 1
ATOM 6168 C C . GLY B 1 150 ? 24.25 -68.688 -20.312 1 88.06 150 GLY B C 1
ATOM 6169 O O . GLY B 1 150 ? 23.031 -68.625 -20.188 1 88.06 150 GLY B O 1
ATOM 6170 N N . GLY B 1 151 ? 24.797 -68.375 -21.391 1 87 151 GLY B N 1
ATOM 6171 C CA . GLY B 1 151 ? 24 -68.062 -22.562 1 87 151 GLY B CA 1
ATOM 6172 C C . GLY B 1 151 ? 23.422 -66.625 -22.516 1 87 151 GLY B C 1
ATOM 6173 O O . GLY B 1 151 ? 23.922 -65.812 -21.797 1 87 151 GLY B O 1
ATOM 6174 N N . ASP B 1 152 ? 22.359 -66.5 -23.266 1 89.19 152 ASP B N 1
ATOM 6175 C CA . ASP B 1 152 ? 21.734 -65.188 -23.391 1 89.19 152 ASP B CA 1
ATOM 6176 C C . ASP B 1 152 ? 21.031 -64.75 -22.094 1 89.19 152 ASP B C 1
ATOM 6178 O O . ASP B 1 152 ? 20.969 -63.562 -21.766 1 89.19 152 ASP B O 1
ATOM 6182 N N . ASP B 1 153 ? 20.688 -65.688 -21.328 1 91.5 153 ASP B N 1
ATOM 6183 C CA . ASP B 1 153 ? 19.953 -65.438 -20.094 1 91.5 153 ASP B CA 1
ATOM 6184 C C . ASP B 1 153 ? 20.875 -64.812 -19.031 1 91.5 153 ASP B C 1
ATOM 6186 O O . ASP B 1 153 ? 20.469 -63.969 -18.266 1 91.5 153 ASP B O 1
ATOM 6190 N N . ARG B 1 154 ? 22.047 -65.375 -19.047 1 91.69 154 ARG B N 1
ATOM 6191 C CA . ARG B 1 154 ? 23.016 -64.812 -18.094 1 91.69 154 ARG B CA 1
ATOM 6192 C C . ARG B 1 154 ? 23.406 -63.406 -18.438 1 91.69 154 ARG B C 1
ATOM 6194 O O . ARG B 1 154 ? 23.578 -62.562 -17.547 1 91.69 154 ARG B O 1
ATOM 6201 N N . VAL B 1 155 ? 23.453 -63.156 -19.719 1 91.06 155 VAL B N 1
ATOM 6202 C CA . VAL B 1 155 ? 23.781 -61.812 -20.172 1 91.06 155 VAL B CA 1
ATOM 6203 C C . VAL B 1 155 ? 22.672 -60.844 -19.781 1 91.06 155 VAL B C 1
ATOM 6205 O O . VAL B 1 155 ? 22.922 -59.781 -19.25 1 91.06 155 VAL B O 1
ATOM 6208 N N . LYS B 1 156 ? 21.453 -61.25 -19.953 1 90.5 156 LYS B N 1
ATOM 6209 C CA . LYS B 1 156 ? 20.297 -60.406 -19.641 1 90.5 156 LYS B CA 1
ATOM 6210 C C . LYS B 1 156 ? 20.219 -60.125 -18.141 1 90.5 156 LYS B C 1
ATOM 6212 O O . LYS B 1 156 ? 19.953 -59 -17.719 1 90.5 156 LYS B O 1
ATOM 6217 N N . ALA B 1 157 ? 20.547 -61.094 -17.422 1 89.69 157 ALA B N 1
ATOM 6218 C CA . ALA B 1 157 ? 20.5 -60.938 -15.969 1 89.69 157 ALA B CA 1
ATOM 6219 C C . ALA B 1 157 ? 21.578 -59.969 -15.492 1 89.69 157 ALA B C 1
ATOM 6221 O O . ALA B 1 157 ? 21.328 -59.188 -14.562 1 89.69 157 ALA B O 1
ATOM 6222 N N . ALA B 1 158 ? 22.688 -59.969 -16.141 1 90.25 158 ALA B N 1
ATOM 6223 C CA . ALA B 1 158 ? 23.781 -59.094 -15.734 1 90.25 158 ALA B CA 1
ATOM 6224 C C . ALA B 1 158 ? 23.547 -57.656 -16.188 1 90.25 158 ALA B C 1
ATOM 6226 O O . ALA B 1 158 ? 23.828 -56.719 -15.438 1 90.25 158 ALA B O 1
ATOM 6227 N N . LEU B 1 159 ? 22.969 -57.562 -17.312 1 90.88 159 LEU B N 1
ATOM 6228 C CA . LEU B 1 159 ? 22.766 -56.219 -17.875 1 90.88 159 LEU B CA 1
ATOM 6229 C C . LEU B 1 159 ? 21.562 -55.531 -17.219 1 90.88 159 LEU B C 1
ATOM 6231 O O . LEU B 1 159 ? 21.516 -54.312 -17.141 1 90.88 159 LEU B O 1
ATOM 6235 N N . ARG B 1 160 ? 20.625 -56.25 -16.734 1 90.12 160 ARG B N 1
ATOM 6236 C CA . ARG B 1 160 ? 19.391 -55.688 -16.203 1 90.12 160 ARG B CA 1
ATOM 6237 C C . ARG B 1 160 ? 19.562 -55.312 -14.734 1 90.12 160 ARG B C 1
ATOM 6239 O O . ARG B 1 160 ? 18.656 -54.719 -14.141 1 90.12 160 ARG B O 1
ATOM 6246 N N . LYS B 1 161 ? 20.766 -55.531 -14.234 1 89.31 161 LYS B N 1
ATOM 6247 C CA . LYS B 1 161 ? 21.016 -55.125 -12.852 1 89.31 161 LYS B CA 1
ATOM 6248 C C . LYS B 1 161 ? 21.016 -53.594 -12.742 1 89.31 161 LYS B C 1
ATOM 6250 O O . LYS B 1 161 ? 21.609 -52.906 -13.57 1 89.31 161 LYS B O 1
ATOM 6255 N N . GLN B 1 162 ? 20.25 -53.094 -11.773 1 89.06 162 GLN B N 1
ATOM 6256 C CA . GLN B 1 162 ? 20.094 -51.656 -11.586 1 89.06 162 GLN B CA 1
ATOM 6257 C C . GLN B 1 162 ? 20.906 -51.156 -10.398 1 89.06 162 GLN B C 1
ATOM 6259 O O . GLN B 1 162 ? 21.125 -51.875 -9.43 1 89.06 162 GLN B O 1
ATOM 6264 N N . ASN B 1 163 ? 21.422 -50.062 -10.477 1 88.25 163 ASN B N 1
ATOM 6265 C CA . ASN B 1 163 ? 22.141 -49.469 -9.359 1 88.25 163 ASN B CA 1
ATOM 6266 C C . ASN B 1 163 ? 21.188 -48.844 -8.344 1 88.25 163 ASN B C 1
ATOM 6268 O O . ASN B 1 163 ? 19.984 -49.094 -8.383 1 88.25 163 ASN B O 1
ATOM 6272 N N . GLU B 1 164 ? 21.781 -48.031 -7.484 1 85.44 164 GLU B N 1
ATOM 6273 C CA . GLU B 1 164 ? 20.984 -47.469 -6.41 1 85.44 164 GLU B CA 1
ATOM 6274 C C . GLU B 1 164 ? 19.984 -46.438 -6.957 1 85.44 164 GLU B C 1
ATOM 6276 O O . GLU B 1 164 ? 18.906 -46.25 -6.387 1 85.44 164 GLU B O 1
ATOM 6281 N N . GLN B 1 165 ? 20.266 -45.875 -8.07 1 85.19 165 GLN B N 1
ATOM 6282 C CA . GLN B 1 165 ? 19.375 -44.906 -8.695 1 85.19 165 GLN B CA 1
ATOM 6283 C C . GLN B 1 165 ? 18.406 -45.562 -9.656 1 85.19 165 GLN B C 1
ATOM 6285 O O . GLN B 1 165 ? 17.609 -44.875 -10.312 1 85.19 165 GLN B O 1
ATOM 6290 N N . GLY B 1 166 ? 18.547 -46.875 -9.734 1 85.19 166 GLY B N 1
ATOM 6291 C CA . GLY B 1 166 ? 17.672 -47.625 -10.609 1 85.19 166 GLY B CA 1
ATOM 6292 C C . GLY B 1 166 ? 18.094 -47.594 -12.062 1 85.19 166 GLY B C 1
ATOM 6293 O O . GLY B 1 166 ? 17.266 -47.781 -12.961 1 85.19 166 GLY B O 1
ATOM 6294 N N . GLU B 1 167 ? 19.297 -47.344 -12.305 1 90 167 GLU B N 1
ATOM 6295 C CA . GLU B 1 167 ? 19.781 -47.188 -13.672 1 90 167 GLU B CA 1
ATOM 6296 C C . GLU B 1 167 ? 20.562 -48.406 -14.117 1 90 167 GLU B C 1
ATOM 6298 O O . GLU B 1 167 ? 21.141 -49.125 -13.289 1 90 167 GLU B O 1
ATOM 6303 N N . THR B 1 168 ? 20.531 -48.625 -15.352 1 91.81 168 THR B N 1
ATOM 6304 C CA . THR B 1 168 ? 21.281 -49.75 -15.938 1 91.81 168 THR B CA 1
ATOM 6305 C C . THR B 1 168 ? 22.531 -49.219 -16.641 1 91.81 168 THR B C 1
ATOM 6307 O O . THR B 1 168 ? 22.812 -48.031 -16.609 1 91.81 168 THR B O 1
ATOM 6310 N N . ALA B 1 169 ? 23.312 -50.188 -17.203 1 91.38 169 ALA B N 1
ATOM 6311 C CA . ALA B 1 169 ? 24.547 -49.812 -17.891 1 91.38 169 ALA B CA 1
ATOM 6312 C C . ALA B 1 169 ? 24.266 -48.969 -19.125 1 91.38 169 ALA B C 1
ATOM 6314 O O . ALA B 1 169 ? 25.109 -48.156 -19.547 1 91.38 169 ALA B O 1
ATOM 6315 N N . LEU B 1 170 ? 23.078 -49.125 -19.625 1 91.19 170 LEU B N 1
ATOM 6316 C CA . LEU B 1 170 ? 22.672 -48.344 -20.766 1 91.19 170 LEU B CA 1
ATOM 6317 C C . LEU B 1 170 ? 22.609 -46.844 -20.406 1 91.19 170 LEU B C 1
ATOM 6319 O O . LEU B 1 170 ? 22.984 -46 -21.203 1 91.19 170 LEU B O 1
ATOM 6323 N N . HIS B 1 171 ? 22.125 -46.5 -19.281 1 92.75 171 HIS B N 1
ATOM 6324 C CA . HIS B 1 171 ? 22.078 -45.125 -18.797 1 92.75 171 HIS B CA 1
ATOM 6325 C C . HIS B 1 171 ? 23.453 -44.5 -18.734 1 92.75 171 HIS B C 1
ATOM 6327 O O . HIS B 1 171 ? 23.656 -43.344 -19.156 1 92.75 171 HIS B O 1
ATOM 6333 N N . ALA B 1 172 ? 24.391 -45.281 -18.234 1 91 172 ALA B N 1
ATOM 6334 C CA . ALA B 1 172 ? 25.766 -44.812 -18.125 1 91 172 ALA B CA 1
ATOM 6335 C C . ALA B 1 172 ? 26.359 -44.562 -19.516 1 91 172 ALA B C 1
ATOM 6337 O O . ALA B 1 172 ? 27.125 -43.594 -19.703 1 91 172 ALA B O 1
ATOM 6338 N N . ALA B 1 173 ? 25.984 -45.375 -20.375 1 92.38 173 ALA B N 1
ATOM 6339 C CA . ALA B 1 173 ? 26.469 -45.25 -21.75 1 92.38 173 ALA B CA 1
ATOM 6340 C C . ALA B 1 173 ? 25.953 -43.969 -22.391 1 92.38 173 ALA B C 1
ATOM 6342 O O . ALA B 1 173 ? 26.672 -43.312 -23.156 1 92.38 173 ALA B O 1
ATOM 6343 N N . LEU B 1 174 ? 24.766 -43.594 -22.078 1 92.88 174 LEU B N 1
ATOM 6344 C CA . LEU B 1 174 ? 24.125 -42.406 -22.656 1 92.88 174 LEU B CA 1
ATOM 6345 C C . LEU B 1 174 ? 24.766 -41.125 -22.125 1 92.88 174 LEU B C 1
ATOM 6347 O O . LEU B 1 174 ? 24.672 -40.094 -22.766 1 92.88 174 LEU B O 1
ATOM 6351 N N . ARG B 1 175 ? 25.391 -41.156 -20.984 1 91.81 175 ARG B N 1
ATOM 6352 C CA . ARG B 1 175 ? 25.969 -39.969 -20.359 1 91.81 175 ARG B CA 1
ATOM 6353 C C . ARG B 1 175 ? 27.375 -39.688 -20.906 1 91.81 175 ARG B C 1
ATOM 6355 O O . ARG B 1 175 ? 28 -38.688 -20.531 1 91.81 175 ARG B O 1
ATOM 6362 N N . LEU B 1 176 ? 27.766 -40.469 -21.812 1 89.69 176 LEU B N 1
ATOM 6363 C CA . LEU B 1 176 ? 29.078 -40.25 -22.422 1 89.69 176 LEU B CA 1
ATOM 6364 C C . LEU B 1 176 ? 29.094 -39.031 -23.312 1 89.69 176 LEU B C 1
ATOM 6366 O O . LEU B 1 176 ? 28.062 -38.656 -23.859 1 89.69 176 LEU B O 1
ATOM 6370 N N . SER B 1 177 ? 30.188 -38.438 -23.422 1 87.25 177 SER B N 1
ATOM 6371 C CA . SER B 1 177 ? 30.281 -37.156 -24.125 1 87.25 177 SER B CA 1
ATOM 6372 C C . SER B 1 177 ? 30.375 -37.375 -25.641 1 87.25 177 SER B C 1
ATOM 6374 O O . SER B 1 177 ? 29.812 -36.594 -26.422 1 87.25 177 SER B O 1
ATOM 6376 N N . ASP B 1 178 ? 31.031 -38.438 -25.953 1 88.75 178 ASP B N 1
ATOM 6377 C CA . ASP B 1 178 ? 31.266 -38.656 -27.375 1 88.75 178 ASP B CA 1
ATOM 6378 C C . ASP B 1 178 ? 30.062 -39.344 -28.016 1 88.75 178 ASP B C 1
ATOM 6380 O O . ASP B 1 178 ? 29.703 -40.469 -27.641 1 88.75 178 ASP B O 1
ATOM 6384 N N . LYS B 1 179 ? 29.531 -38.781 -29.062 1 88.69 179 LYS B N 1
ATOM 6385 C CA . LYS B 1 179 ? 28.297 -39.25 -29.688 1 88.69 179 LYS B CA 1
ATOM 6386 C C . LYS B 1 179 ? 28.5 -40.594 -30.375 1 88.69 179 LYS B C 1
ATOM 6388 O O . LYS B 1 179 ? 27.625 -41.469 -30.328 1 88.69 179 LYS B O 1
ATOM 6393 N N . GLU B 1 180 ? 29.656 -40.719 -30.938 1 90.81 180 GLU B N 1
ATOM 6394 C CA . GLU B 1 180 ? 29.906 -41.969 -31.672 1 90.81 180 GLU B CA 1
ATOM 6395 C C . GLU B 1 180 ? 30.078 -43.156 -30.719 1 90.81 180 GLU B C 1
ATOM 6397 O O . GLU B 1 180 ? 29.562 -44.25 -31 1 90.81 180 GLU B O 1
ATOM 6402 N N . THR B 1 181 ? 30.781 -42.812 -29.656 1 91.44 181 THR B N 1
ATOM 6403 C CA . THR B 1 181 ? 30.969 -43.844 -28.656 1 91.44 181 THR B CA 1
ATOM 6404 C C . THR B 1 181 ? 29.641 -44.25 -28.031 1 91.44 181 THR B C 1
ATOM 6406 O O . THR B 1 181 ? 29.406 -45.438 -27.766 1 91.44 181 THR B O 1
ATOM 6409 N N . VAL B 1 182 ? 28.781 -43.281 -27.875 1 93 182 VAL B N 1
ATOM 6410 C CA . VAL B 1 182 ? 27.469 -43.562 -27.297 1 93 182 VAL B CA 1
ATOM 6411 C C . VAL B 1 182 ? 26.656 -44.438 -28.25 1 93 182 VAL B C 1
ATOM 6413 O O . VAL B 1 182 ? 26.062 -45.438 -27.812 1 93 182 VAL B O 1
ATOM 6416 N N . ARG B 1 183 ? 26.688 -44.125 -29.5 1 91.62 183 ARG B N 1
ATOM 6417 C CA . ARG B 1 183 ? 25.922 -44.875 -30.484 1 91.62 183 ARG B CA 1
ATOM 6418 C C . ARG B 1 183 ? 26.391 -46.344 -30.547 1 91.62 183 ARG B C 1
ATOM 6420 O O . ARG B 1 183 ? 25.578 -47.25 -30.578 1 91.62 183 ARG B O 1
ATOM 6427 N N . ALA B 1 184 ? 27.719 -46.469 -30.531 1 91.81 184 ALA B N 1
ATOM 6428 C CA . ALA B 1 184 ? 28.297 -47.812 -30.594 1 91.81 184 ALA B CA 1
ATOM 6429 C C . ALA B 1 184 ? 27.969 -48.625 -29.344 1 91.81 184 ALA B C 1
ATOM 6431 O O . ALA B 1 184 ? 27.609 -49.781 -29.438 1 91.81 184 ALA B O 1
ATOM 6432 N N . MET B 1 185 ? 28.109 -47.938 -28.266 1 92.25 185 MET B N 1
ATOM 6433 C CA . MET B 1 185 ? 27.844 -48.594 -26.984 1 92.25 185 MET B CA 1
ATOM 6434 C C . MET B 1 185 ? 26.375 -49 -26.875 1 92.25 185 MET B C 1
ATOM 6436 O O . MET B 1 185 ? 26.062 -50.094 -26.469 1 92.25 185 MET B O 1
ATOM 6440 N N . VAL B 1 186 ? 25.516 -48.125 -27.25 1 91.31 186 VAL B N 1
ATOM 6441 C CA . VAL B 1 186 ? 24.078 -48.375 -27.188 1 91.31 186 VAL B CA 1
ATOM 6442 C C . VAL B 1 186 ? 23.703 -49.531 -28.109 1 91.31 186 VAL B C 1
ATOM 6444 O O . VAL B 1 186 ? 22.891 -50.375 -27.75 1 91.31 186 VAL B O 1
ATOM 6447 N N . HIS B 1 187 ? 24.344 -49.5 -29.234 1 90.44 187 HIS B N 1
ATOM 6448 C CA . HIS B 1 187 ? 24.078 -50.562 -30.188 1 90.44 187 HIS B CA 1
ATOM 6449 C C . HIS B 1 187 ? 24.516 -51.938 -29.641 1 90.44 187 HIS B C 1
ATOM 6451 O O . HIS B 1 187 ? 23.766 -52.906 -29.75 1 90.44 187 HIS B O 1
ATOM 6457 N N . GLU B 1 188 ? 25.672 -52 -29 1 90.81 188 GLU B N 1
ATOM 6458 C CA . GLU B 1 188 ? 26.188 -53.25 -28.438 1 90.81 188 GLU B CA 1
ATOM 6459 C C . GLU B 1 188 ? 25.297 -53.75 -27.312 1 90.81 188 GLU B C 1
ATOM 6461 O O . GLU B 1 188 ? 25.031 -54.969 -27.219 1 90.81 188 GLU B O 1
ATOM 6466 N N . LEU B 1 189 ? 24.922 -52.875 -26.531 1 91.56 189 LEU B N 1
ATOM 6467 C CA . LEU B 1 189 ? 24.094 -53.25 -25.391 1 91.56 189 LEU B CA 1
ATOM 6468 C C . LEU B 1 189 ? 22.703 -53.719 -25.859 1 91.56 189 LEU B C 1
ATOM 6470 O O . LEU B 1 189 ? 22.125 -54.625 -25.281 1 91.56 189 LEU B O 1
ATOM 6474 N N . TRP B 1 190 ? 22.266 -53.094 -26.859 1 87.19 190 TRP B N 1
ATOM 6475 C CA . TRP B 1 190 ? 20.953 -53.438 -27.406 1 87.19 190 TRP B CA 1
ATOM 6476 C C . TRP B 1 190 ? 20.969 -54.812 -28.062 1 87.19 190 TRP B C 1
ATOM 6478 O O . TRP B 1 190 ? 20.031 -55.594 -27.906 1 87.19 190 TRP B O 1
ATOM 6488 N N . VAL B 1 191 ? 22.031 -55.062 -28.797 1 87.94 191 VAL B N 1
ATOM 6489 C CA . VAL B 1 191 ? 22.156 -56.344 -29.453 1 87.94 191 VAL B CA 1
ATOM 6490 C C . VAL B 1 191 ? 22.203 -57.469 -28.406 1 87.94 191 VAL B C 1
ATOM 6492 O O . VAL B 1 191 ? 21.656 -58.531 -28.625 1 87.94 191 VAL B O 1
ATOM 6495 N N . ALA B 1 192 ? 22.781 -57.094 -27.297 1 90.19 192 ALA B N 1
ATOM 6496 C CA . ALA B 1 192 ? 22.906 -58.094 -26.219 1 90.19 192 ALA B CA 1
ATOM 6497 C C . ALA B 1 192 ? 21.562 -58.312 -25.531 1 90.19 192 ALA B C 1
ATOM 6499 O O . ALA B 1 192 ? 21.188 -59.438 -25.219 1 90.19 192 ALA B O 1
ATOM 6500 N N . ASP B 1 193 ? 20.828 -57.281 -25.281 1 90.44 193 ASP B N 1
ATOM 6501 C CA . ASP B 1 193 ? 19.5 -57.344 -24.688 1 90.44 193 ASP B CA 1
ATOM 6502 C C . ASP B 1 193 ? 18.578 -56.25 -25.266 1 90.44 193 ASP B C 1
ATOM 6504 O O . ASP B 1 193 ? 18.594 -55.125 -24.828 1 90.44 193 ASP B O 1
ATOM 6508 N N . PRO B 1 194 ? 17.719 -56.656 -26.141 1 86.19 194 PRO B N 1
ATOM 6509 C CA . PRO B 1 194 ? 16.828 -55.688 -26.797 1 86.19 194 PRO B CA 1
ATOM 6510 C C . PRO B 1 194 ? 15.797 -55.094 -25.844 1 86.19 194 PRO B C 1
ATOM 6512 O O . PRO B 1 194 ? 15.188 -54.062 -26.141 1 86.19 194 PRO B O 1
ATOM 6515 N N . GLU B 1 195 ? 15.625 -55.656 -24.703 1 87.56 195 GLU B N 1
ATOM 6516 C CA . GLU B 1 195 ? 14.602 -55.188 -23.781 1 87.56 195 GLU B CA 1
ATOM 6517 C C . GLU B 1 195 ? 15.219 -54.344 -22.672 1 87.56 195 GLU B C 1
ATOM 6519 O O . GLU B 1 195 ? 14.531 -53.938 -21.734 1 87.56 195 GLU B O 1
ATOM 6524 N N . LEU B 1 196 ? 16.422 -53.969 -22.859 1 88.94 196 LEU B N 1
ATOM 6525 C CA . LEU B 1 196 ? 17.109 -53.188 -21.828 1 88.94 196 LEU B CA 1
ATOM 6526 C C . LEU B 1 196 ? 16.5 -51.781 -21.703 1 88.94 196 LEU B C 1
ATOM 6528 O O . LEU B 1 196 ? 16.578 -51.188 -20.641 1 88.94 196 LEU B O 1
ATOM 6532 N N . THR B 1 197 ? 15.859 -51.344 -22.781 1 87.31 197 THR B N 1
ATOM 6533 C CA . THR B 1 197 ? 15.32 -50 -22.828 1 87.31 197 THR B CA 1
ATOM 6534 C C . THR B 1 197 ? 14.023 -49.906 -22.031 1 87.31 197 THR B C 1
ATOM 6536 O O . THR B 1 197 ? 13.555 -48.812 -21.734 1 87.31 197 THR B O 1
ATOM 6539 N N . ARG B 1 198 ? 13.492 -50.969 -21.625 1 87.19 198 ARG B N 1
ATOM 6540 C CA . ARG B 1 198 ? 12.219 -51 -20.906 1 87.19 198 ARG B CA 1
ATOM 6541 C C . ARG B 1 198 ? 12.43 -50.781 -19.406 1 87.19 198 ARG B C 1
ATOM 6543 O O . ARG B 1 198 ? 11.477 -50.562 -18.656 1 87.19 198 ARG B O 1
ATOM 6550 N N . PHE B 1 199 ? 13.672 -50.781 -19 1 83.5 199 PHE B N 1
ATOM 6551 C CA . PHE B 1 199 ? 13.992 -50.594 -17.594 1 83.5 199 PHE B CA 1
ATOM 6552 C C . PHE B 1 199 ? 14.336 -49.125 -17.312 1 83.5 199 PHE B C 1
ATOM 6554 O O . PHE B 1 199 ? 14.977 -48.469 -18.125 1 83.5 199 PHE B O 1
ATOM 6561 N N . PRO B 1 200 ? 13.914 -48.594 -16.328 1 78.69 200 PRO B N 1
ATOM 6562 C CA . PRO B 1 200 ? 13.219 -49.25 -15.219 1 78.69 200 PRO B CA 1
ATOM 6563 C C . PRO B 1 200 ? 11.742 -49.5 -15.523 1 78.69 200 PRO B C 1
ATOM 6565 O O . PRO B 1 200 ? 11.164 -48.844 -16.406 1 78.69 200 PRO B O 1
ATOM 6568 N N . LEU B 1 201 ? 11.062 -50.469 -14.805 1 65.25 201 LEU B N 1
ATOM 6569 C CA . LEU B 1 201 ? 9.703 -50.938 -15.117 1 65.25 201 LEU B CA 1
ATOM 6570 C C . LEU B 1 201 ? 8.672 -49.938 -14.578 1 65.25 201 LEU B C 1
ATOM 6572 O O . LEU B 1 201 ? 7.582 -49.812 -15.141 1 65.25 201 LEU B O 1
ATOM 6576 N N . ALA B 1 202 ? 8.906 -49.375 -13.477 1 67.88 202 ALA B N 1
ATOM 6577 C CA . ALA B 1 202 ? 7.848 -48.562 -12.875 1 67.88 202 ALA B CA 1
ATOM 6578 C C . ALA B 1 202 ? 8.227 -47.094 -12.867 1 67.88 202 ALA B C 1
ATOM 6580 O O . ALA B 1 202 ? 7.879 -46.344 -13.789 1 67.88 202 ALA B O 1
ATOM 6581 N N . SER B 1 203 ? 8.797 -46.688 -11.766 1 75 203 SER B N 1
ATOM 6582 C CA . SER B 1 203 ? 9.125 -45.281 -11.539 1 75 203 SER B CA 1
ATOM 6583 C C . SER B 1 203 ? 10.625 -45.062 -11.617 1 75 203 SER B C 1
ATOM 6585 O O . SER B 1 203 ? 11.422 -45.938 -11.344 1 75 203 SER B O 1
ATOM 6587 N N . GLY B 1 204 ? 11.078 -44.125 -12.453 1 85.12 204 GLY B N 1
ATOM 6588 C CA . GLY B 1 204 ? 12.484 -43.781 -12.562 1 85.12 204 GLY B CA 1
ATOM 6589 C C . GLY B 1 204 ? 12.859 -43.219 -13.93 1 85.12 204 GLY B C 1
ATOM 6590 O O . GLY B 1 204 ? 12.008 -43.094 -14.805 1 85.12 204 GLY B O 1
ATOM 6591 N N . THR B 1 205 ? 14.133 -42.969 -14.062 1 90.44 205 THR B N 1
ATOM 6592 C CA . THR B 1 205 ? 14.617 -42.344 -15.281 1 90.44 205 THR B CA 1
ATOM 6593 C C . THR B 1 205 ? 14.828 -43.406 -16.375 1 90.44 205 THR B C 1
ATOM 6595 O O . THR B 1 205 ? 15.68 -44.281 -16.25 1 90.44 205 THR B O 1
ATOM 6598 N N . SER B 1 206 ? 14.039 -43.344 -17.406 1 91.88 206 SER B N 1
ATOM 6599 C CA . SER B 1 206 ? 14.203 -44.25 -18.547 1 91.88 206 SER B CA 1
ATOM 6600 C C . SER B 1 206 ? 15.336 -43.781 -19.453 1 91.88 206 SER B C 1
ATOM 6602 O O . SER B 1 206 ? 15.734 -42.625 -19.406 1 91.88 206 SER B O 1
ATOM 6604 N N . PRO B 1 207 ? 15.898 -44.719 -20.203 1 91.38 207 PRO B N 1
ATOM 6605 C CA . PRO B 1 207 ? 16.938 -44.344 -21.156 1 91.38 207 PRO B CA 1
ATOM 6606 C C . PRO B 1 207 ? 16.453 -43.312 -22.188 1 91.38 207 PRO B C 1
ATOM 6608 O O . PRO B 1 207 ? 17.203 -42.438 -22.594 1 91.38 207 PRO B O 1
ATOM 6611 N N . LEU B 1 208 ? 15.195 -43.469 -22.562 1 92.31 208 LEU B N 1
ATOM 6612 C CA . LEU B 1 208 ? 14.617 -42.5 -23.484 1 92.31 208 LEU B CA 1
ATOM 6613 C C . LEU B 1 208 ? 14.57 -41.094 -22.875 1 92.31 208 LEU B C 1
ATOM 6615 O O . LEU B 1 208 ? 14.938 -40.125 -23.516 1 92.31 208 LEU B O 1
ATOM 6619 N N . TYR B 1 209 ? 14.062 -41.062 -21.656 1 93.44 209 TYR B N 1
ATOM 6620 C CA . TYR B 1 209 ? 14.016 -39.781 -20.938 1 93.44 209 TYR B CA 1
ATOM 6621 C C . TYR B 1 209 ? 15.406 -39.156 -20.859 1 93.44 209 TYR B C 1
ATOM 6623 O O . TYR B 1 209 ? 15.562 -37.969 -21.094 1 93.44 209 TYR B O 1
ATOM 6631 N N . LEU B 1 210 ? 16.406 -39.906 -20.547 1 91.62 210 LEU B N 1
ATOM 6632 C CA . LEU B 1 210 ? 17.766 -39.438 -20.406 1 91.62 210 LEU B CA 1
ATOM 6633 C C . LEU B 1 210 ? 18.312 -38.969 -21.734 1 91.62 210 LEU B C 1
ATOM 6635 O O . LEU B 1 210 ? 18.984 -37.938 -21.812 1 91.62 210 LEU B O 1
ATOM 6639 N N . ALA B 1 211 ? 18.078 -39.719 -22.734 1 92.62 211 ALA B N 1
ATOM 6640 C CA . ALA B 1 211 ? 18.547 -39.344 -24.062 1 92.62 211 ALA B CA 1
ATOM 6641 C C . ALA B 1 211 ? 17.984 -38 -24.484 1 92.62 211 ALA B C 1
ATOM 6643 O O . ALA B 1 211 ? 18.703 -37.156 -25.016 1 92.62 211 ALA B O 1
ATOM 6644 N N . VAL B 1 212 ? 16.734 -37.812 -24.234 1 93.25 212 VAL B N 1
ATOM 6645 C CA . VAL B 1 212 ? 16.062 -36.562 -24.594 1 93.25 212 VAL B CA 1
ATOM 6646 C C . VAL B 1 212 ? 16.578 -35.438 -23.703 1 93.25 212 VAL B C 1
ATOM 6648 O O . VAL B 1 212 ? 16.812 -34.312 -24.172 1 93.25 212 VAL B O 1
ATOM 6651 N N . SER B 1 213 ? 16.734 -35.688 -22.422 1 92.31 213 SER B N 1
ATOM 6652 C CA . SER B 1 213 ? 17.219 -34.688 -21.484 1 92.31 213 SER B CA 1
ATOM 6653 C C . SER B 1 213 ? 18.609 -34.188 -21.844 1 92.31 213 SER B C 1
ATOM 6655 O O . SER B 1 213 ? 18.938 -33.031 -21.625 1 92.31 213 SER B O 1
ATOM 6657 N N . LEU B 1 214 ? 19.391 -35.062 -22.469 1 91.69 214 LEU B N 1
ATOM 6658 C CA . LEU B 1 214 ? 20.766 -34.719 -22.844 1 91.69 214 LEU B CA 1
ATOM 6659 C C . LEU B 1 214 ? 20.812 -34.156 -24.25 1 91.69 214 LEU B C 1
ATOM 6661 O O . LEU B 1 214 ? 21.891 -33.781 -24.734 1 91.69 214 LEU B O 1
ATOM 6665 N N . GLY B 1 215 ? 19.75 -34.094 -24.906 1 89.38 215 GLY B N 1
ATOM 6666 C CA . GLY B 1 215 ? 19.656 -33.469 -26.219 1 89.38 215 GLY B CA 1
ATOM 6667 C C . GLY B 1 215 ? 20.062 -34.406 -27.344 1 89.38 215 GLY B C 1
ATOM 6668 O O . GLY B 1 215 ? 20.453 -33.969 -28.422 1 89.38 215 GLY B O 1
ATOM 6669 N N . ARG B 1 216 ? 20.109 -35.688 -27.062 1 91.38 216 ARG B N 1
ATOM 6670 C CA . ARG B 1 216 ? 20.469 -36.688 -28.062 1 91.38 216 ARG B CA 1
ATOM 6671 C C . ARG B 1 216 ? 19.219 -37.219 -28.781 1 91.38 216 ARG B C 1
ATOM 6673 O O . ARG B 1 216 ? 18.797 -38.344 -28.531 1 91.38 216 ARG B O 1
ATOM 6680 N N . GLU B 1 217 ? 18.703 -36.469 -29.641 1 91.62 217 GLU B N 1
ATOM 6681 C CA . GLU B 1 217 ? 17.453 -36.781 -30.297 1 91.62 217 GLU B CA 1
ATOM 6682 C C . GLU B 1 217 ? 17.609 -37.969 -31.25 1 91.62 217 GLU B C 1
ATOM 6684 O O . GLU B 1 217 ? 16.703 -38.812 -31.359 1 91.62 217 GLU B O 1
ATOM 6689 N N . ASP B 1 218 ? 18.766 -38 -31.891 1 91.19 218 ASP B N 1
ATOM 6690 C CA . ASP B 1 218 ? 19.016 -39.094 -32.844 1 91.19 218 ASP B CA 1
ATOM 6691 C C . ASP B 1 218 ? 19.031 -40.438 -32.125 1 91.19 218 ASP B C 1
ATOM 6693 O O . ASP B 1 218 ? 18.453 -41.406 -32.625 1 91.19 218 ASP B O 1
ATOM 6697 N N . ILE B 1 219 ? 19.656 -40.438 -30.984 1 91.5 219 ILE B N 1
ATOM 6698 C CA . ILE B 1 219 ? 19.734 -41.656 -30.219 1 91.5 219 ILE B CA 1
ATOM 6699 C C . ILE B 1 219 ? 18.328 -42.031 -29.703 1 91.5 219 ILE B C 1
ATOM 6701 O O . ILE B 1 219 ? 17.953 -43.188 -29.703 1 91.5 219 ILE B O 1
ATOM 6705 N N . ALA B 1 220 ? 17.562 -41.062 -29.281 1 93 220 ALA B N 1
ATOM 6706 C CA . ALA B 1 220 ? 16.219 -41.281 -28.781 1 93 220 ALA B CA 1
ATOM 6707 C C . ALA B 1 220 ? 15.32 -41.875 -29.875 1 93 220 ALA B C 1
ATOM 6709 O O . ALA B 1 220 ? 14.578 -42.812 -29.609 1 93 220 ALA B O 1
ATOM 6710 N N . GLU B 1 221 ? 15.469 -41.375 -31.031 1 92.94 221 GLU B N 1
ATOM 6711 C CA . GLU B 1 221 ? 14.688 -41.875 -32.156 1 92.94 221 GLU B CA 1
ATOM 6712 C C . GLU B 1 221 ? 15.094 -43.312 -32.5 1 92.94 221 GLU B C 1
ATOM 6714 O O . GLU B 1 221 ? 14.242 -44.156 -32.781 1 92.94 221 GLU B O 1
ATOM 6719 N N . GLY B 1 222 ? 16.406 -43.531 -32.406 1 89.81 222 GLY B N 1
ATOM 6720 C CA . GLY B 1 222 ? 16.922 -44.875 -32.656 1 89.81 222 GLY B CA 1
ATOM 6721 C C . GLY B 1 222 ? 16.438 -45.875 -31.656 1 89.81 222 GLY B C 1
ATOM 6722 O O . GLY B 1 222 ? 16.094 -47 -32 1 89.81 222 GLY B O 1
ATOM 6723 N N . LEU B 1 223 ? 16.375 -45.438 -30.422 1 90.62 223 LEU B N 1
ATOM 6724 C CA . LEU B 1 223 ? 15.898 -46.312 -29.375 1 90.62 223 LEU B CA 1
ATOM 6725 C C . LEU B 1 223 ? 14.445 -46.719 -29.609 1 90.62 223 LEU B C 1
ATOM 6727 O O . LEU B 1 223 ? 14.078 -47.875 -29.438 1 90.62 223 LEU B O 1
ATOM 6731 N N . HIS B 1 224 ? 13.594 -45.781 -29.969 1 91 224 HIS B N 1
ATOM 6732 C CA . HIS B 1 224 ? 12.18 -46.031 -30.188 1 91 224 HIS B CA 1
ATOM 6733 C C . HIS B 1 224 ? 11.953 -46.906 -31.406 1 91 224 HIS B C 1
ATOM 6735 O O . HIS B 1 224 ? 11.055 -47.75 -31.406 1 91 224 HIS B O 1
ATOM 6741 N N . GLU B 1 225 ? 12.773 -46.688 -32.469 1 89.19 225 GLU B N 1
ATOM 6742 C CA . GLU B 1 225 ? 12.664 -47.469 -33.688 1 89.19 225 GLU B CA 1
ATOM 6743 C C . GLU B 1 225 ? 12.984 -48.938 -33.406 1 89.19 225 GLU B C 1
ATOM 6745 O O . GLU B 1 225 ? 12.359 -49.844 -33.969 1 89.19 225 GLU B O 1
ATOM 6750 N N . GLN B 1 226 ? 13.836 -49.156 -32.5 1 85 226 GLN B N 1
ATOM 6751 C CA . GLN B 1 226 ? 14.297 -50.5 -32.188 1 85 226 GLN B CA 1
ATOM 6752 C C . GLN B 1 226 ? 13.305 -51.219 -31.281 1 85 226 GLN B C 1
ATOM 6754 O O . GLN B 1 226 ? 13.094 -52.438 -31.422 1 85 226 GLN B O 1
ATOM 6759 N N . ASP B 1 227 ? 12.812 -50.469 -30.297 1 87.62 227 ASP B N 1
ATOM 6760 C CA . ASP B 1 227 ? 11.836 -51.031 -29.375 1 87.62 227 ASP B CA 1
ATOM 6761 C C . ASP B 1 227 ? 10.688 -50.094 -29.109 1 87.62 227 ASP B 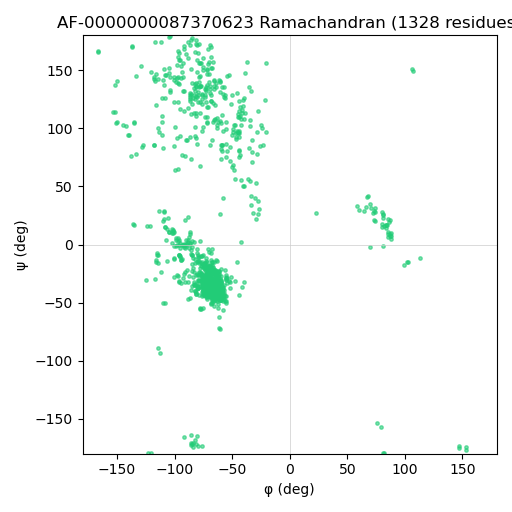C 1
ATOM 6763 O O . ASP B 1 227 ? 10.805 -49.188 -28.281 1 87.62 227 ASP B O 1
ATOM 6767 N N . PRO B 1 228 ? 9.555 -50.375 -29.672 1 82.06 228 PRO B N 1
ATOM 6768 C CA . PRO B 1 228 ? 8.406 -49.5 -29.453 1 82.06 228 PRO B CA 1
ATOM 6769 C C . PRO B 1 228 ? 7.816 -49.656 -28.047 1 82.06 228 PRO B C 1
ATOM 6771 O O . PRO B 1 228 ? 7.062 -48.781 -27.609 1 82.06 228 PRO B O 1
ATOM 6774 N N . GLY B 1 229 ? 8.172 -50.719 -27.359 1 82.5 229 GLY B N 1
ATOM 6775 C CA . GLY B 1 229 ? 7.656 -50.938 -26.031 1 82.5 229 GLY B CA 1
ATOM 6776 C C . GLY B 1 229 ? 8.547 -50.344 -24.938 1 82.5 229 GLY B C 1
ATOM 6777 O O . GLY B 1 229 ? 8.438 -50.719 -23.766 1 82.5 229 GLY B O 1
ATOM 6778 N N . LEU B 1 230 ? 9.328 -49.406 -25.391 1 87.06 230 LEU B N 1
ATOM 6779 C CA . LEU B 1 230 ? 10.266 -48.781 -24.438 1 87.06 230 LEU B CA 1
ATOM 6780 C C . LEU B 1 230 ? 9.516 -48 -23.391 1 87.06 230 LEU B C 1
ATOM 6782 O O . LEU B 1 230 ? 8.344 -47.656 -23.562 1 87.06 230 LEU B O 1
ATOM 6786 N N . SER B 1 231 ? 10.211 -47.844 -22.328 1 87.19 231 SER B N 1
ATOM 6787 C CA . SER B 1 231 ? 9.641 -47.062 -21.219 1 87.19 231 SER B CA 1
ATOM 6788 C C . SER B 1 231 ? 9.75 -45.562 -21.453 1 87.19 231 SER B C 1
ATOM 6790 O O . SER B 1 231 ? 10.781 -45.094 -21.938 1 87.19 231 SER B O 1
ATOM 6792 N N . TYR B 1 232 ? 8.672 -44.875 -21.172 1 90.44 232 TYR B N 1
ATOM 6793 C CA . TYR B 1 232 ? 8.641 -43.406 -21.297 1 90.44 232 TYR B CA 1
ATOM 6794 C C . TYR B 1 232 ? 8.773 -42.75 -19.938 1 90.44 232 TYR B C 1
ATOM 6796 O O . TYR B 1 232 ? 8.594 -41.531 -19.812 1 90.44 232 TYR B O 1
ATOM 6804 N N . SER B 1 233 ? 9.133 -43.469 -18.922 1 88.12 233 SER B N 1
ATOM 6805 C CA . SER B 1 233 ? 9.07 -42.969 -17.531 1 88.12 233 SER B CA 1
ATOM 6806 C C . SER B 1 233 ? 10.25 -42.062 -17.219 1 88.12 233 SER B C 1
ATOM 6808 O O . SER B 1 233 ? 11.32 -42.188 -17.812 1 88.12 233 SER B O 1
ATOM 6810 N N . GLY B 1 234 ? 9.961 -41.031 -16.406 1 89.31 234 GLY B N 1
ATOM 6811 C CA . GLY B 1 234 ? 10.961 -40.125 -15.852 1 89.31 234 GLY B CA 1
ATOM 6812 C C . GLY B 1 234 ? 10.992 -40.094 -14.336 1 89.31 234 GLY B C 1
ATOM 6813 O O . GLY B 1 234 ? 10.242 -40.844 -13.688 1 89.31 234 GLY B O 1
ATOM 6814 N N . PRO B 1 235 ? 11.867 -39.281 -13.82 1 87.06 235 PRO B N 1
ATOM 6815 C CA . PRO B 1 235 ? 11.961 -39.188 -12.367 1 87.06 235 PRO B CA 1
ATOM 6816 C C . PRO B 1 235 ? 10.766 -38.469 -11.742 1 87.06 235 PRO B C 1
ATOM 6818 O O . PRO B 1 235 ? 10.172 -37.594 -12.375 1 87.06 235 PRO B O 1
ATOM 6821 N N . ASN B 1 236 ? 10.336 -38.844 -10.547 1 86.38 236 ASN B N 1
ATOM 6822 C CA . ASN B 1 236 ? 9.305 -38.188 -9.758 1 86.38 236 ASN B CA 1
ATOM 6823 C C . ASN B 1 236 ? 7.965 -38.156 -10.492 1 86.38 236 ASN B C 1
ATOM 6825 O O . ASN B 1 236 ? 7.242 -37.156 -10.453 1 86.38 236 ASN B O 1
ATOM 6829 N N . GLY B 1 237 ? 7.805 -39.188 -11.305 1 86.12 237 GLY B N 1
ATOM 6830 C CA . GLY B 1 237 ? 6.523 -39.312 -11.977 1 86.12 237 GLY B CA 1
ATOM 6831 C C . GLY B 1 237 ? 6.457 -38.562 -13.289 1 86.12 237 GLY B C 1
ATOM 6832 O O . GLY B 1 237 ? 5.402 -38.5 -13.93 1 86.12 237 GLY B O 1
ATOM 6833 N N . GLN B 1 238 ? 7.512 -38.031 -13.641 1 90.94 238 GLN B N 1
ATOM 6834 C CA . GLN B 1 238 ? 7.562 -37.344 -14.938 1 90.94 238 GLN B CA 1
ATOM 6835 C C . GLN B 1 238 ? 7.629 -38.344 -16.078 1 90.94 238 GLN B C 1
ATOM 6837 O O . GLN B 1 238 ? 7.961 -39.531 -15.859 1 90.94 238 GLN B O 1
ATOM 6842 N N . ASN B 1 239 ? 7.168 -37.969 -17.156 1 92.5 239 ASN B N 1
ATOM 6843 C CA . ASN B 1 239 ? 7.375 -38.75 -18.375 1 92.5 239 ASN B CA 1
ATOM 6844 C C . ASN B 1 239 ? 8.281 -38.031 -19.359 1 92.5 239 ASN B C 1
ATOM 6846 O O . ASN B 1 239 ? 8.688 -36.906 -19.109 1 92.5 239 ASN B O 1
ATOM 6850 N N . VAL B 1 240 ? 8.625 -38.656 -20.422 1 93.38 240 VAL B N 1
ATOM 6851 C CA . VAL B 1 240 ? 9.609 -38.156 -21.375 1 93.38 240 VAL B CA 1
ATOM 6852 C C . VAL B 1 240 ? 9.102 -36.875 -22.016 1 93.38 240 VAL B C 1
ATOM 6854 O O . VAL B 1 240 ? 9.891 -36 -22.375 1 93.38 240 VAL B O 1
ATOM 6857 N N . LEU B 1 241 ? 7.812 -36.656 -22.078 1 94.5 241 LEU B N 1
ATOM 6858 C CA . LEU B 1 241 ? 7.246 -35.469 -22.719 1 94.5 241 LEU B CA 1
ATOM 6859 C C . LEU B 1 241 ? 7.516 -34.219 -21.875 1 94.5 241 LEU B C 1
ATOM 6861 O O . LEU B 1 241 ? 7.66 -33.125 -22.406 1 94.5 241 LEU B O 1
ATOM 6865 N N . HIS B 1 242 ? 7.594 -34.375 -20.594 1 94.38 242 HIS B N 1
ATOM 6866 C CA . HIS B 1 242 ? 7.883 -33.25 -19.703 1 94.38 242 HIS B CA 1
ATOM 6867 C C . HIS B 1 242 ? 9.227 -32.594 -20.047 1 94.38 242 HIS B C 1
ATOM 6869 O O . HIS B 1 242 ? 9.367 -31.391 -20.016 1 94.38 242 HIS B O 1
ATOM 6875 N N . VAL B 1 243 ? 10.133 -33.375 -20.344 1 92.81 243 VAL B N 1
ATOM 6876 C CA . VAL B 1 243 ? 11.469 -32.875 -20.641 1 92.81 243 VAL B CA 1
ATOM 6877 C C . VAL B 1 243 ? 11.555 -32.469 -22.109 1 92.81 243 VAL B C 1
ATOM 6879 O O . VAL B 1 243 ? 12.227 -31.484 -22.453 1 92.81 243 VAL B O 1
ATOM 6882 N N . ALA B 1 244 ? 10.875 -33.219 -22.906 1 94.12 244 ALA B N 1
ATOM 6883 C CA . ALA B 1 244 ? 10.922 -32.938 -24.344 1 94.12 244 ALA B CA 1
ATOM 6884 C C . ALA B 1 244 ? 10.391 -31.547 -24.656 1 94.12 244 ALA B C 1
ATOM 6886 O O . ALA B 1 244 ? 10.93 -30.844 -25.516 1 94.12 244 ALA B O 1
ATOM 6887 N N . VAL B 1 245 ? 9.359 -31.172 -24 1 93.12 245 VAL B N 1
ATOM 6888 C CA . VAL B 1 245 ? 8.719 -29.891 -24.25 1 93.12 245 VAL B CA 1
ATOM 6889 C C . VAL B 1 245 ? 9.695 -28.75 -23.953 1 93.12 245 VAL B C 1
ATOM 6891 O O . VAL B 1 245 ? 9.586 -27.672 -24.516 1 93.12 245 VAL B O 1
ATOM 6894 N N . LEU B 1 246 ? 10.688 -29.016 -23.125 1 92 246 LEU B N 1
ATOM 6895 C CA . LEU B 1 246 ? 11.648 -28 -22.719 1 92 246 LEU B CA 1
ATOM 6896 C C . LEU B 1 246 ? 12.883 -28.031 -23.609 1 92 246 LEU B C 1
ATOM 6898 O O . LEU B 1 246 ? 13.672 -27.078 -23.625 1 92 246 LEU B O 1
ATOM 6902 N N . ARG B 1 247 ? 13.055 -29.047 -24.391 1 89.31 247 ARG B N 1
ATOM 6903 C CA . ARG B 1 247 ? 14.305 -29.234 -25.109 1 89.31 247 ARG B CA 1
ATOM 6904 C C . ARG B 1 247 ? 14.109 -29 -26.609 1 89.31 247 ARG B C 1
ATOM 6906 O O . ARG B 1 247 ? 14.922 -28.344 -27.25 1 89.31 247 ARG B O 1
ATOM 6913 N N . SER B 1 248 ? 13.078 -29.688 -27.094 1 90.69 248 SER B N 1
ATOM 6914 C CA . SER B 1 248 ? 12.961 -29.641 -28.547 1 90.69 248 SER B CA 1
ATOM 6915 C C . SER B 1 248 ? 11.508 -29.766 -29 1 90.69 248 SER B C 1
ATOM 6917 O O . SER B 1 248 ? 10.773 -30.609 -28.5 1 90.69 248 SER B O 1
ATOM 6919 N N . THR B 1 249 ? 11.188 -28.984 -30.016 1 92.06 249 THR B N 1
ATOM 6920 C CA . THR B 1 249 ? 9.844 -29.031 -30.594 1 92.06 249 THR B CA 1
ATOM 6921 C C . THR B 1 249 ? 9.68 -30.281 -31.469 1 92.06 249 THR B C 1
ATOM 6923 O O . THR B 1 249 ? 8.625 -30.922 -31.453 1 92.06 249 THR B O 1
ATOM 6926 N N . SER B 1 250 ? 10.75 -30.562 -32.125 1 92.75 250 SER B N 1
ATOM 6927 C CA . SER B 1 250 ? 10.703 -31.719 -33 1 92.75 250 SER B CA 1
ATOM 6928 C C . SER B 1 250 ? 10.492 -33 -32.219 1 92.75 250 SER B C 1
ATOM 6930 O O . SER B 1 250 ? 9.672 -33.844 -32.594 1 92.75 250 SER B O 1
ATOM 6932 N N . MET B 1 251 ? 11.219 -33.156 -31.172 1 93.38 251 MET B N 1
ATOM 6933 C CA . MET B 1 251 ? 11.078 -34.344 -30.328 1 93.38 251 MET B CA 1
ATOM 6934 C C . MET B 1 251 ? 9.688 -34.406 -29.703 1 93.38 251 MET B C 1
ATOM 6936 O O . MET B 1 251 ? 9.117 -35.469 -29.547 1 93.38 251 MET B O 1
ATOM 6940 N N . THR B 1 252 ? 9.148 -33.281 -29.344 1 95 252 THR B N 1
ATOM 6941 C CA . THR B 1 252 ? 7.805 -33.188 -28.781 1 95 252 THR B CA 1
ATOM 6942 C C . THR B 1 252 ? 6.77 -33.719 -29.766 1 95 252 THR B C 1
ATOM 6944 O O . THR B 1 252 ? 5.902 -34.5 -29.422 1 95 252 THR B O 1
ATOM 6947 N N . LYS B 1 253 ? 6.926 -33.312 -31 1 94.12 253 LYS B N 1
ATOM 6948 C CA . LYS B 1 253 ? 6.008 -33.75 -32.031 1 94.12 253 LYS B CA 1
ATOM 6949 C C . LYS B 1 253 ? 6.098 -35.281 -32.25 1 94.12 253 LYS B C 1
ATOM 6951 O O . LYS B 1 253 ? 5.074 -35.938 -32.375 1 94.12 253 LYS B O 1
ATOM 6956 N N . ASN B 1 254 ? 7.285 -35.812 -32.219 1 93.19 254 ASN B N 1
ATOM 6957 C CA . ASN B 1 254 ? 7.492 -37.25 -32.406 1 93.19 254 ASN B CA 1
ATOM 6958 C C . ASN B 1 254 ? 6.879 -38.062 -31.266 1 93.19 254 ASN B C 1
ATOM 6960 O O . ASN B 1 254 ? 6.203 -39.062 -31.5 1 93.19 254 ASN B O 1
ATOM 6964 N N . LEU B 1 255 ? 7.121 -37.562 -30.109 1 94.12 255 LEU B N 1
ATOM 6965 C CA . LEU B 1 255 ? 6.621 -38.281 -28.953 1 94.12 255 LEU B CA 1
ATOM 6966 C C . LEU B 1 255 ? 5.098 -38.281 -28.922 1 94.12 255 LEU B C 1
ATOM 6968 O O . LEU B 1 255 ? 4.48 -39.281 -28.516 1 94.12 255 LEU B O 1
ATOM 6972 N N . LEU B 1 256 ? 4.48 -37.219 -29.359 1 94.19 256 LEU B N 1
ATOM 6973 C CA . LEU B 1 256 ? 3.027 -37.125 -29.422 1 94.19 256 LEU B CA 1
ATOM 6974 C C . LEU B 1 256 ? 2.475 -38.094 -30.469 1 94.19 256 LEU B C 1
ATOM 6976 O O . LEU B 1 256 ? 1.39 -38.656 -30.281 1 94.19 256 LEU B O 1
ATOM 6980 N N . LYS B 1 257 ? 3.262 -38.281 -31.5 1 91.88 257 LYS B N 1
ATOM 6981 C CA . LYS B 1 257 ? 2.875 -39.25 -32.531 1 91.88 257 LYS B CA 1
ATOM 6982 C C . LYS B 1 257 ? 3.01 -40.656 -32.031 1 91.88 257 LYS B C 1
ATOM 6984 O O . LYS B 1 257 ? 2.186 -41.531 -32.344 1 91.88 257 LYS B O 1
ATOM 6989 N N . TRP B 1 258 ? 4.047 -40.906 -31.156 1 91.69 258 TRP B N 1
ATOM 6990 C CA . TRP B 1 258 ? 4.324 -42.219 -30.641 1 91.69 258 TRP B CA 1
ATOM 6991 C C . TRP B 1 258 ? 3.311 -42.625 -29.578 1 91.69 258 TRP B C 1
ATOM 6993 O O . TRP B 1 258 ? 2.85 -43.781 -29.547 1 91.69 258 TRP B O 1
ATOM 7003 N N . ASN B 1 259 ? 3.008 -41.688 -28.688 1 91.12 259 ASN B N 1
ATOM 7004 C CA . ASN B 1 259 ? 2.105 -41.938 -27.578 1 91.12 259 ASN B CA 1
ATOM 7005 C C . ASN B 1 259 ? 1.369 -40.688 -27.141 1 91.12 259 ASN B C 1
ATOM 7007 O O . ASN B 1 259 ? 1.905 -39.875 -26.391 1 91.12 259 ASN B O 1
ATOM 7011 N N . LYS B 1 260 ? 0.175 -40.531 -27.438 1 87.19 260 LYS B N 1
ATOM 7012 C CA . LYS B 1 260 ? -0.617 -39.344 -27.188 1 87.19 260 LYS B CA 1
ATOM 7013 C C . LYS B 1 260 ? -1.028 -39.25 -25.719 1 87.19 260 LYS B C 1
ATOM 7015 O O . LYS B 1 260 ? -1.317 -38.156 -25.203 1 87.19 260 LYS B O 1
ATOM 7020 N N . HIS B 1 261 ? -0.972 -40.281 -25.016 1 88.5 261 HIS B N 1
ATOM 7021 C CA . HIS B 1 261 ? -1.459 -40.312 -23.641 1 88.5 261 HIS B CA 1
ATOM 7022 C C . HIS B 1 261 ? -0.461 -39.688 -22.688 1 88.5 261 HIS B C 1
ATOM 7024 O O . HIS B 1 261 ? -0.813 -39.344 -21.547 1 88.5 261 HIS B O 1
ATOM 7030 N N . LEU B 1 262 ? 0.735 -39.531 -23.125 1 91.31 262 LEU B N 1
ATOM 7031 C CA . LEU B 1 262 ? 1.78 -38.938 -22.297 1 91.31 262 LEU B CA 1
ATOM 7032 C C . LEU B 1 262 ? 1.461 -37.5 -21.938 1 91.31 262 LEU B C 1
ATOM 7034 O O . LEU B 1 262 ? 1.892 -37 -20.906 1 91.31 262 LEU B O 1
ATOM 7038 N N . SER B 1 263 ? 0.677 -36.875 -22.812 1 92.06 263 SER B N 1
ATOM 7039 C CA . SER B 1 263 ? 0.404 -35.438 -22.641 1 92.06 263 SER B CA 1
ATOM 7040 C C . SER B 1 263 ? -0.548 -35.219 -21.484 1 92.06 263 SER B C 1
ATOM 7042 O O . SER B 1 263 ? -0.541 -34.125 -20.891 1 92.06 263 SER B O 1
ATOM 7044 N N . LYS B 1 264 ? -1.307 -36.125 -21.078 1 88.94 264 LYS B N 1
ATOM 7045 C CA . LYS B 1 264 ? -2.332 -35.938 -20.047 1 88.94 264 LYS B CA 1
ATOM 7046 C C . LYS B 1 264 ? -1.804 -36.344 -18.672 1 88.94 264 LYS B C 1
ATOM 7048 O O . LYS B 1 264 ? -2.418 -36 -17.656 1 88.94 264 LYS B O 1
ATOM 7053 N N . GLN B 1 265 ? -0.673 -36.938 -18.703 1 87.75 265 GLN B N 1
ATOM 7054 C CA . GLN B 1 265 ? -0.137 -37.438 -17.438 1 87.75 265 GLN B CA 1
ATOM 7055 C C . GLN B 1 265 ? 0.648 -36.344 -16.719 1 87.75 265 GLN B C 1
ATOM 7057 O O . GLN B 1 265 ? 1.535 -35.719 -17.297 1 87.75 265 GLN B O 1
ATOM 7062 N N . GLY B 1 266 ? 0.204 -36.125 -15.438 1 86.69 266 GLY B N 1
ATOM 7063 C CA . GLY B 1 266 ? 0.919 -35.188 -14.609 1 86.69 266 GLY B CA 1
ATOM 7064 C C . GLY B 1 266 ? 1.998 -35.812 -13.75 1 86.69 266 GLY B C 1
ATOM 7065 O O . GLY B 1 266 ? 1.947 -37 -13.469 1 86.69 266 GLY B O 1
ATOM 7066 N N . GLU B 1 267 ? 2.951 -35 -13.383 1 87.19 267 GLU B N 1
ATOM 7067 C CA . GLU B 1 267 ? 4.008 -35.469 -12.5 1 87.19 267 GLU B CA 1
ATOM 7068 C C . GLU B 1 267 ? 3.486 -35.688 -11.078 1 87.19 267 GLU B C 1
ATOM 7070 O O . GLU B 1 267 ? 2.355 -35.312 -10.766 1 87.19 267 GLU B O 1
ATOM 7075 N N . GLN B 1 268 ? 4.234 -36.281 -10.32 1 81.94 268 GLN B N 1
ATOM 7076 C CA . GLN B 1 268 ? 3.781 -36.75 -9.016 1 81.94 268 GLN B CA 1
ATOM 7077 C C . GLN B 1 268 ? 3.768 -35.625 -7.988 1 81.94 268 GLN B C 1
ATOM 7079 O O . GLN B 1 268 ? 2.898 -35.594 -7.117 1 81.94 268 GLN B O 1
ATOM 7084 N N . THR B 1 269 ? 4.598 -34.688 -8.047 1 82.38 269 THR B N 1
ATOM 7085 C CA . THR B 1 269 ? 4.758 -33.688 -7 1 82.38 269 THR B CA 1
ATOM 7086 C C . THR B 1 269 ? 3.643 -32.656 -7.074 1 82.38 269 THR B C 1
ATOM 7088 O O . THR B 1 269 ? 2.873 -32.5 -6.125 1 82.38 269 THR B O 1
ATOM 7091 N N . ASN B 1 270 ? 3.498 -32.062 -8.164 1 86.69 270 ASN B N 1
ATOM 7092 C CA . ASN B 1 270 ? 2.535 -30.953 -8.312 1 86.69 270 ASN B CA 1
ATOM 7093 C C . ASN B 1 270 ? 1.412 -31.328 -9.273 1 86.69 270 ASN B C 1
ATOM 7095 O O . ASN B 1 270 ? 0.425 -30.609 -9.398 1 86.69 270 ASN B O 1
ATOM 7099 N N . GLY B 1 271 ? 1.602 -32.5 -9.953 1 89.31 271 GLY B N 1
ATOM 7100 C CA . GLY B 1 271 ? 0.608 -32.906 -10.938 1 89.31 271 GLY B CA 1
ATOM 7101 C C . GLY B 1 271 ? 0.67 -32.094 -12.211 1 89.31 271 GLY B C 1
ATOM 7102 O O . GLY B 1 271 ? -0.324 -31.984 -12.93 1 89.31 271 GLY B O 1
ATOM 7103 N N . SER B 1 272 ? 1.755 -31.5 -12.422 1 92.44 272 SER B N 1
ATOM 7104 C CA . SER B 1 272 ? 1.91 -30.641 -13.594 1 92.44 272 SER B CA 1
ATOM 7105 C C . SER B 1 272 ? 2.043 -31.453 -14.875 1 92.44 272 SER B C 1
ATOM 7107 O O . SER B 1 272 ? 2.811 -32.406 -14.922 1 92.44 272 SER B O 1
ATOM 7109 N N . THR B 1 273 ? 1.239 -31.156 -15.836 1 94.56 273 THR B N 1
ATOM 7110 C CA . THR B 1 273 ? 1.305 -31.781 -17.156 1 94.56 273 THR B CA 1
ATOM 7111 C C . THR B 1 273 ? 2.404 -31.156 -18 1 94.56 273 THR B C 1
ATOM 7113 O O . THR B 1 273 ? 2.957 -30.109 -17.641 1 94.56 273 THR B O 1
ATOM 7116 N N . PRO B 1 274 ? 2.775 -31.844 -19.109 1 94.69 274 PRO B N 1
ATOM 7117 C CA . PRO B 1 274 ? 3.783 -31.25 -20 1 94.69 274 PRO B CA 1
ATOM 7118 C C . PRO B 1 274 ? 3.406 -29.859 -20.484 1 94.69 274 PRO B C 1
ATOM 7120 O O . PRO B 1 274 ? 4.281 -29 -20.656 1 94.69 274 PRO B O 1
ATOM 7123 N N . LEU B 1 275 ? 2.115 -29.578 -20.594 1 95.62 275 LEU B N 1
ATOM 7124 C CA . LEU B 1 275 ? 1.678 -28.25 -21 1 95.62 275 LEU B CA 1
ATOM 7125 C C . LEU B 1 275 ? 1.97 -27.219 -19.922 1 95.62 275 LEU B C 1
ATOM 7127 O O . LEU B 1 275 ? 2.348 -26.078 -20.219 1 95.62 275 LEU B O 1
ATOM 7131 N N . HIS B 1 276 ? 1.806 -27.641 -18.719 1 95.38 276 HIS B N 1
ATOM 7132 C CA . HIS B 1 276 ? 2.168 -26.75 -17.625 1 95.38 276 HIS B CA 1
ATOM 7133 C C . HIS B 1 276 ? 3.637 -26.344 -17.703 1 95.38 276 HIS B C 1
ATOM 7135 O O . HIS B 1 276 ? 3.969 -25.172 -17.516 1 95.38 276 HIS B O 1
ATOM 7141 N N . PHE B 1 277 ? 4.477 -27.297 -17.969 1 94.31 277 PHE B N 1
ATOM 7142 C CA . PHE B 1 277 ? 5.91 -27.047 -18.062 1 94.31 277 PHE B CA 1
ATOM 7143 C C . PHE B 1 277 ? 6.219 -26.109 -19.219 1 94.31 277 PHE B C 1
ATOM 7145 O O . PHE B 1 277 ? 6.961 -25.125 -19.047 1 94.31 277 PHE B O 1
ATOM 7152 N N . ALA B 1 278 ? 5.645 -26.422 -20.312 1 95.38 278 ALA B N 1
ATOM 7153 C CA . ALA B 1 278 ? 5.871 -25.594 -21.484 1 95.38 278 ALA B CA 1
ATOM 7154 C C . ALA B 1 278 ? 5.387 -24.172 -21.266 1 95.38 278 ALA B C 1
ATOM 7156 O O . ALA B 1 278 ? 6.059 -23.203 -21.656 1 95.38 278 ALA B O 1
ATOM 7157 N N . ALA B 1 279 ? 4.238 -24.047 -20.656 1 95.06 279 ALA B N 1
ATOM 7158 C CA . ALA B 1 279 ? 3.652 -22.734 -20.391 1 95.06 279 ALA B CA 1
ATOM 7159 C C . ALA B 1 279 ? 4.5 -21.953 -19.406 1 95.06 279 ALA B C 1
ATOM 7161 O O . ALA B 1 279 ? 4.684 -20.734 -19.547 1 95.06 279 ALA B O 1
ATOM 7162 N N . SER B 1 280 ? 5.031 -22.609 -18.406 1 93.5 280 SER B N 1
ATOM 7163 C CA . SER B 1 280 ? 5.836 -21.969 -17.375 1 93.5 280 SER B CA 1
ATOM 7164 C C . SER B 1 280 ? 7.168 -21.484 -17.938 1 93.5 280 SER B C 1
ATOM 7166 O O . SER B 1 280 ? 7.668 -20.422 -17.531 1 93.5 280 SER B O 1
ATOM 7168 N N . CYS B 1 281 ? 7.668 -22.188 -18.906 1 92.06 281 CYS B N 1
ATOM 7169 C CA . CYS B 1 281 ? 8.992 -21.859 -19.422 1 92.06 281 CYS B CA 1
ATOM 7170 C C . CYS B 1 281 ? 8.898 -20.984 -20.656 1 92.06 281 CYS B C 1
ATOM 7172 O O . CYS B 1 281 ? 9.906 -20.5 -21.156 1 92.06 281 CYS B O 1
ATOM 7174 N N . GLY B 1 282 ? 7.77 -20.797 -21.188 1 91.25 282 GLY B N 1
ATOM 7175 C CA . GLY B 1 282 ? 7.559 -19.844 -22.266 1 91.25 282 GLY B CA 1
ATOM 7176 C C . GLY B 1 282 ? 7.855 -20.406 -23.641 1 91.25 282 GLY B C 1
ATOM 7177 O O . GLY B 1 282 ? 8.227 -19.656 -24.547 1 91.25 282 GLY B O 1
ATOM 7178 N N . PHE B 1 283 ? 7.84 -21.672 -23.828 1 92.38 283 PHE B N 1
ATOM 7179 C CA . PHE B 1 283 ? 8.086 -22.281 -25.125 1 92.38 283 PHE B CA 1
ATOM 7180 C C . PHE B 1 283 ? 6.82 -22.281 -25.984 1 92.38 283 PHE B C 1
ATOM 7182 O O . PHE B 1 283 ? 6.047 -23.234 -25.969 1 92.38 283 PHE B O 1
ATOM 7189 N N . LEU B 1 284 ? 6.656 -21.312 -26.766 1 94.38 284 LEU B N 1
ATOM 7190 C CA . LEU B 1 284 ? 5.434 -21.031 -27.516 1 94.38 284 LEU B CA 1
ATOM 7191 C C . LEU B 1 284 ? 5.145 -22.125 -28.531 1 94.38 284 LEU B C 1
ATOM 7193 O O . LEU B 1 284 ? 4.012 -22.594 -28.641 1 94.38 284 LEU B O 1
ATOM 7197 N N . GLU B 1 285 ? 6.18 -22.5 -29.219 1 94.38 285 GLU B N 1
ATOM 7198 C CA . GLU B 1 285 ? 5.992 -23.484 -30.297 1 94.38 285 GLU B CA 1
ATOM 7199 C C . GLU B 1 285 ? 5.551 -24.828 -29.734 1 94.38 285 GLU B C 1
ATOM 7201 O O . GLU B 1 285 ? 4.691 -25.5 -30.328 1 94.38 285 GLU B O 1
ATOM 7206 N N . THR B 1 286 ? 6.18 -25.219 -28.656 1 95.19 286 THR B N 1
ATOM 7207 C CA . THR B 1 286 ? 5.801 -26.484 -28.031 1 95.19 286 THR B CA 1
ATOM 7208 C C . THR B 1 286 ? 4.383 -26.406 -27.469 1 95.19 286 THR B C 1
ATOM 7210 O O . THR B 1 286 ? 3.639 -27.391 -27.516 1 95.19 286 THR B O 1
ATOM 7213 N N . VAL B 1 287 ? 4.008 -25.297 -26.969 1 96.12 287 VAL B N 1
ATOM 7214 C CA . VAL B 1 287 ? 2.65 -25.078 -26.469 1 96.12 287 VAL B CA 1
ATOM 7215 C C . VAL B 1 287 ? 1.648 -25.266 -27.609 1 96.12 287 VAL B C 1
ATOM 7217 O O . VAL B 1 287 ? 0.65 -25.969 -27.469 1 96.12 287 VAL B O 1
ATOM 7220 N N . LYS B 1 288 ? 1.964 -24.688 -28.734 1 95.38 288 LYS B N 1
ATOM 7221 C CA . LYS B 1 288 ? 1.091 -24.797 -29.891 1 95.38 288 LYS B CA 1
ATOM 7222 C C . LYS B 1 288 ? 0.992 -26.234 -30.375 1 95.38 288 LYS B C 1
ATOM 7224 O O . LYS B 1 288 ? -0.095 -26.703 -30.719 1 95.38 288 LYS B O 1
ATOM 7229 N N . CYS B 1 289 ? 2.113 -26.906 -30.266 1 94 289 CYS B N 1
ATOM 7230 C CA . CYS B 1 289 ? 2.156 -28.297 -30.688 1 94 289 CYS B CA 1
ATOM 7231 C C . CYS B 1 289 ? 1.268 -29.172 -29.812 1 94 289 CYS B C 1
ATOM 7233 O O . CYS B 1 289 ? 0.509 -30 -30.312 1 94 289 CYS B O 1
ATOM 7235 N N . LEU B 1 290 ? 1.395 -28.969 -28.562 1 95.5 290 LEU B N 1
ATOM 7236 C CA . LEU B 1 290 ? 0.61 -29.75 -27.609 1 95.5 290 LEU B CA 1
ATOM 7237 C C . LEU B 1 290 ? -0.88 -29.469 -27.781 1 95.5 290 LEU B C 1
ATOM 7239 O O . LEU B 1 290 ? -1.696 -30.391 -27.766 1 95.5 290 LEU B O 1
ATOM 7243 N N . LEU B 1 291 ? -1.228 -28.203 -28 1 94.69 291 LEU B N 1
ATOM 7244 C CA . LEU B 1 291 ? -2.627 -27.812 -28.125 1 94.69 291 LEU B CA 1
ATOM 7245 C C . LEU B 1 291 ? -3.203 -28.281 -29.453 1 94.69 291 LEU B C 1
ATOM 7247 O O . LEU B 1 291 ? -4.395 -28.594 -29.547 1 94.69 291 LEU B O 1
ATOM 7251 N N . ASP B 1 292 ? -2.355 -28.25 -30.438 1 92.75 292 ASP B N 1
ATOM 7252 C CA . ASP B 1 292 ? -2.791 -28.766 -31.734 1 92.75 292 ASP B CA 1
ATOM 7253 C C . ASP B 1 292 ? -3.105 -30.25 -31.672 1 92.75 292 ASP B C 1
ATOM 7255 O O . ASP B 1 292 ? -4.023 -30.734 -32.344 1 92.75 292 ASP B O 1
ATOM 7259 N N . ALA B 1 293 ? -2.312 -30.938 -30.812 1 90.38 293 ALA B N 1
ATOM 7260 C CA . ALA B 1 293 ? -2.559 -32.375 -30.625 1 90.38 293 ALA B CA 1
ATOM 7261 C C . ALA B 1 293 ? -3.834 -32.594 -29.828 1 90.38 293 ALA B C 1
ATOM 7263 O O . ALA B 1 293 ? -4.652 -33.438 -30.188 1 90.38 293 ALA B O 1
ATOM 7264 N N . GLU B 1 294 ? -3.969 -31.875 -28.766 1 91.31 294 GLU B N 1
ATOM 7265 C CA . GLU B 1 294 ? -5.152 -32 -27.922 1 91.31 294 GLU B CA 1
ATOM 7266 C C . GLU B 1 294 ? -5.465 -30.703 -27.203 1 91.31 294 GLU B C 1
ATOM 7268 O O . GLU B 1 294 ? -4.785 -30.344 -26.234 1 91.31 294 GLU B O 1
ATOM 7273 N N . GLU B 1 295 ? -6.512 -30.125 -27.516 1 91.38 295 GLU B N 1
ATOM 7274 C CA . GLU B 1 295 ? -6.891 -28.828 -26.953 1 91.38 295 GLU B CA 1
ATOM 7275 C C . GLU B 1 295 ? -7.344 -28.969 -25.5 1 91.38 295 GLU B C 1
ATOM 7277 O O . GLU B 1 295 ? -7.254 -28.016 -24.734 1 91.38 295 GLU B O 1
ATOM 7282 N N . SER B 1 296 ? -7.852 -30.125 -25.156 1 89.44 296 SER B N 1
ATOM 7283 C CA . SER B 1 296 ? -8.398 -30.344 -23.812 1 89.44 296 SER B CA 1
ATOM 7284 C C . SER B 1 296 ? -7.309 -30.219 -22.75 1 89.44 296 SER B C 1
ATOM 7286 O O . SER B 1 296 ? -7.609 -30.078 -21.562 1 89.44 296 SER B O 1
ATOM 7288 N N . LEU B 1 297 ? -6.047 -30.219 -23.156 1 92.31 297 LEU B N 1
ATOM 7289 C CA . LEU B 1 297 ? -4.934 -30.125 -22.219 1 92.31 297 LEU B CA 1
ATOM 7290 C C . LEU B 1 297 ? -4.941 -28.797 -21.484 1 92.31 297 LEU B C 1
ATOM 7292 O O . LEU B 1 297 ? -4.457 -28.688 -20.359 1 92.31 297 LEU B O 1
ATOM 7296 N N . ALA B 1 298 ? -5.477 -27.781 -22.172 1 93.38 298 ALA B N 1
ATOM 7297 C CA . ALA B 1 298 ? -5.523 -26.453 -21.594 1 93.38 298 ALA B CA 1
ATOM 7298 C C . ALA B 1 298 ? -6.473 -26.406 -20.391 1 93.38 298 ALA B C 1
ATOM 7300 O O . ALA B 1 298 ? -6.395 -25.5 -19.562 1 93.38 298 ALA B O 1
ATOM 7301 N N . TYR B 1 299 ? -7.328 -27.375 -20.281 1 91.25 299 TYR B N 1
ATOM 7302 C CA . TYR B 1 299 ? -8.367 -27.375 -19.25 1 91.25 299 TYR B CA 1
ATOM 7303 C C . TYR B 1 299 ? -8.062 -28.406 -18.172 1 91.25 299 TYR B C 1
ATOM 7305 O O . TYR B 1 299 ? -8.961 -28.812 -17.422 1 91.25 299 TYR B O 1
ATOM 7313 N N . GLN B 1 300 ? -6.879 -28.844 -18.188 1 89.62 300 GLN B N 1
ATOM 7314 C CA . GLN B 1 300 ? -6.445 -29.766 -17.125 1 89.62 300 GLN B CA 1
ATOM 7315 C C . GLN B 1 300 ? -5.641 -29.016 -16.062 1 89.62 300 GLN B C 1
ATOM 7317 O O . GLN B 1 300 ? -4.672 -28.328 -16.375 1 89.62 300 GLN B O 1
ATOM 7322 N N . CYS B 1 301 ? -6.137 -29.125 -14.852 1 88.94 301 CYS B N 1
ATOM 7323 C CA . CYS B 1 301 ? -5.434 -28.422 -13.781 1 88.94 301 CYS B CA 1
ATOM 7324 C C . CYS B 1 301 ? -4.484 -29.359 -13.047 1 88.94 301 CYS B C 1
ATOM 7326 O O . CYS B 1 301 ? -4.555 -30.578 -13.211 1 88.94 301 CYS B O 1
ATOM 7328 N N . ASP B 1 302 ? -3.566 -28.828 -12.359 1 89.44 302 ASP B N 1
ATOM 7329 C CA . ASP B 1 302 ? -2.648 -29.594 -11.523 1 89.44 302 ASP B CA 1
ATOM 7330 C C . ASP B 1 302 ? -3.242 -29.844 -10.141 1 89.44 302 ASP B C 1
ATOM 7332 O O . ASP B 1 302 ? -4.445 -29.672 -9.938 1 89.44 302 ASP B O 1
ATOM 7336 N N . ASN B 1 303 ? -2.426 -30.359 -9.281 1 85.75 303 ASN B N 1
ATOM 7337 C CA . ASN B 1 303 ? -2.902 -30.734 -7.957 1 85.75 303 ASN B CA 1
ATOM 7338 C C . ASN B 1 303 ? -3.26 -29.516 -7.117 1 85.75 303 ASN B C 1
ATOM 7340 O O . ASN B 1 303 ? -4.008 -29.625 -6.145 1 85.75 303 ASN B O 1
ATOM 7344 N N . LYS B 1 304 ? -2.793 -28.406 -7.461 1 83.06 304 LYS B N 1
ATOM 7345 C CA . LYS B 1 304 ? -3.104 -27.172 -6.758 1 83.06 304 LYS B CA 1
ATOM 7346 C C . LYS B 1 304 ? -4.266 -26.438 -7.43 1 83.06 304 LYS B C 1
ATOM 7348 O O . LYS B 1 304 ? -4.648 -25.344 -6.996 1 83.06 304 LYS B O 1
ATOM 7353 N N . GLY B 1 305 ? -4.699 -27.016 -8.5 1 88.38 305 GLY B N 1
ATOM 7354 C CA . GLY B 1 305 ? -5.824 -26.422 -9.211 1 88.38 305 GLY B CA 1
ATOM 7355 C C . GLY B 1 305 ? -5.402 -25.375 -10.234 1 88.38 305 GLY B C 1
ATOM 7356 O O . GLY B 1 305 ? -6.238 -24.656 -10.766 1 88.38 305 GLY B O 1
ATOM 7357 N N . SER B 1 306 ? -4.176 -25.344 -10.438 1 92.06 306 SER B N 1
ATOM 7358 C CA . SER B 1 306 ? -3.668 -24.359 -11.383 1 92.06 306 SER B CA 1
ATOM 7359 C C . SER B 1 306 ? -3.723 -24.875 -12.812 1 92.06 306 SER B C 1
ATOM 7361 O O . SER B 1 306 ? -3.355 -26.031 -13.078 1 92.06 306 SER B O 1
ATOM 7363 N N . PHE B 1 307 ? -4.277 -24.109 -13.664 1 94.94 307 PHE B N 1
ATOM 7364 C CA . PHE B 1 307 ? -4.293 -24.422 -15.086 1 94.94 307 PHE B CA 1
ATOM 7365 C C . PHE B 1 307 ? -3.041 -23.875 -15.773 1 94.94 307 PHE B C 1
ATOM 7367 O O . PHE B 1 307 ? -2.322 -23.047 -15.203 1 94.94 307 PHE B O 1
ATOM 7374 N N . PRO B 1 308 ? -2.732 -24.422 -16.969 1 95.25 308 PRO B N 1
ATOM 7375 C CA . PRO B 1 308 ? -1.535 -23.953 -17.672 1 95.25 308 PRO B CA 1
ATOM 7376 C C . PRO B 1 308 ? -1.499 -22.422 -17.828 1 95.25 308 PRO B C 1
ATOM 7378 O O . PRO B 1 308 ? -0.427 -21.828 -17.75 1 95.25 308 PRO B O 1
ATOM 7381 N N . ILE B 1 309 ? -2.625 -21.766 -17.938 1 95.44 309 ILE B N 1
ATOM 7382 C CA . ILE B 1 309 ? -2.666 -20.328 -18.094 1 95.44 309 ILE B CA 1
ATOM 7383 C C . ILE B 1 309 ? -2.213 -19.641 -16.812 1 95.44 309 ILE B C 1
ATOM 7385 O O . ILE B 1 309 ? -1.542 -18.609 -16.844 1 95.44 309 ILE B O 1
ATOM 7389 N N . HIS B 1 310 ? -2.557 -20.188 -15.734 1 95.5 310 HIS B N 1
ATOM 7390 C CA . HIS B 1 310 ? -2.119 -19.656 -14.453 1 95.5 310 HIS B CA 1
ATOM 7391 C C . HIS B 1 310 ? -0.603 -19.719 -14.312 1 95.5 310 HIS B C 1
ATOM 7393 O O . HIS B 1 310 ? 0.031 -18.766 -13.859 1 95.5 310 HIS B O 1
ATOM 7399 N N . GLU B 1 311 ? -0.052 -20.875 -14.711 1 94.69 311 GLU B N 1
ATOM 7400 C CA . GLU B 1 311 ? 1.393 -21.062 -14.617 1 94.69 311 GLU B CA 1
ATOM 7401 C C . GLU B 1 311 ? 2.133 -20.125 -15.555 1 94.69 311 GLU B C 1
ATOM 7403 O O . GLU B 1 311 ? 3.215 -19.625 -15.227 1 94.69 311 GLU B O 1
ATOM 7408 N N . ALA B 1 312 ? 1.572 -19.938 -16.688 1 95.75 312 ALA B N 1
ATOM 7409 C CA . ALA B 1 312 ? 2.164 -19.016 -17.641 1 95.75 312 ALA B CA 1
ATOM 7410 C C . ALA B 1 312 ? 2.246 -17.609 -17.078 1 95.75 312 ALA B C 1
ATOM 7412 O O . ALA B 1 312 ? 3.242 -16.906 -17.266 1 95.75 312 ALA B O 1
ATOM 7413 N N . VAL B 1 313 ? 1.266 -17.156 -16.359 1 95.19 313 VAL B N 1
ATOM 7414 C CA . VAL B 1 313 ? 1.234 -15.82 -15.766 1 95.19 313 VAL B CA 1
ATOM 7415 C C . VAL B 1 313 ? 2.207 -15.758 -14.594 1 95.19 313 VAL B C 1
ATOM 7417 O O . VAL B 1 313 ? 2.92 -14.766 -14.43 1 95.19 313 VAL B O 1
ATOM 7420 N N . LYS B 1 314 ? 2.23 -16.797 -13.805 1 92.88 314 LYS B N 1
ATOM 7421 C CA . LYS B 1 314 ? 3.127 -16.844 -12.656 1 92.88 314 LYS B CA 1
ATOM 7422 C C . LYS B 1 314 ? 4.578 -16.656 -13.078 1 92.88 314 LYS B C 1
ATOM 7424 O O . LYS B 1 314 ? 5.348 -15.984 -12.375 1 92.88 314 LYS B O 1
ATOM 7429 N N . GLU B 1 315 ? 4.863 -17.188 -14.227 1 93.25 315 GLU B N 1
ATOM 7430 C CA . GLU B 1 315 ? 6.234 -17.109 -14.711 1 93.25 315 GLU B CA 1
ATOM 7431 C C . GLU B 1 315 ? 6.406 -15.969 -15.703 1 93.25 315 GLU B C 1
ATOM 7433 O O . GLU B 1 315 ? 7.422 -15.891 -16.406 1 93.25 315 GLU B O 1
ATOM 7438 N N . LYS B 1 316 ? 5.406 -15.172 -15.914 1 91.31 316 LYS B N 1
ATOM 7439 C CA . LYS B 1 316 ? 5.441 -13.93 -16.672 1 91.31 316 LYS B CA 1
ATOM 7440 C C . LYS B 1 316 ? 5.695 -14.195 -18.156 1 91.31 316 LYS B C 1
ATOM 7442 O O . LYS B 1 316 ? 6.52 -13.523 -18.781 1 91.31 316 LYS B O 1
ATOM 7447 N N . GLN B 1 317 ? 5.059 -15.219 -18.625 1 93.81 317 GLN B N 1
ATOM 7448 C CA . GLN B 1 317 ? 5.141 -15.539 -20.047 1 93.81 317 GLN B CA 1
ATOM 7449 C C . GLN B 1 317 ? 3.957 -14.945 -20.797 1 93.81 317 GLN B C 1
ATOM 7451 O O . GLN B 1 317 ? 2.951 -15.625 -21.016 1 93.81 317 GLN B O 1
ATOM 7456 N N . VAL B 1 318 ? 4.082 -13.766 -21.344 1 93.12 318 VAL B N 1
ATOM 7457 C CA . VAL B 1 318 ? 2.994 -13 -21.938 1 93.12 318 VAL B CA 1
ATOM 7458 C C . VAL B 1 318 ? 2.58 -13.648 -23.266 1 93.12 318 VAL B C 1
ATOM 7460 O O . VAL B 1 318 ? 1.388 -13.781 -23.547 1 93.12 318 VAL B O 1
ATOM 7463 N N . SER B 1 319 ? 3.57 -14.039 -24.016 1 94 319 SER B N 1
ATOM 7464 C CA . SER B 1 319 ? 3.281 -14.602 -25.328 1 94 319 SER B CA 1
ATOM 7465 C C . SER B 1 319 ? 2.471 -15.891 -25.203 1 94 319 SER B C 1
ATOM 7467 O O . SER B 1 319 ? 1.557 -16.125 -26 1 94 319 SER B O 1
ATOM 7469 N N . VAL B 1 320 ? 2.812 -16.719 -24.219 1 96.06 320 VAL B N 1
ATOM 7470 C CA . VAL B 1 320 ? 2.109 -17.969 -24.016 1 96.06 320 VAL B CA 1
ATOM 7471 C C . VAL B 1 320 ? 0.671 -17.688 -23.578 1 96.06 320 VAL B C 1
ATOM 7473 O O . VAL B 1 320 ? -0.262 -18.359 -24.031 1 96.06 320 VAL B O 1
ATOM 7476 N N . VAL B 1 321 ? 0.448 -16.719 -22.75 1 95.56 321 VAL B N 1
ATOM 7477 C CA . VAL B 1 321 ? -0.885 -16.359 -22.266 1 95.56 321 VAL B CA 1
ATOM 7478 C C . VAL B 1 321 ? -1.753 -15.922 -23.438 1 95.56 321 VAL B C 1
ATOM 7480 O O . VAL B 1 321 ? -2.881 -16.391 -23.594 1 95.56 321 VAL B O 1
ATOM 7483 N N . CYS B 1 322 ? -1.216 -15.109 -24.266 1 94 322 CYS B N 1
ATOM 7484 C CA . CYS B 1 322 ? -1.952 -14.609 -25.422 1 94 322 CYS B CA 1
ATOM 7485 C C . CYS B 1 322 ? -2.295 -15.742 -26.391 1 94 322 CYS B C 1
ATOM 7487 O O . CYS B 1 322 ? -3.402 -15.789 -26.922 1 94 322 CYS B O 1
ATOM 7489 N N . THR B 1 323 ? -1.347 -16.641 -26.5 1 94.06 323 THR B N 1
ATOM 7490 C CA . THR B 1 323 ? -1.578 -17.766 -27.391 1 94.06 323 THR B CA 1
ATOM 7491 C C . THR B 1 323 ? -2.684 -18.672 -26.844 1 94.06 323 THR B C 1
ATOM 7493 O O . THR B 1 323 ? -3.559 -19.109 -27.594 1 94.06 323 THR B O 1
ATOM 7496 N N . LEU B 1 324 ? -2.619 -18.938 -25.562 1 95.12 324 LEU B N 1
ATOM 7497 C CA . LEU B 1 324 ? -3.65 -19.75 -24.938 1 95.12 324 LEU B CA 1
ATOM 7498 C C . LEU B 1 324 ? -5.023 -19.109 -25.078 1 95.12 324 LEU B C 1
ATOM 7500 O O . LEU B 1 324 ? -6.008 -19.797 -25.375 1 95.12 324 LEU B O 1
ATOM 7504 N N . LEU B 1 325 ? -5.117 -17.797 -24.969 1 91.88 325 LEU B N 1
ATOM 7505 C CA . LEU B 1 325 ? -6.383 -17.078 -25.062 1 91.88 325 LEU B CA 1
ATOM 7506 C C . LEU B 1 325 ? -6.883 -17.016 -26.5 1 91.88 325 LEU B C 1
ATOM 7508 O O . LEU B 1 325 ? -8.086 -16.969 -26.75 1 91.88 325 LEU B O 1
ATOM 7512 N N . LYS B 1 326 ? -5.973 -17 -27.406 1 90.31 326 LYS B N 1
ATOM 7513 C CA . LYS B 1 326 ? -6.352 -16.984 -28.812 1 90.31 326 LYS B CA 1
ATOM 7514 C C . LYS B 1 326 ? -6.918 -18.344 -29.25 1 90.31 326 LYS B C 1
ATOM 7516 O O . LYS B 1 326 ? -7.922 -18.406 -29.953 1 90.31 326 LYS B O 1
ATOM 7521 N N . ILE B 1 327 ? -6.289 -19.422 -28.734 1 90.88 327 ILE B N 1
ATOM 7522 C CA . ILE B 1 327 ? -6.707 -20.766 -29.125 1 90.88 327 ILE B CA 1
ATOM 7523 C C . ILE B 1 327 ? -7.938 -21.172 -28.312 1 90.88 327 ILE B C 1
ATOM 7525 O O . ILE B 1 327 ? -8.883 -21.734 -28.859 1 90.88 327 ILE B O 1
ATOM 7529 N N . CYS B 1 328 ? -7.879 -20.844 -27 1 90 328 CYS B N 1
ATOM 7530 C CA . CYS B 1 328 ? -8.977 -21.172 -26.094 1 90 328 CYS B CA 1
ATOM 7531 C C . CYS B 1 328 ? -9.422 -19.953 -25.312 1 90 328 CYS B C 1
ATOM 7533 O O . CYS B 1 328 ? -9.031 -19.766 -24.156 1 90 328 CYS B O 1
ATOM 7535 N N . PRO B 1 329 ? -10.281 -19.125 -25.875 1 84.75 329 PRO B N 1
ATOM 7536 C CA . PRO B 1 329 ? -10.688 -17.875 -25.203 1 84.75 329 PRO B CA 1
ATOM 7537 C C . PRO B 1 329 ? -11.398 -18.125 -23.875 1 84.75 329 PRO B C 1
ATOM 7539 O O . PRO B 1 329 ? -11.328 -17.297 -22.969 1 84.75 329 PRO B O 1
ATOM 7542 N N . ASP B 1 330 ? -11.945 -19.25 -23.703 1 85.38 330 ASP B N 1
ATOM 7543 C CA . ASP B 1 330 ? -12.719 -19.531 -22.5 1 85.38 330 ASP B CA 1
ATOM 7544 C C . ASP B 1 330 ? -11.805 -19.875 -21.328 1 85.38 330 ASP B C 1
ATOM 7546 O O . ASP B 1 330 ? -12.242 -19.906 -20.188 1 85.38 330 ASP B O 1
ATOM 7550 N N . CYS B 1 331 ? -10.523 -20.047 -21.625 1 88.56 331 CYS B N 1
ATOM 7551 C CA . CYS B 1 331 ? -9.547 -20.328 -20.562 1 88.56 331 CYS B CA 1
ATOM 7552 C C . CYS B 1 331 ? -9.406 -19.125 -19.625 1 88.56 331 CYS B C 1
ATOM 7554 O O . CYS B 1 331 ? -8.906 -19.266 -18.516 1 88.56 331 CYS B O 1
ATOM 7556 N N . ALA B 1 332 ? -9.922 -17.984 -20.094 1 88.75 332 ALA B N 1
ATOM 7557 C CA . ALA B 1 332 ? -9.812 -16.766 -19.297 1 88.75 332 ALA B CA 1
ATOM 7558 C C . ALA B 1 332 ? -10.695 -16.844 -18.062 1 88.75 332 ALA B C 1
ATOM 7560 O O . ALA B 1 332 ? -10.43 -16.172 -17.062 1 88.75 332 ALA B O 1
ATOM 7561 N N . GLN B 1 333 ? -11.672 -17.672 -18.062 1 88.44 333 GLN B N 1
ATOM 7562 C CA . GLN B 1 333 ? -12.633 -17.734 -16.969 1 88.44 333 GLN B CA 1
ATOM 7563 C C . GLN B 1 333 ? -12.289 -18.859 -16 1 88.44 333 GLN B C 1
ATOM 7565 O O . GLN B 1 333 ? -12.953 -19.047 -14.984 1 88.44 333 GLN B O 1
ATOM 7570 N N . LEU B 1 334 ? -11.203 -19.578 -16.328 1 90.12 334 LEU B N 1
ATOM 7571 C CA . LEU B 1 334 ? -10.82 -20.688 -15.461 1 90.12 334 LEU B CA 1
ATOM 7572 C C . LEU B 1 334 ? -10.312 -20.188 -14.117 1 90.12 334 LEU B C 1
ATOM 7574 O O . LEU B 1 334 ? -9.594 -19.188 -14.055 1 90.12 334 LEU B O 1
ATOM 7578 N N . ARG B 1 335 ? -10.773 -20.875 -13.102 1 90.5 335 ARG B N 1
ATOM 7579 C CA . ARG B 1 335 ? -10.391 -20.5 -11.75 1 90.5 335 ARG B CA 1
ATOM 7580 C C . ARG B 1 335 ? -9.547 -21.594 -11.094 1 90.5 335 ARG B C 1
ATOM 7582 O O . ARG B 1 335 ? -9.812 -22.781 -11.281 1 90.5 335 ARG B O 1
ATOM 7589 N N . ASP B 1 336 ? -8.578 -21.203 -10.344 1 90.25 336 ASP B N 1
ATOM 7590 C CA . ASP B 1 336 ? -7.75 -22.172 -9.617 1 90.25 336 ASP B CA 1
ATOM 7591 C C . ASP B 1 336 ? -8.406 -22.578 -8.305 1 90.25 336 ASP B C 1
ATOM 7593 O O . ASP B 1 336 ? -9.594 -22.312 -8.094 1 90.25 336 ASP B O 1
ATOM 7597 N N . ALA B 1 337 ? -7.711 -23.281 -7.48 1 86.94 337 ALA B N 1
ATOM 7598 C CA . ALA B 1 337 ? -8.25 -23.828 -6.238 1 86.94 337 ALA B CA 1
ATOM 7599 C C . ALA B 1 337 ? -8.656 -22.703 -5.281 1 86.94 337 ALA B C 1
ATOM 7601 O O . ALA B 1 337 ? -9.547 -22.891 -4.445 1 86.94 337 ALA B O 1
ATOM 7602 N N . GLU B 1 338 ? -8.102 -21.531 -5.414 1 89.94 338 GLU B N 1
ATOM 7603 C CA . GLU B 1 338 ? -8.43 -20.391 -4.562 1 89.94 338 GLU B CA 1
ATOM 7604 C C . GLU B 1 338 ? -9.453 -19.484 -5.234 1 89.94 338 GLU B C 1
ATOM 7606 O O . GLU B 1 338 ? -9.742 -18.391 -4.734 1 89.94 338 GLU B O 1
ATOM 7611 N N . GLY B 1 339 ? -9.906 -19.906 -6.402 1 90.19 339 GLY B N 1
ATOM 7612 C CA . GLY B 1 339 ? -10.898 -19.141 -7.125 1 90.19 339 GLY B CA 1
ATOM 7613 C C . GLY B 1 339 ? -10.305 -17.984 -7.918 1 90.19 339 GLY B C 1
ATOM 7614 O O . GLY B 1 339 ? -11.016 -17.062 -8.305 1 90.19 339 GLY B O 1
ATOM 7615 N N . LYS B 1 340 ? -9.031 -18.062 -8.094 1 93.44 340 LYS B N 1
ATOM 7616 C CA . LYS B 1 340 ? -8.352 -16.984 -8.789 1 93.44 340 LYS B CA 1
ATOM 7617 C C . LYS B 1 340 ? -8.266 -17.25 -10.289 1 93.44 340 LYS B C 1
ATOM 7619 O O . LYS B 1 340 ? -7.977 -18.375 -10.703 1 93.44 340 LYS B O 1
ATOM 7624 N N . THR B 1 341 ? -8.609 -16.297 -11.062 1 93.81 341 THR B N 1
ATOM 7625 C CA . THR B 1 341 ? -8.367 -16.328 -12.5 1 93.81 341 THR B CA 1
ATOM 7626 C C . THR B 1 341 ? -6.93 -15.93 -12.812 1 93.81 341 THR B C 1
ATOM 7628 O O . THR B 1 341 ? -6.168 -15.578 -11.914 1 93.81 341 THR B O 1
ATOM 7631 N N . PHE B 1 342 ? -6.52 -16.094 -14.141 1 93.88 342 PHE B N 1
ATOM 7632 C CA . PHE B 1 342 ? -5.168 -15.688 -14.516 1 93.88 342 PHE B CA 1
ATOM 7633 C C . PHE B 1 342 ? -4.945 -14.203 -14.25 1 93.88 342 PHE B C 1
ATOM 7635 O O . PHE B 1 342 ? -3.834 -13.789 -13.922 1 93.88 342 PHE B O 1
ATOM 7642 N N . LEU B 1 343 ? -6.055 -13.398 -14.289 1 92.69 343 LEU B N 1
ATOM 7643 C CA . LEU B 1 343 ? -5.965 -11.961 -14.047 1 92.69 343 LEU B CA 1
ATOM 7644 C C . LEU B 1 343 ? -5.691 -11.664 -12.578 1 92.69 343 LEU B C 1
ATOM 7646 O O . LEU B 1 343 ? -4.93 -10.75 -12.258 1 92.69 343 LEU B O 1
ATOM 7650 N N . HIS B 1 344 ? -6.316 -12.375 -11.773 1 94.81 344 HIS B N 1
ATOM 7651 C CA . HIS B 1 344 ? -6.066 -12.219 -10.344 1 94.81 344 HIS B CA 1
ATOM 7652 C C . HIS B 1 344 ? -4.602 -12.484 -10.008 1 94.81 344 HIS B C 1
ATOM 7654 O O . HIS B 1 344 ? -3.988 -11.734 -9.25 1 94.81 344 HIS B O 1
ATOM 7660 N N . VAL B 1 345 ? -4.121 -13.562 -10.594 1 94.62 345 VAL B N 1
ATOM 7661 C CA . VAL B 1 345 ? -2.736 -13.945 -10.344 1 94.62 345 VAL B CA 1
ATOM 7662 C C . VAL B 1 345 ? -1.795 -12.867 -10.867 1 94.62 345 VAL B C 1
ATOM 7664 O O . VAL B 1 345 ? -0.837 -12.484 -10.188 1 94.62 345 VAL B O 1
ATOM 7667 N N . ALA B 1 346 ? -2.025 -12.398 -12.016 1 94.19 346 ALA B N 1
ATOM 7668 C CA . ALA B 1 346 ? -1.212 -11.352 -12.617 1 94.19 346 ALA B CA 1
ATOM 7669 C C . ALA B 1 346 ? -1.248 -10.078 -11.773 1 94.19 346 ALA B C 1
ATOM 7671 O O . ALA B 1 346 ? -0.218 -9.43 -11.578 1 94.19 346 ALA B O 1
ATOM 7672 N N . ALA B 1 347 ? -2.436 -9.688 -11.312 1 93.44 347 ALA B N 1
ATOM 7673 C CA . ALA B 1 347 ? -2.605 -8.484 -10.508 1 93.44 347 ALA B CA 1
ATOM 7674 C C . ALA B 1 347 ? -1.877 -8.609 -9.172 1 93.44 347 ALA B C 1
ATOM 7676 O O . ALA B 1 347 ? -1.239 -7.66 -8.711 1 93.44 347 ALA B O 1
ATOM 7677 N N . LYS B 1 348 ? -1.958 -9.734 -8.602 1 93.25 348 LYS B N 1
ATOM 7678 C CA . LYS B 1 348 ? -1.314 -9.977 -7.312 1 93.25 348 LYS B CA 1
ATOM 7679 C C . LYS B 1 348 ? 0.205 -9.906 -7.434 1 93.25 348 LYS B C 1
ATOM 7681 O O . LYS B 1 348 ? 0.884 -9.414 -6.531 1 93.25 348 LYS B O 1
ATOM 7686 N N . GLN B 1 349 ? 0.715 -10.367 -8.562 1 91.25 349 GLN B N 1
ATOM 7687 C CA . GLN B 1 349 ? 2.156 -10.359 -8.789 1 91.25 349 GLN B CA 1
ATOM 7688 C C . GLN B 1 349 ? 2.631 -8.992 -9.273 1 91.25 349 GLN B C 1
ATOM 7690 O O . GLN B 1 349 ? 3.826 -8.695 -9.25 1 91.25 349 GLN B O 1
ATOM 7695 N N . GLY B 1 350 ? 1.738 -8.148 -9.648 1 86.69 350 GLY B N 1
ATOM 7696 C CA . GLY B 1 350 ? 2.098 -6.832 -10.148 1 86.69 350 GLY B CA 1
ATOM 7697 C C . GLY B 1 350 ? 2.711 -6.863 -11.539 1 86.69 350 GLY B C 1
ATOM 7698 O O . GLY B 1 350 ? 3.623 -6.09 -11.836 1 86.69 350 GLY B O 1
ATOM 7699 N N . TYR B 1 351 ? 2.363 -7.852 -12.32 1 88 351 TYR B N 1
ATOM 7700 C CA . TYR B 1 351 ? 2.896 -7.969 -13.672 1 88 351 TYR B CA 1
ATOM 7701 C C . TYR B 1 351 ? 2.148 -7.059 -14.641 1 88 351 TYR B C 1
ATOM 7703 O O . TYR B 1 351 ? 1.299 -7.52 -15.406 1 88 351 TYR B O 1
ATOM 7711 N N . ALA B 1 352 ? 2.512 -5.852 -14.781 1 86.06 352 ALA B N 1
ATOM 7712 C CA . ALA B 1 352 ? 1.803 -4.812 -15.523 1 86.06 352 ALA B CA 1
ATOM 7713 C C . ALA B 1 352 ? 1.933 -5.027 -17.031 1 86.06 352 ALA B C 1
ATOM 7715 O O . ALA B 1 352 ? 1.025 -4.688 -17.797 1 86.06 352 ALA B O 1
ATOM 7716 N N . LYS B 1 353 ? 2.99 -5.645 -17.5 1 86.31 353 LYS B N 1
ATOM 7717 C CA . LYS B 1 353 ? 3.264 -5.789 -18.922 1 86.31 353 LYS B CA 1
ATOM 7718 C C . LYS B 1 353 ? 2.271 -6.746 -19.578 1 86.31 353 LYS B C 1
ATOM 7720 O O . LYS B 1 353 ? 2.121 -6.75 -20.797 1 86.31 353 LYS B O 1
ATOM 7725 N N . LEU B 1 354 ? 1.623 -7.512 -18.766 1 90.25 354 LEU B N 1
ATOM 7726 C CA . LEU B 1 354 ? 0.689 -8.516 -19.266 1 90.25 354 LEU B CA 1
ATOM 7727 C C . LEU B 1 354 ? -0.619 -7.863 -19.703 1 90.25 354 LEU B C 1
ATOM 7729 O O . LEU B 1 354 ? -1.295 -8.367 -20.609 1 90.25 354 LEU B O 1
ATOM 7733 N N . PHE B 1 355 ? -1.006 -6.742 -19.219 1 87 355 PHE B N 1
ATOM 7734 C CA . PHE B 1 355 ? -2.371 -6.238 -19.297 1 87 355 PHE B CA 1
ATOM 7735 C C . PHE B 1 355 ? -2.641 -5.625 -20.672 1 87 355 PHE B C 1
ATOM 7737 O O . PHE B 1 355 ? -3.676 -5.891 -21.281 1 87 355 PHE B O 1
ATOM 7744 N N . PRO B 1 356 ? -1.687 -4.965 -21.234 1 87 356 PRO B N 1
ATOM 7745 C CA . PRO B 1 356 ? -2.018 -4.344 -22.516 1 87 356 PRO B CA 1
ATOM 7746 C C . PRO B 1 356 ? -2.322 -5.367 -23.609 1 87 356 PRO B C 1
ATOM 7748 O O . PRO B 1 356 ? -3.379 -5.305 -24.234 1 87 356 PRO B O 1
ATOM 7751 N N . PRO B 1 357 ? -1.488 -6.359 -23.766 1 88.44 357 PRO B N 1
ATOM 7752 C CA . PRO B 1 357 ? -1.797 -7.332 -24.812 1 88.44 357 PRO B CA 1
ATOM 7753 C C . PRO B 1 357 ? -3.025 -8.18 -24.5 1 88.44 357 PRO B C 1
ATOM 7755 O O . PRO B 1 357 ? -3.791 -8.531 -25.391 1 88.44 357 PRO B O 1
ATOM 7758 N N . VAL B 1 358 ? -3.189 -8.555 -23.312 1 87.5 358 VAL B N 1
ATOM 7759 C CA . VAL B 1 358 ? -4.305 -9.398 -22.891 1 87.5 358 VAL B CA 1
ATOM 7760 C C . VAL B 1 358 ? -5.617 -8.633 -23.031 1 87.5 358 VAL B C 1
ATOM 7762 O O . VAL B 1 358 ? -6.621 -9.195 -23.484 1 87.5 358 VAL B O 1
ATOM 7765 N N . LEU B 1 359 ? -5.586 -7.355 -22.672 1 83.19 359 LEU B N 1
ATOM 7766 C CA . LEU B 1 359 ? -6.785 -6.535 -22.812 1 83.19 359 LEU B CA 1
ATOM 7767 C C . LEU B 1 359 ? -7.18 -6.371 -24.266 1 83.19 359 LEU B C 1
ATOM 7769 O O . LEU B 1 359 ? -8.367 -6.355 -24.594 1 83.19 359 LEU B O 1
ATOM 7773 N N . GLN B 1 360 ? -6.219 -6.371 -25.094 1 84.06 360 GLN B N 1
ATOM 7774 C CA . GLN B 1 360 ? -6.484 -6.273 -26.516 1 84.06 360 GLN B CA 1
ATOM 7775 C C . GLN B 1 360 ? -7.168 -7.535 -27.047 1 84.06 360 GLN B C 1
ATOM 7777 O O . GLN B 1 360 ? -8.086 -7.461 -27.859 1 84.06 360 GLN B O 1
ATOM 7782 N N . VAL B 1 361 ? -6.762 -8.633 -26.484 1 84.81 361 VAL B N 1
ATOM 7783 C CA . VAL B 1 361 ? -7.332 -9.906 -26.906 1 84.81 361 VAL B CA 1
ATOM 7784 C C . VAL B 1 361 ? -8.734 -10.062 -26.328 1 84.81 361 VAL B C 1
ATOM 7786 O O . VAL B 1 361 ? -9.656 -10.5 -27.016 1 84.81 361 VAL B O 1
ATOM 7789 N N . LEU B 1 362 ? -8.961 -9.664 -25.109 1 83 362 LEU B N 1
ATOM 7790 C CA . LEU B 1 362 ? -10.234 -9.844 -24.422 1 83 362 LEU B CA 1
ATOM 7791 C C . LEU B 1 362 ? -11.266 -8.836 -24.906 1 83 362 LEU B C 1
ATOM 7793 O O . LEU B 1 362 ? -12.469 -9.117 -24.891 1 83 362 LEU B O 1
ATOM 7797 N N . LEU B 1 363 ? -10.844 -7.641 -25.328 1 77.25 363 LEU B N 1
ATOM 7798 C CA . LEU B 1 363 ? -11.75 -6.582 -25.766 1 77.25 363 LEU B CA 1
ATOM 7799 C C . LEU B 1 363 ? -12.461 -6.977 -27.062 1 77.25 363 LEU B C 1
ATOM 7801 O O . LEU B 1 363 ? -13.5 -6.406 -27.391 1 77.25 363 LEU B O 1
ATOM 7805 N N . GLN B 1 364 ? -11.875 -7.91 -27.703 1 77.5 364 GLN B N 1
ATOM 7806 C CA . GLN B 1 364 ? -12.547 -8.398 -28.906 1 77.5 364 GLN B CA 1
ATOM 7807 C C . GLN B 1 364 ? -13.859 -9.086 -28.562 1 77.5 364 GLN B C 1
ATOM 7809 O O . GLN B 1 364 ? -14.797 -9.078 -29.359 1 77.5 364 GLN B O 1
ATOM 7814 N N . GLU B 1 365 ? -13.984 -9.555 -27.359 1 73.88 365 GLU B N 1
ATOM 7815 C CA . GLU B 1 365 ? -15.211 -10.125 -26.797 1 73.88 365 GLU B CA 1
ATOM 7816 C C . GLU B 1 365 ? -15.695 -9.312 -25.594 1 73.88 365 GLU B C 1
ATOM 7818 O O . GLU B 1 365 ? -15.375 -9.633 -24.453 1 73.88 365 GLU B O 1
ATOM 7823 N N . LYS B 1 366 ? -16.5 -8.211 -25.844 1 67.25 366 LYS B N 1
ATOM 7824 C CA . LYS B 1 366 ? -16.859 -7.191 -24.859 1 67.25 366 LYS B CA 1
ATOM 7825 C C . LYS B 1 366 ? -17.578 -7.809 -23.672 1 67.25 366 LYS B C 1
ATOM 7827 O O . LYS B 1 366 ? -17.297 -7.453 -22.516 1 67.25 366 LYS B O 1
ATOM 7832 N N . GLN B 1 367 ? -18.531 -8.695 -24 1 68.56 367 GLN B N 1
ATOM 7833 C CA . GLN B 1 367 ? -19.328 -9.234 -22.906 1 68.56 367 GLN B CA 1
ATOM 7834 C C . GLN B 1 367 ? -18.469 -10.078 -21.953 1 68.56 367 GLN B C 1
ATOM 7836 O O . GLN B 1 367 ? -18.625 -9.992 -20.734 1 68.56 367 GLN B O 1
ATOM 7841 N N . MET B 1 368 ? -17.531 -10.719 -22.562 1 74.31 368 MET B N 1
ATOM 7842 C CA . MET B 1 368 ? -16.672 -11.594 -21.75 1 74.31 368 MET B CA 1
ATOM 7843 C C . MET B 1 368 ? -15.656 -10.781 -20.969 1 74.31 368 MET B C 1
ATOM 7845 O O . MET B 1 368 ? -15.305 -11.141 -19.844 1 74.31 368 MET B O 1
ATOM 7849 N N . PHE B 1 369 ? -15.422 -9.648 -21.578 1 80 369 PHE B N 1
ATOM 7850 C CA . PHE B 1 369 ? -14.406 -8.797 -20.953 1 80 369 PHE B CA 1
ATOM 7851 C C . PHE B 1 369 ? -14.875 -8.305 -19.594 1 80 369 PHE B C 1
ATOM 7853 O O . PHE B 1 369 ? -14.172 -8.453 -18.594 1 80 369 PHE B O 1
ATOM 7860 N N . ALA B 1 370 ? -16.016 -7.715 -19.484 1 81.69 370 ALA B N 1
ATOM 7861 C CA . ALA B 1 370 ? -16.531 -7.129 -18.25 1 81.69 370 ALA B CA 1
ATOM 7862 C C . ALA B 1 370 ? -16.703 -8.195 -17.172 1 81.69 370 ALA B C 1
ATOM 7864 O O . ALA B 1 370 ? -16.391 -7.957 -16 1 81.69 370 ALA B O 1
ATOM 7865 N N . ALA B 1 371 ? -17.094 -9.336 -17.594 1 81.12 371 ALA B N 1
ATOM 7866 C CA . ALA B 1 371 ? -17.344 -10.422 -16.641 1 81.12 371 ALA B CA 1
ATOM 7867 C C . ALA B 1 371 ? -16.031 -10.938 -16.047 1 81.12 371 ALA B C 1
ATOM 7869 O O . ALA B 1 371 ? -15.961 -11.195 -14.844 1 81.12 371 ALA B O 1
ATOM 7870 N N . ILE B 1 372 ? -15.031 -11.031 -16.875 1 85.75 372 ILE B N 1
ATOM 7871 C CA . ILE B 1 372 ? -13.75 -11.578 -16.422 1 85.75 372 ILE B CA 1
ATOM 7872 C C . ILE B 1 372 ? -13.07 -10.586 -15.484 1 85.75 372 ILE B C 1
ATOM 7874 O O . ILE B 1 372 ? -12.5 -10.977 -14.469 1 85.75 372 ILE B O 1
ATOM 7878 N N . MET B 1 373 ? -13.227 -9.336 -15.797 1 87.81 373 MET B N 1
ATOM 7879 C CA . MET B 1 373 ? -12.531 -8.305 -15.031 1 87.81 373 MET B CA 1
ATOM 7880 C C . MET B 1 373 ? -13.148 -8.141 -13.641 1 87.81 373 MET B C 1
ATOM 7882 O O . MET B 1 373 ? -12.461 -7.762 -12.695 1 87.81 373 MET B O 1
ATOM 7886 N N . ASN B 1 374 ? -14.383 -8.43 -13.484 1 89.81 374 ASN B N 1
ATOM 7887 C CA . ASN B 1 374 ? -15.07 -8.195 -12.219 1 89.81 374 ASN B CA 1
ATOM 7888 C C . ASN B 1 374 ? -15.297 -9.492 -11.445 1 89.81 374 ASN B C 1
ATOM 7890 O O . ASN B 1 374 ? -16.031 -9.508 -10.453 1 89.81 374 ASN B O 1
ATOM 7894 N N . MET B 1 375 ? -14.648 -10.523 -11.953 1 90.69 375 MET B N 1
ATOM 7895 C CA . MET B 1 375 ? -14.758 -11.797 -11.242 1 90.69 375 MET B CA 1
ATOM 7896 C C . MET B 1 375 ? -14.102 -11.711 -9.867 1 90.69 375 MET B C 1
ATOM 7898 O O . MET B 1 375 ? -13.07 -11.055 -9.703 1 90.69 375 MET B O 1
ATOM 7902 N N . GLN B 1 376 ? -14.719 -12.328 -8.906 1 91.69 376 GLN B N 1
ATOM 7903 C CA . GLN B 1 376 ? -14.203 -12.297 -7.543 1 91.69 376 GLN B CA 1
ATOM 7904 C C . GLN B 1 376 ? -13.648 -13.656 -7.133 1 91.69 376 GLN B C 1
ATOM 7906 O O . GLN B 1 376 ? -14.211 -14.695 -7.48 1 91.69 376 GLN B O 1
ATOM 7911 N N . ASP B 1 377 ? -12.539 -13.672 -6.484 1 92.44 377 ASP B N 1
ATOM 7912 C CA . ASP B 1 377 ? -11.938 -14.906 -5.996 1 92.44 377 ASP B CA 1
ATOM 7913 C C . ASP B 1 377 ? -12.656 -15.414 -4.75 1 92.44 377 ASP B C 1
ATOM 7915 O O . ASP B 1 377 ? -13.758 -14.953 -4.43 1 92.44 377 ASP B O 1
ATOM 7919 N N . ASP B 1 378 ? -12.148 -16.438 -4.133 1 89.88 378 ASP B N 1
ATOM 7920 C CA . ASP B 1 378 ? -12.812 -17.062 -2.996 1 89.88 378 ASP B CA 1
ATOM 7921 C C . ASP B 1 378 ? -12.898 -16.109 -1.808 1 89.88 378 ASP B C 1
ATOM 7923 O O . ASP B 1 378 ? -13.805 -16.219 -0.981 1 89.88 378 ASP B O 1
ATOM 7927 N N . ASP B 1 379 ? -12.031 -15.156 -1.753 1 91.56 379 ASP B N 1
ATOM 7928 C CA . ASP B 1 379 ? -12.055 -14.156 -0.687 1 91.56 379 ASP B CA 1
ATOM 7929 C C . ASP B 1 379 ? -12.875 -12.938 -1.095 1 91.56 379 ASP B C 1
ATOM 7931 O O . ASP B 1 379 ? -12.961 -11.961 -0.345 1 91.56 379 ASP B O 1
ATOM 7935 N N . GLY B 1 380 ? -13.375 -13 -2.285 1 91.38 380 GLY B N 1
ATOM 7936 C CA . GLY B 1 380 ? -14.211 -11.914 -2.77 1 91.38 380 GLY B CA 1
ATOM 7937 C C . GLY B 1 380 ? -13.422 -10.789 -3.406 1 91.38 380 GLY B C 1
ATOM 7938 O O . GLY B 1 380 ? -13.953 -9.703 -3.633 1 91.38 380 GLY B O 1
ATOM 7939 N N . ASN B 1 381 ? -12.148 -11 -3.604 1 94.56 381 ASN B N 1
ATOM 7940 C CA . ASN B 1 381 ? -11.305 -9.969 -4.188 1 94.56 381 ASN B CA 1
ATOM 7941 C C . ASN B 1 381 ? -11.43 -9.938 -5.711 1 94.56 381 ASN B C 1
ATOM 7943 O O . ASN B 1 381 ? -11.523 -10.984 -6.348 1 94.56 381 ASN B O 1
ATOM 7947 N N . THR B 1 382 ? -11.516 -8.773 -6.219 1 94.5 382 THR B N 1
ATOM 7948 C CA . THR B 1 382 ? -11.438 -8.586 -7.664 1 94.5 382 THR B CA 1
ATOM 7949 C C . THR B 1 382 ? -9.992 -8.328 -8.094 1 94.5 382 THR B C 1
ATOM 7951 O O . THR B 1 382 ? -9.094 -8.242 -7.258 1 94.5 382 THR B O 1
ATOM 7954 N N . GLY B 1 383 ? -9.75 -8.383 -9.398 1 92.81 383 GLY B N 1
ATOM 7955 C CA . GLY B 1 383 ? -8.422 -8.031 -9.891 1 92.81 383 GLY B CA 1
ATOM 7956 C C . GLY B 1 383 ? -7.938 -6.688 -9.391 1 92.81 383 GLY B C 1
ATOM 7957 O O . GLY B 1 383 ? -6.754 -6.523 -9.078 1 92.81 383 GLY B O 1
ATOM 7958 N N . LEU B 1 384 ? -8.852 -5.746 -9.18 1 94.25 384 LEU B N 1
ATOM 7959 C CA . LEU B 1 384 ? -8.516 -4.406 -8.711 1 94.25 384 LEU B CA 1
ATOM 7960 C C . LEU B 1 384 ? -8.078 -4.434 -7.254 1 94.25 384 LEU B C 1
ATOM 7962 O O . LEU B 1 384 ? -7.109 -3.764 -6.879 1 94.25 384 LEU B O 1
ATOM 7966 N N . HIS B 1 385 ? -8.758 -5.164 -6.465 1 95.75 385 HIS B N 1
ATOM 7967 C CA . HIS B 1 385 ? -8.367 -5.309 -5.066 1 95.75 385 HIS B CA 1
ATOM 7968 C C . HIS B 1 385 ? -6.926 -5.785 -4.949 1 95.75 385 HIS B C 1
ATOM 7970 O O . HIS B 1 385 ? -6.129 -5.195 -4.211 1 95.75 385 HIS B O 1
ATOM 7976 N N . LEU B 1 386 ? -6.676 -6.84 -5.703 1 95.25 386 LEU B N 1
ATOM 7977 C CA . LEU B 1 386 ? -5.359 -7.457 -5.613 1 95.25 386 LEU B CA 1
ATOM 7978 C C . LEU B 1 386 ? -4.285 -6.539 -6.184 1 95.25 386 LEU B C 1
ATOM 7980 O O . LEU B 1 386 ? -3.156 -6.512 -5.688 1 95.25 386 LEU B O 1
ATOM 7984 N N . ALA B 1 387 ? -4.582 -5.832 -7.195 1 94.44 387 ALA B N 1
ATOM 7985 C CA . ALA B 1 387 ? -3.643 -4.867 -7.766 1 94.44 387 ALA B CA 1
ATOM 7986 C C . ALA B 1 387 ? -3.309 -3.77 -6.762 1 94.44 387 ALA B C 1
ATOM 7988 O O . ALA B 1 387 ? -2.154 -3.354 -6.648 1 94.44 387 ALA B O 1
ATOM 7989 N N . VAL B 1 388 ? -4.316 -3.262 -6.066 1 94.62 388 VAL B N 1
ATOM 7990 C CA . VAL B 1 388 ? -4.125 -2.223 -5.059 1 94.62 388 VAL B CA 1
ATOM 7991 C C . VAL B 1 388 ? -3.283 -2.768 -3.908 1 94.62 388 VAL B C 1
ATOM 7993 O O . VAL B 1 388 ? -2.398 -2.078 -3.396 1 94.62 388 VAL B O 1
ATOM 7996 N N . GLU B 1 389 ? -3.539 -3.955 -3.576 1 92.56 389 GLU B N 1
ATOM 7997 C CA . GLU B 1 389 ? -2.771 -4.578 -2.504 1 92.56 389 GLU B CA 1
ATOM 7998 C C . GLU B 1 389 ? -1.312 -4.766 -2.908 1 92.56 389 GLU B C 1
ATOM 8000 O O . GLU B 1 389 ? -0.409 -4.613 -2.082 1 92.56 389 GLU B O 1
ATOM 8005 N N . ALA B 1 390 ? -1.076 -5.211 -4.176 1 91 390 ALA B N 1
ATOM 8006 C CA . ALA B 1 390 ? 0.285 -5.379 -4.68 1 91 390 ALA B CA 1
ATOM 8007 C C . ALA B 1 390 ? 1.017 -4.043 -4.742 1 91 390 ALA B C 1
ATOM 8009 O O . ALA B 1 390 ? 2.242 -3.99 -4.609 1 91 390 ALA B O 1
ATOM 8010 N N . GLY B 1 391 ? 0.3 -2.92 -5.004 1 89 391 GLY B N 1
ATOM 8011 C CA . GLY B 1 391 ? 0.87 -1.584 -4.941 1 89 391 GLY B CA 1
ATOM 8012 C C . GLY B 1 391 ? 1.578 -1.176 -6.219 1 89 391 GLY B C 1
ATOM 8013 O O . GLY B 1 391 ? 2.498 -0.357 -6.191 1 89 391 GLY B O 1
ATOM 8014 N N . ILE B 1 392 ? 1.349 -1.84 -7.277 1 84.44 392 ILE B N 1
ATOM 8015 C CA . ILE B 1 392 ? 1.946 -1.464 -8.555 1 84.44 392 ILE B CA 1
ATOM 8016 C C . ILE B 1 392 ? 1.002 -0.533 -9.312 1 84.44 392 ILE B C 1
ATOM 8018 O O . ILE B 1 392 ? -0.077 -0.949 -9.742 1 84.44 392 ILE B O 1
ATOM 8022 N N . LEU B 1 393 ? 1.401 0.657 -9.516 1 87.38 393 LEU B N 1
ATOM 8023 C CA . LEU B 1 393 ? 0.589 1.729 -10.078 1 87.38 393 LEU B CA 1
ATOM 8024 C C . LEU B 1 393 ? 0.192 1.411 -11.516 1 87.38 393 LEU B C 1
ATOM 8026 O O . LEU B 1 393 ? -0.954 1.638 -11.914 1 87.38 393 LEU B O 1
ATOM 8030 N N . GLU B 1 394 ? 1.097 0.865 -12.281 1 87.5 394 GLU B N 1
ATOM 8031 C CA . GLU B 1 394 ? 0.838 0.597 -13.695 1 87.5 394 GLU B CA 1
ATOM 8032 C C . GLU B 1 394 ? -0.316 -0.386 -13.867 1 87.5 394 GLU B C 1
ATOM 8034 O O . GLU B 1 394 ? -1.158 -0.214 -14.75 1 87.5 394 GLU B O 1
ATOM 8039 N N . THR B 1 395 ? -0.307 -1.422 -13.023 1 90.5 395 THR B N 1
ATOM 8040 C CA . THR B 1 395 ? -1.368 -2.42 -13.109 1 90.5 395 THR B CA 1
ATOM 8041 C C . THR B 1 395 ? -2.719 -1.8 -12.758 1 90.5 395 THR B C 1
ATOM 8043 O O . THR B 1 395 ? -3.719 -2.064 -13.43 1 90.5 395 THR B O 1
ATOM 8046 N N . VAL B 1 396 ? -2.77 -0.949 -11.734 1 92.12 396 VAL B N 1
ATOM 8047 C CA . VAL B 1 396 ? -4.004 -0.294 -11.312 1 92.12 396 VAL B CA 1
ATOM 8048 C C . VAL B 1 396 ? -4.496 0.641 -12.414 1 92.12 396 VAL B C 1
ATOM 8050 O O . VAL B 1 396 ? -5.695 0.709 -12.688 1 92.12 396 VAL B O 1
ATOM 8053 N N . CYS B 1 397 ? -3.539 1.293 -13.094 1 90.12 397 CYS B N 1
ATOM 8054 C CA . CYS B 1 397 ? -3.896 2.219 -14.156 1 90.12 397 CYS B CA 1
ATOM 8055 C C . CYS B 1 397 ? -4.559 1.485 -15.32 1 90.12 397 CYS B C 1
ATOM 8057 O O . CYS B 1 397 ? -5.535 1.971 -15.891 1 90.12 397 CYS B O 1
ATOM 8059 N N . PHE B 1 398 ? -4.121 0.319 -15.609 1 88.38 398 PHE B N 1
ATOM 8060 C CA . PHE B 1 398 ? -4.699 -0.455 -16.703 1 88.38 398 PHE B CA 1
ATOM 8061 C C . PHE B 1 398 ? -6.109 -0.913 -16.359 1 88.38 398 PHE B C 1
ATOM 8063 O O . PHE B 1 398 ? -6.984 -0.966 -17.234 1 88.38 398 PHE B O 1
ATOM 8070 N N . LEU B 1 399 ? -6.336 -1.235 -15.117 1 89.81 399 LEU B N 1
ATOM 8071 C CA . LEU B 1 399 ? -7.648 -1.715 -14.695 1 89.81 399 LEU B CA 1
ATOM 8072 C C . LEU B 1 399 ? -8.641 -0.56 -14.586 1 89.81 399 LEU B C 1
ATOM 8074 O O . LEU B 1 399 ? -9.844 -0.746 -14.781 1 89.81 399 LEU B O 1
ATOM 8078 N N . LEU B 1 400 ? -8.133 0.61 -14.266 1 90.38 400 LEU B N 1
ATOM 8079 C CA . LEU B 1 400 ? -9 1.771 -14.094 1 90.38 400 LEU B CA 1
ATOM 8080 C C . LEU B 1 400 ? -9.367 2.381 -15.438 1 90.38 400 LEU B C 1
ATOM 8082 O O . LEU B 1 400 ? -10.32 3.166 -15.531 1 90.38 400 LEU B O 1
ATOM 8086 N N . TRP B 1 401 ? -8.672 2.012 -16.422 1 85 401 TRP B N 1
ATOM 8087 C CA . TRP B 1 401 ? -8.828 2.615 -17.734 1 85 401 TRP B CA 1
ATOM 8088 C C . TRP B 1 401 ? -10.227 2.344 -18.297 1 85 401 TRP B C 1
ATOM 8090 O O . TRP B 1 401 ? -10.836 3.225 -18.891 1 85 401 TRP B O 1
ATOM 8100 N N . ASP B 1 402 ? -10.703 1.222 -17.969 1 82.94 402 ASP B N 1
ATOM 8101 C CA . ASP B 1 402 ? -11.977 0.833 -18.578 1 82.94 402 ASP B CA 1
ATOM 8102 C C . ASP B 1 402 ? -13.133 1.071 -17.609 1 82.94 402 ASP B C 1
ATOM 8104 O O . ASP B 1 402 ? -13.016 0.788 -16.406 1 82.94 402 ASP B O 1
ATOM 8108 N N . LYS B 1 403 ? -14.266 1.538 -18.156 1 83.06 403 LYS B N 1
ATOM 8109 C CA . LYS B 1 403 ? -15.445 1.887 -17.359 1 83.06 403 LYS B CA 1
ATOM 8110 C C . LYS B 1 403 ? -16.188 0.636 -16.891 1 83.06 403 LYS B C 1
ATOM 8112 O O . LYS B 1 403 ? -16.969 0.689 -15.938 1 83.06 403 LYS B O 1
ATOM 8117 N N . GLU B 1 404 ? -15.859 -0.432 -17.562 1 83.81 404 GLU B N 1
ATOM 8118 C CA . GLU B 1 404 ? -16.578 -1.659 -17.25 1 83.81 404 GLU B CA 1
ATOM 8119 C C . GLU B 1 404 ? -16.062 -2.311 -15.984 1 83.81 404 GLU B C 1
ATOM 8121 O O . GLU B 1 404 ? -16.719 -3.189 -15.414 1 83.81 404 GLU B O 1
ATOM 8126 N N . VAL B 1 405 ? -14.977 -1.867 -15.586 1 88.5 405 VAL B N 1
ATOM 8127 C CA . VAL B 1 405 ? -14.453 -2.389 -14.328 1 88.5 405 VAL B CA 1
ATOM 8128 C C . VAL B 1 405 ? -15.148 -1.714 -13.148 1 88.5 405 VAL B C 1
ATOM 8130 O O . VAL B 1 405 ? -15.117 -0.488 -13.023 1 88.5 405 VAL B O 1
ATOM 8133 N N . MET B 1 406 ? -15.734 -2.475 -12.336 1 90.06 406 MET B N 1
ATOM 8134 C CA . MET B 1 406 ? -16.469 -1.951 -11.195 1 90.06 406 MET B CA 1
ATOM 8135 C C . MET B 1 406 ? -15.523 -1.621 -10.039 1 90.06 406 MET B C 1
ATOM 8137 O O . MET B 1 406 ? -14.781 -2.484 -9.578 1 90.06 406 MET B O 1
ATOM 8141 N N . LEU B 1 407 ? -15.617 -0.455 -9.555 1 91 407 LEU B N 1
ATOM 8142 C CA . LEU B 1 407 ? -14.688 0.016 -8.531 1 91 407 LEU B CA 1
ATOM 8143 C C . LEU B 1 407 ? -15.227 -0.269 -7.133 1 91 407 LEU B C 1
ATOM 8145 O O . LEU B 1 407 ? -14.453 -0.373 -6.176 1 91 407 LEU B O 1
ATOM 8149 N N . ASN B 1 408 ? -16.516 -0.422 -6.953 1 89.5 408 ASN B N 1
ATOM 8150 C CA . ASN B 1 408 ? -17.094 -0.392 -5.621 1 89.5 408 ASN B CA 1
ATOM 8151 C C . ASN B 1 408 ? -17.578 -1.775 -5.184 1 89.5 408 ASN B C 1
ATOM 8153 O O . ASN B 1 408 ? -18.438 -1.895 -4.32 1 89.5 408 ASN B O 1
ATOM 8157 N N . LEU B 1 409 ? -17.016 -2.811 -5.82 1 90.88 409 LEU B N 1
ATOM 8158 C CA . LEU B 1 409 ? -17.297 -4.16 -5.348 1 90.88 409 LEU B CA 1
ATOM 8159 C C . LEU B 1 409 ? -16.578 -4.434 -4.023 1 90.88 409 LEU B C 1
ATOM 8161 O O . LEU B 1 409 ? -15.438 -4.035 -3.838 1 90.88 409 LEU B O 1
ATOM 8165 N N . SER B 1 410 ? -17.281 -4.945 -3.115 1 89.94 410 SER B N 1
ATOM 8166 C CA . SER B 1 410 ? -16.688 -5.23 -1.81 1 89.94 410 SER B CA 1
ATOM 8167 C C . SER B 1 410 ? -16.25 -6.684 -1.708 1 89.94 410 SER B C 1
ATOM 8169 O O . SER B 1 410 ? -16.859 -7.57 -2.307 1 89.94 410 SER B O 1
ATOM 8171 N N . ASN B 1 411 ? -15.203 -6.93 -1.066 1 90.69 411 ASN B N 1
ATOM 8172 C CA . ASN B 1 411 ? -14.75 -8.297 -0.817 1 90.69 411 ASN B CA 1
ATOM 8173 C C . ASN B 1 411 ? -15.445 -8.898 0.4 1 90.69 411 ASN B C 1
ATOM 8175 O O . ASN B 1 411 ? -16.422 -8.344 0.902 1 90.69 411 ASN B O 1
ATOM 8179 N N . ASN B 1 412 ? -15.039 -10.086 0.796 1 86.94 412 ASN B N 1
ATOM 8180 C CA . ASN B 1 412 ? -15.695 -10.781 1.897 1 86.94 412 ASN B CA 1
ATOM 8181 C C . ASN B 1 412 ? -15.516 -10.039 3.219 1 86.94 412 ASN B C 1
ATOM 8183 O O . ASN B 1 412 ? -16.328 -10.195 4.137 1 86.94 412 ASN B O 1
ATOM 8187 N N . GLU B 1 413 ? -14.516 -9.219 3.312 1 84.81 413 GLU B N 1
ATOM 8188 C CA . GLU B 1 413 ? -14.289 -8.398 4.496 1 84.81 413 GLU B CA 1
ATOM 8189 C C . GLU B 1 413 ? -15.008 -7.055 4.383 1 84.81 413 GLU B C 1
ATOM 8191 O O . GLU B 1 413 ? -14.805 -6.168 5.211 1 84.81 413 GLU B O 1
ATOM 8196 N N . ARG B 1 414 ? -15.711 -6.895 3.244 1 84.75 414 ARG B N 1
ATOM 8197 C CA . ARG B 1 414 ? -16.531 -5.707 3.01 1 84.75 414 ARG B CA 1
ATOM 8198 C C . ARG B 1 414 ? -15.648 -4.496 2.715 1 84.75 414 ARG B C 1
ATOM 8200 O O . ARG B 1 414 ? -15.961 -3.379 3.135 1 84.75 414 ARG B O 1
ATOM 8207 N N . GLU B 1 415 ? -14.547 -4.77 2.182 1 89.62 415 GLU B N 1
ATOM 8208 C CA . GLU B 1 415 ? -13.625 -3.701 1.809 1 89.62 415 GLU B CA 1
ATOM 8209 C C . GLU B 1 415 ? -13.648 -3.455 0.303 1 89.62 415 GLU B C 1
ATOM 8211 O O . GLU B 1 415 ? -13.672 -4.402 -0.486 1 89.62 415 GLU B O 1
ATOM 8216 N N . THR B 1 416 ? -13.781 -2.209 -0.018 1 92.75 416 THR B N 1
ATOM 8217 C CA . THR B 1 416 ? -13.641 -1.829 -1.42 1 92.75 416 THR B CA 1
ATOM 8218 C C . THR B 1 416 ? -12.172 -1.571 -1.767 1 92.75 416 THR B C 1
ATOM 8220 O O . THR B 1 416 ? -11.312 -1.605 -0.89 1 92.75 416 THR B O 1
ATOM 8223 N N . ALA B 1 417 ? -11.906 -1.381 -3.061 1 93.69 417 ALA B N 1
ATOM 8224 C CA . ALA B 1 417 ? -10.539 -1.092 -3.475 1 93.69 417 ALA B CA 1
ATOM 8225 C C . ALA B 1 417 ? -10.023 0.183 -2.811 1 93.69 417 ALA B C 1
ATOM 8227 O O . ALA B 1 417 ? -8.844 0.28 -2.473 1 93.69 417 ALA B O 1
ATOM 8228 N N . LEU B 1 418 ? -10.852 1.131 -2.562 1 91.81 418 LEU B N 1
ATOM 8229 C CA . LEU B 1 418 ? -10.461 2.381 -1.918 1 91.81 418 LEU B CA 1
ATOM 8230 C C . LEU B 1 418 ? -10.117 2.152 -0.451 1 91.81 418 LEU B C 1
ATOM 8232 O O . LEU B 1 418 ? -9.172 2.75 0.069 1 91.81 418 LEU B O 1
ATOM 8236 N N . ASP B 1 419 ? -10.859 1.312 0.178 1 91.12 419 ASP B N 1
ATOM 8237 C CA . ASP B 1 419 ? -10.555 0.972 1.565 1 91.12 419 ASP B CA 1
ATOM 8238 C C . ASP B 1 419 ? -9.172 0.341 1.685 1 91.12 419 ASP B C 1
ATOM 8240 O O . ASP B 1 419 ? -8.398 0.689 2.58 1 91.12 419 ASP B O 1
ATOM 8244 N N . LEU B 1 420 ? -8.938 -0.548 0.757 1 91.38 420 LEU B N 1
ATOM 8245 C CA . LEU B 1 420 ? -7.645 -1.225 0.763 1 91.38 420 LEU B CA 1
ATOM 8246 C C . LEU B 1 420 ? -6.512 -0.239 0.492 1 91.38 420 LEU B C 1
ATOM 8248 O O . LEU B 1 420 ? -5.434 -0.344 1.084 1 91.38 420 LEU B O 1
ATOM 8252 N N . SER B 1 421 ? -6.73 0.661 -0.436 1 91.5 421 SER B N 1
ATOM 8253 C CA . SER B 1 421 ? -5.715 1.657 -0.757 1 91.5 421 SER B CA 1
ATOM 8254 C C . SER B 1 421 ? -5.414 2.545 0.445 1 91.5 421 SER B C 1
ATOM 8256 O O . SER B 1 421 ? -4.27 2.959 0.647 1 91.5 421 SER B O 1
ATOM 8258 N N . GLN B 1 422 ? -6.398 2.889 1.211 1 88.5 422 GLN B N 1
ATOM 8259 C CA . GLN B 1 422 ? -6.211 3.715 2.398 1 88.5 422 GLN B CA 1
ATOM 8260 C C . GLN B 1 422 ? -5.445 2.959 3.48 1 88.5 422 GLN B C 1
ATOM 8262 O O . GLN B 1 422 ? -4.586 3.531 4.156 1 88.5 422 GLN B O 1
ATOM 8267 N N . ARG B 1 423 ? -5.824 1.744 3.566 1 86.75 423 ARG B N 1
ATOM 8268 C CA . ARG B 1 423 ? -5.152 0.924 4.57 1 86.75 423 ARG B CA 1
ATOM 8269 C C . ARG B 1 423 ? -3.684 0.724 4.223 1 86.75 423 ARG B C 1
ATOM 8271 O O . ARG B 1 423 ? -2.832 0.659 5.113 1 86.75 423 ARG B O 1
ATOM 8278 N N . MET B 1 424 ? -3.41 0.644 2.938 1 86.56 424 MET B N 1
ATOM 8279 C CA . MET B 1 424 ? -2.049 0.35 2.5 1 86.56 424 MET B CA 1
ATOM 8280 C C . MET B 1 424 ? -1.246 1.634 2.318 1 86.56 424 MET B C 1
ATOM 8282 O O . MET B 1 424 ? -0.056 1.588 2.004 1 86.56 424 MET B O 1
ATOM 8286 N N . ARG B 1 425 ? -1.821 2.74 2.529 1 83.81 425 ARG B N 1
ATOM 8287 C CA . ARG B 1 425 ? -1.145 4.023 2.357 1 83.81 425 ARG B CA 1
ATOM 8288 C C . ARG B 1 425 ? -0.067 4.219 3.418 1 83.81 425 ARG B C 1
ATOM 8290 O O . ARG B 1 425 ? -0.277 3.9 4.59 1 83.81 425 ARG B O 1
ATOM 8297 N N . THR B 1 426 ? 1.082 4.531 3.02 1 74.31 426 THR B N 1
ATOM 8298 C CA . THR B 1 426 ? 2.18 4.805 3.941 1 74.31 426 THR B CA 1
ATOM 8299 C C . THR B 1 426 ? 2.145 6.258 4.414 1 74.31 426 THR B C 1
ATOM 8301 O O . THR B 1 426 ? 2.234 7.18 3.602 1 74.31 426 THR B O 1
ATOM 8304 N N . PRO B 1 427 ? 2.027 6.312 5.758 1 76.19 427 PRO B N 1
ATOM 8305 C CA . PRO B 1 427 ? 2.064 7.684 6.27 1 76.19 427 PRO B CA 1
ATOM 8306 C C . PRO B 1 427 ? 3.479 8.258 6.32 1 76.19 427 PRO B C 1
ATOM 8308 O O . PRO B 1 427 ? 4.449 7.508 6.426 1 76.19 427 PRO B O 1
ATOM 8311 N N . GLY B 1 428 ? 3.709 9.555 5.891 1 74 428 GLY B N 1
ATOM 8312 C CA . GLY B 1 428 ? 5.012 10.195 5.934 1 74 428 GLY B CA 1
ATOM 8313 C C . GLY B 1 428 ? 5.238 11.172 4.793 1 74 428 GLY B C 1
ATOM 8314 O O . GLY B 1 428 ? 4.297 11.516 4.074 1 74 428 GLY B O 1
ATOM 8315 N N . VAL B 1 429 ? 6.438 11.57 4.824 1 74.75 429 VAL B N 1
ATOM 8316 C CA . VAL B 1 429 ? 6.781 12.562 3.809 1 74.75 429 VAL B CA 1
ATOM 8317 C C . VAL B 1 429 ? 7.098 11.859 2.488 1 74.75 429 VAL B C 1
ATOM 8319 O O . VAL B 1 429 ? 8.062 11.102 2.396 1 74.75 429 VAL B O 1
ATOM 8322 N N . LEU B 1 430 ? 6.199 11.773 1.423 1 66.44 430 LEU B N 1
ATOM 8323 C CA . LEU B 1 430 ? 6.426 11.086 0.156 1 66.44 430 LEU B CA 1
ATOM 8324 C C . LEU B 1 430 ? 6.477 12.078 -1.001 1 66.44 430 LEU B C 1
ATOM 8326 O O . LEU B 1 430 ? 6.77 11.695 -2.137 1 66.44 430 LEU B O 1
ATOM 8330 N N . PHE B 1 431 ? 6.828 13.211 -0.911 1 65.88 431 PHE B N 1
ATOM 8331 C CA . PHE B 1 431 ? 6.926 14.25 -1.922 1 65.88 431 PHE B CA 1
ATOM 8332 C C . PHE B 1 431 ? 6.012 13.953 -3.104 1 65.88 431 PHE B C 1
ATOM 8334 O O . PHE B 1 431 ? 6.383 14.188 -4.258 1 65.88 431 PHE B O 1
ATOM 8341 N N . GLY B 1 432 ? 4.906 13.227 -2.943 1 63.94 432 GLY B N 1
ATOM 8342 C CA . GLY B 1 432 ? 3.908 12.992 -3.977 1 63.94 432 GLY B CA 1
ATOM 8343 C C . GLY B 1 432 ? 4.293 11.891 -4.945 1 63.94 432 GLY B C 1
ATOM 8344 O O . GLY B 1 432 ? 3.551 11.594 -5.879 1 63.94 432 GLY B O 1
ATOM 8345 N N . LEU B 1 433 ? 5.402 11.32 -4.801 1 67.38 433 LEU B N 1
ATOM 8346 C CA . LEU B 1 433 ? 5.848 10.32 -5.77 1 67.38 433 LEU B CA 1
ATOM 8347 C C . LEU B 1 433 ? 5.66 8.914 -5.219 1 67.38 433 LEU B C 1
ATOM 8349 O O . LEU B 1 433 ? 6.055 7.934 -5.859 1 67.38 433 LEU B O 1
ATOM 8353 N N . GLY B 1 434 ? 5 8.898 -4.172 1 76.31 434 GLY B N 1
ATOM 8354 C CA . GLY B 1 434 ? 4.75 7.562 -3.645 1 76.31 434 GLY B CA 1
ATOM 8355 C C . GLY B 1 434 ? 3.717 6.793 -4.441 1 76.31 434 GLY B C 1
ATOM 8356 O O . GLY B 1 434 ? 2.645 7.32 -4.754 1 76.31 434 GLY B O 1
ATOM 8357 N N . ARG B 1 435 ? 4.027 5.594 -4.844 1 82.62 435 ARG B N 1
ATOM 8358 C CA . ARG B 1 435 ? 3.146 4.773 -5.668 1 82.62 435 ARG B CA 1
ATOM 8359 C C . ARG B 1 435 ? 1.815 4.527 -4.965 1 82.62 435 ARG B C 1
ATOM 8361 O O . ARG B 1 435 ? 0.752 4.641 -5.578 1 82.62 435 ARG B O 1
ATOM 8368 N N . ARG B 1 436 ? 1.872 4.281 -3.689 1 86.88 436 ARG B N 1
ATOM 8369 C CA . ARG B 1 436 ? 0.662 3.949 -2.945 1 86.88 436 ARG B CA 1
ATOM 8370 C C . ARG B 1 436 ? -0.219 5.18 -2.754 1 86.88 436 ARG B C 1
ATOM 8372 O O . ARG B 1 436 ? -1.447 5.074 -2.758 1 86.88 436 ARG B O 1
ATOM 8379 N N . VAL B 1 437 ? 0.435 6.301 -2.639 1 85.94 437 VAL B N 1
ATOM 8380 C CA . VAL B 1 437 ? -0.337 7.531 -2.504 1 85.94 437 VAL B CA 1
ATOM 8381 C C . VAL B 1 437 ? -0.991 7.879 -3.84 1 85.94 437 VAL B C 1
ATOM 8383 O O . VAL B 1 437 ? -2.143 8.32 -3.877 1 85.94 437 VAL B O 1
ATOM 8386 N N . SER B 1 438 ? -0.25 7.652 -4.891 1 87.31 438 SER B N 1
ATOM 8387 C CA . SER B 1 438 ? -0.789 7.922 -6.223 1 87.31 438 SER B CA 1
ATOM 8388 C C . SER B 1 438 ? -1.986 7.023 -6.523 1 87.31 438 SER B C 1
ATOM 8390 O O . SER B 1 438 ? -2.961 7.469 -7.133 1 87.31 438 SER B O 1
ATOM 8392 N N . ILE B 1 439 ? -1.915 5.773 -6.086 1 91.81 439 ILE B N 1
ATOM 8393 C CA . ILE B 1 439 ? -3.012 4.836 -6.293 1 91.81 439 ILE B CA 1
ATOM 8394 C C . ILE B 1 439 ? -4.258 5.324 -5.559 1 91.81 439 ILE B C 1
ATOM 8396 O O . ILE B 1 439 ? -5.359 5.316 -6.113 1 91.81 439 ILE B O 1
ATOM 8400 N N . HIS B 1 440 ? -4.066 5.758 -4.34 1 90.75 440 HIS B N 1
ATOM 8401 C CA . HIS B 1 440 ? -5.191 6.242 -3.555 1 90.75 440 HIS B CA 1
ATOM 8402 C C . HIS B 1 440 ? -5.816 7.48 -4.191 1 90.75 440 HIS B C 1
ATOM 8404 O O . HIS B 1 440 ? -7.039 7.578 -4.301 1 90.75 440 HIS B O 1
ATOM 8410 N N . LYS B 1 441 ? -4.973 8.367 -4.648 1 88.88 441 LYS B N 1
ATOM 8411 C CA . LYS B 1 441 ? -5.465 9.594 -5.281 1 88.88 441 LYS B CA 1
ATOM 8412 C C . LYS B 1 441 ? -6.223 9.273 -6.57 1 88.88 441 LYS B C 1
ATOM 8414 O O . LYS B 1 441 ? -7.254 9.883 -6.852 1 88.88 441 LYS B O 1
ATOM 8419 N N . LEU B 1 442 ? -5.727 8.352 -7.285 1 90.5 442 LEU B N 1
ATOM 8420 C CA . LEU B 1 442 ? -6.359 7.969 -8.539 1 90.5 442 LEU B CA 1
ATOM 8421 C C . LEU B 1 442 ? -7.738 7.367 -8.297 1 90.5 442 LEU B C 1
ATOM 8423 O O . LEU B 1 442 ? -8.688 7.66 -9.023 1 90.5 442 LEU B O 1
ATOM 8427 N N . LEU B 1 443 ? -7.855 6.539 -7.312 1 93.12 443 LEU B N 1
ATOM 8428 C CA . LEU B 1 443 ? -9.133 5.91 -6.996 1 93.12 443 LEU B CA 1
ATOM 8429 C C . LEU B 1 443 ? -10.141 6.945 -6.516 1 93.12 443 LEU B C 1
ATOM 8431 O O . LEU B 1 443 ? -11.32 6.887 -6.879 1 93.12 443 LEU B O 1
ATOM 8435 N N . VAL B 1 444 ? -9.656 7.906 -5.734 1 89.81 444 VAL B N 1
ATOM 8436 C CA . VAL B 1 444 ? -10.539 8.969 -5.258 1 89.81 444 VAL B CA 1
ATOM 8437 C C . VAL B 1 444 ? -11.008 9.812 -6.438 1 89.81 444 VAL B C 1
ATOM 8439 O O . VAL B 1 444 ? -12.188 10.148 -6.539 1 89.81 444 VAL B O 1
ATOM 8442 N N . HIS B 1 445 ? -10.047 10.086 -7.359 1 89 445 HIS B N 1
ATOM 8443 C CA . HIS B 1 445 ? -10.375 10.906 -8.523 1 89 445 HIS B CA 1
ATOM 8444 C C . HIS B 1 445 ? -11.297 10.156 -9.477 1 89 445 HIS B C 1
ATOM 8446 O O . HIS B 1 445 ? -12.031 10.773 -10.258 1 89 445 HIS B O 1
ATOM 8452 N N . ALA B 1 446 ? -11.266 8.789 -9.414 1 90.88 446 ALA B N 1
ATOM 8453 C CA . ALA B 1 446 ? -12.156 7.977 -10.234 1 90.88 446 ALA B CA 1
ATOM 8454 C C . ALA B 1 446 ? -13.531 7.844 -9.586 1 90.88 446 ALA B C 1
ATOM 8456 O O . ALA B 1 446 ? -14.406 7.152 -10.109 1 90.88 446 ALA B O 1
ATOM 8457 N N . ASP B 1 447 ? -13.75 8.484 -8.445 1 86.69 447 ASP B N 1
ATOM 8458 C CA . ASP B 1 447 ? -15.016 8.516 -7.711 1 86.69 447 ASP B CA 1
ATOM 8459 C C . ASP B 1 447 ? -15.312 7.16 -7.078 1 86.69 447 ASP B C 1
ATOM 8461 O O . ASP B 1 447 ? -16.453 6.695 -7.113 1 86.69 447 ASP B O 1
ATOM 8465 N N . ALA B 1 448 ? -14.25 6.469 -6.723 1 90.38 448 ALA B N 1
ATOM 8466 C CA . ALA B 1 448 ? -14.438 5.238 -5.957 1 90.38 448 ALA B CA 1
ATOM 8467 C C . ALA B 1 448 ? -14.984 5.539 -4.566 1 90.38 448 ALA B C 1
ATOM 8469 O O . ALA B 1 448 ? -14.758 6.621 -4.02 1 90.38 448 ALA B O 1
ATOM 8470 N N . GLN B 1 449 ? -15.711 4.617 -4.004 1 88.25 449 GLN B N 1
ATOM 8471 C CA . GLN B 1 449 ? -16.344 4.844 -2.709 1 88.25 449 GLN B CA 1
ATOM 8472 C C . GLN B 1 449 ? -15.867 3.832 -1.675 1 88.25 449 GLN B C 1
ATOM 8474 O O . GLN B 1 449 ? -15.484 2.713 -2.023 1 88.25 449 GLN B O 1
ATOM 8479 N N . TYR B 1 450 ? -15.836 4.309 -0.463 1 85.94 450 TYR B N 1
ATOM 8480 C CA . TYR B 1 450 ? -15.461 3.439 0.644 1 85.94 450 TYR B CA 1
ATOM 8481 C C . TYR B 1 450 ? -16.547 2.416 0.935 1 85.94 450 TYR B C 1
ATOM 8483 O O . TYR B 1 450 ? -17.703 2.609 0.55 1 85.94 450 TYR B O 1
ATOM 8491 N N . GLY B 1 451 ? -16.109 1.33 1.512 1 83.25 451 GLY B N 1
ATOM 8492 C CA . GLY B 1 451 ? -17.062 0.331 1.942 1 83.25 451 GLY B CA 1
ATOM 8493 C C . GLY B 1 451 ? -17.922 0.785 3.115 1 83.25 451 GLY B C 1
ATOM 8494 O O . GLY B 1 451 ? -17.75 1.896 3.621 1 83.25 451 GLY B O 1
ATOM 8495 N N . VAL B 1 452 ? -18.906 -0.019 3.43 1 80.81 452 VAL B N 1
ATOM 8496 C CA . VAL B 1 452 ? -19.859 0.353 4.465 1 80.81 452 VAL B CA 1
ATOM 8497 C C . VAL B 1 452 ? -19.328 -0.042 5.836 1 80.81 452 VAL B C 1
ATOM 8499 O O . VAL B 1 452 ? -19.641 -1.121 6.348 1 80.81 452 VAL B O 1
ATOM 8502 N N . HIS B 1 453 ? -18.375 0.737 6.223 1 75.31 453 HIS B N 1
ATOM 8503 C CA . HIS B 1 453 ? -17.828 0.508 7.555 1 75.31 453 HIS B CA 1
ATOM 8504 C C . HIS B 1 453 ? -17.797 1.8 8.367 1 75.31 453 HIS B C 1
ATOM 8506 O O . HIS B 1 453 ? -17.797 2.895 7.797 1 75.31 453 HIS B O 1
ATOM 8512 N N . SER B 1 454 ? -17.859 1.617 9.656 1 63.72 454 SER B N 1
ATOM 8513 C CA . SER B 1 454 ? -17.922 2.785 10.523 1 63.72 454 SER B CA 1
ATOM 8514 C C . SER B 1 454 ? -16.547 3.463 10.633 1 63.72 454 SER B C 1
ATOM 8516 O O . SER B 1 454 ? -16.469 4.66 10.922 1 63.72 454 SER B O 1
ATOM 8518 N N . LYS B 1 455 ? -15.445 2.604 10.586 1 62.53 455 LYS B N 1
ATOM 8519 C CA . LYS B 1 455 ? -14.156 3.199 10.914 1 62.53 455 LYS B CA 1
ATOM 8520 C C . LYS B 1 455 ? -13.211 3.168 9.711 1 62.53 455 LYS B C 1
ATOM 8522 O O . LYS B 1 455 ? -13.148 2.168 8.992 1 62.53 455 LYS B O 1
ATOM 8527 N N . THR B 1 456 ? -12.859 4.465 9.383 1 60.53 456 THR B N 1
ATOM 8528 C CA . THR B 1 456 ? -11.773 4.445 8.406 1 60.53 456 THR B CA 1
ATOM 8529 C C . THR B 1 456 ? -10.461 4.043 9.07 1 60.53 456 THR B C 1
ATOM 8531 O O . THR B 1 456 ? -10.125 4.543 10.148 1 60.53 456 THR B O 1
ATOM 8534 N N . ARG B 1 457 ? -9.961 2.918 8.812 1 64.69 457 ARG B N 1
ATOM 8535 C CA . ARG B 1 457 ? -8.68 2.463 9.344 1 64.69 457 ARG B CA 1
ATOM 8536 C C . ARG B 1 457 ? -7.527 3.248 8.727 1 64.69 457 ARG B C 1
ATOM 8538 O O . ARG B 1 457 ? -7.164 3.025 7.57 1 64.69 457 ARG B O 1
ATOM 8545 N N . ILE B 1 458 ? -7.191 4.402 9.273 1 70.75 458 ILE B N 1
ATOM 8546 C CA . ILE B 1 458 ? -6.027 5.148 8.805 1 70.75 458 ILE B CA 1
ATOM 8547 C C . ILE B 1 458 ? -4.777 4.66 9.539 1 70.75 458 ILE B C 1
ATOM 8549 O O . ILE B 1 458 ? -4.773 4.543 10.766 1 70.75 458 ILE B O 1
ATOM 8553 N N . PRO B 1 459 ? -3.83 4.25 8.68 1 74.44 459 PRO B N 1
ATOM 8554 C CA . PRO B 1 459 ? -2.605 3.768 9.328 1 74.44 459 PRO B CA 1
ATOM 8555 C C . PRO B 1 459 ? -1.929 4.836 10.18 1 74.44 459 PRO B C 1
ATOM 8557 O O . PRO B 1 459 ? -1.94 6.016 9.828 1 74.44 459 PRO B O 1
ATOM 8560 N N . GLU B 1 460 ? -1.407 4.477 11.336 1 75.44 460 GLU B N 1
ATOM 8561 C CA . GLU B 1 460 ? -0.692 5.375 12.234 1 75.44 460 GLU B CA 1
ATOM 8562 C C . GLU B 1 460 ? 0.764 5.543 11.812 1 75.44 460 GLU B C 1
ATOM 8564 O O . GLU B 1 460 ? 1.377 4.602 11.305 1 75.44 460 GLU B O 1
ATOM 8569 N N . LEU B 1 461 ? 1.221 6.754 11.891 1 76.94 461 LEU B N 1
ATOM 8570 C CA . LEU B 1 461 ? 2.6 7.07 11.531 1 76.94 461 LEU B CA 1
ATOM 8571 C C . LEU B 1 461 ? 3.572 6.449 12.531 1 76.94 461 LEU B C 1
ATOM 8573 O O . LEU B 1 461 ? 3.387 6.574 13.742 1 76.94 461 LEU B O 1
ATOM 8577 N N . ASN B 1 462 ? 4.457 5.656 11.953 1 77.06 462 ASN B N 1
ATOM 8578 C CA . ASN B 1 462 ? 5.578 5.211 12.773 1 77.06 462 ASN B CA 1
ATOM 8579 C C . ASN B 1 462 ? 6.605 6.324 12.969 1 77.06 462 ASN B C 1
ATOM 8581 O O . ASN B 1 462 ? 7.41 6.598 12.078 1 77.06 462 ASN B O 1
ATOM 8585 N N . GLU B 1 463 ? 6.629 6.973 14.062 1 77.94 463 GLU B N 1
ATOM 8586 C CA . GLU B 1 463 ? 7.438 8.156 14.32 1 77.94 463 GLU B CA 1
ATOM 8587 C C . GLU B 1 463 ? 8.93 7.828 14.297 1 77.94 463 GLU B C 1
ATOM 8589 O O . GLU B 1 463 ? 9.734 8.602 13.773 1 77.94 463 GLU B O 1
ATOM 8594 N N . GLU B 1 464 ? 9.273 6.703 14.758 1 76.56 464 GLU B N 1
ATOM 8595 C CA . GLU B 1 464 ? 10.688 6.34 14.82 1 76.56 464 GLU B CA 1
ATOM 8596 C C . GLU B 1 464 ? 11.258 6.129 13.422 1 76.56 464 GLU B C 1
ATOM 8598 O O . GLU B 1 464 ? 12.367 6.578 13.125 1 76.56 464 GLU B O 1
ATOM 8603 N N . LYS B 1 465 ? 10.453 5.453 12.672 1 78.25 465 LYS B N 1
ATOM 8604 C CA . LYS B 1 465 ? 10.93 5.203 11.312 1 78.25 465 LYS B CA 1
ATOM 8605 C C . LYS B 1 465 ? 11.023 6.5 10.516 1 78.25 465 LYS B C 1
ATOM 8607 O O . LYS B 1 465 ? 11.961 6.695 9.734 1 78.25 465 LYS B O 1
ATOM 8612 N N . GLU B 1 466 ? 10.094 7.332 10.75 1 81.94 466 GLU B N 1
ATOM 8613 C CA . GLU B 1 466 ? 10.086 8.602 10.031 1 81.94 466 GLU B CA 1
ATOM 8614 C C . GLU B 1 466 ? 11.219 9.508 10.492 1 81.94 466 GLU B C 1
ATOM 8616 O O . GLU B 1 466 ? 11.805 10.242 9.695 1 81.94 466 GLU B O 1
ATOM 8621 N N . GLU B 1 467 ? 11.508 9.492 11.766 1 79.88 467 GLU B N 1
ATOM 8622 C CA . GLU B 1 467 ? 12.617 10.289 12.297 1 79.88 467 GLU B CA 1
ATOM 8623 C C . GLU B 1 467 ? 13.945 9.852 11.703 1 79.88 467 GLU B C 1
ATOM 8625 O O . GLU B 1 467 ? 14.789 10.688 11.375 1 79.88 467 GLU B O 1
ATOM 8630 N N . LYS B 1 468 ? 14.016 8.602 11.555 1 77.44 468 LYS B N 1
ATOM 8631 C CA . LYS B 1 468 ? 15.25 8.094 10.969 1 77.44 468 LYS B CA 1
ATOM 8632 C C . LYS B 1 468 ? 15.367 8.477 9.5 1 77.44 468 LYS B C 1
ATOM 8634 O O . LYS B 1 468 ? 16.453 8.844 9.031 1 77.44 468 LYS B O 1
ATOM 8639 N N . ARG B 1 469 ? 14.32 8.43 8.844 1 77.12 469 ARG B N 1
ATOM 8640 C CA . ARG B 1 469 ? 14.32 8.797 7.43 1 77.12 469 ARG B CA 1
ATOM 8641 C C . ARG B 1 469 ? 14.695 10.258 7.238 1 77.12 469 ARG B C 1
ATOM 8643 O O . ARG B 1 469 ? 15.477 10.602 6.344 1 77.12 469 ARG B O 1
ATOM 8650 N N . ILE B 1 470 ? 14.156 11.078 8.07 1 81 470 ILE B N 1
ATOM 8651 C CA . ILE B 1 470 ? 14.422 12.508 7.961 1 81 470 ILE B CA 1
ATOM 8652 C C . ILE B 1 470 ? 15.875 12.797 8.336 1 81 470 ILE B C 1
ATOM 8654 O O . ILE B 1 470 ? 16.547 13.57 7.656 1 81 470 ILE B O 1
ATOM 8658 N N . SER B 1 471 ? 16.344 12.117 9.32 1 78.25 471 SER B N 1
ATOM 8659 C CA . SER B 1 471 ? 17.719 12.352 9.766 1 78.25 471 SER B CA 1
ATOM 8660 C C . SER B 1 471 ? 18.719 11.906 8.711 1 78.25 471 SER B C 1
ATOM 8662 O O . SER B 1 471 ? 19.719 12.594 8.469 1 78.25 471 SER B O 1
ATOM 8664 N N . ASP B 1 472 ? 18.406 10.82 8.039 1 75.62 472 ASP B N 1
ATOM 8665 C CA . ASP B 1 472 ? 19.297 10.32 6.996 1 75.62 472 ASP B CA 1
ATOM 8666 C C . ASP B 1 472 ? 19.281 11.25 5.781 1 75.62 472 ASP B C 1
ATOM 8668 O O . ASP B 1 472 ? 20.328 11.469 5.152 1 75.62 472 ASP B O 1
ATOM 8672 N N . SER B 1 473 ? 18.203 11.773 5.535 1 77.5 473 SER B N 1
ATOM 8673 C CA . SER B 1 473 ? 18.078 12.641 4.363 1 77.5 473 SER B CA 1
ATOM 8674 C C . SER B 1 473 ? 18.641 14.031 4.641 1 77.5 473 SER B C 1
ATOM 8676 O O . SER B 1 473 ? 19.141 14.703 3.729 1 77.5 473 SER B O 1
ATOM 8678 N N . THR B 1 474 ? 18.578 14.492 5.883 1 80.88 474 THR B N 1
ATOM 8679 C CA . THR B 1 474 ? 19.016 15.836 6.234 1 80.88 474 THR B CA 1
ATOM 8680 C C . THR B 1 474 ? 20.531 15.961 6.082 1 80.88 474 THR B C 1
ATOM 8682 O O . THR B 1 474 ? 21.047 17.031 5.719 1 80.88 474 THR B O 1
ATOM 8685 N N . GLN B 1 475 ? 21.25 14.883 6.16 1 74.31 475 GLN B N 1
ATOM 8686 C CA . GLN B 1 475 ? 22.703 14.922 5.996 1 74.31 475 GLN B CA 1
ATOM 8687 C C . GLN B 1 475 ? 23.078 15.195 4.543 1 74.31 475 GLN B C 1
ATOM 8689 O O . GLN B 1 475 ? 23.922 16.047 4.266 1 74.31 475 GLN B O 1
ATOM 8694 N N . THR B 1 476 ? 22.438 14.547 3.646 1 71 476 THR B N 1
ATOM 8695 C CA . THR B 1 476 ? 22.734 14.719 2.229 1 71 476 THR B CA 1
ATOM 8696 C C . THR B 1 476 ? 22.281 16.094 1.743 1 71 476 THR B C 1
ATOM 8698 O O . THR B 1 476 ? 23.016 16.781 1.038 1 71 476 THR B O 1
ATOM 8701 N N . ILE B 1 477 ? 21.172 16.453 2.24 1 81.5 477 ILE B N 1
ATOM 8702 C CA . ILE B 1 477 ? 20.609 17.734 1.805 1 81.5 477 ILE B CA 1
ATOM 8703 C C . ILE B 1 477 ? 21.375 18.875 2.451 1 81.5 477 ILE B C 1
ATOM 8705 O O . ILE B 1 477 ? 21.547 19.938 1.848 1 81.5 477 ILE B O 1
ATOM 8709 N N . GLY B 1 478 ? 21.922 18.562 3.611 1 80.69 478 GLY B N 1
ATOM 8710 C CA . GLY B 1 478 ? 22.703 19.578 4.305 1 80.69 478 GLY B CA 1
ATOM 8711 C C . GLY B 1 478 ? 23.984 19.938 3.588 1 80.69 478 GLY B C 1
ATOM 8712 O O . GLY B 1 478 ? 24.344 21.109 3.498 1 80.69 478 GLY B O 1
ATOM 8713 N N . VAL B 1 479 ? 24.578 18.969 2.936 1 79.88 479 VAL B N 1
ATOM 8714 C CA . VAL B 1 479 ? 25.797 19.203 2.188 1 79.88 479 VAL B CA 1
ATOM 8715 C C . VAL B 1 479 ? 25.5 20.062 0.955 1 79.88 479 VAL B C 1
ATOM 8717 O O . VAL B 1 479 ? 26.234 21 0.643 1 79.88 479 VAL B O 1
ATOM 8720 N N . VAL B 1 480 ? 24.406 19.781 0.358 1 80 480 VAL B N 1
ATOM 8721 C CA . VAL B 1 480 ? 24.047 20.531 -0.846 1 80 480 VAL B CA 1
ATOM 8722 C C . VAL B 1 480 ? 23.672 21.969 -0.481 1 80 480 VAL B C 1
ATOM 8724 O O . VAL B 1 480 ? 24.062 22.906 -1.172 1 80 480 VAL B O 1
ATOM 8727 N N . SER B 1 481 ? 22.969 22.062 0.575 1 86.56 481 SER B N 1
ATOM 8728 C CA . SER B 1 481 ? 22.578 23.406 1.013 1 86.56 481 SER B CA 1
ATOM 8729 C C . SER B 1 481 ? 23.797 24.25 1.369 1 86.56 481 SER B C 1
ATOM 8731 O O . SER B 1 481 ? 23.891 25.422 0.985 1 86.56 481 SER B O 1
ATOM 8733 N N . ALA B 1 482 ? 24.75 23.625 1.947 1 84.31 482 ALA B N 1
ATOM 8734 C CA . ALA B 1 482 ? 25.969 24.312 2.328 1 84.31 482 ALA B CA 1
ATOM 8735 C C . ALA B 1 482 ? 26.766 24.75 1.095 1 84.31 482 ALA B C 1
ATOM 8737 O O . ALA B 1 482 ? 27.328 25.859 1.068 1 84.31 482 ALA B O 1
ATOM 8738 N N . LEU B 1 483 ? 26.734 23.906 0.146 1 79 483 LEU B N 1
ATOM 8739 C CA . LEU B 1 483 ? 27.438 24.219 -1.091 1 79 483 LEU B CA 1
ATOM 8740 C C . LEU B 1 483 ? 26.781 25.406 -1.798 1 79 483 LEU B C 1
ATOM 8742 O O . LEU B 1 483 ? 27.484 26.297 -2.277 1 79 483 LEU B O 1
ATOM 8746 N N . LEU B 1 484 ? 25.547 25.484 -1.787 1 87 484 LEU B N 1
ATOM 8747 C CA . LEU B 1 484 ? 24.844 26.547 -2.494 1 87 484 LEU B CA 1
ATOM 8748 C C . LEU B 1 484 ? 25.016 27.891 -1.791 1 87 484 LEU B C 1
ATOM 8750 O O . LEU B 1 484 ? 25.188 28.922 -2.447 1 87 484 LEU B O 1
ATOM 8754 N N . VAL B 1 485 ? 25.062 27.828 -0.503 1 86.25 485 VAL B N 1
ATOM 8755 C CA . VAL B 1 485 ? 25.281 29.062 0.249 1 86.25 485 VAL B CA 1
ATOM 8756 C C . VAL B 1 485 ? 26.703 29.578 0.022 1 86.25 485 VAL B C 1
ATOM 8758 O O . VAL B 1 485 ? 26.922 30.766 -0.19 1 86.25 485 VAL B O 1
ATOM 8761 N N . THR B 1 486 ? 27.578 28.625 -0.059 1 82.75 486 THR B N 1
ATOM 8762 C CA . THR B 1 486 ? 28.984 29 -0.213 1 82.75 486 THR B CA 1
ATOM 8763 C C . THR B 1 486 ? 29.234 29.594 -1.594 1 82.75 486 THR B C 1
ATOM 8765 O O . THR B 1 486 ? 29.875 30.641 -1.715 1 82.75 486 THR B O 1
ATOM 8768 N N . ILE B 1 487 ? 28.688 28.969 -2.561 1 81.44 487 ILE B N 1
ATOM 8769 C CA . ILE B 1 487 ? 28.891 29.422 -3.93 1 81.44 487 ILE B CA 1
ATOM 8770 C C . ILE B 1 487 ? 28.234 30.781 -4.129 1 81.44 487 ILE B C 1
ATOM 8772 O O . ILE B 1 487 ? 28.859 31.703 -4.668 1 81.44 487 ILE B O 1
ATOM 8776 N N . SER B 1 488 ? 27.016 30.938 -3.664 1 85.81 488 SER B N 1
ATOM 8777 C CA . SER B 1 488 ? 26.281 32.188 -3.879 1 85.81 488 SER B CA 1
ATOM 8778 C C . SER B 1 488 ? 26.922 33.344 -3.107 1 85.81 488 SER B C 1
ATOM 8780 O O . SER B 1 488 ? 26.938 34.469 -3.588 1 85.81 488 SER B O 1
ATOM 8782 N N . PHE B 1 489 ? 27.469 33 -2.006 1 82.69 489 PHE B N 1
ATOM 8783 C CA . PHE B 1 489 ? 28.094 34.062 -1.209 1 82.69 489 PHE B CA 1
ATOM 8784 C C . PHE B 1 489 ? 29.438 34.469 -1.818 1 82.69 489 PHE B C 1
ATOM 8786 O O . PHE B 1 489 ? 29.75 35.656 -1.9 1 82.69 489 PHE B O 1
ATOM 8793 N N . ALA B 1 490 ? 30.156 33.5 -2.248 1 77.44 490 ALA B N 1
ATOM 8794 C CA . ALA B 1 490 ? 31.469 33.781 -2.83 1 77.44 490 ALA B CA 1
ATOM 8795 C C . ALA B 1 490 ? 31.328 34.625 -4.105 1 77.44 490 ALA B C 1
ATOM 8797 O O . ALA B 1 490 ? 32.062 35.562 -4.316 1 77.44 490 ALA B O 1
ATOM 8798 N N . VAL B 1 491 ? 30.391 34.312 -4.867 1 81.44 491 VAL B N 1
ATOM 8799 C CA . VAL B 1 491 ? 30.234 34.938 -6.172 1 81.44 491 VAL B CA 1
ATOM 8800 C C . VAL B 1 491 ? 29.688 36.375 -5.988 1 81.44 491 VAL B C 1
ATOM 8802 O O . VAL B 1 491 ? 29.844 37.219 -6.863 1 81.44 491 VAL B O 1
ATOM 8805 N N . ALA B 1 492 ? 29.094 36.656 -4.859 1 82 492 ALA B N 1
ATOM 8806 C CA . ALA B 1 492 ? 28.547 38 -4.605 1 82 492 ALA B CA 1
ATOM 8807 C C . ALA B 1 492 ? 29.656 39.031 -4.551 1 82 492 ALA B C 1
ATOM 8809 O O . ALA B 1 492 ? 29.438 40.188 -4.922 1 82 492 ALA B O 1
ATOM 8810 N N . PHE B 1 493 ? 30.891 38.594 -4.195 1 77.81 493 PHE B N 1
ATOM 8811 C CA . PHE B 1 493 ? 31.969 39.562 -4.051 1 77.81 493 PHE B CA 1
ATOM 8812 C C . PHE B 1 493 ? 33.062 39.312 -5.09 1 77.81 493 PHE B C 1
ATOM 8814 O O . PHE B 1 493 ? 34.031 40.062 -5.172 1 77.81 493 PHE B O 1
ATOM 8821 N N . THR B 1 494 ? 32.906 38.219 -5.734 1 79 494 THR B N 1
ATOM 8822 C CA . THR B 1 494 ? 33.719 38 -6.926 1 79 494 THR B CA 1
ATOM 8823 C C . THR B 1 494 ? 32.906 38.312 -8.188 1 79 494 THR B C 1
ATOM 8825 O O . THR B 1 494 ? 32.625 37.406 -8.977 1 79 494 THR B O 1
ATOM 8828 N N . ILE B 1 495 ? 32.531 39.531 -8.32 1 78.44 495 ILE B N 1
ATOM 8829 C CA . ILE B 1 495 ? 31.594 39.969 -9.344 1 78.44 495 ILE B CA 1
ATOM 8830 C C . ILE B 1 495 ? 32.219 39.75 -10.727 1 78.44 495 ILE B C 1
ATOM 8832 O O . ILE B 1 495 ? 33.406 40 -10.93 1 78.44 495 ILE B O 1
ATOM 8836 N N . PRO B 1 496 ? 31.438 39.312 -11.578 1 74.81 496 PRO B N 1
ATOM 8837 C CA . PRO B 1 496 ? 31.922 39.188 -12.953 1 74.81 496 PRO B CA 1
ATOM 8838 C C . PRO B 1 496 ? 32.344 40.5 -13.562 1 74.81 496 PRO B C 1
ATOM 8840 O O . PRO B 1 496 ? 31.594 41.5 -13.5 1 74.81 496 PRO B O 1
ATOM 8843 N N . GLY B 1 497 ? 33.5 40.594 -14.172 1 76.06 497 GLY B N 1
ATOM 8844 C CA . GLY B 1 497 ? 34.031 41.812 -14.789 1 76.06 497 GLY B CA 1
ATOM 8845 C C . GLY B 1 497 ? 35.031 42.531 -13.906 1 76.06 497 GLY B C 1
ATOM 8846 O O . GLY B 1 497 ? 35.812 43.344 -14.391 1 76.06 497 GLY B O 1
ATOM 8847 N N . GLY B 1 498 ? 35.094 42.25 -12.562 1 75.75 498 GLY B N 1
ATOM 8848 C CA . GLY B 1 498 ? 36.062 42.844 -11.656 1 75.75 498 GLY B CA 1
ATOM 8849 C C . GLY B 1 498 ? 35.688 44.219 -11.172 1 75.75 498 GLY B C 1
ATOM 8850 O O . GLY B 1 498 ? 34.594 44.719 -11.5 1 75.75 498 GLY B O 1
ATOM 8851 N N . TYR B 1 499 ? 36.469 44.844 -10.391 1 79.69 499 TYR B N 1
ATOM 8852 C CA . TYR B 1 499 ? 36.25 46.188 -9.812 1 79.69 499 TYR B CA 1
ATOM 8853 C C . TYR B 1 499 ? 37.094 47.219 -10.484 1 79.69 499 TYR B C 1
AT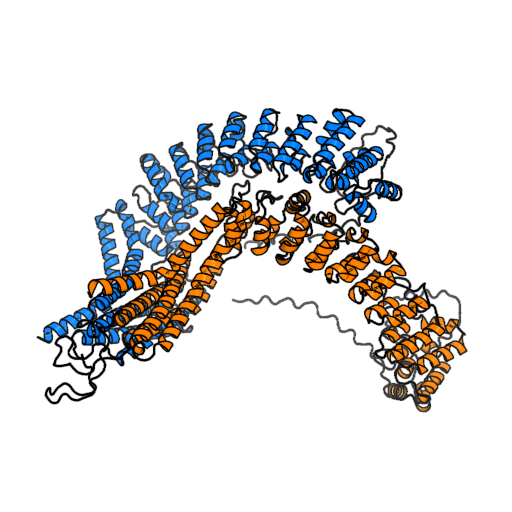OM 8855 O O . TYR B 1 499 ? 38.188 46.938 -11.008 1 79.69 499 TYR B O 1
ATOM 8863 N N . ARG B 1 500 ? 36.531 48.406 -10.531 1 77.5 500 ARG B N 1
ATOM 8864 C CA . ARG B 1 500 ? 37.312 49.531 -11.039 1 77.5 500 ARG B CA 1
ATOM 8865 C C . ARG B 1 500 ? 38.375 49.969 -10.047 1 77.5 500 ARG B C 1
ATOM 8867 O O . ARG B 1 500 ? 38.125 50.031 -8.836 1 77.5 500 ARG B O 1
ATOM 8874 N N . THR B 1 501 ? 39.594 50 -10.367 1 69.94 501 THR B N 1
ATOM 8875 C CA . THR B 1 501 ? 40.719 50.281 -9.477 1 69.94 501 THR B CA 1
ATOM 8876 C C . THR B 1 501 ? 40.906 51.812 -9.328 1 69.94 501 THR B C 1
ATOM 8878 O O . THR B 1 501 ? 41.406 52.281 -8.32 1 69.94 501 THR B O 1
ATOM 8881 N N . ASP B 1 502 ? 40.625 52.625 -10.398 1 64.44 502 ASP B N 1
ATOM 8882 C CA . ASP B 1 502 ? 40.906 54.062 -10.367 1 64.44 502 ASP B CA 1
ATOM 8883 C C . ASP B 1 502 ? 39.656 54.906 -10.516 1 64.44 502 ASP B C 1
ATOM 8885 O O . ASP B 1 502 ? 38.625 54.406 -11.023 1 64.44 502 ASP B O 1
ATOM 8889 N N . ASP B 1 503 ? 39.531 56.125 -9.773 1 61.84 503 ASP B N 1
ATOM 8890 C CA . ASP B 1 503 ? 38.438 57.062 -9.93 1 61.84 503 ASP B CA 1
ATOM 8891 C C . ASP B 1 503 ? 38.438 57.688 -11.328 1 61.84 503 ASP B C 1
ATOM 8893 O O . ASP B 1 503 ? 39.5 57.969 -11.875 1 61.84 503 ASP B O 1
ATOM 8897 N N . ASP B 1 504 ? 37.656 57.438 -12.172 1 56.25 504 ASP B N 1
ATOM 8898 C CA . ASP B 1 504 ? 37.625 58.125 -13.469 1 56.25 504 ASP B CA 1
ATOM 8899 C C . ASP B 1 504 ? 37.312 59.625 -13.297 1 56.25 504 ASP B C 1
ATOM 8901 O O . ASP B 1 504 ? 36.281 59.969 -12.75 1 56.25 504 ASP B O 1
ATOM 8905 N N . PRO B 1 505 ? 38.312 60.531 -13.336 1 55.5 505 PRO B N 1
ATOM 8906 C CA . PRO B 1 505 ? 38.125 61.969 -13.156 1 55.5 505 PRO B CA 1
ATOM 8907 C C . PRO B 1 505 ? 36.969 62.531 -14 1 55.5 505 PRO B C 1
ATOM 8909 O O . PRO B 1 505 ? 36.469 63.625 -13.719 1 55.5 505 PRO B O 1
ATOM 8912 N N . LYS B 1 506 ? 36.656 62.062 -15.094 1 60.56 506 LYS B N 1
ATOM 8913 C CA . LYS B 1 506 ? 35.75 62.719 -16.016 1 60.56 506 LYS B CA 1
ATOM 8914 C C . LYS B 1 506 ? 34.312 62.438 -15.664 1 60.56 506 LYS B C 1
ATOM 8916 O O . LYS B 1 506 ? 33.375 63.125 -16.156 1 60.56 506 LYS B O 1
ATOM 8921 N N . VAL B 1 507 ? 34 61.281 -15.172 1 53.22 507 VAL B N 1
ATOM 8922 C CA . VAL B 1 507 ? 32.594 60.969 -14.961 1 53.22 507 VAL B CA 1
ATOM 8923 C C . VAL B 1 507 ? 32.312 60.906 -13.461 1 53.22 507 VAL B C 1
ATOM 8925 O O . VAL B 1 507 ? 32.969 60.188 -12.711 1 53.22 507 VAL B O 1
ATOM 8928 N N . ASP B 1 508 ? 31.625 61.781 -12.945 1 53.31 508 ASP B N 1
ATOM 8929 C CA . ASP B 1 508 ? 31.297 62.125 -11.562 1 53.31 508 ASP B CA 1
ATOM 8930 C C . ASP B 1 508 ? 30.797 60.875 -10.812 1 53.31 508 ASP B C 1
ATOM 8932 O O . ASP B 1 508 ? 31.016 60.75 -9.609 1 53.31 508 ASP B O 1
ATOM 8936 N N . ASN B 1 509 ? 30.188 59.875 -11.484 1 58.88 509 ASN B N 1
ATOM 8937 C CA . ASN B 1 509 ? 29.453 58.906 -10.695 1 58.88 509 ASN B CA 1
ATOM 8938 C C . ASN B 1 509 ? 30.172 57.562 -10.625 1 58.88 509 ASN B C 1
ATOM 8940 O O . ASN B 1 509 ? 29.641 56.594 -10.102 1 58.88 509 ASN B O 1
ATOM 8944 N N . ILE B 1 510 ? 31.328 57.438 -11.164 1 60.97 510 ILE B N 1
ATOM 8945 C CA . ILE B 1 510 ? 32.031 56.156 -11.18 1 60.97 510 ILE B CA 1
ATOM 8946 C C . ILE B 1 510 ? 33.281 56.25 -10.32 1 60.97 510 ILE B C 1
ATOM 8948 O O . ILE B 1 510 ? 34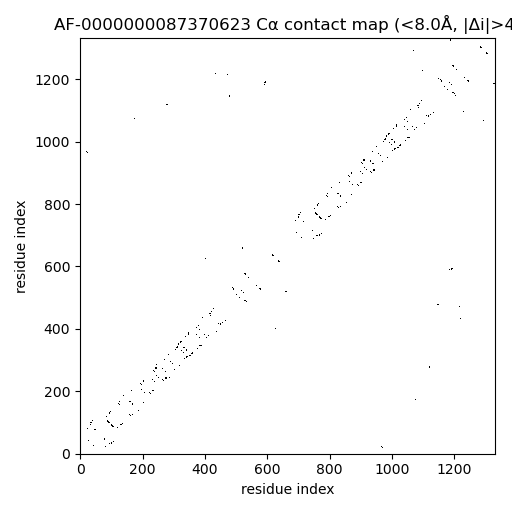.25 56.938 -10.672 1 60.97 510 ILE B O 1
ATOM 8952 N N . LYS B 1 511 ? 33.156 55.812 -9.156 1 68.69 511 LYS B N 1
ATOM 8953 C CA . LYS B 1 511 ? 34.25 55.844 -8.195 1 68.69 511 LYS B CA 1
ATOM 8954 C C . LYS B 1 511 ? 34.969 54.5 -8.117 1 68.69 511 LYS B C 1
ATOM 8956 O O . LYS B 1 511 ? 34.469 53.5 -8.586 1 68.69 511 LYS B O 1
ATOM 8961 N N . GLY B 1 512 ? 36.156 54.531 -7.742 1 69.44 512 GLY B N 1
ATOM 8962 C CA . GLY B 1 512 ? 36.938 53.344 -7.496 1 69.44 512 GLY B CA 1
ATOM 8963 C C . GLY B 1 512 ? 36.312 52.406 -6.488 1 69.44 512 GLY B C 1
ATOM 8964 O O . GLY B 1 512 ? 35.719 52.844 -5.508 1 69.44 512 GLY B O 1
ATOM 8965 N N . GLY B 1 513 ? 36.188 51.031 -6.926 1 71.75 513 GLY B N 1
ATOM 8966 C CA . GLY B 1 513 ? 35.625 50.031 -6.055 1 71.75 513 GLY B CA 1
ATOM 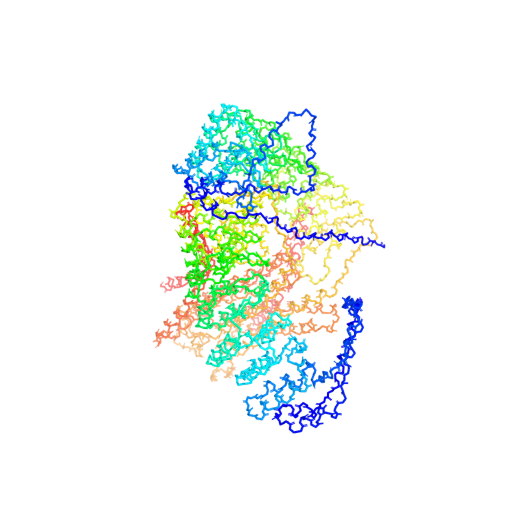8967 C C . GLY B 1 513 ? 34.281 49.5 -6.559 1 71.75 513 GLY B C 1
ATOM 8968 O O . GLY B 1 513 ? 33.781 48.469 -6.062 1 71.75 513 GLY B O 1
ATOM 8969 N N . MET B 1 514 ? 33.75 50.25 -7.602 1 76.31 514 MET B N 1
ATOM 8970 C CA . MET B 1 514 ? 32.5 49.781 -8.211 1 76.31 514 MET B CA 1
ATOM 8971 C C . MET B 1 514 ? 32.781 48.75 -9.305 1 76.31 514 MET B C 1
ATOM 8973 O O . MET B 1 514 ? 33.844 48.781 -9.93 1 76.31 514 MET B O 1
ATOM 8977 N N . PRO B 1 515 ? 31.812 47.906 -9.438 1 79.12 515 PRO B N 1
ATOM 8978 C CA . PRO B 1 515 ? 32 46.969 -10.539 1 79.12 515 PRO B CA 1
ATOM 8979 C C . PRO B 1 515 ? 32.094 47.656 -11.898 1 79.12 515 PRO B C 1
ATOM 8981 O O . PRO B 1 515 ? 31.375 48.625 -12.141 1 79.12 515 PRO B O 1
ATOM 8984 N N . VAL B 1 516 ? 32.906 47.188 -12.68 1 78.75 516 VAL B N 1
ATOM 8985 C CA . VAL B 1 516 ? 33.188 47.781 -13.984 1 78.75 516 VAL B CA 1
ATOM 8986 C C . VAL B 1 516 ? 31.906 47.781 -14.828 1 78.75 516 VAL B C 1
ATOM 8988 O O . VAL B 1 516 ? 31.641 48.75 -15.547 1 78.75 516 VAL B O 1
ATOM 8991 N N . LEU B 1 517 ? 31.031 46.812 -14.648 1 77.94 517 LEU B N 1
ATOM 8992 C CA . LEU B 1 517 ? 29.875 46.656 -15.523 1 77.94 517 LEU B CA 1
ATOM 8993 C C . LEU B 1 517 ? 28.594 47.031 -14.789 1 77.94 517 LEU B C 1
ATOM 8995 O O . LEU B 1 517 ? 27.516 46.531 -15.109 1 77.94 517 LEU B O 1
ATOM 8999 N N . VAL B 1 518 ? 28.656 47.844 -13.898 1 77.06 518 VAL B N 1
ATOM 9000 C CA . VAL B 1 518 ? 27.516 48.156 -13.023 1 77.06 518 VAL B CA 1
ATOM 9001 C C . VAL B 1 518 ? 26.391 48.781 -13.828 1 77.06 518 VAL B C 1
ATOM 9003 O O . VAL B 1 518 ? 25.219 48.625 -13.492 1 77.06 518 VAL B O 1
ATOM 9006 N N . ALA B 1 519 ? 26.672 49.375 -14.992 1 73.06 519 ALA B N 1
ATOM 9007 C CA . ALA B 1 519 ? 25.672 50.062 -15.797 1 73.06 519 ALA B CA 1
ATOM 9008 C C . ALA B 1 519 ? 24.922 49.062 -16.688 1 73.06 519 ALA B C 1
ATOM 9010 O O . ALA B 1 519 ? 23.844 49.375 -17.188 1 73.06 519 ALA B O 1
ATOM 9011 N N . SER B 1 520 ? 25.391 47.875 -16.781 1 78.31 520 SER B N 1
ATOM 9012 C CA . SER B 1 520 ? 24.75 46.875 -17.641 1 78.31 520 SER B CA 1
ATOM 9013 C C . SER B 1 520 ? 23.578 46.219 -16.922 1 78.31 520 SER B C 1
ATOM 9015 O O . SER B 1 520 ? 23.656 45.875 -15.734 1 78.31 520 SER B O 1
ATOM 9017 N N . HIS B 1 521 ? 22.453 46.094 -17.625 1 80.62 521 HIS B N 1
ATOM 9018 C CA . HIS B 1 521 ? 21.25 45.469 -17.078 1 80.62 521 HIS B CA 1
ATOM 9019 C C . HIS B 1 521 ? 21.469 44 -16.766 1 80.62 521 HIS B C 1
ATOM 9021 O O . HIS B 1 521 ? 20.875 43.469 -15.844 1 80.62 521 HIS B O 1
ATOM 9027 N N . SER B 1 522 ? 22.344 43.406 -17.5 1 80.44 522 SER B N 1
ATOM 9028 C CA . SER B 1 522 ? 22.609 42 -17.281 1 80.44 522 SER B CA 1
ATOM 9029 C C . SER B 1 522 ? 23.328 41.781 -15.969 1 80.44 522 SER B C 1
ATOM 9031 O O . SER B 1 522 ? 23.094 40.781 -15.281 1 80.44 522 SER B O 1
ATOM 9033 N N . LEU B 1 523 ? 24.156 42.656 -15.578 1 83.31 523 LEU B N 1
ATOM 9034 C CA . LEU B 1 523 ? 24.859 42.5 -14.312 1 83.31 523 LEU B CA 1
ATOM 9035 C C . LEU B 1 523 ? 23.922 42.75 -13.133 1 83.31 523 LEU B C 1
ATOM 9037 O O . LEU B 1 523 ? 24.031 42.062 -12.102 1 83.31 523 LEU B O 1
ATOM 9041 N N . GLN B 1 524 ? 23.062 43.688 -13.344 1 83.06 524 GLN B N 1
ATOM 9042 C CA . GLN B 1 524 ? 22.094 43.938 -12.273 1 83.06 524 GLN B CA 1
ATOM 9043 C C . GLN B 1 524 ? 21.188 42.719 -12.07 1 83.06 524 GLN B C 1
ATOM 9045 O O . GLN B 1 524 ? 20.844 42.375 -10.938 1 83.06 524 GLN B O 1
ATOM 9050 N N . ALA B 1 525 ? 20.828 42.125 -13.18 1 83.25 525 ALA B N 1
ATOM 9051 C CA . ALA B 1 525 ? 20.016 40.938 -13.102 1 83.25 525 ALA B CA 1
ATOM 9052 C C . ALA B 1 525 ? 20.781 39.781 -12.461 1 83.25 525 ALA B C 1
ATOM 9054 O O . ALA B 1 525 ? 20.203 38.969 -11.75 1 83.25 525 ALA B O 1
ATOM 9055 N N . PHE B 1 526 ? 22.078 39.75 -12.68 1 86.38 526 PHE B N 1
ATOM 9056 C CA . PHE B 1 526 ? 22.938 38.781 -12.055 1 86.38 526 PHE B CA 1
ATOM 9057 C C . PHE B 1 526 ? 22.953 38.938 -10.539 1 86.38 526 PHE B C 1
ATOM 9059 O O . PHE B 1 526 ? 22.844 37.969 -9.797 1 86.38 526 PHE B O 1
ATOM 9066 N N . ILE B 1 527 ? 23.062 40.125 -10.188 1 85.25 527 ILE B N 1
ATOM 9067 C CA . ILE B 1 527 ? 23.156 40.438 -8.758 1 85.25 527 ILE B CA 1
ATOM 9068 C C . ILE B 1 527 ? 21.859 40.031 -8.07 1 85.25 527 ILE B C 1
ATOM 9070 O O . ILE B 1 527 ? 21.875 39.406 -7.004 1 85.25 527 ILE B O 1
ATOM 9074 N N . ILE B 1 528 ? 20.75 40.281 -8.68 1 84.75 528 ILE B N 1
ATOM 9075 C CA . ILE B 1 528 ? 19.453 39.938 -8.094 1 84.75 528 ILE B CA 1
ATOM 9076 C C . ILE B 1 528 ? 19.281 38.438 -8.05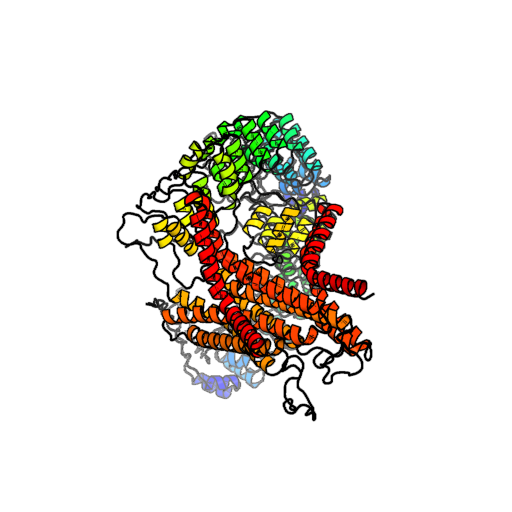5 1 84.75 528 ILE B C 1
ATOM 9078 O O . ILE B 1 528 ? 18.797 37.875 -7.055 1 84.75 528 ILE B O 1
ATOM 9082 N N . ALA B 1 529 ? 19.625 37.781 -9.102 1 87.88 529 ALA B N 1
ATOM 9083 C CA . ALA B 1 529 ? 19.5 36.344 -9.156 1 87.88 529 ALA B CA 1
ATOM 9084 C C . ALA B 1 529 ? 20.375 35.656 -8.117 1 87.88 529 ALA B C 1
ATOM 9086 O O . ALA B 1 529 ? 19.953 34.719 -7.434 1 87.88 529 ALA B O 1
ATOM 9087 N N . ASN B 1 530 ? 21.547 36.156 -7.988 1 88.62 530 ASN B N 1
ATOM 9088 C CA . ASN B 1 530 ? 22.469 35.562 -7.016 1 88.62 530 ASN B CA 1
ATOM 9089 C C . ASN B 1 530 ? 22.016 35.844 -5.582 1 88.62 530 ASN B C 1
ATOM 9091 O O . ASN B 1 530 ? 22.141 34.969 -4.715 1 88.62 530 ASN B O 1
ATOM 9095 N N . ASN B 1 531 ? 21.562 37.094 -5.398 1 87.5 531 ASN B N 1
ATOM 9096 C CA . ASN B 1 531 ? 21.078 37.406 -4.062 1 87.5 531 ASN B CA 1
ATOM 9097 C C . ASN B 1 531 ? 19.844 36.594 -3.707 1 87.5 531 ASN B C 1
ATOM 9099 O O . ASN B 1 531 ? 19.672 36.188 -2.555 1 87.5 531 ASN B O 1
ATOM 9103 N N . LEU B 1 532 ? 19.016 36.375 -4.645 1 87 532 LEU B N 1
ATOM 9104 C CA . LEU B 1 532 ? 17.859 35.5 -4.422 1 87 532 LEU B CA 1
ATOM 9105 C C . LEU B 1 532 ? 18.281 34.062 -4.156 1 87 532 LEU B C 1
ATOM 9107 O O . LEU B 1 532 ? 17.688 33.406 -3.318 1 87 532 LEU B O 1
ATOM 9111 N N . ALA B 1 533 ? 19.219 33.625 -4.852 1 89.5 533 ALA B N 1
ATOM 9112 C CA . ALA B 1 533 ? 19.75 32.281 -4.625 1 89.5 533 ALA B CA 1
ATOM 9113 C C . ALA B 1 533 ? 20.312 32.125 -3.217 1 89.5 533 ALA B C 1
ATOM 9115 O O . ALA B 1 533 ? 20.125 31.109 -2.557 1 89.5 533 ALA B O 1
ATOM 9116 N N . LEU B 1 534 ? 21.031 33.156 -2.844 1 87.5 534 LEU B N 1
ATOM 9117 C CA . LEU B 1 534 ? 21.609 33.125 -1.505 1 87.5 534 LEU B CA 1
ATOM 9118 C C . LEU B 1 534 ? 20.516 33.156 -0.44 1 87.5 534 LEU B C 1
ATOM 9120 O O . LEU B 1 534 ? 20.625 32.469 0.571 1 87.5 534 LEU B O 1
ATOM 9124 N N . LEU B 1 535 ? 19.516 33.969 -0.671 1 86.31 535 LEU B N 1
ATOM 9125 C CA . LEU B 1 535 ? 18.406 34.031 0.268 1 86.31 535 LEU B CA 1
ATOM 9126 C C . LEU B 1 535 ? 17.719 32.656 0.374 1 86.31 535 LEU B C 1
ATOM 9128 O O . LEU B 1 535 ? 17.453 32.188 1.478 1 86.31 535 LEU B O 1
ATOM 9132 N N . CYS B 1 536 ? 17.438 32.062 -0.72 1 88.56 536 CYS B N 1
ATOM 9133 C CA . CYS B 1 536 ? 16.766 30.766 -0.732 1 88.56 536 CYS B CA 1
ATOM 9134 C C . CYS B 1 536 ? 17.625 29.688 -0.102 1 88.56 536 CYS B C 1
ATOM 9136 O O . CYS B 1 536 ? 17.141 28.844 0.634 1 88.56 536 CYS B O 1
ATOM 9138 N N . SER B 1 537 ? 18.859 29.719 -0.375 1 88 537 SER B N 1
ATOM 9139 C CA . SER B 1 537 ? 19.75 28.703 0.21 1 88 537 SER B CA 1
ATOM 9140 C C . SER B 1 537 ? 19.891 28.906 1.714 1 88 537 SER B C 1
ATOM 9142 O O . SER B 1 537 ? 20.016 27.938 2.469 1 88 537 SER B O 1
ATOM 9144 N N . ALA B 1 538 ? 19.938 30.172 2.119 1 85.75 538 ALA B N 1
ATOM 9145 C CA . ALA B 1 538 ? 19.984 30.453 3.551 1 85.75 538 ALA B CA 1
ATOM 9146 C C . ALA B 1 538 ? 18.734 29.969 4.258 1 85.75 538 ALA B C 1
ATOM 9148 O O . ALA B 1 538 ? 18.812 29.359 5.328 1 85.75 538 ALA B O 1
ATOM 9149 N N . MET B 1 539 ? 17.609 30.203 3.664 1 85.38 539 MET B N 1
ATOM 9150 C CA . MET B 1 539 ? 16.344 29.75 4.238 1 85.38 539 MET B CA 1
ATOM 9151 C C . MET B 1 539 ? 16.297 28.219 4.273 1 85.38 539 MET B C 1
ATOM 9153 O O . MET B 1 539 ? 15.734 27.641 5.203 1 85.38 539 MET B O 1
ATOM 9157 N N . ALA B 1 540 ? 16.859 27.641 3.256 1 87.81 540 ALA B N 1
ATOM 9158 C CA . ALA B 1 540 ? 16.906 26.172 3.217 1 87.81 540 ALA B CA 1
ATOM 9159 C C . ALA B 1 540 ? 17.766 25.625 4.352 1 87.81 540 ALA B C 1
ATOM 9161 O O . ALA B 1 540 ? 17.406 24.641 4.996 1 87.81 540 ALA B O 1
ATOM 9162 N N . THR B 1 541 ? 18.844 26.266 4.594 1 83.75 541 THR B N 1
ATOM 9163 C CA . THR B 1 541 ? 19.75 25.812 5.637 1 83.75 541 THR B CA 1
ATOM 9164 C C . THR B 1 541 ? 19.141 26 7.02 1 83.75 541 THR B C 1
ATOM 9166 O O . THR B 1 541 ? 19.266 25.141 7.891 1 83.75 541 THR B O 1
ATOM 9169 N N . ILE B 1 542 ? 18.438 27.109 7.156 1 78.75 542 ILE B N 1
ATOM 9170 C CA . ILE B 1 542 ? 17.75 27.359 8.422 1 78.75 542 ILE B CA 1
ATOM 9171 C C . ILE B 1 542 ? 16.688 26.297 8.656 1 78.75 542 ILE B C 1
ATOM 9173 O O . ILE B 1 542 ? 16.562 25.75 9.758 1 78.75 542 ILE B O 1
ATOM 9177 N N . SER B 1 543 ? 15.953 26.016 7.66 1 83.38 543 SER B N 1
ATOM 9178 C CA . SER B 1 543 ? 14.906 25.016 7.766 1 83.38 543 SER B CA 1
ATOM 9179 C C . SER B 1 543 ? 15.492 23.625 8.023 1 83.38 543 SER B C 1
ATOM 9181 O O . SER B 1 543 ? 14.914 22.828 8.758 1 83.38 543 SER B O 1
ATOM 9183 N N . LEU B 1 544 ? 16.609 23.406 7.465 1 83.44 544 LEU B N 1
ATOM 9184 C CA . LEU B 1 544 ? 17.266 22.109 7.656 1 83.44 544 LEU B CA 1
ATOM 9185 C C . LEU B 1 544 ? 17.75 21.969 9.094 1 83.44 544 LEU B C 1
ATOM 9187 O O . LEU B 1 544 ? 17.766 20.859 9.633 1 83.44 544 LEU B O 1
ATOM 9191 N N . MET B 1 545 ? 18.141 23.062 9.594 1 79.88 545 MET B N 1
ATOM 9192 C CA . MET B 1 545 ? 18.578 23.031 10.984 1 79.88 545 MET B CA 1
ATOM 9193 C C . MET B 1 545 ? 17.438 22.625 11.914 1 79.88 545 MET B C 1
ATOM 9195 O O . MET B 1 545 ? 17.641 21.859 12.859 1 79.88 545 MET B O 1
ATOM 9199 N N . TYR B 1 546 ? 16.297 23.109 11.547 1 74.69 546 TYR B N 1
ATOM 9200 C CA . TYR B 1 546 ? 15.133 22.719 12.344 1 74.69 546 TYR B CA 1
ATOM 9201 C C . TYR B 1 546 ? 14.758 21.266 12.086 1 74.69 546 TYR B C 1
ATOM 9203 O O . TYR B 1 546 ? 14.328 20.562 13.008 1 74.69 546 TYR B O 1
ATOM 9211 N N . ALA B 1 547 ? 14.93 20.797 10.906 1 78.25 547 ALA B N 1
ATOM 9212 C CA . ALA B 1 547 ? 14.594 19.422 10.547 1 78.25 547 ALA B CA 1
ATOM 9213 C C . ALA B 1 547 ? 15.602 18.438 11.133 1 78.25 547 ALA B C 1
ATOM 9215 O O . ALA B 1 547 ? 15.258 17.297 11.438 1 78.25 547 ALA B O 1
ATOM 9216 N N . GLY B 1 548 ? 16.75 18.875 11.273 1 71.94 548 GLY B N 1
ATOM 9217 C CA . GLY B 1 548 ? 17.828 18 11.711 1 71.94 548 GLY B CA 1
ATOM 9218 C C . GLY B 1 548 ? 17.906 17.859 13.219 1 71.94 548 GLY B C 1
ATOM 9219 O O . GLY B 1 548 ? 18.438 16.875 13.727 1 71.94 548 GLY B O 1
ATOM 9220 N N . VAL B 1 549 ? 17.344 18.891 13.828 1 64.12 549 VAL B N 1
ATOM 9221 C CA . VAL B 1 549 ? 17.406 18.828 15.281 1 64.12 549 VAL B CA 1
ATOM 9222 C C . VAL B 1 549 ? 16.297 17.922 15.812 1 64.12 549 VAL B C 1
ATOM 9224 O O . VAL B 1 549 ? 15.117 18.188 15.578 1 64.12 549 VAL B O 1
ATOM 9227 N N . THR B 1 550 ? 16.656 16.781 16.344 1 63.41 550 THR B N 1
ATOM 9228 C CA . THR B 1 550 ? 15.773 15.695 16.75 1 63.41 550 THR B CA 1
ATOM 9229 C C . THR B 1 550 ? 14.977 16.094 17.984 1 63.41 550 THR B C 1
ATOM 9231 O O . THR B 1 550 ? 14.047 15.391 18.391 1 63.41 550 THR B O 1
ATOM 9234 N N . THR B 1 551 ? 15.266 17.281 18.516 1 62.78 551 THR B N 1
ATOM 9235 C CA . THR B 1 551 ? 14.555 17.688 19.719 1 62.78 551 THR B CA 1
ATOM 9236 C C . THR B 1 551 ? 13.234 18.359 19.375 1 62.78 551 THR B C 1
ATOM 9238 O O . THR B 1 551 ? 12.414 18.609 20.25 1 62.78 551 THR B O 1
ATOM 9241 N N . VAL B 1 552 ? 13.055 18.516 18.125 1 63.06 552 VAL B N 1
ATOM 9242 C CA . VAL B 1 552 ? 11.836 19.156 17.656 1 63.06 552 VAL B CA 1
ATOM 9243 C C . VAL B 1 552 ? 10.781 18.109 17.344 1 63.06 552 VAL B C 1
ATOM 9245 O O . VAL B 1 552 ? 11.117 16.953 17.062 1 63.06 552 VAL B O 1
ATOM 9248 N N . ASP B 1 553 ? 9.555 18.484 17.531 1 72.31 553 ASP B N 1
ATOM 9249 C CA . ASP B 1 553 ? 8.438 17.594 17.234 1 72.31 553 ASP B CA 1
ATOM 9250 C C . ASP B 1 553 ? 8.508 17.094 15.797 1 72.31 553 ASP B C 1
ATOM 9252 O O . ASP B 1 553 ? 9.016 17.781 14.914 1 72.31 553 ASP B O 1
ATOM 9256 N N . ILE B 1 554 ? 8.078 15.883 15.719 1 75.88 554 ILE B N 1
ATOM 9257 C CA . ILE B 1 554 ? 8.211 15.203 14.438 1 75.88 554 ILE B CA 1
ATOM 9258 C C . ILE B 1 554 ? 7.379 15.922 13.383 1 75.88 554 ILE B C 1
ATOM 9260 O O . ILE B 1 554 ? 7.773 16 12.219 1 75.88 554 ILE B O 1
ATOM 9264 N N . SER B 1 555 ? 6.238 16.406 13.719 1 75.44 555 SER B N 1
ATOM 9265 C CA . SER B 1 555 ? 5.41 17.094 12.734 1 75.44 555 SER B CA 1
ATOM 9266 C C . SER B 1 555 ? 6.105 18.359 12.219 1 75.44 555 SER B C 1
ATOM 9268 O O . SER B 1 555 ? 6.062 18.641 11.023 1 75.44 555 SER B O 1
ATOM 9270 N N . MET B 1 556 ? 6.75 18.969 13.047 1 74.75 556 MET B N 1
ATOM 9271 C CA . MET B 1 556 ? 7.477 20.172 12.664 1 74.75 556 MET B CA 1
ATOM 9272 C C . MET B 1 556 ? 8.727 19.828 11.859 1 74.75 556 MET B C 1
ATOM 9274 O O . MET B 1 556 ? 9.078 20.531 10.922 1 74.75 556 MET B O 1
ATOM 9278 N N . ARG B 1 557 ? 9.289 18.781 12.25 1 80.44 557 ARG B N 1
ATOM 9279 C CA . ARG B 1 557 ? 10.469 18.359 11.516 1 80.44 557 ARG B CA 1
ATOM 9280 C C . ARG B 1 557 ? 10.117 18.016 10.07 1 80.44 557 ARG B C 1
ATOM 9282 O O . ARG B 1 557 ? 10.867 18.328 9.148 1 80.44 557 ARG B O 1
ATOM 9289 N N . MET B 1 558 ? 9.016 17.453 10.023 1 83 558 MET B N 1
ATOM 9290 C CA . MET B 1 558 ? 8.594 17.047 8.68 1 83 558 MET B CA 1
ATOM 9291 C C . MET B 1 558 ? 8.281 18.281 7.824 1 83 558 MET B C 1
ATOM 9293 O O . MET B 1 558 ? 8.695 18.344 6.668 1 83 558 MET B O 1
ATOM 9297 N N . LYS B 1 559 ? 7.66 19.188 8.383 1 82.62 559 LYS B N 1
ATOM 9298 C CA . LYS B 1 559 ? 7.344 20.422 7.648 1 82.62 559 LYS B CA 1
ATOM 9299 C C . LYS B 1 559 ? 8.609 21.188 7.285 1 82.62 559 LYS B C 1
ATOM 9301 O O . LYS B 1 559 ? 8.727 21.703 6.176 1 82.62 559 LYS B O 1
ATOM 9306 N N . ALA B 1 560 ? 9.477 21.25 8.25 1 83.69 560 ALA B N 1
ATOM 9307 C CA . ALA B 1 560 ? 10.742 21.938 8 1 83.69 560 ALA B CA 1
ATOM 9308 C C . ALA B 1 560 ? 11.547 21.234 6.91 1 83.69 560 ALA B C 1
ATOM 9310 O O . ALA B 1 560 ? 12.188 21.891 6.09 1 83.69 560 ALA B O 1
ATOM 9311 N N . PHE B 1 561 ? 11.445 20 6.898 1 86 561 PHE B N 1
ATOM 9312 C CA . PHE B 1 561 ? 12.156 19.234 5.887 1 86 561 PHE B CA 1
ATOM 9313 C C . PHE B 1 561 ? 11.609 19.531 4.496 1 86 561 PHE B C 1
ATOM 9315 O O . PHE B 1 561 ? 12.367 19.75 3.555 1 86 561 PHE B O 1
ATOM 9322 N N . VAL B 1 562 ? 10.297 19.5 4.453 1 84.56 562 VAL B N 1
ATOM 9323 C CA . VAL B 1 562 ? 9.656 19.766 3.166 1 84.56 562 VAL B CA 1
ATOM 9324 C C . VAL B 1 562 ? 9.977 21.188 2.707 1 84.56 562 VAL B C 1
ATOM 9326 O O . VAL B 1 562 ? 10.273 21.406 1.533 1 84.56 562 VAL B O 1
ATOM 9329 N N . MET B 1 563 ? 10.047 22.094 3.572 1 86.69 563 MET B N 1
ATOM 9330 C CA . MET B 1 563 ? 10.352 23.484 3.244 1 86.69 563 MET B CA 1
ATOM 9331 C C . MET B 1 563 ? 11.797 23.625 2.801 1 86.69 563 MET B C 1
ATOM 9333 O O . MET B 1 563 ? 12.102 24.422 1.904 1 86.69 563 MET B O 1
ATOM 9337 N N . SER B 1 564 ? 12.609 22.906 3.451 1 87.19 564 SER B N 1
ATOM 9338 C CA . SER B 1 564 ? 14.023 22.984 3.076 1 87.19 564 SER B CA 1
ATOM 9339 C C . SER B 1 564 ? 14.234 22.516 1.639 1 87.19 564 SER B C 1
ATOM 9341 O O . SER B 1 564 ? 15.016 23.125 0.897 1 87.19 564 SER B O 1
ATOM 9343 N N . ILE B 1 565 ? 13.523 21.547 1.28 1 84.88 565 ILE B N 1
ATOM 9344 C CA . ILE B 1 565 ? 13.68 21.031 -0.071 1 84.88 565 ILE B CA 1
ATOM 9345 C C . ILE B 1 565 ? 13.102 22.016 -1.081 1 84.88 565 ILE B C 1
ATOM 9347 O O . ILE B 1 565 ? 13.68 22.219 -2.15 1 84.88 565 ILE B O 1
ATOM 9351 N N . PHE B 1 566 ? 12.07 22.625 -0.742 1 87.81 566 PHE B N 1
ATOM 9352 C CA . PHE B 1 566 ? 11.461 23.625 -1.611 1 87.81 566 PHE B CA 1
ATOM 9353 C C . PHE B 1 566 ? 12.422 24.781 -1.866 1 87.81 566 PHE B C 1
ATOM 9355 O O . PHE B 1 566 ? 12.656 25.156 -3.018 1 87.81 566 PHE B O 1
ATOM 9362 N N . PHE B 1 567 ? 13.039 25.234 -0.865 1 90.31 567 PHE B N 1
ATOM 9363 C CA . PHE B 1 567 ? 13.922 26.391 -0.998 1 90.31 567 PHE B CA 1
ATOM 9364 C C . PHE B 1 567 ? 15.242 25.969 -1.633 1 90.31 567 PHE B C 1
ATOM 9366 O O . PHE B 1 567 ? 15.852 26.75 -2.371 1 90.31 567 PHE B O 1
ATOM 9373 N N . LEU B 1 568 ? 15.625 24.781 -1.377 1 88.19 568 LEU B N 1
ATOM 9374 C CA . LEU B 1 568 ? 16.859 24.297 -1.984 1 88.19 568 LEU B CA 1
ATOM 9375 C C . LEU B 1 568 ? 16.719 24.219 -3.502 1 88.19 568 LEU B C 1
ATOM 9377 O O . LEU B 1 568 ? 17.609 24.656 -4.234 1 88.19 568 LEU B O 1
ATOM 9381 N N . ASN B 1 569 ? 15.602 23.672 -3.883 1 85.81 569 ASN B N 1
ATOM 9382 C CA . ASN B 1 569 ? 15.359 23.578 -5.316 1 85.81 569 ASN B CA 1
ATOM 9383 C C . ASN B 1 569 ? 15.25 24.953 -5.957 1 85.81 569 ASN B C 1
ATOM 9385 O O . ASN B 1 569 ? 15.734 25.172 -7.066 1 85.81 569 ASN B O 1
ATOM 9389 N N . SER B 1 570 ? 14.625 25.859 -5.297 1 88.62 570 SER B N 1
ATOM 9390 C CA . SER B 1 570 ? 14.5 27.219 -5.805 1 88.62 570 SER B CA 1
ATOM 9391 C C . SER B 1 570 ? 15.867 27.906 -5.906 1 88.62 570 SER B C 1
ATOM 9393 O O . SER B 1 570 ? 16.125 28.641 -6.859 1 88.62 570 SER B O 1
ATOM 9395 N N . SER B 1 571 ? 16.703 27.594 -4.941 1 90.19 571 SER B N 1
ATOM 9396 C CA . SER B 1 571 ? 18.047 28.172 -4.941 1 90.19 571 SER B CA 1
ATOM 9397 C C . SER B 1 571 ? 18.891 27.641 -6.094 1 90.19 571 SER B C 1
ATOM 9399 O O . SER B 1 571 ? 19.562 28.391 -6.785 1 90.19 571 SER B O 1
ATOM 9401 N N . ALA B 1 572 ? 18.797 26.344 -6.305 1 84 572 ALA B N 1
ATOM 9402 C CA . ALA B 1 572 ? 19.562 25.719 -7.375 1 84 572 ALA B CA 1
ATOM 9403 C C . ALA B 1 572 ? 19.141 26.266 -8.742 1 84 572 ALA B C 1
ATOM 9405 O O . ALA B 1 572 ? 19.984 26.547 -9.594 1 84 572 ALA B O 1
ATOM 9406 N N . ARG B 1 573 ? 17.953 26.5 -8.898 1 85.75 573 ARG B N 1
ATOM 9407 C CA . ARG B 1 573 ? 17.438 26.984 -10.18 1 85.75 573 ARG B CA 1
ATOM 9408 C C . ARG B 1 573 ? 17.812 28.453 -10.383 1 85.75 573 ARG B C 1
ATOM 9410 O O . ARG B 1 573 ? 18.156 28.859 -11.5 1 85.75 573 ARG B O 1
ATOM 9417 N N . THR B 1 574 ? 17.672 29.203 -9.352 1 88.31 574 THR B N 1
ATOM 9418 C CA . THR B 1 574 ? 18.016 30.625 -9.445 1 88.31 574 THR B CA 1
ATOM 9419 C C . THR B 1 574 ? 19.516 30.812 -9.648 1 88.31 574 THR B C 1
ATOM 9421 O O . THR B 1 574 ? 19.938 31.734 -10.344 1 88.31 574 THR B O 1
ATOM 9424 N N . LEU B 1 575 ? 20.281 29.906 -9.055 1 87.25 575 LEU B N 1
ATOM 9425 C CA . LEU B 1 575 ? 21.719 29.969 -9.234 1 87.25 575 LEU B CA 1
ATOM 9426 C C . LEU B 1 575 ? 22.109 29.656 -10.68 1 87.25 575 LEU B C 1
ATOM 9428 O O . LEU B 1 575 ? 23.047 30.25 -11.219 1 87.25 575 LEU B O 1
ATOM 9432 N N . ALA B 1 576 ? 21.391 28.75 -11.227 1 82.75 576 ALA B N 1
ATOM 9433 C CA . ALA B 1 576 ? 21.609 28.438 -12.641 1 82.75 576 ALA B CA 1
ATOM 9434 C C . ALA B 1 576 ? 21.312 29.656 -13.508 1 82.75 576 ALA B C 1
ATOM 9436 O O . ALA B 1 576 ? 22.031 29.938 -14.469 1 82.75 576 ALA B O 1
ATOM 9437 N N . ALA B 1 577 ? 20.266 30.375 -13.188 1 84.25 577 ALA B N 1
ATOM 9438 C CA . ALA B 1 577 ? 19.953 31.609 -13.914 1 84.25 577 ALA B CA 1
ATOM 9439 C C . ALA B 1 577 ? 21.016 32.656 -13.703 1 84.25 577 ALA B C 1
ATOM 9441 O O . ALA B 1 577 ? 21.375 33.406 -14.633 1 84.25 577 ALA B O 1
ATOM 9442 N N . ALA B 1 578 ? 21.578 32.75 -12.484 1 87.38 578 ALA B N 1
ATOM 9443 C CA . ALA B 1 578 ? 22.641 33.688 -12.18 1 87.38 578 ALA B CA 1
ATOM 9444 C C . ALA B 1 578 ? 23.906 33.375 -12.977 1 87.38 578 ALA B C 1
ATOM 9446 O O . ALA B 1 578 ? 24.594 34.281 -13.445 1 87.38 578 ALA B O 1
ATOM 9447 N N . PHE B 1 579 ? 24.141 32.125 -13.055 1 82.5 579 PHE B N 1
ATOM 9448 C CA . PHE B 1 579 ? 25.297 31.719 -13.828 1 82.5 579 PHE B CA 1
ATOM 9449 C C . PHE B 1 579 ? 25.156 32.125 -15.289 1 82.5 579 PHE B C 1
ATOM 9451 O O . PHE B 1 579 ? 26.094 32.656 -15.883 1 82.5 579 PHE B O 1
ATOM 9458 N N . ALA B 1 580 ? 24 31.953 -15.852 1 82.06 580 ALA B N 1
ATOM 9459 C CA . ALA B 1 580 ? 23.75 32.312 -17.25 1 82.06 580 ALA B CA 1
ATOM 9460 C C . ALA B 1 580 ? 23.812 33.812 -17.453 1 82.06 580 ALA B C 1
ATOM 9462 O O . ALA B 1 580 ? 24.422 34.312 -18.422 1 82.06 580 ALA B O 1
ATOM 9463 N N . LEU B 1 581 ? 23.266 34.594 -16.562 1 84 581 LEU B N 1
ATOM 9464 C CA . LEU B 1 581 ? 23.25 36.031 -16.672 1 84 581 LEU B CA 1
ATOM 9465 C C . LEU B 1 581 ? 24.641 36.625 -16.469 1 84 581 LEU B C 1
ATOM 9467 O O . LEU B 1 581 ? 25.016 37.594 -17.141 1 84 581 LEU B O 1
ATOM 9471 N N . GLY B 1 582 ? 25.406 36.031 -15.555 1 82.62 582 GLY B N 1
ATOM 9472 C CA . GLY B 1 582 ? 26.781 36.469 -15.344 1 82.62 582 GLY B CA 1
ATOM 9473 C C . GLY B 1 582 ? 27.672 36.25 -16.547 1 82.62 582 GLY B C 1
ATOM 9474 O O . GLY B 1 582 ? 28.438 37.156 -16.922 1 82.62 582 GLY B O 1
ATOM 9475 N N . MET B 1 583 ? 27.516 35.125 -17.109 1 80.25 583 MET B N 1
ATOM 9476 C CA . MET B 1 583 ? 28.297 34.844 -18.297 1 80.25 583 MET B CA 1
ATOM 9477 C C . MET B 1 583 ? 27.859 35.719 -19.469 1 80.25 583 MET B C 1
ATOM 9479 O O . MET B 1 583 ? 28.703 36.156 -20.266 1 80.25 583 MET B O 1
ATOM 9483 N N . TYR B 1 584 ? 26.641 36 -19.484 1 81.44 584 TYR B N 1
ATOM 9484 C CA . TYR B 1 584 ? 26.125 36.875 -20.531 1 81.44 584 TYR B CA 1
ATOM 9485 C C . TYR B 1 584 ? 26.672 38.281 -20.359 1 81.44 584 TYR B C 1
ATOM 9487 O O . TYR B 1 584 ? 27.047 38.938 -21.328 1 81.44 584 TYR B O 1
ATOM 9495 N N . ALA B 1 585 ? 26.797 38.781 -19.203 1 81.94 585 ALA B N 1
ATOM 9496 C CA . ALA B 1 585 ? 27.25 40.156 -18.938 1 81.94 585 ALA B CA 1
ATOM 9497 C C . ALA B 1 585 ? 28.734 40.344 -19.266 1 81.94 585 ALA B C 1
ATOM 9499 O O . ALA B 1 585 ? 29.141 41.375 -19.75 1 81.94 585 ALA B O 1
ATOM 9500 N N . THR B 1 586 ? 29.484 39.281 -19.141 1 80.56 586 THR B N 1
ATOM 9501 C CA . THR B 1 586 ? 30.938 39.406 -19.328 1 80.56 586 THR B CA 1
ATOM 9502 C C . THR B 1 586 ? 31.344 39.031 -20.75 1 80.56 586 THR B C 1
ATOM 9504 O O . THR B 1 586 ? 32.25 39.625 -21.312 1 80.56 586 THR B O 1
ATOM 9507 N N . LEU B 1 587 ? 30.594 38.094 -21.328 1 74.56 587 LEU B N 1
ATOM 9508 C CA . LEU B 1 587 ? 31.141 37.5 -22.547 1 74.56 587 LEU B CA 1
ATOM 9509 C C . LEU B 1 587 ? 30.375 38 -23.781 1 74.56 587 LEU B C 1
ATOM 9511 O O . LEU B 1 587 ? 30.812 37.781 -24.906 1 74.56 587 LEU B O 1
ATOM 9515 N N . VAL B 1 588 ? 29.188 38.625 -23.625 1 69.06 588 VAL B N 1
ATOM 9516 C CA . VAL B 1 588 ? 28.312 38.875 -24.766 1 69.06 588 VAL B CA 1
ATOM 9517 C C . VAL B 1 588 ? 29.062 39.688 -25.828 1 69.06 588 VAL B C 1
ATOM 9519 O O . VAL B 1 588 ? 29 39.344 -27.016 1 69.06 588 VAL B O 1
ATOM 9522 N N . PRO B 1 589 ? 29.812 40.719 -25.453 1 63.66 589 PRO B N 1
ATOM 9523 C CA . PRO B 1 589 ? 30.406 41.469 -26.562 1 63.66 589 PRO B CA 1
ATOM 9524 C C . PRO B 1 589 ? 31.469 40.688 -27.297 1 63.66 589 PRO B C 1
ATOM 9526 O O . PRO B 1 589 ? 31.688 40.906 -28.5 1 63.66 589 PRO B O 1
ATOM 9529 N N . ALA B 1 590 ? 31.984 39.656 -26.688 1 65.44 590 ALA B N 1
ATOM 9530 C CA . ALA B 1 590 ? 33.125 39 -27.312 1 65.44 590 ALA B CA 1
ATOM 9531 C C . ALA B 1 590 ? 32.812 37.562 -27.703 1 65.44 590 ALA B C 1
ATOM 9533 O O . ALA B 1 590 ? 33.344 37.062 -28.688 1 65.44 590 ALA B O 1
ATOM 9534 N N . ALA B 1 591 ? 31.906 36.844 -26.984 1 72.44 591 ALA B N 1
ATOM 9535 C CA . ALA B 1 591 ? 31.75 35.406 -27.188 1 72.44 591 ALA B CA 1
ATOM 9536 C C . ALA B 1 591 ? 30.266 35.031 -27.188 1 72.44 591 ALA B C 1
ATOM 9538 O O . ALA B 1 591 ? 29.766 34.438 -26.219 1 72.44 591 ALA B O 1
ATOM 9539 N N . GLY B 1 592 ? 29.547 35.281 -28.219 1 70.38 592 GLY B N 1
ATOM 9540 C CA . GLY B 1 592 ? 28.125 35 -28.359 1 70.38 592 GLY B CA 1
ATOM 9541 C C . GLY B 1 592 ? 27.797 33.531 -28.297 1 70.38 592 GLY B C 1
ATOM 9542 O O . GLY B 1 592 ? 26.797 33.125 -27.672 1 70.38 592 GLY B O 1
ATOM 9543 N N . ALA B 1 593 ? 28.672 32.75 -28.812 1 69.19 593 ALA B N 1
ATOM 9544 C CA . ALA B 1 593 ? 28.422 31.312 -28.859 1 69.19 593 ALA B CA 1
ATOM 9545 C C . ALA B 1 593 ? 28.484 30.688 -27.453 1 69.19 593 ALA B C 1
ATOM 9547 O O . ALA B 1 593 ? 27.656 29.844 -27.109 1 69.19 593 ALA B O 1
ATOM 9548 N N . ALA B 1 594 ? 29.422 31.109 -26.672 1 68.38 594 ALA B N 1
ATOM 9549 C CA . ALA B 1 594 ? 29.562 30.594 -25.312 1 68.38 594 ALA B CA 1
ATOM 9550 C C . ALA B 1 594 ? 28.359 30.984 -24.453 1 68.38 594 ALA B C 1
ATOM 9552 O O . ALA B 1 594 ? 27.891 30.188 -23.641 1 68.38 594 ALA B O 1
ATOM 9553 N N . VAL B 1 595 ? 27.859 32.094 -24.781 1 76.12 595 VAL B N 1
ATOM 9554 C CA . VAL B 1 595 ? 26.703 32.562 -24.031 1 76.12 595 VAL B CA 1
ATOM 9555 C C . VAL B 1 595 ? 25.469 31.75 -24.422 1 76.12 595 VAL B C 1
ATOM 9557 O O . VAL B 1 595 ? 24.672 31.359 -23.562 1 76.12 595 VAL B O 1
ATOM 9560 N N . THR B 1 596 ? 25.422 31.469 -25.641 1 77.12 596 THR B N 1
ATOM 9561 C CA . THR B 1 596 ? 24.266 30.688 -26.094 1 77.12 596 THR B CA 1
ATOM 9562 C C . THR B 1 596 ? 24.312 29.281 -25.531 1 77.12 596 THR B C 1
ATOM 9564 O O . THR B 1 596 ? 23.281 28.734 -25.125 1 77.12 596 THR B O 1
ATOM 9567 N N . LEU B 1 597 ? 25.453 28.734 -25.438 1 68.69 597 LEU B N 1
ATOM 9568 C CA . LEU B 1 597 ? 25.594 27.391 -24.891 1 68.69 597 LEU B CA 1
ATOM 9569 C C . LEU B 1 597 ? 25.266 27.375 -23.406 1 68.69 597 LEU B C 1
ATOM 9571 O O . LEU B 1 597 ? 24.688 26.406 -22.891 1 68.69 597 LEU B O 1
ATOM 9575 N N . THR B 1 598 ? 25.625 28.375 -22.766 1 73.5 598 THR B N 1
ATOM 9576 C CA . THR B 1 598 ? 25.344 28.453 -21.328 1 73.5 598 THR B CA 1
ATOM 9577 C C . THR B 1 598 ? 23.844 28.594 -21.078 1 73.5 598 THR B C 1
ATOM 9579 O O . THR B 1 598 ? 23.312 28 -20.141 1 73.5 598 THR B O 1
ATOM 9582 N N . VAL B 1 599 ? 23.234 29.312 -21.969 1 77.25 599 VAL B N 1
ATOM 9583 C CA . VAL B 1 599 ? 21.797 29.5 -21.812 1 77.25 599 VAL B CA 1
ATOM 9584 C C . VAL B 1 599 ? 21.078 28.188 -22.109 1 77.25 599 VAL B C 1
ATOM 9586 O O . VAL B 1 599 ? 20.141 27.812 -21.391 1 77.25 599 VAL B O 1
ATOM 9589 N N . ILE B 1 600 ? 21.609 27.516 -23.031 1 71 600 ILE B N 1
ATOM 9590 C CA . ILE B 1 600 ? 21.016 26.219 -23.359 1 71 600 ILE B CA 1
ATOM 9591 C C . ILE B 1 600 ? 21.234 25.234 -22.219 1 71 600 ILE B C 1
ATOM 9593 O O . ILE B 1 600 ? 20.328 24.484 -21.844 1 71 600 ILE B O 1
ATOM 9597 N N . GLY B 1 601 ? 22.344 25.266 -21.703 1 66.88 601 GLY B N 1
ATOM 9598 C CA . GLY B 1 601 ? 22.656 24.391 -20.578 1 66.88 601 GLY B CA 1
ATOM 9599 C C . GLY B 1 601 ? 21.766 24.656 -19.375 1 66.88 601 GLY B C 1
ATOM 9600 O O . GLY B 1 601 ? 21.312 23.719 -18.719 1 66.88 601 GLY B O 1
ATOM 9601 N N . THR B 1 602 ? 21.453 25.859 -19.078 1 76.5 602 THR B N 1
ATOM 9602 C CA . THR B 1 602 ? 20.609 26.219 -17.953 1 76.5 602 THR B CA 1
ATOM 9603 C C . THR B 1 602 ? 19.156 25.828 -18.234 1 76.5 602 THR B C 1
ATOM 9605 O O . THR B 1 602 ? 18.438 25.438 -17.312 1 76.5 602 THR B O 1
ATOM 9608 N N . THR B 1 603 ? 18.828 25.891 -19.438 1 76.69 603 THR B N 1
ATOM 9609 C CA . THR B 1 603 ? 17.469 25.5 -19.797 1 76.69 603 THR B CA 1
ATOM 9610 C C . THR B 1 603 ? 17.297 23.984 -19.641 1 76.69 603 THR B C 1
ATOM 9612 O O . THR B 1 603 ? 16.203 23.516 -19.281 1 76.69 603 THR B O 1
ATOM 9615 N N . ILE B 1 604 ? 18.312 23.25 -19.781 1 70.25 604 ILE B N 1
ATOM 9616 C CA . ILE B 1 604 ? 18.266 21.812 -19.641 1 70.25 604 ILE B CA 1
ATOM 9617 C C . ILE B 1 604 ? 18.047 21.438 -18.172 1 70.25 604 ILE B C 1
ATOM 9619 O O . ILE B 1 604 ? 17.359 20.453 -17.875 1 70.25 604 ILE B O 1
ATOM 9623 N N . THR B 1 605 ? 18.5 22.328 -17.344 1 67.38 605 THR B N 1
ATOM 9624 C CA . THR B 1 605 ? 18.266 22.062 -15.922 1 67.38 605 THR B CA 1
ATOM 9625 C C . THR B 1 605 ? 16.797 22.234 -15.562 1 67.38 605 THR B C 1
ATOM 9627 O O . THR B 1 605 ? 16.312 21.656 -14.594 1 67.38 605 THR B O 1
ATOM 9630 N N . LEU B 1 606 ? 16.109 22.953 -16.422 1 76.44 606 LEU B N 1
ATOM 9631 C CA . LEU B 1 606 ? 14.68 23.156 -16.188 1 76.44 606 LEU B CA 1
ATOM 9632 C C . LEU B 1 606 ? 13.875 21.953 -16.641 1 76.44 606 LEU B C 1
ATOM 9634 O O . LEU B 1 606 ? 12.688 21.844 -16.344 1 76.44 606 LEU B O 1
ATOM 9638 N N . LEU B 1 607 ? 14.547 21.047 -17.266 1 71.56 607 LEU B N 1
ATOM 9639 C CA . LEU B 1 607 ? 13.883 19.812 -17.688 1 71.56 607 LEU B CA 1
ATOM 9640 C C . LEU B 1 607 ? 13.477 18.984 -16.484 1 71.56 607 LEU B C 1
ATOM 9642 O O . LEU B 1 607 ? 12.523 18.203 -16.547 1 71.56 607 LEU B O 1
ATOM 9646 N N . ASP B 1 608 ? 14.18 19.25 -15.422 1 74.31 608 ASP B N 1
ATOM 9647 C CA . ASP B 1 608 ? 13.82 18.547 -14.195 1 74.31 608 ASP B CA 1
ATOM 9648 C C . ASP B 1 608 ? 12.422 18.953 -13.719 1 74.31 608 ASP B C 1
ATOM 9650 O O . ASP B 1 608 ? 11.656 18.109 -13.234 1 74.31 608 ASP B O 1
ATOM 9654 N N . VAL B 1 609 ? 12.141 20.203 -13.969 1 80.44 609 VAL B N 1
ATOM 9655 C CA . VAL B 1 609 ? 10.82 20.688 -13.586 1 80.44 609 VAL B CA 1
ATOM 9656 C C . VAL B 1 609 ? 9.75 20.062 -14.469 1 80.44 609 VAL B C 1
ATOM 9658 O O . VAL B 1 609 ? 8.703 19.641 -13.984 1 80.44 609 VAL B O 1
ATOM 9661 N N . ALA B 1 610 ? 10.047 20 -15.734 1 78.31 610 ALA B N 1
ATOM 9662 C CA . ALA B 1 610 ? 9.102 19.391 -16.672 1 78.31 610 ALA B CA 1
ATOM 9663 C C . ALA B 1 610 ? 8.906 17.906 -16.359 1 78.31 610 ALA B C 1
ATOM 9665 O O . ALA B 1 610 ? 7.785 17.406 -16.375 1 78.31 610 ALA B O 1
ATOM 9666 N N . TRP B 1 611 ? 9.992 17.359 -16.047 1 75.88 611 TRP B N 1
ATOM 9667 C CA . TRP B 1 611 ? 9.938 15.945 -15.703 1 75.88 611 TRP B CA 1
ATOM 9668 C C . TRP B 1 611 ? 9.125 15.711 -14.438 1 75.88 611 TRP B C 1
ATOM 9670 O O . TRP B 1 611 ? 8.289 14.805 -14.383 1 75.88 611 TRP B O 1
ATOM 9680 N N . PHE B 1 612 ? 9.328 16.484 -13.398 1 78.38 612 PHE B N 1
ATOM 9681 C CA . PHE B 1 612 ? 8.641 16.328 -12.125 1 78.38 612 PHE B CA 1
ATOM 9682 C C . PHE B 1 612 ? 7.148 16.594 -12.281 1 78.38 612 PHE B C 1
ATOM 9684 O O . PHE B 1 612 ? 6.328 15.82 -11.773 1 78.38 612 PHE B O 1
ATOM 9691 N N . THR B 1 613 ? 6.82 17.578 -12.961 1 81.38 613 THR B N 1
ATOM 9692 C CA . THR B 1 613 ? 5.41 17.906 -13.141 1 81.38 613 THR B CA 1
ATOM 9693 C C . THR B 1 613 ? 4.707 16.859 -13.992 1 81.38 613 THR B C 1
ATOM 9695 O O . THR B 1 613 ? 3.553 16.516 -13.734 1 81.38 613 THR B O 1
ATOM 9698 N N . TYR B 1 614 ? 5.441 16.391 -14.93 1 80.5 614 TYR B N 1
ATOM 9699 C CA . TYR B 1 614 ? 4.871 15.359 -15.781 1 80.5 614 TYR B CA 1
ATOM 9700 C C . TYR B 1 614 ? 4.656 14.07 -15 1 80.5 614 TYR B C 1
ATOM 9702 O O . TYR B 1 614 ? 3.6 13.438 -15.102 1 80.5 614 TYR B O 1
ATOM 9710 N N . MET B 1 615 ? 5.547 13.727 -14.234 1 77.31 615 MET B N 1
ATOM 9711 C CA . MET B 1 615 ? 5.492 12.477 -13.492 1 77.31 615 MET B CA 1
ATOM 9712 C C . MET B 1 615 ? 4.387 12.516 -12.445 1 77.31 615 MET B C 1
ATOM 9714 O O . MET B 1 615 ? 3.773 11.484 -12.141 1 77.31 615 MET B O 1
ATOM 9718 N N . THR B 1 616 ? 4.098 13.633 -11.93 1 77.75 616 THR B N 1
ATOM 9719 C CA . THR B 1 616 ? 3.086 13.742 -10.883 1 77.75 616 THR B CA 1
ATOM 9720 C C . THR B 1 616 ? 1.69 13.852 -11.484 1 77.75 616 THR B C 1
ATOM 9722 O O . THR B 1 616 ? 0.694 13.562 -10.82 1 77.75 616 THR B O 1
ATOM 9725 N N . SER B 1 617 ? 1.614 14.195 -12.812 1 84.56 617 SER B N 1
ATOM 9726 C CA . SER B 1 617 ? 0.294 14.477 -13.367 1 84.56 617 SER B CA 1
ATOM 9727 C C . SER B 1 617 ? -0.081 13.477 -14.453 1 84.56 617 SER B C 1
ATOM 9729 O O . SER B 1 617 ? -1.252 13.359 -14.82 1 84.56 617 SER B O 1
ATOM 9731 N N . LYS B 1 618 ? 0.803 12.688 -14.977 1 82.12 618 LYS B N 1
ATOM 9732 C CA . LYS B 1 618 ? 0.559 11.812 -16.125 1 82.12 618 LYS B CA 1
ATOM 9733 C C . LYS B 1 618 ? -0.493 10.758 -15.797 1 82.12 618 LYS B C 1
ATOM 9735 O O . LYS B 1 618 ? -1.255 10.344 -16.672 1 82.12 618 LYS B O 1
ATOM 9740 N N . ASP B 1 619 ? -0.566 10.391 -14.539 1 84.5 619 ASP B N 1
ATOM 9741 C CA . ASP B 1 619 ? -1.449 9.297 -14.156 1 84.5 619 ASP B CA 1
ATOM 9742 C C . ASP B 1 619 ? -2.916 9.711 -14.258 1 84.5 619 ASP B C 1
ATOM 9744 O O . ASP B 1 619 ? -3.799 8.859 -14.383 1 84.5 619 ASP B O 1
ATOM 9748 N N . GLN B 1 620 ? -3.119 11.016 -14.281 1 84.75 620 GLN B N 1
ATOM 9749 C CA . GLN B 1 620 ? -4.5 11.477 -14.367 1 84.75 620 GLN B CA 1
ATOM 9750 C C . GLN B 1 620 ? -5.066 11.281 -15.766 1 84.75 620 GLN B C 1
ATOM 9752 O O . GLN B 1 620 ? -6.285 11.234 -15.945 1 84.75 620 GLN B O 1
ATOM 9757 N N . LEU B 1 621 ? -4.219 11.125 -16.688 1 86.06 621 LEU B N 1
ATOM 9758 C CA . LEU B 1 621 ? -4.652 10.961 -18.062 1 86.06 621 LEU B CA 1
ATOM 9759 C C . LEU B 1 621 ? -5.23 9.57 -18.297 1 86.06 621 LEU B C 1
ATOM 9761 O O . LEU B 1 621 ? -5.941 9.344 -19.281 1 86.06 621 LEU B O 1
ATOM 9765 N N . VAL B 1 622 ? -4.973 8.641 -17.422 1 86.62 622 VAL B N 1
ATOM 9766 C CA . VAL B 1 622 ? -5.465 7.273 -17.547 1 86.62 622 VAL B CA 1
ATOM 9767 C C . VAL B 1 622 ? -6.98 7.25 -17.328 1 86.62 622 VAL B C 1
ATOM 9769 O O . VAL B 1 622 ? -7.668 6.367 -17.844 1 86.62 622 VAL B O 1
ATOM 9772 N N . LEU B 1 623 ? -7.543 8.242 -16.672 1 88.25 623 LEU B N 1
ATOM 9773 C CA . LEU B 1 623 ? -8.961 8.289 -16.344 1 88.25 623 LEU B CA 1
ATOM 9774 C C . LEU B 1 623 ? -9.766 8.906 -17.484 1 88.25 623 LEU B C 1
ATOM 9776 O O . LEU B 1 623 ? -10.969 9.117 -17.359 1 88.25 623 LEU B O 1
ATOM 9780 N N . ARG B 1 624 ? -9.148 9.133 -18.656 1 87.12 624 ARG B N 1
ATOM 9781 C CA . ARG B 1 624 ? -9.789 9.82 -19.766 1 87.12 624 ARG B CA 1
ATOM 9782 C C . ARG B 1 624 ? -10.969 9.008 -20.312 1 87.12 624 ARG B C 1
ATOM 9784 O O . ARG B 1 624 ? -12.016 9.57 -20.641 1 87.12 624 ARG B O 1
ATOM 9791 N N . LYS B 1 625 ? -10.844 7.66 -20.344 1 83.75 625 LYS B N 1
ATOM 9792 C CA . LYS B 1 625 ? -11.898 6.816 -20.906 1 83.75 625 LYS B CA 1
ATOM 9793 C C . LYS B 1 625 ? -13.023 6.605 -19.891 1 83.75 625 LYS B C 1
ATOM 9795 O O . LYS B 1 625 ? -14.188 6.453 -20.266 1 83.75 625 LYS B O 1
ATOM 9800 N N . ARG B 1 626 ? -12.734 6.699 -18.703 1 86.25 626 ARG B N 1
ATOM 9801 C CA . ARG B 1 626 ? -13.719 6.422 -17.656 1 86.25 626 ARG B CA 1
ATOM 9802 C C . ARG B 1 626 ? -14.516 7.672 -17.312 1 86.25 626 ARG B C 1
ATOM 9804 O O . ARG B 1 626 ? -15.742 7.621 -17.188 1 86.25 626 ARG B O 1
ATOM 9811 N N . MET B 1 627 ? -13.883 8.781 -17.125 1 86.06 627 MET B N 1
ATOM 9812 C CA . MET B 1 627 ? -14.547 9.992 -16.656 1 86.06 627 MET B CA 1
ATOM 9813 C C . MET B 1 627 ? -14.836 10.945 -17.812 1 86.06 627 MET B C 1
ATOM 9815 O O . MET B 1 627 ? -15.633 11.867 -17.688 1 86.06 627 MET B O 1
ATOM 9819 N N . GLY B 1 628 ? -14.281 10.719 -18.953 1 85.69 628 GLY B N 1
ATOM 9820 C CA . GLY B 1 628 ? -14.391 11.641 -20.062 1 85.69 628 GLY B CA 1
ATOM 9821 C C . GLY B 1 628 ? -13.117 12.422 -20.328 1 85.69 628 GLY B C 1
ATOM 9822 O O . GLY B 1 628 ? -12.375 12.734 -19.391 1 85.69 628 GLY B O 1
ATOM 9823 N N . VAL B 1 629 ? -12.844 12.812 -21.484 1 87.56 629 VAL B N 1
ATOM 9824 C CA . VAL B 1 629 ? -11.617 13.484 -21.906 1 87.56 629 VAL B CA 1
ATOM 9825 C C . VAL B 1 629 ? -11.586 14.906 -21.344 1 87.56 629 VAL B C 1
ATOM 9827 O O . VAL B 1 629 ? -10.539 15.375 -20.891 1 87.56 629 VAL B O 1
ATOM 9830 N N . GLY B 1 630 ? -12.656 15.57 -21.188 1 88.5 630 GLY B N 1
ATOM 9831 C CA . GLY B 1 630 ? -12.703 16.938 -20.703 1 88.5 630 GLY B CA 1
ATOM 9832 C C . GLY B 1 630 ? -12.359 17.062 -19.234 1 88.5 630 GLY B C 1
ATOM 9833 O O . GLY B 1 630 ? -11.539 17.906 -18.859 1 88.5 630 GLY B O 1
ATOM 9834 N N . VAL B 1 631 ? -12.867 16.156 -18.453 1 88.06 631 VAL B N 1
ATOM 9835 C CA . VAL B 1 631 ? -12.641 16.234 -17.016 1 88.06 631 VAL B CA 1
ATOM 9836 C C . VAL B 1 631 ? -11.195 15.828 -16.703 1 88.06 631 VAL B C 1
ATOM 9838 O O . VAL B 1 631 ? -10.539 16.469 -15.883 1 88.06 631 VAL B O 1
ATOM 9841 N N . ALA B 1 632 ? -10.695 14.836 -17.375 1 87.62 632 ALA B N 1
ATOM 9842 C CA . ALA B 1 632 ? -9.336 14.359 -17.141 1 87.62 632 ALA B CA 1
ATOM 9843 C C . ALA B 1 632 ? -8.305 15.391 -17.562 1 87.62 632 ALA B C 1
ATOM 9845 O O . ALA B 1 632 ? -7.309 15.609 -16.859 1 87.62 632 ALA B O 1
ATOM 9846 N N . LEU B 1 633 ? -8.602 16.156 -18.625 1 87.88 633 LEU B N 1
ATOM 9847 C CA . LEU B 1 633 ? -7.668 17.172 -19.125 1 87.88 633 LEU B CA 1
ATOM 9848 C C . LEU B 1 633 ? -7.672 18.406 -18.219 1 87.88 633 LEU B C 1
ATOM 9850 O O . LEU B 1 633 ? -6.629 19.016 -18 1 87.88 633 LEU B O 1
ATOM 9854 N N . LYS B 1 634 ? -8.758 18.703 -17.75 1 89.44 634 LYS B N 1
ATOM 9855 C CA . LYS B 1 634 ? -8.836 19.844 -16.844 1 89.44 634 LYS B CA 1
ATOM 9856 C C . LYS B 1 634 ? -8.055 19.562 -15.562 1 89.44 634 LYS B C 1
ATOM 9858 O O . LYS B 1 634 ? -7.309 20.438 -15.094 1 89.44 634 LYS B O 1
ATOM 9863 N N . ARG B 1 635 ? -8.172 18.453 -15.117 1 87.75 635 ARG B N 1
ATOM 9864 C CA . ARG B 1 635 ? -7.449 18.109 -13.891 1 87.75 635 ARG B CA 1
ATOM 9865 C C . ARG B 1 635 ? -5.949 18.031 -14.148 1 87.75 635 ARG B C 1
ATOM 9867 O O . ARG B 1 635 ? -5.148 18.469 -13.328 1 87.75 635 ARG B O 1
ATOM 9874 N N . PHE B 1 636 ? -5.648 17.516 -15.258 1 89.06 636 PHE B N 1
ATOM 9875 C CA . PHE B 1 636 ? -4.246 17.422 -15.641 1 89.06 636 PHE B CA 1
ATOM 9876 C C . PHE B 1 636 ? -3.627 18.812 -15.75 1 89.06 636 PHE B C 1
ATOM 9878 O O . PHE B 1 636 ? -2.551 19.062 -15.203 1 89.06 636 PHE B O 1
ATOM 9885 N N . THR B 1 637 ? -4.293 19.672 -16.344 1 88.25 637 THR B N 1
ATOM 9886 C CA . THR B 1 637 ? -3.785 21.031 -16.562 1 88.25 637 THR B CA 1
ATOM 9887 C C . THR B 1 637 ? -3.686 21.781 -15.227 1 88.25 637 THR B C 1
ATOM 9889 O O . THR B 1 637 ? -2.727 22.516 -15 1 88.25 637 THR B O 1
ATOM 9892 N N . LEU B 1 638 ? -4.57 21.547 -14.414 1 88.75 638 LEU B N 1
ATOM 9893 C CA . LEU B 1 638 ? -4.551 22.203 -13.109 1 88.75 638 LEU B CA 1
ATOM 9894 C C . LEU B 1 638 ? -3.383 21.719 -12.266 1 88.75 638 LEU B C 1
ATOM 9896 O O . LEU B 1 638 ? -2.717 22.516 -11.602 1 88.75 638 LEU B O 1
ATOM 9900 N N . LEU B 1 639 ? -3.113 20.453 -12.383 1 85.94 639 LEU B N 1
ATOM 9901 C CA . LEU B 1 639 ? -2.006 19.906 -11.609 1 85.94 639 LEU B CA 1
ATOM 9902 C C . LEU B 1 639 ? -0.666 20.359 -12.18 1 85.94 639 LEU B C 1
ATOM 9904 O O . LEU B 1 639 ? 0.269 20.641 -11.422 1 85.94 639 LEU B O 1
ATOM 9908 N N . VAL B 1 640 ? -0.637 20.516 -13.422 1 87.06 640 VAL B N 1
ATOM 9909 C CA . VAL B 1 640 ? 0.584 20.969 -14.078 1 87.06 640 VAL B CA 1
ATOM 9910 C C . VAL B 1 640 ? 0.834 22.438 -13.734 1 87.06 640 VAL B C 1
ATOM 9912 O O . VAL B 1 640 ? 1.964 22.828 -13.43 1 87.06 640 VAL B O 1
ATOM 9915 N N . LEU B 1 641 ? -0.185 23.188 -13.727 1 88.38 641 LEU B N 1
ATOM 9916 C CA . LEU B 1 641 ? -0.049 24.609 -13.43 1 88.38 641 LEU B CA 1
ATOM 9917 C C . LEU B 1 641 ? 0.364 24.828 -11.984 1 88.38 641 LEU B C 1
ATOM 9919 O O . LEU B 1 641 ? 1.211 25.672 -11.695 1 88.38 641 LEU B O 1
ATOM 9923 N N . ARG B 1 642 ? -0.169 24.109 -11.148 1 86.31 642 ARG B N 1
ATOM 9924 C CA . ARG B 1 642 ? 0.197 24.219 -9.742 1 86.31 642 ARG B CA 1
ATOM 9925 C C . ARG B 1 642 ? 1.647 23.812 -9.523 1 86.31 642 ARG B C 1
ATOM 9927 O O . ARG B 1 642 ? 2.381 24.469 -8.781 1 86.31 642 ARG B O 1
ATOM 9934 N N . GLY B 1 643 ? 2.021 22.766 -10.18 1 82.81 643 GLY B N 1
ATOM 9935 C CA . GLY B 1 643 ? 3.4 22.312 -10.078 1 82.81 643 GLY B CA 1
ATOM 9936 C C . GLY B 1 643 ? 4.391 23.281 -10.695 1 82.81 643 GLY B C 1
ATOM 9937 O O . GLY B 1 643 ? 5.449 23.547 -10.117 1 82.81 643 GLY B O 1
ATOM 9938 N N . ALA B 1 644 ? 4.004 23.891 -11.773 1 85.56 644 ALA B N 1
ATOM 9939 C CA . ALA B 1 644 ? 4.875 24.844 -12.461 1 85.56 644 ALA B CA 1
ATOM 9940 C C . ALA B 1 644 ? 5.02 26.125 -11.656 1 85.56 644 ALA B C 1
ATOM 9942 O O . ALA B 1 644 ? 6.117 26.688 -11.555 1 85.56 644 ALA B O 1
ATOM 9943 N N . LEU B 1 645 ? 4.02 26.531 -11.047 1 86.19 645 LEU B N 1
ATOM 9944 C CA . LEU B 1 645 ? 4.062 27.75 -10.25 1 86.19 645 LEU B CA 1
ATOM 9945 C C . LEU B 1 645 ? 4.918 27.547 -9 1 86.19 645 LEU B C 1
ATOM 9947 O O . LEU B 1 645 ? 5.652 28.453 -8.602 1 86.19 645 LEU B O 1
ATOM 9951 N N . ALA B 1 646 ? 4.867 26.391 -8.508 1 85.5 646 ALA B N 1
ATOM 9952 C CA . ALA B 1 646 ? 5.648 26.094 -7.305 1 85.5 646 ALA B CA 1
ATOM 9953 C C . ALA B 1 646 ? 7.137 26 -7.629 1 85.5 646 ALA B C 1
ATOM 9955 O O . ALA B 1 646 ? 7.984 26.328 -6.797 1 85.5 646 ALA B O 1
ATOM 9956 N N . CYS B 1 647 ? 7.438 25.672 -8.867 1 82.62 647 CYS B N 1
ATOM 9957 C CA . CYS B 1 647 ? 8.836 25.469 -9.219 1 82.62 647 CYS B CA 1
ATOM 9958 C C . CYS B 1 647 ? 9.43 26.703 -9.875 1 82.62 647 CYS B C 1
ATOM 9960 O O . CYS B 1 647 ? 10.625 26.969 -9.75 1 82.62 647 CYS B O 1
ATOM 9962 N N . LEU B 1 648 ? 8.609 27.625 -10.586 1 86.81 648 LEU B N 1
ATOM 9963 C CA . LEU B 1 648 ? 9.164 28.688 -11.414 1 86.81 648 LEU B CA 1
ATOM 9964 C C . LEU B 1 648 ? 8.914 30.047 -10.781 1 86.81 648 LEU B C 1
ATOM 9966 O O . LEU B 1 648 ? 9.125 31.078 -11.422 1 86.81 648 LEU B O 1
ATOM 9970 N N . TRP B 1 649 ? 8.656 30.141 -9.562 1 88.12 649 TRP B N 1
ATOM 9971 C CA . TRP B 1 649 ? 8.344 31.422 -8.938 1 88.12 649 TRP B CA 1
ATOM 9972 C C . TRP B 1 649 ? 9.57 32.312 -8.898 1 88.12 649 TRP B C 1
ATOM 9974 O O . TRP B 1 649 ? 9.469 33.531 -9.078 1 88.12 649 TRP B O 1
ATOM 9984 N N . PRO B 1 650 ? 10.883 31.766 -8.773 1 86.5 650 PRO B N 1
ATOM 9985 C CA . PRO B 1 650 ? 12.039 32.656 -8.766 1 86.5 650 PRO B CA 1
ATOM 9986 C C . PRO B 1 650 ? 12.258 33.344 -10.109 1 86.5 650 PRO B C 1
ATOM 9988 O O . PRO B 1 650 ? 12.68 34.5 -10.156 1 86.5 650 PRO B O 1
ATOM 9991 N N . TYR B 1 651 ? 11.945 32.688 -11.18 1 85.56 651 TYR B N 1
ATOM 9992 C CA . TYR B 1 651 ? 12.133 33.25 -12.508 1 85.56 651 TYR B CA 1
ATOM 9993 C C . TYR B 1 651 ? 11.117 34.375 -12.766 1 85.56 651 TYR B C 1
ATOM 9995 O O . TYR B 1 651 ? 11.398 35.312 -13.516 1 85.56 651 TYR B O 1
ATOM 10003 N N . VAL B 1 652 ? 9.992 34.25 -12.07 1 86.94 652 VAL B N 1
ATOM 10004 C CA . VAL B 1 652 ? 8.984 35.312 -12.188 1 86.94 652 VAL B CA 1
ATOM 10005 C C . VAL B 1 652 ? 9.469 36.594 -11.5 1 86.94 652 VAL B C 1
ATOM 10007 O O . VAL B 1 652 ? 9.266 37.688 -12 1 86.94 652 VAL B O 1
ATOM 10010 N N . ILE B 1 653 ? 10.195 36.438 -10.438 1 84.5 653 ILE B N 1
ATOM 10011 C CA . ILE B 1 653 ? 10.727 37.562 -9.703 1 84.5 653 ILE B CA 1
ATOM 10012 C C . ILE B 1 653 ? 11.859 38.219 -10.492 1 84.5 653 ILE B C 1
ATOM 10014 O O . ILE B 1 653 ? 11.914 39.438 -10.609 1 84.5 653 ILE B O 1
ATOM 10018 N N . ILE B 1 654 ? 12.719 37.406 -11.094 1 84.44 654 ILE B N 1
ATOM 10019 C CA . ILE B 1 654 ? 13.852 37.938 -11.859 1 84.44 654 ILE B CA 1
ATOM 10020 C C . ILE B 1 654 ? 13.344 38.656 -13.109 1 84.44 654 ILE B C 1
ATOM 10022 O O . ILE B 1 654 ? 13.805 39.75 -13.438 1 84.44 654 ILE B O 1
ATOM 10026 N N . ALA B 1 655 ? 12.305 38.031 -13.742 1 85.94 655 ALA B N 1
ATOM 10027 C CA . ALA B 1 655 ? 11.742 38.625 -14.945 1 85.94 655 ALA B CA 1
ATOM 10028 C C . ALA B 1 655 ? 10.992 39.906 -14.617 1 85.94 655 ALA B C 1
ATOM 10030 O O . ALA B 1 655 ? 11.031 40.875 -15.391 1 85.94 655 ALA B O 1
ATOM 10031 N N . GLY B 1 656 ? 10.328 39.906 -13.508 1 82.56 656 GLY B N 1
ATOM 10032 C CA . GLY B 1 656 ? 9.641 41.125 -13.078 1 82.56 656 GLY B CA 1
ATOM 10033 C C . GLY B 1 656 ? 10.586 42.281 -12.812 1 82.56 656 GLY B C 1
ATOM 10034 O O . GLY B 1 656 ? 10.297 43.406 -13.188 1 82.56 656 GLY B O 1
ATOM 10035 N N . PHE B 1 657 ? 11.789 41.938 -12.266 1 82.19 657 PHE B N 1
ATOM 10036 C CA . PHE B 1 657 ? 12.789 42.969 -11.992 1 82.19 657 PHE B CA 1
ATOM 10037 C C . PHE B 1 657 ? 13.422 43.469 -13.289 1 82.19 657 PHE B C 1
ATOM 10039 O O . PHE B 1 657 ? 13.664 44.656 -13.445 1 82.19 657 PHE B O 1
ATOM 10046 N N . LEU B 1 658 ? 13.711 42.594 -14.195 1 81.06 658 LEU B N 1
ATOM 10047 C CA . LEU B 1 658 ? 14.289 42.969 -15.477 1 81.06 658 LEU B CA 1
ATOM 10048 C C . LEU B 1 658 ? 13.344 43.875 -16.25 1 81.06 658 LEU B C 1
ATOM 10050 O O . LEU B 1 658 ? 13.773 44.844 -16.891 1 81.06 658 LEU B O 1
ATOM 10054 N N . ALA B 1 659 ? 12.125 43.562 -16.078 1 81.94 659 ALA B N 1
ATOM 10055 C CA . ALA B 1 659 ? 11.125 44.406 -16.734 1 81.94 659 ALA B CA 1
ATOM 10056 C C . ALA B 1 659 ? 11.055 45.781 -16.078 1 81.94 659 ALA B C 1
ATOM 10058 O O . ALA B 1 659 ? 10.906 46.781 -16.781 1 81.94 659 ALA B O 1
ATOM 10059 N N . TYR B 1 660 ? 11.297 45.781 -14.82 1 78.88 660 TYR B N 1
ATOM 10060 C CA . TYR B 1 660 ? 11.266 47.031 -14.078 1 78.88 660 TYR B CA 1
ATOM 10061 C C . TYR B 1 660 ? 12.445 47.906 -14.461 1 78.88 660 TYR B C 1
ATOM 10063 O O . TYR B 1 660 ? 12.281 49.125 -14.688 1 78.88 660 TYR B O 1
ATOM 10071 N N . ILE B 1 661 ? 13.656 47.375 -14.609 1 77.88 661 ILE B N 1
ATOM 10072 C CA . ILE B 1 661 ? 14.859 48.156 -14.914 1 77.88 661 ILE B CA 1
ATOM 10073 C C . ILE B 1 661 ? 14.805 48.656 -16.344 1 77.88 661 ILE B C 1
ATOM 10075 O O . ILE B 1 661 ? 15.211 49.781 -16.641 1 77.88 661 ILE B O 1
ATOM 10079 N N . THR B 1 662 ? 14.25 47.812 -17.172 1 75.56 662 THR B N 1
ATOM 10080 C CA . THR B 1 662 ? 14.188 48.219 -18.562 1 75.56 662 THR B CA 1
ATOM 10081 C C . THR B 1 662 ? 13.156 49.312 -18.781 1 75.56 662 THR B C 1
ATOM 10083 O O . THR B 1 662 ? 13.352 50.188 -19.609 1 75.56 662 THR B O 1
ATOM 10086 N N . LEU B 1 663 ? 12.117 49.25 -18.062 1 69.88 663 LEU B N 1
ATOM 10087 C CA . LEU B 1 663 ? 11.07 50.25 -18.234 1 69.88 663 LEU B CA 1
ATOM 10088 C C . LEU B 1 663 ? 11.461 51.562 -17.562 1 69.88 663 LEU B C 1
ATOM 10090 O O . LEU B 1 663 ? 11.141 52.656 -18.078 1 69.88 663 LEU B O 1
ATOM 10094 N N . TRP B 1 664 ? 12.109 51.5 -16.484 1 63.59 664 TRP B N 1
ATOM 10095 C CA . TRP B 1 664 ? 12.43 52.75 -15.789 1 63.59 664 TRP B CA 1
ATOM 10096 C C . TRP B 1 664 ? 13.75 53.312 -16.297 1 63.59 664 TRP B C 1
ATOM 10098 O O . TRP B 1 664 ? 14.031 54.5 -16.078 1 63.59 664 TRP B O 1
ATOM 10108 N N . SER B 1 665 ? 14.734 52.594 -16.703 1 57.5 665 SER B N 1
ATOM 10109 C CA . SER B 1 665 ? 15.953 53.188 -17.234 1 57.5 665 SER B CA 1
ATOM 10110 C C . SER B 1 665 ? 15.688 53.875 -18.562 1 57.5 665 SER B C 1
ATOM 10112 O O . SER B 1 665 ? 16.578 54.531 -19.109 1 57.5 665 SER B O 1
ATOM 10114 N N . LYS B 1 666 ? 14.523 53.844 -19.156 1 47.09 666 LYS B N 1
ATOM 10115 C CA . LYS B 1 666 ? 14.266 54.781 -20.266 1 47.09 666 LYS B CA 1
ATOM 10116 C C . LYS B 1 666 ? 13.75 56.125 -19.766 1 47.09 666 LYS B C 1
ATOM 10118 O O . LYS B 1 666 ? 12.938 56.156 -18.844 1 47.09 666 LYS B O 1
#

InterPro domains:
  IPR002110 Ankyrin repeat [PF12796] (112-187)
  IPR002110 Ankyrin repeat [PF12796] (241-326)
  IPR002110 Ankyrin repeat [PF13857] (374-420)
  IPR002110 Ankyrin repeat [PS50088] (270-292)
  IPR002110 Ankyrin repeat [PS50088] (338-364)
  IPR002110 Ankyrin repeat [PS50088] (379-412)
  IPR002110 Ankyrin repeat [SM00248] (122-155)
  IPR002110 Ankyrin repeat [SM00248] (165-196)
  IPR002110 Ankyrin repeat [SM00248] (203-232)
  IPR002110 Ankyrin repeat [SM00248] (270-299)
  IPR002110 Ankyrin repeat [SM00248] (304-333)
  IPR002110 Ankyrin repeat [SM00248] (338-371)
  IPR002110 Ankyrin repeat [SM00248] (379-409)
  IPR026961 PGG domain [PF13962] (468-585)
  IPR036770 Ankyrin repeat-containing domain superfamily [G3DSA:1.25.40.20] (18-478)
  IPR036770 Ankyrin repeat-containing domain superfamily [SSF48403] (30-246)
  IPR036770 Ankyrin repeat-containing domain superfamily [SSF48403] (201-425)

Radius of gyration: 44.73 Å; Cα contacts (8 Å, |Δi|>4): 2102; chains: 2; bounding box: 97×142×82 Å

Secondary structure (DSSP, 8-state):
-------------------------HHHHHHHHHT-HHHHHHHHHHS--------S-S-------S---------------STT---HHHHHHHH--SHHHHHHHHHHHHH-GGGGS---TT---HHHHHHHHT-HHHHHHHHHHHHHHHHHHHHHHHHT---TTS--HHHHHHT-S-HHHHHHHHHHHHHH-TTGGG-SSSSS--HHHHHHHTT-HHHHHHHHHH-TT---B-GGG-BHHHHHHHH-HHHHHHHHHH-GGGGGPPPSSS---HHHHHHHHT-HHHHHHHHHH-GGGGG---TTS--HHHHHHHTT-HHHHHHHHHH-GGGGG---TTS--HHHHHHHHT-GGGHHHHHHHHTTSHHHHHHHHT---TTS--HHHHHHHHT-HHHHHHHHHSTTS-S----TTS--HHHHHHHHPPPS---S--HHHHHHHHHHHTT----S-S---PPPP-HHHHHHHHHHHHHHHHHHHHHHHHHHHHHHHS-TT-B--S--TTSTT--TTSBTTTT-HHHHHHHHHHHHHHHHHHHHHHHHHHHH-TTS-HHHHHHHHHHHHHHHHHHHHHHHHHHHHHHHHHHTTT-HHHHHHHHHHHHHHTHHHHHHHHHHHGGGGGGHHHH-HHHHHHHHHHHHHHHHHHHHHHHHHHHHHHHHHHHH--/-------------------------HHHHHHHHHT-HHHHHHHHHHS--------S-S-----------------------STT---HHHHHHHH--SHHHHHHHHHHHHH-GGGGS---TT---HHHHHHHHT-HHHHHHHHHHHHHHHHHHHHHHHHT---TTS--HHHHHHT-S-HHHHHHHHHHHHHH-TTGGG-SSSSS--HHHHHHHTT-HHHHHHHHHH-TT---B-GGG-BHHHHHHHH-HHHHHHHHHH-GGGGGPPPSSS---HHHHHHHHT-HHHHHHHHHH-GGGGG---TTS--HHHHHHHTT-HHHHHHHHHH-GGGGG---TTS--HHHHHHHHT-GGGHHHHHHHHTTSHHHHHHHHT---TT---HHHHHHHHT-HHHHHHHHHSTTS-S----TT---HHHHHHHTPPPS--TT--HHHHHHHHHHHTT----S-S---PPPP-HHHHHHHHHHHHHHHHHHHHHHHHHHHHHHHS-TT-B--S--TT-TT--TTSBTTTT-HHHHHHHHHHHHHHHHHHHHHHHHHHHH-TTS-HHHHHHHHHHHHHHHHHHHHHHHHHHHHHHHHHHTTT-HHHHHHHHHHHHHHTHHHHHHHHHHHGGGGGGHHHH-HHHHHHHHHHHHHHHHHHHHHHHHHHHHHHHHHHHH--

Foldseek 3Di:
DPPPPDPPPPPPPPDPPPQPPQDADVQLLVCLLVLAQVSNVVVVVVDAQPPPPPPPPDPPVPVPDDDPDPPVCCVPRQRQHDSQRQGSLLNLLQRAQDPSSLVNNLVVCVVPVCQQQDATNQGDGSLLNNLLSLRQNSNLSVLVSQCVVPRLVSSCVSQCRATPQQDGSLLSNLPDDDPVSSVSNNVSSCVSPVCSQQPPPDAAQGSLLSCLLVVNLVVNVVNCVSPVNGAQHHHQQAGSLLRNLVRDLVSNLVVCVSPVVNQCAAGNPWRDGSLLSNLLVQVQSSNVSNCVSPVCQQVDATPQQHGSLLNNLLNPRLNNNLVNCVSPVCLQCRAGPQQDGSLLSNLLQLPLVNLPSVVVSCVVPVVSNLCSQCGATNQGDGSLLNNLLSLHQSNNLSSLLAQSHDQARAGNVQFTSLLSLQQPDADADDPLLRSSVLSNVQCVVLVYDTGPDDDSPHDDHDLVVRLVVLQVVLVVLVVLLVVLLVVLVVCLQVAQQDWAQQQDVPDVPRHGRHRPLNVPLLSVLLNLLSVLLNVLSVLLNVLSVQLNDPVDDSVSNRVSSVSSVLSSLLSVLSVLVSVLSRCCSRPVVPCVPVSVVSVVVSVVVCVVLVVVLCSSQVSLCSCCNNPHVVVSVVSSVVSSVVSCCSNCVSVVVSVVVSVVCVVVVD/DCPPPPDPDPDPPPPPPPQQPQPADPQLLVCLLVLAQVSNVVVLVVDPLPLPPPPPPDCPVPVPDDDPPCPVCCCPSQRQHDSQRQGSLLNLLQRAQDPSSLVNNLVVCVVPVCQQQDATNQGDGSLLNNLLSLRQNSNLSVLVSQCVVPHLVSSCVSQCRATPQQDGSLLSNLPDDDPVSSLSNNVSSCVSPVCSQQPPPDAAQGSLLSCLLVVNLVVNVVNCVSPVNGAQHHHQQAGSLLNNLVRHLVSNLVVCVSPVVNQCAAGNPFRDGSLLSNLLVQPQSSNVSNCVSPVCQQVDATPQQHGSLLNNLLNPRQNNNLVNCVSPVCLQCRAGPQGDGSLLSNLLQLVLVNLPSVVVSCVVPVVSNLCSQCGATNQGDGSLLNNLLSLRQSNNLSSLLAQSHDQARAGNVQWTSLLSLQQPDADADPVLLRSSVLSNVLCVVLVHDTGPDDDRPHDDHPLVVRLVVLQVVLVVLLVLLVVQLVVLVVCLQVAQQDWAQQQPVPDVPHHGGDRPLPVDLLSVLLNLLSVLLNVLSVLLNVLSVQLNPSVDDSVSNRVSSVSSVLSSLLSVLSVLVSVLSRCCSRCVVPCVPVSVVSVVVSVVVCVVLVVVLCSSQVSLCSCCNNPHVVVSVVSSVVSSVVSCCSNCVSVVVSVVVSVVCVVVVD